Protein AF-A0A956L042-F1 (afdb_monomer)

Secondary structure (DSSP, 8-state):
-PEEPEE-S-SEE-TTT--EEEEE---STTTEEEEEEEEE-TT--EEEEPPPEE-TTSPPPEEE-SB--SSGGGGT--B--GGG-SEEEEEEEEEPP----PPPPP------------------PPPP----PPPPPP--PPPPPPPBSSEEEEE-EEEEEEEE--S--S-----TTSHHHHHHHHHHTT-----GGGTTT-HHHHHHHHHHHHHT-HHHHTSSS--HHHHHHHHHHHHHTT-PPPSEE-TT--B--TTPBPPBSSSPPEEEEEE-----TTS-S--STTS-S--S-TT-TTGGGS--HHHHHHHHPPPP-EEEEEEEEEEPTTS-EE--GGGS-S-EEEEEEEE----GGGS----TTS-HHHHHHHHHHHSTTT-TTSS---SPBGGGTSSB-TTTTTTTTB--SSS-STTSPPPEEETTTTEEEEEPB--TTT-GGGBTEEEEEE---S-TT-EEEEEEEEE-TT-TTHHHHHHHSTT-EEEBPPEEEEEEEEEEEEEEET----TTHHHHHHHHHHTTTEEEE-TT-EEEEHHHHS-HHHHHHHHHHHHHH-GGGGGGBTTB-SSS--TT-S--BSSSS----HHHHHHHHHHHHHTT-----STTPPPHHHHHHHHHHHHHHTT----SEEEEEE---HHHHHHHHHTTPPPPP-----TTT--EE----SS-HHHHHHHHHHHTTTPPP-SSSSS--GGGS-TT-TTBTTSPPP-SSSPPSSGGGSGGG---B--HHHHHHHHT----SHHHHTS-----TT---EEEEE-TT-TT--HHHHHHHHHHHHHTT--SPEEEEETTTS--HHHHHHHHTT-SEEEEEE----EETTT--B-S--TTS-----SS-TT-HHHHHHHHHHHHHHHHHTT--HHHHHHHHHHHSS--STT--EEEEEEE---SS--S--EEEEHHHHHHHHHTTPPPPSSEEEEEESSGGG-HHHHHHHHHTT-SEEEEESS---THHHHHHHHHHHHHHHHTTT-GGGHHHHHHHHHHHSGGG-EEEE-SS-EEEEEESBSSTT-EEEEEE-TT-GGGG---PPB--

Nearest PDB structures (foldseek):
  3s40-assembly5_D  TM=5.586E-01  e=4.533E+00  Bacillus anthracis str. Sterne
  3s40-assembly5_B  TM=5.312E-01  e=4.295E+00  Bacillus anthracis str. Sterne

Radius of gyration: 45.49 Å; Cα contacts (8 Å, |Δi|>4): 2137; chains: 1; bounding box: 128×86×142 Å

Foldseek 3Di:
DQWFFKDWPFQEFFAPVDKTKIDTDDDPPQFFAWKWKWKAFPVRHTFDIGDTHGQNVHDDIDMDSQAGDDDPCCQQQRGAAQLRDFMKMIMDTDTDPPPPPDDDDDDDDDDDDDDDDDDDDDDDDDDDDDDDDDPDDPPPPDDGDDGDSIDTYGWAWQFKFKFFAQLAQFPDDDDLLDLLNQCNLLVQLVLNQDRSVCSVVCVQSSVLSLVVLCQFALVSVVPPDDHSVNSSVLSVVCVVVVNGQAQKAAPVRHRRDHPHTFAADDHDAIEGEDAQAFDAPVPFQDDDQNPDPDDDDPPPVCCVPPDDLLNVCVSRGDFRKTKMKIAIWIARSVRDTHRNLSRHPFFKKWKWWDADAFDLVLADPDDLFFNGQSNLLVLLQCDCQQCVPVPNGRFFDVVFSFQDDNQQRGPSQFDQDPDWSPPWDGFPDDSVVSTTITTQDRNCPRRVVRRNMHMTMGGGILFFFTKIWMKMATAQPPRPCRVVSCVRHPPRMDIHGIYTYAHEFEAAEEEELQFDDCPCLQVLLQSQLVSLSYGYHDPNYHYYYPCQLDFQVLQLVLLVLLVVVDVLQVLCVVQWDSRGRDSLFNTDGPDLADDHDPSSLSSLLRCLQQQLDSDDPDGPRGGSVRSSVVSSCSRSSVVNSGAGAYEYEGEDHPSSCVSCVVSVHHRHFDFAADHRQYTYTDDPALADPSLSVSLRSLRSLVQGADEPDPPHDPQQADVRGPQASSYAQHDDPDCDPDNCSHRVNRDGHHHNNSSSSSSSTNDGSVNNVPRPDDPPPQAAEEEEEEEPLDPLAPSVLLCVLLVVLDSLFHNHHYHYYYDQPQDALVSVLVSQLPGQEYAYADQKWWDWPVPRDTVQDPVQQDDDDPDDCPPPVVVVVVVVVVVVVVCVVVVPDQVVSLVSLVVVLDPPDPRGDTFFLGWGFNDPRDDDDIRTDTPVNLLVSLVVNRAGNQAEYEYNYEQSLSRVVSVVSSQVRHHFKYKDFRHRDRNPQSSQLSSQLSVQCSVVSVDSVCSVVSNVRSCQQAVCRQMWMDGPAWIKTKHAQAPDRRRIDIDTGGPPRPCSSRDDDHDYD

pLDDT: mean 80.2, std 17.84, range [30.41, 98.56]

Solvent-accessible surface area (backbone atoms only — not comparable to full-atom values): 58300 Å² total; per-residue (Å²): 111,59,65,34,33,31,45,60,94,52,63,35,34,27,26,82,76,43,68,48,65,48,50,66,62,76,69,63,95,85,38,47,42,29,39,27,47,39,32,18,34,63,86,66,48,66,28,29,67,55,71,77,39,69,19,82,94,44,90,57,89,44,73,45,41,33,59,28,76,36,70,84,54,24,82,61,36,46,23,49,24,39,87,46,39,45,27,41,40,33,38,35,34,43,61,54,79,78,73,84,74,77,80,82,81,88,77,91,83,86,90,86,84,90,86,88,83,88,90,88,85,84,92,82,85,84,81,92,78,83,88,83,84,74,81,83,72,79,81,77,67,80,78,78,79,79,70,30,64,52,40,71,36,32,33,41,64,55,42,42,44,50,20,32,34,52,84,66,63,46,93,72,84,57,54,66,61,38,57,31,25,46,16,45,52,34,40,66,37,42,31,41,12,63,59,25,93,42,20,83,80,40,50,68,38,32,50,32,24,49,50,53,49,29,65,20,20,29,65,52,52,74,39,93,78,68,49,53,60,60,50,38,53,53,50,52,51,36,60,76,69,62,73,45,41,60,50,43,20,42,75,89,65,49,61,64,52,68,71,39,68,52,62,53,70,90,77,74,44,29,33,34,46,43,75,54,79,52,48,46,65,90,62,68,80,74,48,65,84,51,68,59,96,72,84,90,71,94,76,60,91,70,59,93,68,66,66,51,71,50,56,49,44,60,73,51,50,58,53,43,67,40,42,32,28,38,45,48,26,23,18,28,66,84,70,44,82,35,91,29,33,69,19,45,41,67,46,36,33,36,35,32,47,44,59,39,55,68,82,56,85,80,35,56,60,50,55,101,82,37,53,27,26,26,51,49,46,52,53,50,41,70,29,69,85,38,18,65,78,77,75,57,32,50,35,49,26,43,88,30,63,27,60,36,49,88,89,49,44,41,52,54,40,43,58,66,56,97,74,40,48,47,83,33,54,61,53,40,82,36,77,90,77,50,22,29,32,24,41,19,32,46,59,54,87,84,41,58,94,46,26,15,23,22,39,43,33,43,23,52,58,75,32,27,59,28,28,32,34,38,32,44,27,67,47,47,82,94,47,97,56,25,68,62,50,45,69,72,38,70,82,39,55,28,55,38,39,37,34,28,28,26,27,38,37,39,37,38,31,41,34,14,21,39,64,74,88,62,83,69,30,68,61,55,35,28,53,61,36,43,70,24,30,25,46,59,39,58,91,76,41,46,77,40,43,40,64,80,37,43,50,38,66,56,40,28,50,42,47,52,51,36,49,74,77,33,74,45,40,64,51,32,66,86,50,41,51,64,56,59,64,50,50,64,11,91,50,45,60,74,47,90,78,71,91,67,54,72,64,32,49,55,13,44,56,45,32,61,56,45,58,63,32,51,73,49,91,49,91,97,51,74,20,40,36,53,49,46,46,53,48,35,51,55,52,66,18,57,92,31,81,56,37,52,27,42,32,40,38,42,36,69,19,68,61,54,44,56,48,35,51,72,74,74,40,78,79,61,59,52,76,50,51,42,63,60,23,19,22,37,38,35,70,92,59,75,46,56,66,43,53,55,53,43,34,33,55,35,33,16,56,76,49,59,31,46,40,74,55,75,79,51,44,55,65,70,44,38,86,63,28,87,49,24,36,44,33,49,49,51,84,63,100,58,83,54,99,46,84,54,31,36,36,93,60,45,80,58,43,59,19,32,44,46,28,40,43,69,13,38,43,50,78,60,46,71,65,51,76,69,44,78,77,82,76,58,97,56,42,46,17,37,35,39,39,36,52,78,70,42,83,72,53,56,52,74,57,44,49,49,48,52,47,54,35,41,68,73,61,33,70,27,62,71,44,81,46,44,61,88,84,63,62,49,71,70,52,50,49,61,55,40,40,68,20,26,32,35,40,36,41,46,66,44,41,49,20,38,55,75,73,72,42,67,62,63,63,66,97,77,69,89,72,90,77,77,92,82,56,89,87,36,67,69,59,51,52,54,48,54,52,48,50,55,47,50,44,59,77,66,59,76,45,68,66,59,50,39,54,50,36,55,71,60,55,36,74,87,44,96,76,55,47,75,33,36,62,40,44,47,76,64,52,98,84,72,88,86,59,66,50,70,46,33,50,67,55,52,51,52,43,51,72,70,76,33,43,41,25,59,42,27,40,36,36,55,23,24,44,51,43,70,45,60,68,60,50,44,52,40,37,80,52,58,12,57,30,29,38,25,14,46,43,82,72,71,52,64,52,63,43,52,27,49,48,42,22,39,55,47,24,39,73,58,59,64,42,69,87,43,50,62,60,16,43,51,58,15,27,40,57,37,4,72,48,27,40,28,41,40,40,89,82,36,33,40,37,22,33,28,55,30,84,55,70,64,41,39,46,78,47,83,38,52,89,84,43,70,72,71,54,55,67,82,73,52,42,86,127

Mean predicted aligned error: 14.66 Å

Structure (mmCIF, N/CA/C/O backbone):
data_AF-A0A956L042-F1
#
_entry.id   AF-A0A956L042-F1
#
loop_
_atom_site.group_PDB
_atom_site.id
_atom_site.type_symbol
_atom_site.label_atom_id
_atom_site.label_alt_id
_atom_site.label_comp_id
_atom_site.label_asym_id
_atom_site.label_entity_id
_atom_site.label_seq_id
_atom_site.pdbx_PDB_ins_code
_atom_site.Cartn_x
_atom_site.Cartn_y
_atom_site.Cartn_z
_atom_site.occupancy
_atom_site.B_iso_or_equiv
_atom_site.auth_seq_id
_atom_site.auth_comp_id
_atom_site.auth_asym_id
_atom_site.auth_atom_id
_atom_site.pdbx_PDB_model_num
ATOM 1 N N . MET A 1 1 ? -38.292 -1.563 58.205 1.00 75.75 1 MET A N 1
ATOM 2 C CA . MET A 1 1 ? -38.681 -2.775 57.466 1.00 75.75 1 MET A CA 1
ATOM 3 C C . MET A 1 1 ? -37.562 -3.774 57.663 1.00 75.75 1 MET A C 1
ATOM 5 O O . MET A 1 1 ? -36.421 -3.380 57.434 1.00 75.75 1 MET A O 1
ATOM 9 N N . PRO A 1 2 ? -37.826 -4.969 58.212 1.00 90.25 2 PRO A N 1
ATOM 10 C CA . PRO A 1 2 ? -36.836 -6.040 58.213 1.00 90.25 2 PRO A CA 1
ATOM 11 C C . PRO A 1 2 ? -36.413 -6.373 56.776 1.00 90.25 2 PRO A C 1
ATOM 13 O O . PRO A 1 2 ? -37.227 -6.299 55.853 1.00 90.25 2 PRO A O 1
ATOM 16 N N . VAL A 1 3 ? -35.136 -6.710 56.600 1.00 92.75 3 VAL A N 1
ATOM 17 C CA . VAL A 1 3 ? -34.602 -7.230 55.336 1.00 92.75 3 VAL A CA 1
ATOM 18 C C . VAL A 1 3 ? -34.728 -8.747 55.379 1.00 92.75 3 VAL A C 1
ATOM 20 O O . VAL A 1 3 ? -34.280 -9.368 56.345 1.00 92.75 3 VAL A O 1
ATOM 23 N N . LEU A 1 4 ? -35.374 -9.327 54.370 1.00 92.56 4 LEU A N 1
ATOM 24 C CA . LEU A 1 4 ? -35.524 -10.771 54.253 1.00 92.56 4 LEU A CA 1
ATOM 25 C C . LEU A 1 4 ? -34.276 -11.386 53.609 1.00 92.56 4 LEU A C 1
ATOM 27 O O . LEU A 1 4 ? -33.672 -10.759 52.734 1.00 92.56 4 LEU A O 1
ATOM 31 N N . PRO A 1 5 ? -33.894 -12.612 54.001 1.00 92.75 5 PRO A N 1
ATOM 32 C CA . PRO A 1 5 ? -32.851 -13.337 53.303 1.00 92.75 5 PRO A CA 1
ATOM 33 C C . PRO A 1 5 ? -33.273 -13.625 51.858 1.00 92.75 5 PRO A C 1
ATOM 35 O O . PRO A 1 5 ? -34.353 -14.162 51.616 1.00 92.75 5 PRO A O 1
ATOM 38 N N . VAL A 1 6 ? -32.415 -13.261 50.909 1.00 93.50 6 VAL A N 1
ATOM 39 C CA . VAL A 1 6 ? -32.666 -13.340 49.466 1.00 93.50 6 VAL A CA 1
ATOM 40 C C . VAL A 1 6 ? -31.715 -14.345 48.812 1.00 93.50 6 VAL A C 1
ATOM 42 O O . VAL A 1 6 ? -30.564 -14.507 49.231 1.00 93.50 6 VAL A O 1
ATOM 45 N N . ARG A 1 7 ? -32.206 -15.034 47.781 1.00 92.44 7 ARG A N 1
ATOM 46 C CA . ARG A 1 7 ? -31.467 -15.964 46.926 1.00 92.44 7 ARG A CA 1
ATOM 47 C C . ARG A 1 7 ? -31.626 -15.544 45.468 1.00 92.44 7 ARG A C 1
ATOM 49 O O . ARG A 1 7 ? -32.687 -15.100 45.037 1.00 92.44 7 ARG A O 1
ATOM 56 N N . CYS A 1 8 ? -30.540 -15.669 44.722 1.00 94.25 8 CYS A N 1
ATOM 57 C CA . CYS A 1 8 ? -30.489 -15.417 43.292 1.00 94.25 8 CYS A CA 1
ATOM 58 C C . CYS A 1 8 ? -29.541 -16.443 42.693 1.00 94.25 8 CYS A C 1
ATOM 60 O O . CYS A 1 8 ? -28.372 -16.498 43.082 1.00 94.25 8 CYS A O 1
ATOM 62 N N . ASP A 1 9 ? -30.031 -17.221 41.738 1.00 92.62 9 ASP A N 1
ATOM 63 C CA . ASP A 1 9 ? -29.217 -18.241 41.075 1.00 92.62 9 ASP A CA 1
ATOM 64 C C . ASP A 1 9 ? -28.199 -17.627 40.104 1.00 92.62 9 ASP A C 1
ATOM 66 O O . ASP A 1 9 ? -27.266 -18.289 39.649 1.00 92.62 9 ASP A O 1
ATOM 70 N N . TRP A 1 10 ? -28.368 -16.348 39.766 1.00 96.56 10 TRP A N 1
ATOM 71 C CA . TRP A 1 10 ? -27.519 -15.651 38.810 1.00 96.56 10 TRP A CA 1
ATOM 72 C C . TRP A 1 10 ? -26.431 -14.855 39.520 1.00 96.56 10 TRP A C 1
ATOM 74 O O . TRP A 1 10 ? -26.686 -14.110 40.463 1.00 96.56 10 TRP A O 1
ATOM 84 N N . THR A 1 11 ? -25.209 -14.967 39.007 1.00 96.56 11 THR A N 1
ATOM 85 C CA . THR A 1 11 ? -24.066 -14.143 39.436 1.00 96.56 11 THR A CA 1
ATOM 86 C C . THR A 1 11 ? -23.936 -12.867 38.609 1.00 96.56 11 THR A C 1
ATOM 88 O O . THR A 1 11 ? -23.356 -11.878 39.060 1.00 96.56 11 THR A O 1
ATOM 91 N N . HIS A 1 12 ? -24.483 -12.878 37.394 1.00 97.88 12 HIS A N 1
ATOM 92 C CA . HIS A 1 12 ? -24.531 -11.748 36.482 1.00 97.88 12 HIS A CA 1
ATOM 93 C C . HIS A 1 12 ? -25.678 -11.905 35.480 1.00 97.88 12 HIS A C 1
ATOM 95 O O . HIS A 1 12 ? -26.251 -12.985 35.363 1.00 97.88 12 HIS A O 1
ATOM 101 N N . PHE A 1 13 ? -26.015 -10.834 34.765 1.00 98.38 13 PHE A N 1
ATOM 102 C CA . PHE A 1 13 ? -27.044 -10.844 33.721 1.00 98.38 13 PHE A CA 1
ATOM 103 C C . PHE A 1 13 ? -26.848 -9.695 32.725 1.00 98.38 13 PHE A C 1
ATOM 105 O O . PHE A 1 13 ? -26.038 -8.792 32.961 1.00 98.38 13 PHE A O 1
ATOM 112 N N . ALA A 1 14 ? -27.620 -9.710 31.633 1.00 98.12 14 ALA A N 1
ATOM 113 C CA . ALA A 1 14 ? -27.701 -8.616 30.666 1.00 98.12 14 ALA A CA 1
ATOM 114 C C . ALA A 1 14 ? -29.000 -7.791 30.850 1.00 98.12 14 ALA A C 1
ATOM 116 O O . ALA A 1 14 ? -30.061 -8.189 30.353 1.00 98.12 14 ALA A O 1
ATOM 117 N N . PRO A 1 15 ? -28.944 -6.618 31.513 1.00 97.88 15 PRO A N 1
ATOM 118 C CA . PRO A 1 15 ? -30.090 -5.729 31.706 1.00 97.88 15 PRO A CA 1
ATOM 119 C C . PRO A 1 15 ? -30.789 -5.372 30.397 1.00 97.88 15 PRO A C 1
ATOM 121 O O . PRO A 1 15 ? -30.155 -5.318 29.343 1.00 97.88 15 PRO A O 1
ATOM 124 N N . SER A 1 16 ? -32.095 -5.098 30.454 1.00 95.81 16 SER A N 1
ATOM 125 C CA . SER A 1 16 ? -32.994 -4.869 29.302 1.00 95.81 16 SER A CA 1
ATOM 126 C C . SER A 1 16 ? -33.248 -6.071 28.379 1.00 95.81 16 SER A C 1
ATOM 128 O O . SER A 1 16 ? -34.203 -6.035 27.605 1.00 95.81 16 SER A O 1
ATOM 130 N N . VAL A 1 17 ? -32.435 -7.126 28.467 1.00 97.31 17 VAL A N 1
ATOM 131 C CA . VAL A 1 17 ? -32.600 -8.380 27.714 1.00 97.31 17 VAL A CA 1
ATOM 132 C C . VAL A 1 17 ? -33.101 -9.494 28.630 1.00 97.31 17 VAL A C 1
ATOM 134 O O . VAL A 1 17 ? -33.939 -10.294 28.225 1.00 97.31 17 VAL A O 1
ATOM 137 N N . GLU A 1 18 ? -32.614 -9.524 29.870 1.00 97.81 18 GLU A N 1
ATOM 138 C CA . GLU A 1 18 ? -32.944 -10.535 30.870 1.00 97.81 18 GLU A CA 1
ATOM 139 C C . GLU A 1 18 ? -33.683 -9.910 32.059 1.00 97.81 18 GLU A C 1
ATOM 141 O O . GLU A 1 18 ? -33.530 -8.726 32.367 1.00 97.81 18 GLU A O 1
ATOM 146 N N . THR A 1 19 ? -34.516 -10.715 32.718 1.00 97.56 19 THR A N 1
ATOM 147 C CA . THR A 1 19 ? -35.213 -10.342 33.953 1.00 97.56 19 THR A CA 1
ATOM 148 C C . THR A 1 19 ? -34.753 -11.279 35.050 1.00 97.56 19 THR A C 1
ATOM 150 O O . THR A 1 19 ? -34.932 -12.485 34.934 1.00 97.56 19 THR A O 1
ATOM 153 N N . VAL A 1 20 ? -34.150 -10.711 36.086 1.00 97.00 20 VAL A N 1
ATOM 154 C CA . VAL A 1 20 ? -33.693 -11.430 37.271 1.00 97.00 20 VAL A CA 1
ATOM 155 C C . VAL A 1 20 ? -34.913 -11.756 38.114 1.00 97.00 20 VAL A C 1
ATOM 157 O O . VAL A 1 20 ? -35.698 -10.855 38.420 1.00 97.00 20 VAL A O 1
ATOM 160 N N . GLU A 1 21 ? -35.066 -13.018 38.487 1.00 96.62 21 GLU A N 1
ATOM 161 C CA . GLU A 1 21 ? -36.057 -13.460 39.466 1.00 96.62 21 GLU A CA 1
ATOM 162 C C . GLU A 1 21 ? -35.340 -13.697 40.800 1.00 96.62 21 GLU A C 1
ATOM 164 O O . GLU A 1 21 ? -34.237 -14.244 40.824 1.00 96.62 21 GLU A O 1
ATOM 169 N N . LEU A 1 22 ? -35.925 -13.207 41.892 1.00 95.75 22 LEU A N 1
ATOM 170 C CA . LEU A 1 22 ? -35.353 -13.304 43.231 1.00 95.75 22 LEU A CA 1
ATOM 171 C C . LEU A 1 22 ? -36.281 -14.116 44.119 1.00 95.75 22 LEU A C 1
ATOM 173 O O . LEU A 1 22 ? -37.456 -13.771 44.268 1.00 95.75 22 LEU A O 1
ATOM 177 N N . ASP A 1 23 ? -35.709 -15.124 44.761 1.00 94.44 23 ASP A N 1
ATOM 178 C CA . ASP A 1 23 ? -36.381 -15.891 45.796 1.00 94.44 23 ASP A CA 1
ATOM 179 C C . ASP A 1 23 ? -36.020 -15.324 47.168 1.00 94.44 23 ASP A C 1
ATOM 181 O O . ASP A 1 23 ? -34.930 -14.789 47.380 1.00 94.44 23 ASP A O 1
ATOM 185 N N . TYR A 1 24 ? -36.930 -15.434 48.128 1.00 94.62 24 TYR A N 1
ATOM 186 C CA . TYR A 1 24 ? -36.679 -15.026 49.504 1.00 94.62 24 TYR A CA 1
ATOM 187 C C . TYR A 1 24 ? -37.382 -15.954 50.477 1.00 94.62 24 TYR A C 1
ATOM 189 O O . TYR A 1 24 ? -38.403 -16.554 50.147 1.00 94.62 24 TYR A O 1
ATOM 197 N N . ASP A 1 25 ? -36.835 -16.050 51.685 1.00 91.19 25 ASP A N 1
ATOM 198 C CA . ASP A 1 25 ? -37.427 -16.855 52.748 1.00 91.19 25 ASP A CA 1
ATOM 199 C C . ASP A 1 25 ? -38.440 -15.990 53.524 1.00 91.19 25 ASP A C 1
ATOM 201 O O . ASP A 1 25 ? -38.032 -15.082 54.260 1.00 91.19 25 ASP A O 1
ATOM 205 N N . PRO A 1 26 ? -39.761 -16.198 53.343 1.00 89.56 26 PRO A N 1
ATOM 206 C CA . PRO A 1 26 ? -40.768 -15.436 54.065 1.00 89.56 26 PRO A CA 1
ATOM 207 C C . PRO A 1 26 ? -40.767 -15.809 55.562 1.00 89.56 26 PRO A C 1
ATOM 209 O O . PRO A 1 26 ? -40.392 -16.927 55.927 1.00 89.56 26 PRO A O 1
ATOM 212 N N . PRO A 1 27 ? -41.212 -14.897 56.443 1.00 87.88 27 PRO A N 1
ATOM 213 C CA . PRO A 1 27 ? -41.529 -15.219 57.835 1.00 87.88 27 PRO A CA 1
ATOM 214 C C . PRO A 1 27 ? -42.728 -16.188 57.927 1.00 87.88 27 PRO A C 1
ATOM 216 O O . PRO A 1 27 ? -43.225 -16.667 56.905 1.00 87.88 27 PRO A O 1
ATOM 219 N N . ALA A 1 28 ? -43.182 -16.517 59.142 1.00 85.38 28 ALA A N 1
ATOM 220 C CA . ALA A 1 28 ? -44.253 -17.497 59.330 1.00 85.38 28 ALA A CA 1
ATOM 221 C C . ALA A 1 28 ? -45.542 -17.107 58.575 1.00 85.38 28 ALA A C 1
ATOM 223 O O . ALA A 1 28 ? -45.817 -15.931 58.322 1.00 85.38 28 ALA A O 1
ATOM 224 N N . GLU A 1 29 ? -46.327 -18.117 58.187 1.00 78.88 29 GLU A N 1
ATOM 225 C CA . GLU A 1 29 ? -47.535 -17.944 57.375 1.00 78.88 29 GLU A CA 1
ATOM 226 C C . GLU A 1 29 ? -48.502 -16.936 58.025 1.00 78.88 29 GLU A C 1
ATOM 228 O O . GLU A 1 29 ? -48.910 -17.103 59.174 1.00 78.88 29 GLU A O 1
ATOM 233 N N . GLY A 1 30 ? -48.842 -15.870 57.290 1.00 78.69 30 GLY A N 1
ATOM 234 C CA . GLY A 1 30 ? -49.712 -14.781 57.753 1.00 78.69 30 GLY A CA 1
ATOM 235 C C . GLY A 1 30 ? -49.002 -13.548 58.332 1.00 78.69 30 GLY A C 1
ATOM 236 O O . GLY A 1 30 ? -49.663 -12.534 58.545 1.00 78.69 30 GLY A O 1
ATOM 237 N N . GLU A 1 31 ? -47.680 -13.578 58.546 1.00 88.81 31 GLU A N 1
ATOM 238 C CA . GLU A 1 31 ? -46.928 -12.421 59.072 1.00 88.81 31 GLU A CA 1
ATOM 239 C C . GLU A 1 31 ? -46.479 -11.439 57.980 1.00 88.81 31 GLU A C 1
ATOM 241 O O . GLU A 1 31 ? -46.299 -10.251 58.247 1.00 88.81 31 GLU A O 1
ATOM 246 N N . LEU A 1 32 ? -46.286 -11.910 56.745 1.00 92.25 32 LEU A N 1
ATOM 247 C CA . LEU A 1 32 ? -45.792 -11.093 55.637 1.00 92.25 32 LEU A CA 1
ATOM 248 C C . LEU A 1 32 ? -46.937 -10.356 54.928 1.00 92.25 32 LEU A C 1
ATOM 250 O O . LEU A 1 32 ? -47.766 -10.985 54.279 1.00 92.25 32 LEU A O 1
ATOM 254 N N . VAL A 1 33 ? -46.953 -9.022 55.001 1.00 93.56 33 VAL A N 1
ATOM 255 C CA . VAL A 1 33 ? -47.978 -8.184 54.348 1.00 93.56 33 VAL A CA 1
ATOM 256 C C . VAL A 1 33 ? -47.554 -7.793 52.940 1.00 93.56 33 VAL A C 1
ATOM 258 O O . VAL A 1 33 ? -48.288 -8.006 51.981 1.00 93.56 33 VAL A O 1
ATOM 261 N N . SER A 1 34 ? -46.367 -7.209 52.802 1.00 95.50 34 SER A N 1
ATOM 262 C CA . SER A 1 34 ? -45.835 -6.810 51.501 1.00 95.50 34 SER A CA 1
ATOM 263 C C . SER A 1 34 ? -44.319 -6.912 51.464 1.00 95.50 34 SER A C 1
ATOM 265 O O . SER A 1 34 ? -43.648 -6.862 52.499 1.00 95.50 34 SER A O 1
ATOM 267 N N . VAL A 1 35 ? -43.769 -7.037 50.260 1.00 96.69 35 VAL A N 1
ATOM 268 C CA . VAL A 1 35 ? -42.325 -6.952 50.013 1.00 96.69 35 VAL A CA 1
ATOM 269 C C . VAL A 1 35 ? -42.013 -5.879 48.986 1.00 96.69 35 VAL A C 1
ATOM 271 O O . VAL A 1 35 ? -42.828 -5.560 48.125 1.00 96.69 35 VAL A O 1
ATOM 274 N N . ARG A 1 36 ? -40.804 -5.328 49.047 1.00 96.81 36 ARG A N 1
ATOM 275 C CA . ARG A 1 36 ? -40.261 -4.454 48.006 1.00 96.81 36 ARG A CA 1
ATOM 276 C C . ARG A 1 36 ? -38.782 -4.735 47.787 1.00 96.81 36 ARG A C 1
ATOM 278 O O . ARG A 1 36 ? -38.046 -4.978 48.742 1.00 96.81 36 ARG A O 1
ATOM 285 N N . LEU A 1 37 ? -38.342 -4.640 46.541 1.00 97.19 37 LEU A N 1
ATOM 286 C CA . LEU A 1 37 ? -36.938 -4.727 46.168 1.00 97.19 37 LEU A CA 1
ATOM 287 C C . LEU A 1 37 ? -36.288 -3.348 46.261 1.00 97.19 37 LEU A C 1
ATOM 289 O O . LEU A 1 37 ? -36.775 -2.393 45.658 1.00 97.19 37 LEU A O 1
ATOM 293 N N . GLU A 1 38 ? -35.161 -3.254 46.960 1.00 97.50 38 GLU A N 1
ATOM 294 C CA . GLU A 1 38 ? -34.223 -2.140 46.848 1.00 97.50 38 GLU A CA 1
ATOM 295 C C . GLU A 1 38 ? -32.937 -2.625 46.173 1.00 97.50 38 GLU A C 1
ATOM 297 O O . GLU A 1 38 ? -32.349 -3.626 46.581 1.00 97.50 38 GLU A O 1
ATOM 302 N N . VAL A 1 39 ? -32.490 -1.904 45.141 1.00 97.56 39 VAL A N 1
ATOM 303 C CA . VAL A 1 39 ? -31.223 -2.187 44.455 1.00 97.56 39 VAL A CA 1
ATOM 304 C C . VAL A 1 39 ? -30.282 -1.010 44.613 1.00 97.56 39 VAL A C 1
ATOM 306 O O . VAL A 1 39 ? -30.647 0.136 44.324 1.00 97.56 39 VAL A O 1
ATOM 309 N N . ARG A 1 40 ? -29.058 -1.297 45.049 1.00 97.25 40 ARG A N 1
ATOM 310 C CA . ARG A 1 40 ? -27.986 -0.319 45.238 1.00 97.25 40 ARG A CA 1
ATOM 311 C C . ARG A 1 40 ? -26.812 -0.629 44.324 1.00 97.25 40 ARG A C 1
ATOM 313 O O . ARG A 1 40 ? -26.522 -1.794 44.084 1.00 97.25 40 ARG A O 1
ATOM 320 N N . ASP A 1 41 ? -26.146 0.394 43.810 1.00 96.19 41 ASP A N 1
ATOM 321 C CA . ASP A 1 41 ? -24.928 0.216 43.015 1.00 96.19 41 ASP A CA 1
ATOM 322 C C . ASP A 1 41 ? -23.678 -0.029 43.882 1.00 96.19 41 ASP A C 1
ATOM 324 O O . ASP A 1 41 ? -23.761 -0.069 45.113 1.00 96.19 41 ASP A O 1
ATOM 328 N N . PHE A 1 42 ? -22.504 -0.161 43.254 1.00 94.06 42 PHE A N 1
ATOM 329 C CA . PHE A 1 42 ? -21.236 -0.387 43.962 1.00 94.06 42 PHE A CA 1
ATOM 330 C C . PHE A 1 42 ? -20.863 0.727 44.960 1.00 94.06 42 PHE A C 1
ATOM 332 O O . PHE A 1 42 ? -20.058 0.501 45.862 1.00 94.06 42 PHE A O 1
ATOM 339 N N . ALA A 1 43 ? -21.423 1.932 44.798 1.00 94.50 43 ALA A N 1
ATOM 340 C CA . ALA A 1 43 ? -21.224 3.061 45.701 1.00 94.50 43 ALA A CA 1
ATOM 341 C C . ALA A 1 43 ? -22.277 3.104 46.828 1.00 94.50 43 ALA A C 1
ATOM 343 O O . ALA A 1 43 ? -22.266 4.020 47.651 1.00 94.50 43 ALA A O 1
ATOM 344 N N . GLY A 1 44 ? -23.194 2.130 46.877 1.00 94.88 44 GLY A N 1
ATOM 345 C CA . GLY A 1 44 ? -24.292 2.055 47.841 1.00 94.88 44 GLY A CA 1
ATOM 346 C C . GLY A 1 44 ? -25.481 2.966 47.509 1.00 94.88 44 GLY A C 1
ATOM 347 O O . GLY A 1 44 ? -26.417 3.079 48.313 1.00 94.88 44 GLY A O 1
ATOM 348 N N . THR A 1 45 ? -25.475 3.609 46.338 1.00 95.62 45 THR A N 1
ATOM 349 C CA . THR A 1 45 ? -26.536 4.523 45.900 1.00 95.62 45 THR A CA 1
ATOM 350 C C . THR A 1 45 ? -27.765 3.719 45.508 1.00 95.62 45 THR A C 1
ATOM 352 O O . THR A 1 45 ? -27.661 2.792 44.712 1.00 95.62 45 THR A O 1
ATOM 355 N N . LEU A 1 46 ? -28.939 4.075 46.037 1.00 96.38 46 LEU A N 1
ATOM 356 C CA . LEU A 1 46 ? -30.205 3.447 45.650 1.00 96.38 46 LEU A CA 1
ATOM 357 C C . LEU A 1 46 ? -30.547 3.817 44.199 1.00 96.38 46 LEU A C 1
ATOM 359 O O . LEU A 1 46 ? -30.771 4.990 43.907 1.00 96.38 46 LEU A O 1
ATOM 363 N N . VAL A 1 47 ? -30.609 2.819 43.316 1.00 96.31 47 VAL A N 1
ATOM 364 C CA . VAL A 1 47 ? -30.865 2.995 41.873 1.00 96.31 47 VAL A CA 1
ATOM 365 C C . VAL A 1 47 ? -32.236 2.486 41.440 1.00 96.31 47 VAL A C 1
ATOM 367 O O . VAL A 1 47 ? -32.812 2.985 40.473 1.00 96.31 47 VAL A O 1
ATOM 370 N N . HIS A 1 48 ? -32.799 1.528 42.172 1.00 97.00 48 HIS A N 1
ATOM 371 C CA . HIS A 1 48 ? -34.128 0.996 41.906 1.00 97.00 48 HIS A CA 1
ATOM 372 C C . HIS A 1 48 ? -34.849 0.701 43.216 1.00 97.00 48 HIS A C 1
ATOM 374 O O . HIS A 1 48 ? -34.248 0.231 44.184 1.00 97.00 48 HIS A O 1
ATOM 380 N N . ARG A 1 49 ? -36.149 0.986 43.226 1.00 96.75 49 ARG A N 1
ATOM 381 C CA . ARG A 1 49 ? -37.066 0.586 44.285 1.00 96.75 49 ARG A CA 1
ATOM 382 C C . ARG A 1 49 ? -38.357 0.129 43.624 1.00 96.75 49 ARG A C 1
ATOM 384 O O . ARG A 1 49 ? -39.033 0.959 43.022 1.00 96.75 49 ARG A O 1
ATOM 391 N N . SER A 1 50 ? -38.697 -1.150 43.758 1.00 96.62 50 SER A N 1
ATOM 392 C CA . SER A 1 50 ? -39.958 -1.661 43.221 1.00 96.62 50 SER A CA 1
ATOM 393 C C . SER A 1 50 ? -41.154 -1.062 43.970 1.00 96.62 50 SER A C 1
ATOM 395 O O . SER A 1 50 ? -41.030 -0.589 45.105 1.00 96.62 50 SER A O 1
ATOM 397 N N . ALA A 1 51 ? -42.341 -1.141 43.365 1.00 95.50 51 ALA A N 1
ATOM 398 C CA . ALA A 1 51 ? -43.582 -0.999 44.120 1.00 95.50 51 ALA A CA 1
ATOM 399 C C . ALA A 1 51 ? -43.654 -2.064 45.232 1.00 95.50 51 ALA A C 1
ATOM 401 O O . ALA A 1 51 ? -43.007 -3.113 45.138 1.00 95.50 51 ALA A O 1
ATOM 402 N N . GLU A 1 52 ? -44.438 -1.790 46.276 1.00 95.75 52 GLU A N 1
ATOM 403 C CA . GLU A 1 52 ? -44.774 -2.817 47.262 1.00 95.75 52 GLU A CA 1
ATOM 404 C C . GLU A 1 52 ? -45.650 -3.884 46.601 1.00 95.75 52 GLU A C 1
ATOM 406 O O . GLU A 1 52 ? -46.663 -3.572 45.972 1.00 95.75 52 GLU A O 1
ATOM 411 N N . LEU A 1 53 ? -45.224 -5.136 46.721 1.00 95.88 53 LEU A N 1
ATOM 412 C CA . LEU A 1 53 ? -45.916 -6.309 46.213 1.00 95.88 53 LEU A CA 1
ATOM 413 C C . LEU A 1 53 ? -46.680 -6.949 47.367 1.00 95.88 53 LEU A C 1
ATOM 415 O O . LEU A 1 53 ? -46.082 -7.299 48.387 1.00 95.88 53 LEU A O 1
ATOM 419 N N . ASP A 1 54 ? -47.993 -7.070 47.204 1.00 94.75 54 ASP A N 1
ATOM 420 C CA . ASP A 1 54 ? -48.877 -7.703 48.181 1.00 94.75 54 ASP A CA 1
ATOM 421 C C . ASP A 1 54 ? -48.537 -9.193 48.323 1.00 94.75 54 ASP A C 1
ATOM 423 O O . ASP A 1 54 ? -48.388 -9.897 47.323 1.00 94.75 54 ASP A O 1
ATOM 427 N N . CYS A 1 55 ? -48.384 -9.650 49.565 1.00 93.62 55 CYS A N 1
ATOM 428 C CA . CYS A 1 55 ? -48.069 -11.033 49.917 1.00 93.62 55 CYS A CA 1
ATOM 429 C C . CYS A 1 55 ? -49.220 -11.733 50.660 1.00 93.62 55 CYS A C 1
ATOM 431 O O . CYS A 1 55 ? -49.023 -12.820 51.204 1.00 93.62 55 CYS A O 1
ATOM 433 N N . ALA A 1 56 ? -50.422 -11.142 50.690 1.00 88.00 56 ALA A N 1
ATOM 434 C CA . ALA A 1 56 ? -51.573 -11.696 51.405 1.00 88.00 56 ALA A CA 1
ATOM 435 C C . ALA A 1 56 ? -51.986 -13.104 50.928 1.00 88.00 56 ALA A C 1
ATOM 437 O O . ALA A 1 56 ? -52.519 -13.885 51.714 1.00 88.00 56 ALA A O 1
ATOM 438 N N . GLU A 1 57 ? -51.726 -13.445 49.662 1.00 89.25 57 GLU A N 1
ATOM 439 C CA . GLU A 1 57 ? -52.008 -14.768 49.075 1.00 89.25 57 GLU A CA 1
ATOM 440 C C . GLU A 1 57 ? -50.769 -15.689 49.022 1.00 89.25 57 GLU A C 1
ATOM 442 O O . GLU A 1 57 ? -50.814 -16.760 48.416 1.00 89.25 57 GLU A O 1
ATOM 447 N N . GLY A 1 58 ? -49.661 -15.290 49.655 1.00 88.94 58 GLY A N 1
ATOM 448 C CA . GLY A 1 58 ? -48.380 -16.001 49.650 1.00 88.94 58 GLY A CA 1
ATOM 449 C C . GLY A 1 58 ? -47.213 -15.139 49.145 1.00 88.94 58 GLY A C 1
ATOM 450 O O . GLY A 1 58 ? -47.403 -13.969 48.815 1.00 88.94 58 GLY A O 1
ATOM 451 N N . PRO A 1 59 ? -45.984 -15.689 49.090 1.00 90.56 59 PRO A N 1
ATOM 452 C CA . PRO A 1 59 ? -44.804 -14.949 48.643 1.00 90.56 59 PRO A CA 1
ATOM 453 C C . PRO A 1 59 ? -44.969 -14.416 47.215 1.00 90.56 59 PRO A C 1
ATOM 455 O O . PRO A 1 59 ? -45.203 -15.179 46.276 1.00 90.56 59 PRO A O 1
ATOM 458 N N . ALA A 1 60 ? -44.842 -13.101 47.049 1.00 93.00 60 ALA A N 1
ATOM 459 C CA . ALA A 1 60 ? -44.907 -12.456 45.749 1.00 93.00 60 ALA A CA 1
ATOM 460 C C . ALA A 1 60 ? -43.611 -12.678 44.960 1.00 93.00 60 ALA A C 1
ATOM 462 O O . ALA A 1 60 ? -42.514 -12.617 45.507 1.00 93.00 60 ALA A O 1
ATOM 463 N N . GLN A 1 61 ? -43.714 -12.863 43.644 1.00 93.94 61 GLN A N 1
ATOM 464 C CA . GLN A 1 61 ? -42.528 -12.992 42.802 1.00 93.94 61 GLN A CA 1
ATOM 465 C C . GLN A 1 61 ? -41.843 -11.632 42.614 1.00 93.94 61 GLN A C 1
ATOM 467 O O . GLN A 1 61 ? -42.410 -10.715 42.013 1.00 93.94 61 GLN A O 1
ATOM 472 N N . VAL A 1 62 ? -40.601 -11.508 43.083 1.00 96.25 62 VAL A N 1
ATOM 473 C CA . VAL A 1 62 ? -39.805 -10.287 42.930 1.00 96.25 62 VAL A CA 1
ATOM 474 C C . VAL A 1 62 ? -38.962 -10.392 41.660 1.00 96.25 62 VAL A C 1
ATOM 476 O O . VAL A 1 62 ? -38.192 -11.334 41.481 1.00 96.25 62 VAL A O 1
ATOM 479 N N . ARG A 1 63 ? -39.109 -9.412 40.761 1.00 96.75 63 ARG A N 1
ATOM 480 C CA . ARG A 1 63 ? -38.420 -9.372 39.464 1.00 96.75 63 ARG A CA 1
ATOM 481 C C . ARG A 1 63 ? -37.694 -8.056 39.245 1.00 96.75 63 ARG A C 1
ATOM 483 O O . ARG A 1 63 ? -38.212 -7.000 39.601 1.00 96.75 63 ARG A O 1
ATOM 490 N N . TRP A 1 64 ? -36.551 -8.107 38.567 1.00 97.56 64 TRP A N 1
ATOM 491 C CA . TRP A 1 64 ? -35.815 -6.916 38.148 1.00 97.56 64 TRP A CA 1
ATOM 492 C C . TRP A 1 64 ? -35.251 -7.062 36.735 1.00 97.56 64 TRP A C 1
ATOM 494 O O . TRP A 1 64 ? -34.437 -7.932 36.449 1.00 97.56 64 TRP A O 1
ATOM 504 N N . THR A 1 65 ? -35.653 -6.168 35.835 1.00 97.00 65 THR A N 1
ATOM 505 C CA . THR A 1 65 ? -35.167 -6.111 34.439 1.00 97.00 65 THR A CA 1
ATOM 506 C C . THR A 1 65 ? -33.812 -5.409 34.304 1.00 97.00 65 THR A C 1
ATOM 508 O O . THR A 1 65 ? -33.316 -5.182 33.196 1.00 97.00 65 THR A O 1
ATOM 511 N N . GLY A 1 66 ? -33.238 -4.982 35.432 1.00 97.12 66 GLY A N 1
ATOM 512 C CA . GLY A 1 66 ? -32.115 -4.061 35.464 1.00 97.12 66 GLY A CA 1
ATOM 513 C C . GLY A 1 66 ? -32.513 -2.590 35.338 1.00 97.12 66 GLY A C 1
ATOM 514 O O . GLY A 1 66 ? -31.622 -1.763 35.236 1.00 97.12 66 GLY A O 1
ATOM 515 N N . ALA A 1 67 ? -33.800 -2.225 35.305 1.00 96.75 67 ALA A N 1
ATOM 516 C CA . ALA A 1 67 ? -34.217 -0.823 35.195 1.00 96.75 67 ALA A CA 1
ATOM 517 C C . ALA A 1 67 ? -33.703 0.039 36.368 1.00 96.75 67 ALA A C 1
ATOM 519 O O . ALA A 1 67 ? -33.719 -0.403 37.521 1.00 96.75 67 ALA A O 1
ATOM 520 N N . ILE A 1 68 ? -33.277 1.270 36.066 1.00 95.81 68 ILE A N 1
ATOM 521 C CA . ILE A 1 68 ? -32.907 2.308 37.040 1.00 95.81 68 ILE A CA 1
ATOM 522 C C . ILE A 1 68 ? -34.005 3.372 37.039 1.00 95.81 68 ILE A C 1
ATOM 524 O O . ILE A 1 68 ? -34.329 3.942 36.001 1.00 95.81 68 ILE A O 1
ATOM 528 N N . GLU A 1 69 ? -34.572 3.645 38.211 1.00 94.50 69 GLU A N 1
ATOM 529 C CA . GLU A 1 69 ? -35.736 4.534 38.375 1.00 94.50 69 GLU A CA 1
ATOM 530 C C . GLU A 1 69 ? -35.498 5.639 39.413 1.00 94.50 69 GLU A C 1
ATOM 532 O O . GLU A 1 69 ? -36.338 6.518 39.597 1.00 94.50 69 GLU A O 1
ATOM 537 N N . GLN A 1 70 ? -34.362 5.598 40.115 1.00 90.88 70 GLN A N 1
ATOM 538 C CA . GLN A 1 70 ? -34.019 6.531 41.183 1.00 90.88 70 GLN A CA 1
ATOM 539 C C . GLN A 1 70 ? -32.765 7.339 40.818 1.00 90.88 70 GLN A C 1
ATOM 541 O O . GLN A 1 70 ? -31.799 6.804 40.275 1.00 90.88 70 GLN A O 1
ATOM 546 N N . GLY A 1 71 ? -32.769 8.632 41.161 1.00 86.81 71 GLY A N 1
ATOM 547 C CA . GLY A 1 71 ? -31.649 9.554 40.935 1.00 86.81 71 GLY A CA 1
ATOM 548 C C . GLY A 1 71 ? -31.665 10.267 39.575 1.00 86.81 71 GLY A C 1
ATOM 549 O O . GLY A 1 71 ? -32.454 9.951 38.688 1.00 86.81 71 GLY A O 1
ATOM 550 N N . ASN A 1 72 ? -30.780 11.258 39.414 1.00 80.56 72 ASN A N 1
ATOM 551 C CA . ASN A 1 72 ? -30.679 12.055 38.181 1.00 80.56 72 ASN A CA 1
ATOM 552 C C . ASN A 1 72 ? -30.216 11.223 36.972 1.00 80.56 72 ASN A C 1
ATOM 554 O O . ASN A 1 72 ? -30.544 11.556 35.832 1.00 80.56 72 ASN A O 1
ATOM 558 N N . ASP A 1 73 ? -29.490 10.133 37.225 1.00 81.38 73 ASP A N 1
ATOM 559 C CA . ASP A 1 73 ? -28.900 9.291 36.184 1.00 81.38 73 ASP A CA 1
ATOM 560 C C . ASP A 1 73 ? -29.934 8.426 35.460 1.00 81.38 73 ASP A C 1
ATOM 562 O O . ASP A 1 73 ? -29.675 8.022 34.333 1.00 81.38 73 ASP A O 1
ATOM 566 N N . ALA A 1 74 ? -31.123 8.197 36.036 1.00 83.06 74 ALA A N 1
ATOM 567 C CA . ALA A 1 74 ? -32.179 7.378 35.428 1.00 83.06 74 ALA A CA 1
ATOM 568 C C . ALA A 1 74 ? -32.584 7.863 34.017 1.00 83.06 74 ALA A C 1
ATOM 570 O O . ALA A 1 74 ? -33.024 7.078 33.177 1.00 83.06 74 ALA A O 1
ATOM 571 N N . ASN A 1 75 ? -32.389 9.156 33.728 1.00 79.88 75 ASN A N 1
ATOM 572 C CA . ASN A 1 75 ? -32.644 9.737 32.409 1.00 79.88 75 ASN A CA 1
ATOM 573 C C . ASN A 1 75 ? -31.557 9.399 31.370 1.00 79.88 75 ASN A C 1
ATOM 575 O O . ASN A 1 75 ? -31.856 9.328 30.177 1.00 79.88 75 ASN A O 1
ATOM 579 N N . HIS A 1 76 ? -30.308 9.210 31.801 1.00 80.75 76 HIS A N 1
ATOM 580 C CA . HIS A 1 76 ? -29.150 8.977 30.928 1.00 80.75 76 HIS A CA 1
ATOM 581 C C . HIS A 1 76 ? -28.751 7.495 30.860 1.00 80.75 76 HIS A C 1
ATOM 583 O O . HIS A 1 76 ? -28.314 7.020 29.815 1.00 80.75 76 HIS A O 1
ATOM 589 N N . GLU A 1 77 ? -28.961 6.757 31.948 1.00 90.81 77 GLU A N 1
ATOM 590 C CA . GLU A 1 77 ? -28.698 5.328 32.108 1.00 90.81 77 GLU A CA 1
ATOM 591 C C . GLU A 1 77 ? -29.971 4.642 32.628 1.00 90.81 77 GLU A C 1
ATOM 593 O O . GLU A 1 77 ? -30.104 4.379 33.821 1.00 90.81 77 GLU A O 1
ATOM 598 N N . PRO A 1 78 ? -30.950 4.354 31.752 1.00 93.81 78 PRO A N 1
ATOM 599 C CA . PRO A 1 78 ? -32.239 3.794 32.172 1.00 93.81 78 PRO A CA 1
ATOM 600 C C . PRO A 1 78 ? -32.141 2.343 32.673 1.00 93.81 78 PRO A C 1
ATOM 602 O O . PRO A 1 78 ? -33.128 1.786 33.153 1.00 93.81 78 PRO A O 1
ATOM 605 N N . PHE A 1 79 ? -30.972 1.714 32.539 1.00 97.31 79 PHE A N 1
ATOM 606 C CA . PHE A 1 79 ? -30.692 0.358 32.988 1.00 97.31 79 PHE A CA 1
ATOM 607 C C . PHE A 1 79 ? -29.349 0.292 33.710 1.00 97.31 79 PHE A C 1
ATOM 609 O O . PHE A 1 79 ? -28.451 1.091 33.452 1.00 97.31 79 PHE A O 1
ATOM 616 N N . ALA A 1 80 ? -29.210 -0.713 34.567 1.00 97.19 80 ALA A N 1
ATOM 617 C CA . ALA A 1 80 ? -27.982 -1.114 35.216 1.00 97.19 80 ALA A CA 1
ATOM 618 C C . ALA A 1 80 ? -26.874 -1.291 34.173 1.00 97.19 80 ALA A C 1
ATOM 620 O O . ALA A 1 80 ? -27.047 -1.979 33.170 1.00 97.19 80 ALA A O 1
ATOM 621 N N . THR A 1 81 ? -25.733 -0.658 34.415 1.00 97.44 81 THR A N 1
ATOM 622 C CA . THR A 1 81 ? -24.549 -0.733 33.560 1.00 97.44 81 THR A CA 1
ATOM 623 C C . THR A 1 81 ? -23.411 -1.467 34.267 1.00 97.44 81 THR A C 1
ATOM 625 O O . THR A 1 81 ? -23.345 -1.452 35.506 1.00 97.44 81 THR A O 1
ATOM 628 N N . PRO A 1 82 ? -22.464 -2.071 33.524 1.00 97.44 82 PRO A N 1
ATOM 629 C CA . PRO A 1 82 ? -21.254 -2.624 34.121 1.00 97.44 82 PRO A CA 1
ATOM 630 C C . PRO A 1 82 ? -20.436 -1.602 34.908 1.00 97.44 82 PRO A C 1
ATOM 632 O O . PRO A 1 82 ? -19.773 -1.964 35.870 1.00 97.44 82 PRO A O 1
ATOM 635 N N . LEU A 1 83 ? -20.486 -0.318 34.538 1.00 96.75 83 LEU A N 1
ATOM 636 C CA . LEU A 1 83 ? -19.685 0.729 35.178 1.00 96.75 83 LEU A CA 1
ATOM 637 C C . LEU A 1 83 ? -20.060 0.955 36.648 1.00 96.75 83 LEU A C 1
ATOM 639 O O . LEU A 1 83 ? -19.208 1.388 37.425 1.00 96.75 83 LEU A O 1
ATOM 643 N N . ARG A 1 84 ? -21.301 0.624 37.034 1.00 95.44 84 ARG A N 1
ATOM 644 C CA . ARG A 1 84 ? -21.787 0.723 38.419 1.00 95.44 84 ARG A CA 1
ATOM 645 C C . ARG A 1 84 ? -21.948 -0.638 39.117 1.00 95.44 84 ARG A C 1
ATOM 647 O O . ARG A 1 84 ? -22.460 -0.698 40.231 1.00 95.44 84 ARG A O 1
ATOM 654 N N . SER A 1 85 ? -21.507 -1.712 38.463 1.00 95.38 85 SER A N 1
ATOM 655 C CA . SER A 1 85 ? -21.485 -3.077 38.993 1.00 95.38 85 SER A CA 1
ATOM 656 C C . SER A 1 85 ? -20.390 -3.249 40.067 1.00 95.38 85 SER A C 1
ATOM 658 O O . SER A 1 85 ? -19.354 -2.580 39.984 1.00 95.38 85 SER A O 1
ATOM 660 N N . PRO A 1 86 ? -20.546 -4.181 41.029 1.00 96.69 86 PRO A N 1
ATOM 661 C CA . PRO A 1 86 ? -21.725 -5.024 41.264 1.00 96.69 86 PRO A CA 1
ATOM 662 C C . PRO A 1 86 ? -22.873 -4.265 41.941 1.00 96.69 86 PRO A C 1
ATOM 664 O O . PRO A 1 86 ? -22.670 -3.208 42.535 1.00 96.69 86 PRO A O 1
ATOM 667 N N . TYR A 1 87 ? -24.081 -4.815 41.828 1.00 97.06 87 TYR A N 1
ATOM 668 C CA . TYR A 1 87 ? -25.292 -4.291 42.451 1.00 97.06 87 TYR A CA 1
ATOM 669 C C . TYR A 1 87 ? -25.672 -5.130 43.666 1.00 97.06 87 TYR A C 1
ATOM 671 O O . TYR A 1 87 ? -25.633 -6.356 43.619 1.00 97.06 87 TYR A O 1
ATOM 679 N N . THR A 1 88 ? -26.088 -4.460 44.735 1.00 97.56 88 THR A N 1
ATOM 680 C CA . THR A 1 88 ? -26.591 -5.084 45.961 1.00 97.56 88 THR A CA 1
ATOM 681 C C . THR A 1 88 ? -28.112 -5.094 45.932 1.00 97.56 88 THR A C 1
ATOM 683 O O . THR A 1 88 ? -28.727 -4.031 45.830 1.00 97.56 88 THR A O 1
ATOM 686 N N . LEU A 1 89 ? -28.712 -6.277 46.011 1.00 97.75 89 LEU A N 1
ATOM 687 C CA . LEU A 1 89 ? -30.157 -6.481 45.981 1.00 97.75 89 LEU A CA 1
ATOM 688 C C . LEU A 1 89 ? -30.636 -6.860 47.386 1.00 97.75 89 LEU A C 1
ATOM 690 O O . LEU A 1 89 ? -30.114 -7.802 47.984 1.00 97.75 89 LEU A O 1
ATOM 694 N N . GLU A 1 90 ? -31.626 -6.129 47.899 1.00 97.38 90 GLU A N 1
ATOM 695 C CA . GLU A 1 90 ? -32.225 -6.330 49.222 1.00 97.38 90 GLU A CA 1
ATOM 696 C C . GLU A 1 90 ? -33.751 -6.377 49.119 1.00 97.38 90 GLU A C 1
ATOM 698 O O . GLU A 1 90 ? -34.364 -5.514 48.486 1.00 97.38 90 GLU A O 1
ATOM 703 N N . ILE A 1 91 ? -34.383 -7.340 49.792 1.00 96.75 91 ILE A N 1
ATOM 704 C CA . ILE A 1 91 ? -35.845 -7.425 49.876 1.00 96.75 91 ILE A CA 1
ATOM 705 C C . ILE A 1 91 ? -36.284 -6.916 51.244 1.00 96.75 91 ILE A C 1
ATOM 707 O O . ILE A 1 91 ? -35.993 -7.511 52.277 1.00 96.75 91 ILE A O 1
ATOM 711 N N . HIS A 1 92 ? -36.987 -5.788 51.250 1.00 95.44 92 HIS A N 1
ATOM 712 C CA . HIS A 1 92 ? -37.528 -5.168 52.454 1.00 95.44 92 HIS A CA 1
ATOM 713 C C . HIS A 1 92 ? -38.974 -5.621 52.638 1.00 95.44 92 HIS A C 1
ATOM 715 O O . HIS A 1 92 ? -39.783 -5.468 51.724 1.00 95.44 92 HIS A O 1
ATOM 721 N N . ALA A 1 93 ? -39.310 -6.134 53.819 1.00 95.00 93 ALA A N 1
ATOM 722 C CA . ALA A 1 93 ? -40.650 -6.616 54.140 1.00 95.00 93 ALA A CA 1
ATOM 723 C C . ALA A 1 93 ? -41.419 -5.669 55.068 1.00 95.00 93 ALA A C 1
ATOM 725 O O . ALA A 1 93 ? -40.856 -5.066 55.990 1.00 95.00 93 ALA A O 1
ATOM 726 N N . THR A 1 94 ? -42.725 -5.572 54.843 1.00 94.12 94 THR A N 1
ATOM 727 C CA . THR A 1 94 ? -43.699 -5.051 55.803 1.00 94.12 94 THR A CA 1
ATOM 728 C C . THR A 1 94 ? -44.354 -6.249 56.470 1.00 94.12 94 THR A C 1
ATOM 730 O O . THR A 1 94 ? -44.929 -7.096 55.787 1.00 94.12 94 THR A O 1
ATOM 733 N N . LEU A 1 95 ? -44.256 -6.328 57.794 1.00 91.81 95 LEU A N 1
ATOM 734 C CA . LEU A 1 95 ? -44.903 -7.381 58.573 1.00 91.81 95 LEU A CA 1
ATOM 735 C C . LEU A 1 95 ? -46.222 -6.871 59.145 1.00 91.81 95 LEU A C 1
ATOM 737 O O . LEU A 1 95 ? -46.363 -5.668 59.396 1.00 91.81 95 LEU A O 1
ATOM 741 N N . ALA A 1 96 ? -47.176 -7.777 59.348 1.00 85.69 96 ALA A N 1
ATOM 742 C CA . ALA A 1 96 ? -48.397 -7.467 60.072 1.00 85.69 96 ALA A CA 1
ATOM 743 C C . ALA A 1 96 ? -48.010 -6.958 61.472 1.00 85.69 96 ALA A C 1
ATOM 745 O O . ALA A 1 96 ? -47.071 -7.484 62.072 1.00 85.69 96 ALA A O 1
ATOM 746 N N . PRO A 1 97 ? -48.659 -5.901 61.990 1.00 78.62 97 PRO A N 1
ATOM 747 C CA . PRO A 1 97 ? -48.406 -5.465 63.353 1.00 78.62 97 PRO A CA 1
ATOM 748 C C . PRO A 1 97 ? -48.715 -6.635 64.284 1.00 78.62 97 PRO A C 1
ATOM 750 O O . PRO A 1 97 ? -49.824 -7.163 64.219 1.00 78.62 97 PRO A O 1
ATOM 753 N N . ASP A 1 98 ? -47.747 -7.027 65.117 1.00 63.12 98 ASP A N 1
ATOM 754 C CA . ASP A 1 98 ? -47.943 -8.060 66.131 1.00 63.12 98 ASP A CA 1
ATOM 755 C C . ASP A 1 98 ? -49.251 -7.767 66.878 1.00 63.12 98 ASP A C 1
ATOM 757 O O . ASP A 1 98 ? -49.359 -6.762 67.595 1.00 63.12 98 ASP A O 1
ATOM 761 N N . GLU A 1 99 ? -50.268 -8.621 66.712 1.00 51.75 99 GLU A N 1
ATOM 762 C CA . GLU A 1 99 ? -51.345 -8.645 67.692 1.00 51.75 99 GLU A CA 1
ATOM 763 C C . GLU A 1 99 ? -50.671 -8.933 69.038 1.00 51.75 99 GLU A C 1
ATOM 765 O O . GLU A 1 99 ? -49.877 -9.872 69.122 1.00 51.75 99 GLU A O 1
ATOM 770 N N . PRO A 1 100 ? -50.903 -8.123 70.086 1.00 45.66 100 PRO A N 1
ATOM 771 C CA . PRO A 1 100 ? -50.204 -8.278 71.351 1.00 45.66 100 PRO A CA 1
ATOM 772 C C . PRO A 1 100 ? -50.489 -9.667 71.931 1.00 45.66 100 PRO A C 1
ATOM 774 O O . PRO A 1 100 ? -51.533 -9.906 72.538 1.00 45.66 100 PRO A O 1
ATOM 777 N N . VAL A 1 101 ? -49.543 -10.589 71.744 1.00 45.00 101 VAL A N 1
ATOM 778 C CA . VAL A 1 101 ? -49.596 -11.936 72.303 1.00 45.00 101 VAL A CA 1
ATOM 779 C C . VAL A 1 101 ? -49.492 -11.803 73.820 1.00 45.00 101 VAL A C 1
ATOM 781 O O . VAL A 1 101 ? -48.466 -11.392 74.367 1.00 45.00 101 VAL A O 1
ATOM 784 N N . LEU A 1 102 ? -50.583 -12.127 74.516 1.00 45.34 102 LEU A N 1
ATOM 785 C CA . LEU A 1 102 ? -50.607 -12.283 75.969 1.00 45.34 102 LEU A CA 1
ATOM 786 C C . LEU A 1 102 ? -49.525 -13.293 76.381 1.00 45.34 102 LEU A C 1
ATOM 788 O O . LEU A 1 102 ? -49.523 -14.434 75.924 1.00 45.34 102 LEU A O 1
ATOM 792 N N . ALA A 1 103 ? -48.607 -12.844 77.238 1.00 35.88 103 ALA A N 1
ATOM 793 C CA . ALA A 1 103 ? -47.438 -13.589 77.690 1.00 35.88 103 ALA A CA 1
ATOM 794 C C . ALA A 1 103 ? -47.772 -15.033 78.136 1.00 35.88 103 ALA A C 1
ATOM 796 O O . ALA A 1 103 ? -48.651 -15.214 78.986 1.00 35.88 103 ALA A O 1
ATOM 797 N N . PRO A 1 104 ? -47.048 -16.059 77.650 1.00 45.31 104 PRO A N 1
ATOM 798 C CA . PRO A 1 104 ? -47.148 -17.399 78.198 1.00 45.31 104 PRO A CA 1
ATOM 799 C C . PRO A 1 104 ? -46.400 -17.494 79.532 1.00 45.31 104 PRO A C 1
ATOM 801 O O . PRO A 1 104 ? -45.273 -17.025 79.696 1.00 45.31 104 PRO A O 1
ATOM 804 N N . VAL A 1 105 ? -47.069 -18.119 80.497 1.00 42.66 105 VAL A N 1
ATOM 805 C CA . VAL A 1 105 ? -46.571 -18.438 81.836 1.00 42.66 105 VAL A CA 1
ATOM 806 C C . VAL A 1 105 ? -45.404 -19.427 81.738 1.00 42.66 105 VAL A C 1
ATOM 808 O O . VAL A 1 105 ? -45.543 -20.505 81.163 1.00 42.66 105 VAL A O 1
ATOM 811 N N . LEU A 1 106 ? -44.268 -19.048 82.333 1.00 35.84 106 LEU A N 1
ATOM 812 C CA . LEU A 1 106 ? -43.105 -19.902 82.581 1.00 35.84 106 LEU A CA 1
ATOM 813 C C . LEU A 1 106 ? -43.503 -21.173 83.348 1.00 35.84 106 LEU A C 1
ATOM 815 O O . LEU A 1 106 ? -44.090 -21.089 84.427 1.00 35.84 106 LEU A O 1
ATOM 819 N N . VAL A 1 107 ? -43.099 -22.336 82.835 1.00 39.34 107 VAL A N 1
ATOM 820 C CA . VAL A 1 107 ? -43.030 -23.585 83.602 1.00 39.34 107 VAL A CA 1
ATOM 821 C C . VAL A 1 107 ? -41.583 -24.072 83.572 1.00 39.34 107 VAL A C 1
ATOM 823 O O . VAL A 1 107 ? -41.057 -24.417 82.516 1.00 39.34 107 VAL A O 1
ATOM 826 N N . ASP A 1 108 ? -40.955 -24.050 84.747 1.00 45.28 108 ASP A N 1
ATOM 827 C CA . ASP A 1 108 ? -39.637 -24.618 85.049 1.00 45.28 108 ASP A CA 1
ATOM 828 C C . ASP A 1 108 ? -39.590 -26.129 84.801 1.00 45.28 108 ASP A C 1
ATOM 830 O O . ASP A 1 108 ? -40.568 -26.814 85.100 1.00 45.28 108 ASP A O 1
ATOM 834 N N . MET A 1 109 ? -38.430 -26.645 84.363 1.00 34.84 109 MET A N 1
ATOM 835 C CA . MET A 1 109 ? -37.897 -28.003 84.626 1.00 34.84 109 MET A CA 1
ATOM 836 C C . MET A 1 109 ? -36.476 -28.160 84.006 1.00 34.84 109 MET A C 1
ATOM 838 O O . MET A 1 109 ? -36.091 -27.342 83.174 1.00 34.84 109 MET A O 1
ATOM 842 N N . PRO A 1 110 ? -35.630 -29.120 84.450 1.00 47.47 110 PRO A N 1
ATOM 843 C CA . PRO A 1 110 ? -34.348 -28.789 85.071 1.00 47.47 110 PRO A CA 1
ATOM 844 C C . PRO A 1 110 ? -33.083 -29.320 84.368 1.00 47.47 110 PRO A C 1
ATOM 846 O O . PRO A 1 110 ? -33.106 -30.109 83.430 1.00 47.47 110 PRO A O 1
ATOM 849 N N . VAL A 1 111 ? -31.965 -28.860 84.933 1.00 48.00 111 VAL A N 1
ATOM 850 C CA . VAL A 1 111 ? -30.543 -29.073 84.627 1.00 48.00 111 VAL A CA 1
ATOM 851 C C . VAL A 1 111 ? -30.058 -30.528 84.770 1.00 48.00 111 VAL A C 1
ATOM 853 O O . VAL A 1 111 ? -30.347 -31.193 85.762 1.00 48.00 111 VAL A O 1
ATOM 856 N N . GLY A 1 112 ? -29.174 -30.943 83.854 1.00 35.34 112 GLY A N 1
ATOM 857 C CA . GLY A 1 112 ? -28.174 -32.017 84.009 1.00 35.34 112 GLY A CA 1
ATOM 858 C C . GLY A 1 112 ? -27.601 -32.409 82.637 1.00 35.34 112 GLY A C 1
ATOM 859 O O . GLY A 1 112 ? -28.351 -32.460 81.676 1.00 35.34 112 GLY A O 1
ATOM 860 N N . GLY A 1 113 ? -26.319 -32.673 82.395 1.00 35.25 113 GLY A N 1
ATOM 861 C CA . GLY A 1 113 ? -25.098 -32.692 83.192 1.00 35.25 113 GLY A CA 1
ATOM 862 C C . GLY A 1 113 ? -23.903 -32.930 82.241 1.00 35.25 113 GLY A C 1
ATOM 863 O O . GLY A 1 113 ? -24.073 -33.378 81.111 1.00 35.25 113 GLY A O 1
ATOM 864 N N . ILE A 1 114 ? -22.705 -32.579 82.703 1.00 45.41 114 ILE A N 1
ATOM 865 C CA . ILE A 1 114 ? -21.407 -32.647 82.005 1.00 45.41 114 ILE A CA 1
ATOM 866 C C . ILE A 1 114 ? -20.818 -34.066 82.091 1.00 45.41 114 ILE A C 1
ATOM 868 O O . ILE A 1 114 ? -20.799 -34.597 83.196 1.00 45.41 114 ILE A O 1
ATOM 872 N N . VAL A 1 115 ? -20.217 -34.602 81.013 1.00 33.59 115 VAL A N 1
ATOM 873 C CA . VAL A 1 115 ? -19.058 -35.536 81.046 1.00 33.59 115 VAL A CA 1
ATOM 874 C C . VAL A 1 115 ? -18.227 -35.372 79.757 1.00 33.59 115 VAL A C 1
ATOM 876 O O . VAL A 1 115 ? -18.797 -35.237 78.679 1.00 33.59 115 VAL A O 1
ATOM 879 N N . GLY A 1 116 ? -16.892 -35.376 79.872 1.00 40.31 116 GLY A N 1
ATOM 880 C CA . GLY A 1 116 ? -15.932 -35.336 78.758 1.00 40.31 116 GLY A CA 1
ATOM 881 C C . GLY A 1 116 ? -15.004 -36.563 78.674 1.00 40.31 116 GLY A C 1
ATOM 882 O O . GLY A 1 116 ? -15.294 -37.593 79.278 1.00 40.31 116 GLY A O 1
ATOM 883 N N . CYS A 1 117 ? -13.870 -36.356 77.983 1.00 30.41 117 CYS A N 1
ATOM 884 C CA . CYS A 1 117 ? -12.638 -37.168 77.845 1.00 30.41 117 CYS A CA 1
ATOM 885 C C . CYS A 1 117 ? -12.441 -37.985 76.542 1.00 30.41 117 CYS A C 1
ATOM 887 O O . CYS A 1 117 ? -13.034 -39.036 76.346 1.00 30.41 117 CYS A O 1
ATOM 889 N N . ASP A 1 118 ? -11.529 -37.472 75.704 1.00 37.16 118 ASP A N 1
ATOM 890 C CA . ASP A 1 118 ? -10.238 -38.060 75.292 1.00 37.16 118 ASP A CA 1
ATOM 891 C C . ASP A 1 118 ? -10.095 -39.474 74.666 1.00 37.16 118 ASP A C 1
ATOM 893 O O . ASP A 1 118 ? -10.390 -40.494 75.283 1.00 37.16 118 ASP A O 1
ATOM 897 N N . GLN A 1 119 ? -9.351 -39.458 73.537 1.00 33.28 119 GLN A N 1
ATOM 898 C CA . GLN A 1 119 ? -8.261 -40.367 73.090 1.00 33.28 119 GLN A CA 1
ATOM 899 C C . GLN A 1 119 ? -8.529 -41.430 71.972 1.00 33.28 119 GLN A C 1
ATOM 901 O O . GLN A 1 119 ? -9.670 -41.806 71.723 1.00 33.28 119 GLN A O 1
ATOM 906 N N . PRO A 1 120 ? -7.471 -41.830 71.207 1.00 60.59 120 PRO A N 1
ATOM 907 C CA . PRO A 1 120 ? -7.437 -41.900 69.730 1.00 60.59 120 PRO A CA 1
ATOM 908 C C . PRO A 1 120 ? -7.240 -43.320 69.156 1.00 60.59 120 PRO A C 1
ATOM 910 O O . PRO A 1 120 ? -6.769 -44.197 69.874 1.00 60.59 120 PRO A O 1
ATOM 913 N N . VAL A 1 121 ? -7.448 -43.542 67.842 1.00 35.12 121 VAL A N 1
ATOM 914 C CA . VAL A 1 121 ? -6.954 -44.763 67.155 1.00 35.12 121 VAL A CA 1
ATOM 915 C C . VAL A 1 121 ? -6.561 -44.546 65.676 1.00 35.12 121 VAL A C 1
ATOM 917 O O . VAL A 1 121 ? -7.354 -44.121 64.847 1.00 35.12 121 VAL A O 1
ATOM 920 N N . HIS A 1 122 ? -5.295 -44.884 65.418 1.00 35.41 122 HIS A N 1
ATOM 921 C CA . HIS A 1 122 ? -4.585 -45.413 64.241 1.00 35.41 122 HIS A CA 1
ATOM 922 C C . HIS A 1 122 ? -5.205 -45.550 62.829 1.00 35.41 122 HIS A C 1
ATOM 924 O O . HIS A 1 122 ? -6.265 -46.125 62.610 1.00 35.41 122 HIS A O 1
ATOM 930 N N . HIS A 1 123 ? -4.339 -45.206 61.863 1.00 44.78 123 HIS A N 1
ATOM 931 C CA . HIS A 1 123 ? -4.306 -45.595 60.449 1.00 44.78 123 HIS A CA 1
ATOM 932 C C . HIS A 1 123 ? -4.415 -47.108 60.177 1.00 44.78 123 HIS A C 1
ATOM 934 O O . HIS A 1 123 ? -3.646 -47.880 60.749 1.00 44.78 123 HIS A O 1
ATOM 940 N N . GLN A 1 124 ? -5.191 -47.482 59.150 1.00 36.00 124 GLN A N 1
ATOM 941 C CA . GLN A 1 124 ? -4.886 -48.594 58.237 1.00 36.00 124 GLN A CA 1
ATOM 942 C C . GLN A 1 124 ? -5.318 -48.247 56.800 1.00 36.00 124 GLN A C 1
ATOM 944 O O . GLN A 1 124 ? -6.367 -47.647 56.580 1.00 36.00 124 GLN A O 1
ATOM 949 N N . ALA A 1 125 ? -4.464 -48.596 55.835 1.00 45.72 125 ALA A N 1
ATOM 950 C CA . ALA A 1 125 ? -4.677 -48.434 54.397 1.00 45.72 125 ALA A CA 1
ATOM 951 C C . ALA A 1 125 ? -5.644 -49.500 53.834 1.00 45.72 125 ALA A C 1
ATOM 953 O O . ALA A 1 125 ? -5.673 -50.611 54.370 1.00 45.72 125 ALA A O 1
ATOM 954 N N . PRO A 1 126 ? -6.384 -49.224 52.742 1.00 49.19 126 PRO A N 1
ATOM 955 C CA . PRO A 1 126 ? -7.236 -50.222 52.103 1.00 49.19 126 PRO A CA 1
ATOM 956 C C . PRO A 1 126 ? -6.482 -51.062 51.044 1.00 49.19 126 PRO A C 1
ATOM 958 O O . PRO A 1 126 ? -5.541 -50.564 50.419 1.00 49.19 126 PRO A O 1
ATOM 961 N N . PRO A 1 127 ? -6.889 -52.329 50.816 1.00 50.75 127 PRO A N 1
ATOM 962 C CA . PRO A 1 127 ? -6.415 -53.165 49.711 1.00 50.75 127 PRO A CA 1
ATOM 963 C C . PRO A 1 127 ? -7.158 -52.843 48.395 1.00 50.75 127 PRO A C 1
ATOM 965 O O . PRO A 1 127 ? -8.218 -52.214 48.430 1.00 50.75 127 PRO A O 1
ATOM 968 N N . PRO A 1 128 ? -6.643 -53.279 47.228 1.00 58.03 128 PRO A N 1
ATOM 969 C CA . PRO A 1 128 ? -7.265 -53.010 45.938 1.00 58.03 128 PRO A CA 1
ATOM 970 C C . PRO A 1 128 ? -8.410 -53.998 45.686 1.00 58.03 128 PRO A C 1
ATOM 972 O O . PRO A 1 128 ? -8.224 -55.209 45.811 1.00 58.03 128 PRO A O 1
ATOM 975 N N . VAL A 1 129 ? -9.581 -53.494 45.296 1.00 44.03 129 VAL A N 1
ATOM 976 C CA . VAL A 1 129 ? -10.674 -54.314 44.757 1.00 44.03 129 VAL A CA 1
ATOM 977 C C . VAL A 1 129 ? -11.115 -53.713 43.429 1.00 44.03 129 VAL A C 1
ATOM 979 O O . VAL A 1 129 ? -11.406 -52.523 43.335 1.00 44.03 129 VAL A O 1
ATOM 982 N N . GLN A 1 130 ? -11.064 -54.569 42.411 1.00 44.62 130 GLN A N 1
ATOM 983 C CA . GLN A 1 130 ? -11.452 -54.339 41.027 1.00 44.62 130 GLN A CA 1
ATOM 984 C C . GLN A 1 130 ? -12.973 -54.273 40.856 1.00 44.62 130 GLN A C 1
ATOM 986 O O . GLN A 1 130 ? -13.700 -55.012 41.516 1.00 44.62 130 GLN A O 1
ATOM 991 N N . ASP A 1 131 ? -13.365 -53.406 39.919 1.00 54.22 131 ASP A N 1
ATOM 992 C CA . ASP A 1 131 ? -14.452 -53.502 38.938 1.00 54.22 131 ASP A CA 1
ATOM 993 C C . ASP A 1 131 ? -15.749 -54.215 39.338 1.00 54.22 131 ASP A C 1
ATOM 995 O O . ASP A 1 131 ? -15.878 -55.426 39.205 1.00 54.22 131 ASP A O 1
ATOM 999 N N . ASP A 1 132 ? -16.748 -53.401 39.686 1.00 54.31 132 ASP A N 1
ATOM 1000 C CA . ASP A 1 132 ? -18.076 -53.454 39.061 1.00 54.31 132 ASP A CA 1
ATOM 1001 C C . ASP A 1 132 ? -18.782 -52.105 39.302 1.00 54.31 132 ASP A C 1
ATOM 1003 O O . ASP A 1 132 ? -19.304 -51.827 40.382 1.00 54.31 132 ASP A O 1
ATOM 1007 N N . MET A 1 133 ? -18.743 -51.221 38.298 1.00 42.50 133 MET A N 1
ATOM 1008 C CA . MET A 1 133 ? -19.425 -49.921 38.323 1.00 42.50 133 MET A CA 1
ATOM 1009 C C . MET A 1 133 ? -20.916 -50.084 37.971 1.00 42.50 133 MET A C 1
ATOM 1011 O O . MET A 1 133 ? -21.226 -50.471 36.840 1.00 42.50 133 MET A O 1
ATOM 1015 N N . PRO A 1 134 ? -21.858 -49.734 38.868 1.00 60.91 134 PRO A N 1
ATOM 1016 C CA . PRO A 1 134 ? -23.221 -49.386 38.476 1.00 60.91 134 PRO A CA 1
ATOM 1017 C C . PRO A 1 134 ? -23.229 -48.052 37.696 1.00 60.91 134 PRO A C 1
ATOM 1019 O O . PRO A 1 134 ? -22.280 -47.270 37.805 1.00 60.91 134 PRO A O 1
ATOM 1022 N N . PRO A 1 135 ? -24.268 -47.781 36.880 1.00 58.50 135 PRO A N 1
ATOM 1023 C CA . PRO A 1 135 ? -24.351 -46.555 36.088 1.00 58.50 135 PRO A CA 1
ATOM 1024 C C . PRO A 1 135 ? -24.251 -45.310 36.985 1.00 58.50 135 PRO A C 1
ATOM 1026 O O . PRO A 1 135 ? -24.722 -45.351 38.125 1.00 58.50 135 PRO A O 1
ATOM 1029 N N . PRO A 1 136 ? -23.650 -44.210 36.493 1.00 53.47 136 PRO A N 1
ATOM 1030 C CA . PRO A 1 136 ? -23.458 -43.003 37.285 1.00 53.47 136 PRO A CA 1
ATOM 1031 C C . PRO A 1 136 ? -24.805 -42.487 37.800 1.00 53.47 136 PRO A C 1
ATOM 1033 O O . PRO A 1 136 ? -25.735 -42.251 37.025 1.00 53.47 136 PRO A O 1
ATOM 1036 N N . VAL A 1 137 ? -24.891 -42.333 39.122 1.00 53.03 137 VAL A N 1
ATOM 1037 C CA . VAL A 1 137 ? -25.931 -41.544 39.789 1.00 53.03 137 VAL A CA 1
ATOM 1038 C C . VAL A 1 137 ? -25.837 -40.120 39.223 1.00 53.03 137 VAL A C 1
ATOM 1040 O O . VAL A 1 137 ? -24.714 -39.638 39.050 1.00 53.03 137 VAL A O 1
ATOM 1043 N N . PRO A 1 138 ? -26.960 -39.459 38.881 1.00 55.97 138 PRO A N 1
ATOM 1044 C CA . PRO A 1 138 ? -26.935 -38.058 38.485 1.00 55.97 138 PRO A CA 1
ATOM 1045 C C . PRO A 1 138 ? -26.212 -37.270 39.570 1.00 55.97 138 PRO A C 1
ATOM 1047 O O . PRO A 1 138 ? -26.537 -37.416 40.745 1.00 55.97 138 PRO A O 1
ATOM 1050 N N . ASP A 1 139 ? -25.211 -36.499 39.167 1.00 50.22 139 ASP A N 1
ATOM 1051 C CA . ASP A 1 139 ? -24.474 -35.591 40.034 1.00 50.22 139 ASP A CA 1
ATOM 1052 C C . ASP A 1 139 ? -25.495 -34.604 40.629 1.00 50.22 139 ASP A C 1
ATOM 1054 O O . ASP A 1 139 ? -25.944 -33.672 39.956 1.00 50.22 139 ASP A O 1
ATOM 1058 N N . GLU A 1 140 ? -25.976 -34.883 41.846 1.00 49.06 140 GLU A N 1
ATOM 1059 C CA . GLU A 1 140 ? -26.746 -33.926 42.631 1.00 49.06 140 GLU A CA 1
ATOM 1060 C C . GLU A 1 140 ? -25.782 -32.782 42.915 1.00 49.06 140 GLU A C 1
ATOM 1062 O O . GLU A 1 140 ? -24.885 -32.893 43.754 1.00 49.06 140 GLU A O 1
ATOM 1067 N N . GLY A 1 141 ? -25.913 -31.718 42.120 1.00 58.97 141 GLY A N 1
ATOM 1068 C CA . GLY A 1 141 ? -25.087 -30.529 42.239 1.00 58.97 141 GLY A CA 1
ATOM 1069 C C . GLY A 1 141 ? -25.032 -30.030 43.688 1.00 58.97 141 GLY A C 1
ATOM 1070 O O . GLY A 1 141 ? -25.922 -30.326 44.491 1.00 58.97 141 GLY A O 1
ATOM 1071 N N . PRO A 1 142 ? -23.979 -29.280 44.047 1.00 57.41 142 PRO A N 1
ATOM 1072 C CA . PRO A 1 142 ? -23.785 -28.802 45.409 1.00 57.41 142 PRO A CA 1
ATOM 1073 C C . PRO A 1 142 ? -25.057 -28.122 45.949 1.00 57.41 142 PRO A C 1
ATOM 1075 O O . PRO A 1 142 ? -25.726 -27.407 45.197 1.00 57.41 142 PRO A O 1
ATOM 1078 N N . PRO A 1 143 ? -25.401 -28.327 47.237 1.00 58.00 143 PRO A N 1
ATOM 1079 C CA . PRO A 1 143 ? -26.584 -27.723 47.837 1.00 58.00 143 PRO A CA 1
ATOM 1080 C C . PRO A 1 143 ? -26.546 -26.194 47.676 1.00 58.00 143 PRO A C 1
ATOM 1082 O O . PRO A 1 143 ? -25.461 -25.606 47.761 1.00 58.00 143 PRO A O 1
ATOM 1085 N N . PRO A 1 144 ? -27.703 -25.544 47.447 1.00 62.12 144 PRO A N 1
ATOM 1086 C CA . PRO A 1 144 ? -27.757 -24.108 47.215 1.00 62.12 144 PRO A CA 1
ATOM 1087 C C . PRO A 1 144 ? -27.153 -23.343 48.404 1.00 62.12 144 PRO A C 1
ATOM 1089 O O . PRO A 1 144 ? -27.297 -23.775 49.555 1.00 62.12 144 PRO A O 1
ATOM 1092 N N . PRO A 1 145 ? -26.459 -22.219 48.148 1.00 56.91 145 PRO A N 1
ATOM 1093 C CA . PRO A 1 145 ? -25.842 -21.425 49.200 1.00 56.91 145 PRO A CA 1
ATOM 1094 C C . PRO A 1 145 ? -26.891 -20.946 50.217 1.00 56.91 145 PRO A C 1
ATOM 1096 O O . PRO A 1 145 ? -28.044 -20.700 49.848 1.00 56.91 145 PRO A O 1
ATOM 1099 N N . PRO A 1 146 ? -26.515 -20.807 51.503 1.00 57.56 146 PRO A N 1
ATOM 1100 C CA . PRO A 1 146 ? -27.434 -20.328 52.520 1.00 57.56 146 PRO A CA 1
ATOM 1101 C C . PRO A 1 146 ? -27.910 -18.898 52.198 1.00 57.56 146 PRO A C 1
ATOM 1103 O O . PRO A 1 146 ? -27.148 -18.115 51.623 1.00 57.56 146 PRO A O 1
ATOM 1106 N N . PRO A 1 147 ? -29.140 -18.538 52.596 1.00 64.19 147 PRO A N 1
ATOM 1107 C CA . PRO A 1 147 ? -29.727 -17.228 52.340 1.00 64.19 147 PRO A CA 1
ATOM 1108 C C . PRO A 1 147 ? -28.868 -16.110 52.936 1.00 64.19 147 PRO A C 1
ATOM 1110 O O . PRO A 1 147 ? -28.496 -16.169 54.110 1.00 64.19 147 PRO A O 1
ATOM 1113 N N . ALA A 1 148 ? -28.577 -15.075 52.151 1.00 73.31 148 ALA A N 1
ATOM 1114 C CA . ALA A 1 148 ? -27.876 -13.883 52.619 1.00 73.31 148 ALA A CA 1
ATOM 1115 C C . ALA A 1 148 ? -28.861 -12.713 52.748 1.00 73.31 148 ALA A C 1
ATOM 1117 O O . ALA A 1 148 ? -29.838 -12.635 52.010 1.00 73.31 148 ALA A O 1
ATOM 1118 N N . LEU A 1 149 ? -28.604 -11.775 53.666 1.00 85.44 149 LEU A N 1
ATOM 1119 C CA . LEU A 1 149 ? -29.429 -10.560 53.809 1.00 85.44 149 LEU A CA 1
ATOM 1120 C C . LEU A 1 149 ? -29.381 -9.659 52.562 1.00 85.44 149 LEU A C 1
ATOM 1122 O O . LEU A 1 149 ? -30.223 -8.784 52.402 1.00 85.44 149 LEU A O 1
ATOM 1126 N N . SER A 1 150 ? -28.404 -9.869 51.683 1.00 90.56 150 SER A N 1
ATOM 1127 C CA . SER A 1 150 ? -28.331 -9.243 50.371 1.00 90.56 150 SER A CA 1
ATOM 1128 C C . SER A 1 150 ? -27.617 -10.152 49.373 1.00 90.56 150 SER A C 1
ATOM 1130 O O . SER A 1 150 ? -26.774 -10.971 49.747 1.00 90.56 150 SER A O 1
ATOM 1132 N N . VAL A 1 151 ? -27.943 -9.990 48.092 1.00 94.88 151 VAL A N 1
ATOM 1133 C CA . VAL A 1 151 ? -27.257 -10.651 46.973 1.00 94.88 151 VAL A CA 1
ATOM 1134 C C . VAL A 1 151 ? -26.440 -9.616 46.205 1.00 94.88 151 VAL A C 1
ATOM 1136 O O . VAL A 1 151 ? -26.916 -8.512 45.945 1.00 94.88 151 VAL A O 1
ATOM 1139 N N . GLN A 1 152 ? -25.220 -9.989 45.811 1.00 96.25 152 GLN A N 1
ATOM 1140 C CA . GLN A 1 152 ? -24.431 -9.240 44.833 1.00 96.25 152 GLN A CA 1
ATOM 1141 C C . GLN A 1 152 ? -24.696 -9.792 43.436 1.00 96.25 152 GLN A C 1
ATOM 1143 O O . GLN A 1 152 ? -24.450 -10.969 43.182 1.00 96.25 152 GLN A O 1
ATOM 1148 N N . LEU A 1 153 ? -25.149 -8.933 42.530 1.00 97.06 153 LEU A N 1
ATOM 1149 C CA . LEU A 1 153 ? -25.390 -9.275 41.137 1.00 97.06 153 LEU A CA 1
ATOM 1150 C C . LEU A 1 153 ? -24.560 -8.372 40.228 1.00 97.06 153 LEU A C 1
ATOM 1152 O O . LEU A 1 153 ? -24.653 -7.144 40.298 1.00 97.06 153 LEU A O 1
ATOM 1156 N N . ALA A 1 154 ? -23.736 -8.967 39.371 1.00 97.38 154 ALA A N 1
ATOM 1157 C CA . ALA A 1 154 ? -22.890 -8.211 38.461 1.00 97.38 154 ALA A CA 1
ATOM 1158 C C . ALA A 1 154 ? -23.581 -7.915 37.119 1.00 97.38 154 ALA A C 1
ATOM 1160 O O . ALA A 1 154 ? -24.432 -8.658 36.637 1.00 97.38 154 ALA A O 1
ATOM 1161 N N . VAL A 1 155 ? -23.153 -6.836 36.471 1.00 97.75 155 VAL A N 1
ATOM 1162 C CA . VAL A 1 155 ? -23.409 -6.585 35.049 1.00 97.75 155 VAL A CA 1
ATOM 1163 C C . VAL A 1 155 ? -22.049 -6.536 34.368 1.00 97.75 155 VAL A C 1
ATOM 1165 O O . VAL A 1 155 ? -21.178 -5.776 34.788 1.00 97.75 155 VAL A O 1
ATOM 1168 N N . LEU A 1 156 ? -21.836 -7.375 33.355 1.00 97.88 156 LEU A N 1
ATOM 1169 C CA . LEU A 1 156 ? -20.513 -7.598 32.764 1.00 97.88 156 LEU A CA 1
ATOM 1170 C C . LEU A 1 156 ? -20.527 -7.355 31.253 1.00 97.88 156 LEU A C 1
ATOM 1172 O O . LEU A 1 156 ? -21.519 -7.615 30.568 1.00 97.88 156 LEU A O 1
ATOM 1176 N N . TYR A 1 157 ? -19.402 -6.888 30.720 1.00 98.38 157 TYR A N 1
ATOM 1177 C CA . TYR A 1 157 ? -19.140 -6.868 29.286 1.00 98.38 157 TYR A CA 1
ATOM 1178 C C . TYR A 1 157 ? -18.798 -8.279 28.799 1.00 98.38 157 TYR A C 1
ATOM 1180 O O . TYR A 1 157 ? -18.098 -9.034 29.470 1.00 98.38 157 TYR A O 1
ATOM 1188 N N . HIS A 1 158 ? -19.265 -8.619 27.600 1.00 97.88 158 HIS A N 1
ATOM 1189 C CA . HIS A 1 158 ? -18.925 -9.875 26.934 1.00 97.88 158 HIS A CA 1
ATOM 1190 C C . HIS A 1 158 ? -17.823 -9.682 25.891 1.00 97.88 158 HIS A C 1
ATOM 1192 O O . HIS A 1 158 ? -16.853 -10.433 25.842 1.00 97.88 158 HIS A O 1
ATOM 1198 N N . SER A 1 159 ? -17.999 -8.708 24.996 1.00 97.75 159 SER A N 1
ATOM 1199 C CA . SER A 1 159 ? -17.084 -8.481 23.876 1.00 97.75 159 SER A CA 1
ATOM 1200 C C . SER A 1 159 ? -17.310 -7.116 23.238 1.00 97.75 159 SER A C 1
ATOM 1202 O O . SER A 1 159 ? -18.384 -6.528 23.364 1.00 97.75 159 SER A O 1
ATOM 1204 N N . VAL A 1 160 ? -16.332 -6.671 22.455 1.00 98.25 160 VAL A N 1
ATOM 1205 C CA . VAL A 1 160 ? -16.453 -5.541 21.529 1.00 98.25 160 VAL A CA 1
ATOM 1206 C C . VAL A 1 160 ? -16.232 -6.037 20.100 1.00 98.25 160 VAL A C 1
ATOM 1208 O O . VAL A 1 160 ? -15.388 -6.901 19.875 1.00 98.25 160 VAL A O 1
ATOM 1211 N N . GLU A 1 161 ? -16.991 -5.513 19.141 1.00 98.06 161 GLU A N 1
ATOM 1212 C CA . GLU A 1 161 ? -16.901 -5.856 17.717 1.00 98.06 161 GLU A CA 1
ATOM 1213 C C . GLU A 1 161 ? -16.762 -4.584 16.886 1.00 98.06 161 GLU A C 1
ATOM 1215 O O . GLU A 1 161 ? -17.533 -3.646 17.076 1.00 98.06 161 GLU A O 1
ATOM 1220 N N . VAL A 1 162 ? -15.791 -4.527 15.970 1.00 98.38 162 VAL A N 1
ATOM 1221 C CA . VAL A 1 162 ? -15.658 -3.377 15.063 1.00 98.38 162 VAL A CA 1
ATOM 1222 C C . VAL A 1 162 ? -16.389 -3.662 13.762 1.00 98.38 162 VAL A C 1
ATOM 1224 O O . VAL A 1 162 ? -16.053 -4.611 13.053 1.00 98.38 162 VAL A O 1
ATOM 1227 N N . VAL A 1 163 ? -17.344 -2.802 13.425 1.00 98.25 163 VAL A N 1
ATOM 1228 C CA . VAL A 1 163 ? -18.119 -2.845 12.184 1.00 98.25 163 VAL A CA 1
ATOM 1229 C C . VAL A 1 163 ? -17.794 -1.644 11.298 1.00 98.25 163 VAL A C 1
ATOM 1231 O O . VAL A 1 163 ? -17.364 -0.591 11.782 1.00 98.25 163 VAL A O 1
ATOM 1234 N N . ARG A 1 164 ? -18.032 -1.771 9.988 1.00 97.69 164 ARG A N 1
ATOM 1235 C CA . ARG A 1 164 ? -18.053 -0.606 9.092 1.00 97.69 164 ARG A CA 1
ATOM 1236 C C . ARG A 1 164 ? -19.253 0.270 9.460 1.00 97.69 164 ARG A C 1
ATOM 1238 O O . ARG A 1 164 ? -20.391 -0.167 9.324 1.00 97.69 164 ARG A O 1
ATOM 1245 N N . GLY A 1 165 ? -19.012 1.491 9.920 1.00 96.75 165 GLY A N 1
ATOM 1246 C CA . GLY A 1 165 ? -20.076 2.445 10.226 1.00 96.75 165 GLY A CA 1
ATOM 1247 C C . GLY A 1 165 ? -20.712 3.030 8.956 1.00 96.75 165 GLY A C 1
ATOM 1248 O O . GLY A 1 165 ? -20.121 2.942 7.876 1.00 96.75 165 GLY A O 1
ATOM 1249 N N . PRO A 1 166 ? -21.904 3.636 9.047 1.00 95.56 166 PRO A N 1
ATOM 1250 C CA . PRO A 1 166 ? -22.466 4.423 7.954 1.00 95.56 166 PRO A CA 1
ATOM 1251 C C . PRO A 1 166 ? -21.783 5.783 7.815 1.00 95.56 166 PRO A C 1
ATOM 1253 O O . PRO A 1 166 ? -21.326 6.364 8.793 1.00 95.56 166 PRO A O 1
ATOM 1256 N N . TRP A 1 167 ? -21.771 6.362 6.619 1.00 92.50 167 TRP A N 1
ATOM 1257 C CA . TRP A 1 167 ? -21.235 7.720 6.421 1.00 92.50 167 TRP A CA 1
ATOM 1258 C C . TRP A 1 167 ? -21.991 8.816 7.176 1.00 92.50 167 TRP A C 1
ATOM 1260 O O . TRP A 1 167 ? -21.436 9.877 7.450 1.00 92.50 167 TRP A O 1
ATOM 1270 N N . GLU A 1 168 ? -23.255 8.556 7.492 1.00 91.12 168 GLU A N 1
ATOM 1271 C CA . GLU A 1 168 ? -24.121 9.429 8.269 1.00 91.12 168 GLU A CA 1
ATOM 1272 C C . GLU A 1 168 ? -24.693 8.615 9.434 1.00 91.12 168 GLU A C 1
ATOM 1274 O O . GLU A 1 168 ? -25.560 7.757 9.255 1.00 91.12 168 GLU A O 1
ATOM 1279 N N . ALA A 1 169 ? -24.123 8.807 10.625 1.00 91.38 169 ALA A N 1
ATOM 1280 C CA . ALA A 1 169 ? -24.541 8.076 11.816 1.00 91.38 169 ALA A CA 1
ATOM 1281 C C . ALA A 1 169 ? -25.686 8.778 12.559 1.00 91.38 169 ALA A C 1
ATOM 1283 O O . ALA A 1 169 ? -26.411 8.098 13.295 1.00 91.38 169 ALA A O 1
ATOM 1284 N N . THR A 1 170 ? -25.902 10.078 12.329 1.00 86.75 170 THR A N 1
ATOM 1285 C CA . THR A 1 170 ? -27.115 10.768 12.778 1.00 86.75 170 THR A CA 1
ATOM 1286 C C . THR A 1 170 ? -28.238 10.450 11.798 1.00 86.75 170 THR A C 1
ATOM 1288 O O . THR A 1 170 ? -28.001 10.321 10.608 1.00 86.75 170 THR A O 1
ATOM 1291 N N . THR A 1 171 ? -29.486 10.299 12.226 1.00 84.38 171 THR A N 1
ATOM 1292 C CA . THR A 1 171 ? -30.598 10.014 11.284 1.00 84.38 171 THR A CA 1
ATOM 1293 C C . THR A 1 171 ? -30.986 11.228 10.416 1.00 84.38 171 THR A C 1
ATOM 1295 O O . THR A 1 171 ? -32.079 11.289 9.854 1.00 84.38 171 THR A O 1
ATOM 1298 N N . THR A 1 172 ? -30.088 12.210 10.305 1.00 88.75 172 THR A N 1
ATOM 1299 C CA . THR A 1 172 ? -30.289 13.470 9.601 1.00 88.75 172 THR A CA 1
ATOM 1300 C C . THR A 1 172 ? -30.426 13.226 8.105 1.00 88.75 172 THR A C 1
ATOM 1302 O O . THR A 1 172 ? -29.518 12.726 7.442 1.00 88.75 172 THR A O 1
ATOM 1305 N N . VAL A 1 173 ? -31.563 13.640 7.553 1.00 88.88 173 VAL A N 1
ATOM 1306 C CA . VAL A 1 173 ? -31.791 13.638 6.109 1.00 88.88 173 VAL A CA 1
ATOM 1307 C C . VAL A 1 173 ? -31.235 14.932 5.530 1.00 88.88 173 VAL A C 1
ATOM 1309 O O . VAL A 1 173 ? -31.753 16.020 5.786 1.00 88.88 173 VAL A O 1
ATOM 1312 N N . HIS A 1 174 ? -30.183 14.820 4.724 1.00 91.19 174 HIS A N 1
ATOM 1313 C CA . HIS A 1 174 ? -29.610 15.970 4.033 1.00 91.19 174 HIS A CA 1
ATOM 1314 C C . HIS A 1 174 ? -30.402 16.299 2.773 1.00 91.19 174 HIS A C 1
ATOM 1316 O O . HIS A 1 174 ? -30.765 15.417 1.994 1.00 91.19 174 HIS A O 1
ATOM 1322 N N . GLY A 1 175 ? -30.636 17.591 2.539 1.00 94.00 175 GLY A N 1
ATOM 1323 C CA . GLY A 1 175 ? -31.200 18.044 1.272 1.00 94.00 175 GLY A CA 1
ATOM 1324 C C . GLY A 1 175 ? -30.314 17.616 0.097 1.00 94.00 175 GLY A C 1
ATOM 1325 O O . GLY A 1 175 ? -29.096 17.756 0.138 1.00 94.00 175 GLY A O 1
ATOM 1326 N N . ARG A 1 176 ? -30.938 17.120 -0.971 1.00 94.94 176 ARG A N 1
ATOM 1327 C CA . ARG A 1 176 ? -30.279 16.540 -2.154 1.00 94.94 176 ARG A CA 1
ATOM 1328 C C . ARG A 1 176 ? -29.114 17.366 -2.719 1.00 94.94 176 ARG A C 1
ATOM 1330 O O . ARG A 1 176 ? -28.095 16.809 -3.108 1.00 94.94 176 ARG A O 1
ATOM 1337 N N . THR A 1 177 ? -29.280 18.684 -2.776 1.00 95.50 177 THR A N 1
ATOM 1338 C CA . THR A 1 177 ? -28.324 19.626 -3.378 1.00 95.50 177 THR A CA 1
ATOM 1339 C C . THR A 1 177 ? -27.509 20.401 -2.343 1.00 95.50 177 THR A C 1
ATOM 1341 O O . THR A 1 177 ? -26.786 21.327 -2.710 1.00 95.50 177 THR A O 1
ATOM 1344 N N . THR A 1 178 ? -27.645 20.092 -1.050 1.00 96.19 178 THR A N 1
ATOM 1345 C CA . THR A 1 178 ? -26.847 20.752 -0.010 1.00 96.19 178 THR A CA 1
ATOM 1346 C C . THR A 1 178 ? -25.418 20.203 -0.022 1.00 96.19 178 THR A C 1
ATOM 1348 O O . THR A 1 178 ? -25.206 19.063 -0.446 1.00 96.19 178 THR A O 1
ATOM 1351 N N . PRO A 1 179 ? -24.421 20.956 0.481 1.00 95.50 179 PRO A N 1
ATOM 1352 C CA . PRO A 1 179 ? -23.055 20.449 0.608 1.00 95.50 179 PRO A CA 1
ATOM 1353 C C . PRO A 1 179 ? -22.978 19.098 1.334 1.00 95.50 179 PRO A C 1
ATOM 1355 O O . PRO A 1 179 ? -22.266 18.205 0.885 1.00 95.50 179 PRO A O 1
ATOM 1358 N N . ALA A 1 180 ? -23.758 18.919 2.407 1.00 94.88 180 ALA A N 1
ATOM 1359 C CA . ALA A 1 180 ? -23.810 17.672 3.169 1.00 94.88 180 ALA A CA 1
ATOM 1360 C C . ALA A 1 180 ? -24.410 16.510 2.359 1.00 94.88 180 ALA A C 1
ATOM 1362 O O . ALA A 1 180 ? -23.862 15.408 2.371 1.00 94.88 180 ALA A O 1
ATOM 1363 N N . GLY A 1 181 ? -25.481 16.762 1.594 1.00 95.56 181 GLY A N 1
ATOM 1364 C CA . GLY A 1 181 ? -26.096 15.760 0.718 1.00 95.56 181 GLY A CA 1
ATOM 1365 C C . GLY A 1 181 ? -25.165 15.309 -0.410 1.00 95.56 181 GLY A C 1
ATOM 1366 O O . GLY A 1 181 ? -25.032 14.110 -0.660 1.00 95.56 181 GLY A O 1
ATOM 1367 N N . LEU A 1 182 ? -24.457 16.251 -1.042 1.00 96.12 182 LEU A N 1
ATOM 1368 C CA . LEU A 1 182 ? -23.441 15.945 -2.055 1.00 96.12 182 LEU A CA 1
ATOM 1369 C C . LEU A 1 182 ? -22.261 15.168 -1.453 1.00 96.12 182 LEU A C 1
ATOM 1371 O O . LEU A 1 182 ? -21.842 14.160 -2.017 1.00 96.12 182 LEU A O 1
ATOM 1375 N N . CYS A 1 183 ? -21.762 15.604 -0.291 1.00 95.69 183 CYS A N 1
ATOM 1376 C CA . CYS A 1 183 ? -20.678 14.950 0.443 1.00 95.69 183 CYS A CA 1
ATOM 1377 C C . CYS A 1 183 ? -21.011 13.486 0.766 1.00 95.69 183 CYS A C 1
ATOM 1379 O O . CYS A 1 183 ? -20.231 12.587 0.454 1.00 95.69 183 CYS A O 1
ATOM 1381 N N . HIS A 1 184 ? -22.201 13.230 1.318 1.00 94.88 184 HIS A N 1
ATOM 1382 C CA . HIS A 1 184 ? -22.664 11.882 1.643 1.00 94.88 184 HIS A CA 1
ATOM 1383 C C . HIS A 1 184 ? -22.658 10.948 0.421 1.00 94.88 184 HIS A C 1
ATOM 1385 O O . HIS A 1 184 ? -22.113 9.849 0.485 1.00 94.88 184 HIS A O 1
ATOM 1391 N N . ARG A 1 185 ? -23.195 11.402 -0.715 1.00 95.19 185 ARG A N 1
ATOM 1392 C CA . ARG A 1 185 ? -23.264 10.606 -1.954 1.00 95.19 185 ARG A CA 1
ATOM 1393 C C . ARG A 1 185 ? -21.898 10.363 -2.588 1.00 95.19 185 ARG A C 1
ATOM 1395 O O . ARG A 1 185 ? -21.612 9.257 -3.034 1.00 95.19 185 ARG A O 1
ATOM 1402 N N . LEU A 1 186 ? -21.029 11.374 -2.591 1.00 95.44 186 LEU A N 1
ATOM 1403 C CA . LEU A 1 186 ? -19.644 11.227 -3.048 1.00 95.44 186 LEU A CA 1
ATOM 1404 C C . LEU A 1 186 ? -18.904 10.169 -2.222 1.00 95.44 186 LEU A C 1
ATOM 1406 O O . LEU A 1 186 ? -18.260 9.286 -2.788 1.00 95.44 186 LEU A O 1
ATOM 1410 N N . ASN A 1 187 ? -19.072 10.194 -0.899 1.00 95.19 187 ASN A N 1
ATOM 1411 C CA . ASN A 1 187 ? -18.511 9.185 -0.006 1.00 95.19 187 ASN A CA 1
ATOM 1412 C C . ASN A 1 187 ? -19.045 7.768 -0.295 1.00 95.19 187 ASN A C 1
ATOM 1414 O O . ASN A 1 187 ? -18.266 6.813 -0.294 1.00 95.19 187 ASN A O 1
ATOM 1418 N N . GLN A 1 188 ? -20.345 7.618 -0.584 1.00 92.75 188 GLN A N 1
ATOM 1419 C CA . GLN A 1 188 ? -20.941 6.334 -0.991 1.00 92.75 188 GLN A CA 1
ATOM 1420 C C . GLN A 1 188 ? -20.318 5.785 -2.282 1.00 92.75 188 GLN A C 1
ATOM 1422 O O . GLN A 1 188 ? -20.132 4.577 -2.409 1.00 92.75 188 GLN A O 1
ATOM 1427 N N . LEU A 1 189 ? -19.948 6.671 -3.207 1.00 91.81 189 LEU A N 1
ATOM 1428 C CA . LEU A 1 189 ? -19.304 6.332 -4.478 1.00 91.81 189 LEU A CA 1
ATOM 1429 C C . LEU A 1 189 ? -17.775 6.172 -4.381 1.00 91.81 189 LEU A C 1
ATOM 1431 O O . LEU A 1 189 ? -17.129 5.900 -5.392 1.00 91.81 189 LEU A O 1
ATOM 1435 N N . GLY A 1 190 ? -17.185 6.348 -3.196 1.00 92.25 190 GLY A N 1
ATOM 1436 C CA . GLY A 1 190 ? -15.742 6.226 -2.966 1.00 92.25 190 GLY A CA 1
ATOM 1437 C C . GLY A 1 190 ? -14.913 7.479 -3.264 1.00 92.25 190 GLY A C 1
ATOM 1438 O O . GLY A 1 190 ? -13.681 7.432 -3.288 1.00 92.25 190 GLY A O 1
ATOM 1439 N N . TYR A 1 191 ? -15.568 8.625 -3.439 1.00 93.38 191 TYR A N 1
ATOM 1440 C CA . TYR A 1 191 ? -14.935 9.937 -3.520 1.00 93.38 191 TYR A CA 1
ATOM 1441 C C . TYR A 1 191 ? -14.943 10.572 -2.131 1.00 93.38 191 TYR A C 1
ATOM 1443 O O . TYR A 1 191 ? -15.875 11.281 -1.773 1.00 93.38 191 TYR A O 1
ATOM 1451 N N . TYR A 1 192 ? -13.907 10.287 -1.337 1.00 94.94 192 TYR A N 1
ATOM 1452 C CA . TYR A 1 192 ? -13.759 10.770 0.042 1.00 94.94 192 TYR A CA 1
ATOM 1453 C C . TYR A 1 192 ? -13.935 12.294 0.150 1.00 94.94 192 TYR A C 1
ATOM 1455 O O . TYR A 1 192 ? -12.986 13.035 -0.086 1.00 94.94 192 TYR A O 1
ATOM 1463 N N . ALA A 1 193 ? -15.127 12.763 0.513 1.00 95.12 193 ALA A N 1
ATOM 1464 C CA . ALA A 1 193 ? -15.511 14.173 0.613 1.00 95.12 193 ALA A CA 1
ATOM 1465 C C . ALA A 1 193 ? -15.464 14.707 2.058 1.00 95.12 193 ALA A C 1
ATOM 1467 O O . ALA A 1 193 ? -15.695 15.892 2.294 1.00 95.12 193 ALA A O 1
ATOM 1468 N N . GLY A 1 194 ? -15.124 13.849 3.026 1.00 93.00 194 GLY A N 1
ATOM 1469 C CA . GLY A 1 194 ? -15.087 14.191 4.449 1.00 93.00 194 GLY A CA 1
ATOM 1470 C C . GLY A 1 194 ? -16.412 13.901 5.167 1.00 93.00 194 GLY A C 1
ATOM 1471 O O . GLY A 1 194 ? -17.278 13.229 4.610 1.00 93.00 194 GLY A O 1
ATOM 1472 N N . PRO A 1 195 ? -16.573 14.322 6.433 1.00 93.00 195 PRO A N 1
ATOM 1473 C CA . PRO A 1 195 ? -17.805 14.090 7.186 1.00 93.00 195 PRO A CA 1
ATOM 1474 C C . PRO A 1 195 ? -18.968 14.925 6.614 1.00 93.00 195 PRO A C 1
ATOM 1476 O O . PRO A 1 195 ? -18.800 16.140 6.472 1.00 93.00 195 PRO A O 1
ATOM 1479 N N . PRO A 1 196 ? -20.154 14.346 6.328 1.00 93.00 196 PRO A N 1
ATOM 1480 C CA . PRO A 1 196 ? -21.284 15.101 5.771 1.00 93.00 196 PRO A CA 1
ATOM 1481 C C . PRO A 1 196 ? -21.705 16.303 6.623 1.00 93.00 196 PRO A C 1
ATOM 1483 O O . PRO A 1 196 ? -21.909 17.389 6.080 1.00 93.00 196 PRO A O 1
ATOM 1486 N N . ALA A 1 197 ? -21.730 16.146 7.951 1.00 87.88 197 ALA A N 1
ATOM 1487 C CA . ALA A 1 197 ? -22.040 17.218 8.901 1.00 87.88 197 ALA A CA 1
ATOM 1488 C C . ALA A 1 197 ? -21.150 18.467 8.732 1.00 87.88 197 ALA A C 1
ATOM 1490 O O . ALA A 1 197 ? -21.624 19.585 8.926 1.00 87.88 197 ALA A O 1
ATOM 1491 N N . ARG A 1 198 ? -19.905 18.287 8.262 1.00 86.56 198 ARG A N 1
ATOM 1492 C CA . ARG A 1 198 ? -18.914 19.358 8.109 1.00 86.56 198 ARG A CA 1
ATOM 1493 C C . ARG A 1 198 ? -18.705 19.818 6.673 1.00 86.56 198 ARG A C 1
ATOM 1495 O O . ARG A 1 198 ? -17.817 20.624 6.403 1.00 86.56 198 ARG A O 1
ATOM 1502 N N . ALA A 1 199 ? -19.513 19.353 5.727 1.00 88.25 199 ALA A N 1
ATOM 1503 C CA . ALA A 1 199 ? -19.309 19.666 4.316 1.00 88.25 199 ALA A CA 1
ATOM 1504 C C . ALA A 1 199 ? -19.236 21.183 4.024 1.00 88.25 199 ALA A C 1
ATOM 1506 O O . ALA A 1 199 ? -18.515 21.596 3.122 1.00 88.25 199 ALA A O 1
ATOM 1507 N N . GLY A 1 200 ? -19.926 22.022 4.811 1.00 85.06 200 GLY A N 1
ATOM 1508 C CA . GLY A 1 200 ? -19.826 23.487 4.718 1.00 85.06 200 GLY A CA 1
ATOM 1509 C C . GLY A 1 200 ? -18.578 24.106 5.372 1.00 85.06 200 GLY A C 1
ATOM 1510 O O . GLY A 1 200 ? -18.181 25.202 4.992 1.00 85.06 200 GLY A O 1
ATOM 1511 N N . GLY A 1 201 ? -17.956 23.423 6.339 1.00 82.69 201 GLY A N 1
ATOM 1512 C CA . GLY A 1 201 ? -16.765 23.883 7.067 1.00 82.69 201 GLY A CA 1
ATOM 1513 C C . GLY A 1 201 ? -15.437 23.337 6.528 1.00 82.69 201 GLY A C 1
ATOM 1514 O O . GLY A 1 201 ? -14.380 23.866 6.867 1.00 82.69 201 GLY A O 1
ATOM 1515 N N . THR A 1 202 ? -15.470 22.297 5.689 1.00 80.12 202 THR A N 1
ATOM 1516 C CA . THR A 1 202 ? -14.301 21.733 4.987 1.00 80.12 202 THR A CA 1
ATOM 1517 C C . THR A 1 202 ? -14.506 21.742 3.470 1.00 80.12 202 THR A C 1
ATOM 1519 O O . THR A 1 202 ? -14.537 20.668 2.860 1.00 80.12 202 THR A O 1
ATOM 1522 N N . PRO A 1 203 ? -14.656 22.926 2.843 1.00 84.88 203 PRO A N 1
ATOM 1523 C CA . PRO A 1 203 ? -14.937 23.018 1.412 1.00 84.88 203 PRO A CA 1
ATOM 1524 C C . PRO A 1 203 ? -13.851 22.346 0.565 1.00 84.88 203 PRO A C 1
ATOM 1526 O O . PRO A 1 203 ? -14.186 21.678 -0.400 1.00 84.88 203 PRO A O 1
ATOM 1529 N N . ASP A 1 204 ? -12.582 22.393 0.989 1.00 91.31 204 ASP A N 1
ATOM 1530 C CA . ASP A 1 204 ? -11.462 21.757 0.277 1.00 91.31 204 ASP A CA 1
ATOM 1531 C C . ASP A 1 204 ? -11.666 20.248 0.043 1.00 91.31 204 ASP A C 1
ATOM 1533 O O . ASP A 1 204 ? -11.459 19.758 -1.067 1.00 91.31 204 ASP A O 1
ATOM 1537 N N . LEU A 1 205 ? -12.137 19.502 1.054 1.00 93.38 205 LEU A N 1
ATOM 1538 C CA . LEU A 1 205 ? -12.378 18.062 0.903 1.00 93.38 205 LEU A CA 1
ATOM 1539 C C . LEU A 1 205 ? -13.513 17.798 -0.091 1.00 93.38 205 LEU A C 1
ATOM 1541 O O . LEU A 1 205 ? -13.384 16.949 -0.976 1.00 93.38 205 LEU A O 1
ATOM 1545 N N . LEU A 1 206 ? -14.615 18.538 0.045 1.00 94.81 206 LEU A N 1
ATOM 1546 C CA . LEU A 1 206 ? -15.771 18.401 -0.830 1.00 94.81 206 LEU A CA 1
ATOM 1547 C C . LEU A 1 206 ? -15.427 18.806 -2.268 1.00 94.81 206 LEU A C 1
ATOM 1549 O O . LEU A 1 206 ? -15.805 18.100 -3.197 1.00 94.81 206 LEU A O 1
ATOM 1553 N N . ASP A 1 207 ? -14.698 19.899 -2.462 1.00 93.69 207 ASP A N 1
ATOM 1554 C CA . ASP A 1 207 ? -14.343 20.411 -3.782 1.00 93.69 207 ASP A CA 1
ATOM 1555 C C . ASP A 1 207 ? -13.353 19.487 -4.497 1.00 93.69 207 ASP A C 1
ATOM 1557 O O . ASP A 1 207 ? -13.581 19.161 -5.661 1.00 93.69 207 ASP A O 1
ATOM 1561 N N . LYS A 1 208 ? -12.351 18.938 -3.795 1.00 92.81 208 LYS A N 1
ATOM 1562 C CA . LYS A 1 208 ? -11.481 17.876 -4.336 1.00 92.81 208 LYS A CA 1
ATOM 1563 C C . LYS A 1 208 ? -12.277 16.642 -4.758 1.00 92.81 208 LYS A C 1
ATOM 1565 O O . LYS A 1 208 ? -12.072 16.109 -5.847 1.00 92.81 208 LYS A O 1
ATOM 1570 N N . ALA A 1 209 ? -13.209 16.181 -3.920 1.00 93.94 209 ALA A N 1
ATOM 1571 C CA . ALA A 1 209 ? -14.052 15.031 -4.243 1.00 93.94 209 ALA A CA 1
ATOM 1572 C C . ALA A 1 209 ? -14.988 15.315 -5.429 1.00 93.94 209 ALA A C 1
ATOM 1574 O O . ALA A 1 209 ? -15.133 14.462 -6.307 1.00 93.94 209 ALA A O 1
ATOM 1575 N N . LYS A 1 210 ? -15.572 16.518 -5.491 1.00 93.12 210 LYS A N 1
ATOM 1576 C CA . LYS A 1 210 ? -16.417 16.957 -6.605 1.00 93.12 210 LYS A CA 1
ATOM 1577 C C . LYS A 1 210 ? -15.638 17.028 -7.907 1.00 93.12 210 LYS A C 1
ATOM 1579 O O . LYS A 1 210 ? -16.138 16.562 -8.923 1.00 93.12 210 LYS A O 1
ATOM 1584 N N . GLU A 1 211 ? -14.436 17.592 -7.878 1.00 89.00 211 GLU A N 1
ATOM 1585 C CA . GLU A 1 211 ? -13.596 17.719 -9.064 1.00 89.00 211 GLU A CA 1
ATOM 1586 C C . GLU A 1 211 ? -13.170 16.349 -9.589 1.00 89.00 211 GLU A C 1
ATOM 1588 O O . GLU A 1 211 ? -13.289 16.075 -10.780 1.00 89.00 211 GLU A O 1
ATOM 1593 N N . ARG A 1 212 ? -12.771 15.438 -8.697 1.00 88.50 212 ARG A N 1
ATOM 1594 C CA . ARG A 1 212 ? -12.461 14.052 -9.068 1.00 88.50 212 ARG A CA 1
ATOM 1595 C C . ARG A 1 212 ? -13.662 13.326 -9.669 1.00 88.50 212 ARG A C 1
ATOM 1597 O O . ARG A 1 212 ? -13.528 12.683 -10.705 1.00 88.50 212 ARG A O 1
ATOM 1604 N N . PHE A 1 213 ? -14.839 13.456 -9.059 1.00 89.88 213 PHE A N 1
ATOM 1605 C CA . PHE A 1 213 ? -16.068 12.894 -9.618 1.00 89.88 213 PHE A CA 1
ATOM 1606 C C . PHE A 1 213 ? -16.394 13.522 -10.978 1.00 89.88 213 PHE A C 1
ATOM 1608 O O . PHE A 1 213 ? -16.642 12.805 -11.937 1.00 89.88 213 PHE A O 1
ATOM 1615 N N . ARG A 1 214 ? -16.299 14.849 -11.115 1.00 87.12 214 ARG A N 1
ATOM 1616 C CA . ARG A 1 214 ? -16.514 15.558 -12.385 1.00 87.12 214 ARG A CA 1
ATOM 1617 C C . ARG A 1 214 ? -15.593 15.041 -13.488 1.00 87.12 214 ARG A C 1
ATOM 1619 O O . ARG A 1 214 ? -16.066 14.756 -14.581 1.00 87.12 214 ARG A O 1
ATOM 1626 N N . ARG A 1 215 ? -14.297 14.877 -13.207 1.00 79.88 215 ARG A N 1
ATOM 1627 C CA . ARG A 1 215 ? -13.313 14.328 -14.160 1.00 79.88 215 ARG A CA 1
ATOM 1628 C C . ARG A 1 215 ? -13.650 12.908 -14.591 1.00 79.88 215 ARG A C 1
ATOM 1630 O O . ARG A 1 215 ? -13.398 12.544 -15.739 1.00 79.88 215 ARG A O 1
ATOM 1637 N N . ASN A 1 216 ? -14.257 12.146 -13.687 1.00 79.62 216 ASN A N 1
ATOM 1638 C CA . ASN A 1 216 ? -14.659 10.775 -13.933 1.00 79.62 216 ASN A CA 1
ATOM 1639 C C . ASN A 1 216 ? -16.061 10.628 -14.540 1.00 79.62 216 ASN A C 1
ATOM 1641 O O . ASN A 1 216 ? -16.475 9.511 -14.800 1.00 79.62 216 ASN A O 1
ATOM 1645 N N . HIS A 1 217 ? -16.788 11.714 -14.799 1.00 80.50 217 HIS A N 1
ATOM 1646 C CA . HIS A 1 217 ? -18.131 11.664 -15.375 1.00 80.50 217 HIS A CA 1
ATOM 1647 C C . HIS A 1 217 ? -18.209 12.614 -16.574 1.00 80.50 217 HIS A C 1
ATOM 1649 O O . HIS A 1 217 ? -18.309 13.832 -16.410 1.00 80.50 217 HIS A O 1
ATOM 1655 N N . GLY A 1 218 ? -18.156 12.052 -17.790 1.00 73.12 218 GLY A N 1
ATOM 1656 C CA . GLY A 1 218 ? -17.979 12.803 -19.041 1.00 73.12 218 GLY A CA 1
ATOM 1657 C C . GLY A 1 218 ? -18.982 13.941 -19.243 1.00 73.12 218 GLY A C 1
ATOM 1658 O O . GLY A 1 218 ? -18.591 15.044 -19.625 1.00 73.12 218 GLY A O 1
ATOM 1659 N N . ASP A 1 219 ? -20.245 13.718 -18.887 1.00 79.62 219 ASP A N 1
ATOM 1660 C CA . ASP A 1 219 ? -21.302 14.724 -19.029 1.00 79.62 219 ASP A CA 1
ATOM 1661 C C . ASP A 1 219 ? -21.083 15.939 -18.113 1.00 79.62 219 ASP A C 1
ATOM 1663 O O . ASP A 1 219 ? -21.279 17.082 -18.525 1.00 79.62 219 ASP A O 1
ATOM 1667 N N . LEU A 1 220 ? -20.613 15.723 -16.877 1.00 82.81 220 LEU A N 1
ATOM 1668 C CA . LEU A 1 220 ? -20.285 16.823 -15.964 1.00 82.81 220 LEU A CA 1
ATOM 1669 C C . LEU A 1 220 ? -19.010 17.549 -16.377 1.00 82.81 220 LEU A C 1
ATOM 1671 O O . LEU A 1 220 ? -18.870 18.746 -16.126 1.00 82.81 220 LEU A O 1
ATOM 1675 N N . ARG A 1 221 ? -18.074 16.832 -16.994 1.00 79.38 221 ARG A N 1
ATOM 1676 C CA . ARG A 1 221 ? -16.801 17.383 -17.441 1.00 79.38 221 ARG A CA 1
ATOM 1677 C C . ARG A 1 221 ? -16.967 18.448 -18.527 1.00 79.38 221 ARG A C 1
ATOM 1679 O O . ARG A 1 221 ? -16.234 19.433 -18.521 1.00 79.38 221 ARG A O 1
ATOM 1686 N N . GLN A 1 222 ? -17.936 18.276 -19.427 1.00 76.50 222 GLN A N 1
ATOM 1687 C CA . GLN A 1 222 ? -18.235 19.244 -20.493 1.00 76.50 222 GLN A CA 1
ATOM 1688 C C . GLN A 1 222 ? -18.902 20.525 -19.977 1.00 76.50 222 GLN A C 1
ATOM 1690 O O . GLN A 1 222 ? -18.925 21.545 -20.669 1.00 76.50 222 GLN A O 1
ATOM 1695 N N . ILE A 1 223 ? -19.434 20.497 -18.755 1.00 80.38 223 ILE A N 1
ATOM 1696 C CA . ILE A 1 223 ? -20.051 21.654 -18.122 1.00 80.38 223 ILE A CA 1
ATOM 1697 C C . ILE A 1 223 ? -18.963 22.394 -17.339 1.00 80.38 223 ILE A C 1
ATOM 1699 O O . ILE A 1 223 ? -18.466 21.909 -16.323 1.00 80.38 223 ILE A O 1
ATOM 1703 N N . ALA A 1 224 ? -18.604 23.595 -17.801 1.00 79.88 224 ALA A N 1
ATOM 1704 C CA . ALA A 1 224 ? -17.542 24.396 -17.185 1.00 79.88 224 ALA A CA 1
ATOM 1705 C C . ALA A 1 224 ? -17.773 24.633 -15.680 1.00 79.88 224 ALA A C 1
ATOM 1707 O O . ALA A 1 224 ? -16.842 24.515 -14.887 1.00 79.88 224 ALA A O 1
ATOM 1708 N N . VAL A 1 225 ? -19.020 24.923 -15.283 1.00 86.44 225 VAL A N 1
ATOM 1709 C CA . VAL A 1 225 ? -19.430 25.082 -13.879 1.00 86.44 225 VAL A CA 1
ATOM 1710 C C . VAL A 1 225 ? -20.783 24.388 -13.670 1.00 86.44 225 VAL A C 1
ATOM 1712 O O . VAL A 1 225 ? -21.826 25.004 -13.901 1.00 86.44 225 VAL A O 1
ATOM 1715 N N . PRO A 1 226 ? -20.805 23.100 -13.278 1.00 87.94 226 PRO A N 1
ATOM 1716 C CA . PRO A 1 226 ? -22.053 22.392 -13.018 1.00 87.94 226 PRO A CA 1
ATOM 1717 C C . PRO A 1 226 ? -22.801 23.013 -11.836 1.00 87.94 226 PRO A C 1
ATOM 1719 O O . PRO A 1 226 ? -22.219 23.272 -10.780 1.00 87.94 226 PRO A O 1
ATOM 1722 N N . SER A 1 227 ? -24.110 23.216 -11.981 1.00 92.56 227 SER A N 1
ATOM 1723 C CA . SER A 1 227 ? -24.969 23.566 -10.846 1.00 92.56 227 SER A CA 1
ATOM 1724 C C . SER A 1 227 ? -25.044 22.409 -9.841 1.00 92.56 227 SER A C 1
ATOM 1726 O O . SER A 1 227 ? -24.872 21.241 -10.195 1.00 92.56 227 SER A O 1
ATOM 1728 N N . ALA A 1 228 ? -25.371 22.707 -8.579 1.00 90.94 228 ALA A N 1
ATOM 1729 C CA . ALA A 1 228 ? -25.542 21.673 -7.553 1.00 90.94 228 ALA A CA 1
ATOM 1730 C C . ALA A 1 228 ? -26.630 20.641 -7.917 1.00 90.94 228 ALA A C 1
ATOM 1732 O O . ALA A 1 228 ? -26.514 19.480 -7.536 1.00 90.94 228 ALA A O 1
ATOM 1733 N N . ALA A 1 229 ? -27.660 21.049 -8.670 1.00 93.19 229 ALA A N 1
ATOM 1734 C CA . ALA A 1 229 ? -28.706 20.154 -9.164 1.00 93.19 229 ALA A CA 1
ATOM 1735 C C . ALA A 1 229 ? -28.168 19.174 -10.216 1.00 93.19 229 ALA A C 1
ATOM 1737 O O . ALA A 1 229 ? -28.302 17.971 -10.028 1.00 93.19 229 ALA A O 1
ATOM 1738 N N . GLN A 1 230 ? -27.470 19.675 -11.243 1.00 92.88 230 GLN A N 1
ATOM 1739 C CA . GLN A 1 230 ? -26.832 18.830 -12.264 1.00 92.88 230 GLN A CA 1
ATOM 1740 C C . GLN A 1 230 ? -25.842 17.843 -11.639 1.00 92.88 230 GLN A C 1
ATOM 1742 O O . GLN A 1 230 ? -25.803 16.671 -12.005 1.00 92.88 230 GLN A O 1
ATOM 1747 N N . PHE A 1 231 ? -25.067 18.304 -10.654 1.00 93.12 231 PHE A N 1
ATOM 1748 C CA . PHE A 1 231 ? -24.135 17.449 -9.930 1.00 93.12 231 PHE A CA 1
ATOM 1749 C C . PHE A 1 231 ? -24.866 16.362 -9.125 1.00 93.12 231 PHE A C 1
ATOM 1751 O O . PHE A 1 231 ? -24.477 15.197 -9.157 1.00 93.12 231 PHE A O 1
ATOM 1758 N N . ALA A 1 232 ? -25.950 16.720 -8.429 1.00 92.50 232 ALA A N 1
ATOM 1759 C CA . ALA A 1 232 ? -26.772 15.770 -7.685 1.00 92.50 232 ALA A CA 1
ATOM 1760 C C . ALA A 1 232 ? -27.468 14.741 -8.594 1.00 92.50 232 ALA A C 1
ATOM 1762 O O . ALA A 1 232 ? -27.554 13.577 -8.210 1.00 92.50 232 ALA A O 1
ATOM 1763 N N . ASP A 1 233 ? -27.936 15.150 -9.778 1.00 92.38 233 ASP A N 1
ATOM 1764 C CA . ASP A 1 233 ? -28.516 14.259 -10.790 1.00 92.38 233 ASP A CA 1
ATOM 1765 C C . ASP A 1 233 ? -27.490 13.221 -11.263 1.00 92.38 233 ASP A C 1
ATOM 1767 O O . ASP A 1 233 ? -27.780 12.025 -11.248 1.00 92.38 233 ASP A O 1
ATOM 1771 N N . ALA A 1 234 ? -26.272 13.658 -11.591 1.00 90.50 234 ALA A N 1
ATOM 1772 C CA . ALA A 1 234 ? -25.191 12.762 -11.996 1.00 90.50 234 ALA A CA 1
ATOM 1773 C C . ALA A 1 234 ? -24.776 11.790 -10.874 1.00 90.50 234 ALA A C 1
ATOM 1775 O O . ALA A 1 234 ? -24.545 10.611 -11.135 1.00 90.50 234 ALA A O 1
ATOM 1776 N N . LEU A 1 235 ? -24.726 12.254 -9.617 1.00 92.00 235 LEU A N 1
ATOM 1777 C CA . LEU A 1 235 ? -24.459 11.389 -8.460 1.00 92.00 235 LEU A CA 1
ATOM 1778 C C . LEU A 1 235 ? -25.542 10.321 -8.275 1.00 92.00 235 LEU A C 1
ATOM 1780 O O . LEU A 1 235 ? -25.220 9.164 -8.023 1.00 92.00 235 LEU A O 1
ATOM 1784 N N . ASP A 1 236 ? -26.816 10.694 -8.402 1.00 92.19 236 ASP A N 1
ATOM 1785 C CA . ASP A 1 236 ? -27.924 9.745 -8.259 1.00 92.19 236 ASP A CA 1
ATOM 1786 C C . ASP A 1 236 ? -27.896 8.686 -9.364 1.00 92.19 236 ASP A C 1
ATOM 1788 O O . ASP A 1 236 ? -28.066 7.501 -9.082 1.00 92.19 236 ASP A O 1
ATOM 1792 N N . GLN A 1 237 ? -27.609 9.088 -10.604 1.00 89.69 237 GLN A N 1
ATOM 1793 C CA . GLN A 1 237 ? -27.430 8.153 -11.715 1.00 89.69 237 GLN A CA 1
ATOM 1794 C C . GLN A 1 237 ? -26.256 7.196 -11.476 1.00 89.69 237 GLN A C 1
ATOM 1796 O O . GLN A 1 237 ? -26.400 5.997 -11.703 1.00 89.69 237 GLN A O 1
ATOM 1801 N N . ALA A 1 238 ? -25.126 7.695 -10.968 1.00 87.94 238 ALA A N 1
ATOM 1802 C CA . ALA A 1 238 ? -23.958 6.879 -10.633 1.00 87.94 238 ALA A CA 1
ATOM 1803 C C . ALA A 1 238 ? -24.255 5.853 -9.523 1.00 87.94 238 ALA A C 1
ATOM 1805 O O . ALA A 1 238 ? -23.878 4.685 -9.632 1.00 87.94 238 ALA A O 1
ATOM 1806 N N . ILE A 1 239 ? -24.977 6.265 -8.472 1.00 89.44 239 ILE A N 1
ATOM 1807 C CA . ILE A 1 239 ? -25.391 5.375 -7.377 1.00 89.44 239 ILE A CA 1
ATOM 1808 C C . ILE A 1 239 ? -26.334 4.288 -7.898 1.00 89.44 239 ILE A C 1
ATOM 1810 O O . ILE A 1 239 ? -26.115 3.110 -7.625 1.00 89.44 239 ILE A O 1
ATOM 1814 N N . VAL A 1 240 ? -27.355 4.662 -8.676 1.00 89.62 240 VAL A N 1
ATOM 1815 C CA . VAL A 1 240 ? -28.322 3.711 -9.255 1.00 89.62 240 VAL A CA 1
ATOM 1816 C C . VAL A 1 240 ? -27.647 2.760 -10.246 1.00 89.62 240 VAL A C 1
ATOM 1818 O O . VAL A 1 240 ? -27.969 1.575 -10.273 1.00 89.62 240 VAL A O 1
ATOM 1821 N N . GLY A 1 241 ? -26.690 3.261 -11.029 1.00 86.56 241 GLY A N 1
ATOM 1822 C CA . GLY A 1 241 ? -25.901 2.469 -11.969 1.00 86.56 241 GLY A CA 1
ATOM 1823 C C . GLY A 1 241 ? -24.859 1.564 -11.309 1.00 86.56 241 GLY A C 1
ATOM 1824 O O . GLY A 1 241 ? -24.226 0.777 -12.007 1.00 86.56 241 GLY A O 1
ATOM 1825 N N . GLY A 1 242 ? -24.655 1.666 -9.990 1.00 83.38 242 GLY A N 1
ATOM 1826 C CA . GLY A 1 242 ? -23.663 0.867 -9.274 1.00 83.38 242 GLY A CA 1
ATOM 1827 C C . GLY A 1 242 ? -22.220 1.190 -9.670 1.00 83.38 242 GLY A C 1
ATOM 1828 O O . GLY A 1 242 ? -21.341 0.356 -9.483 1.00 83.38 242 GLY A O 1
ATOM 1829 N N . THR A 1 243 ? -21.947 2.393 -10.186 1.00 79.75 243 THR A N 1
ATOM 1830 C CA . THR A 1 243 ? -20.594 2.809 -10.610 1.00 79.75 243 THR A CA 1
ATOM 1831 C C . THR A 1 243 ? -19.717 3.253 -9.432 1.00 79.75 243 THR A C 1
ATOM 1833 O O . THR A 1 243 ? -18.651 3.843 -9.618 1.00 79.75 243 THR A O 1
ATOM 1836 N N . GLY A 1 244 ? -20.184 3.022 -8.201 1.00 78.25 244 GLY A N 1
ATOM 1837 C CA . GLY A 1 244 ? -19.473 3.357 -6.977 1.00 78.25 244 GLY A CA 1
ATOM 1838 C C . GLY A 1 244 ? -18.217 2.512 -6.800 1.00 78.25 244 GLY A C 1
ATOM 1839 O O . GLY A 1 244 ? -18.205 1.308 -7.049 1.00 78.25 244 GLY A O 1
ATOM 1840 N N . ARG A 1 245 ? -17.149 3.149 -6.324 1.00 83.31 245 ARG A N 1
ATOM 1841 C CA . ARG A 1 245 ? -15.898 2.473 -5.985 1.00 83.31 245 ARG A CA 1
ATOM 1842 C C . ARG A 1 245 ? -15.965 2.026 -4.522 1.00 83.31 245 ARG A C 1
ATOM 1844 O O . ARG A 1 245 ? -16.270 2.854 -3.659 1.00 83.31 245 ARG A O 1
ATOM 1851 N N . PRO A 1 246 ? -15.683 0.752 -4.198 1.00 86.25 246 PRO A N 1
ATOM 1852 C CA . PRO A 1 246 ? -15.672 0.319 -2.808 1.00 86.25 246 PRO A CA 1
ATOM 1853 C C . PRO A 1 246 ? -14.568 1.046 -2.041 1.00 86.25 246 PRO A C 1
ATOM 1855 O O . PRO A 1 246 ? -13.410 1.032 -2.446 1.00 86.25 246 PRO A O 1
ATOM 1858 N N . THR A 1 247 ? -14.915 1.669 -0.915 1.00 91.25 247 THR A N 1
ATOM 1859 C CA . THR A 1 247 ? -13.932 2.323 -0.035 1.00 91.25 247 THR A CA 1
ATOM 1860 C C . THR A 1 247 ? -13.179 1.337 0.843 1.00 91.25 247 THR A C 1
ATOM 1862 O O . THR A 1 247 ? -12.004 1.538 1.138 1.00 91.25 247 THR A O 1
ATOM 1865 N N . LEU A 1 248 ? -13.857 0.259 1.236 1.00 95.94 248 LEU A N 1
ATOM 1866 C CA . LEU A 1 248 ? -13.315 -0.838 2.018 1.00 95.94 248 LEU A CA 1
ATOM 1867 C C . LEU A 1 248 ? -13.865 -2.157 1.476 1.00 95.94 248 LEU A C 1
ATOM 1869 O O . LEU A 1 248 ? -15.084 -2.342 1.398 1.00 95.94 248 LEU A O 1
ATOM 1873 N N . CYS A 1 249 ? -12.971 -3.074 1.133 1.00 96.19 249 CYS A N 1
ATOM 1874 C CA . CYS A 1 249 ? -13.326 -4.392 0.628 1.00 96.19 249 CYS A CA 1
ATOM 1875 C C . CYS A 1 249 ? -12.396 -5.479 1.170 1.00 96.19 249 CYS A C 1
ATOM 1877 O O . CYS A 1 249 ? -11.366 -5.217 1.799 1.00 96.19 249 CYS A O 1
ATOM 1879 N N . THR A 1 250 ? -12.780 -6.718 0.920 1.00 95.19 250 THR A N 1
ATOM 1880 C CA . THR A 1 250 ? -11.925 -7.892 1.080 1.00 95.19 250 THR A CA 1
ATOM 1881 C C . THR A 1 250 ? -10.851 -7.943 -0.020 1.00 95.19 250 THR A C 1
ATOM 1883 O O . THR A 1 250 ? -10.806 -7.092 -0.912 1.00 95.19 250 THR A O 1
ATOM 1886 N N . ASP A 1 251 ? -9.944 -8.918 0.054 1.00 89.81 251 ASP A N 1
ATOM 1887 C CA . ASP A 1 251 ? -8.851 -9.069 -0.920 1.00 89.81 251 ASP A CA 1
ATOM 1888 C C . ASP A 1 251 ? -9.331 -9.507 -2.317 1.00 89.81 251 ASP A C 1
ATOM 1890 O O . ASP A 1 251 ? -8.722 -9.164 -3.323 1.00 89.81 251 ASP A O 1
ATOM 1894 N N . ASP A 1 252 ? -10.476 -10.184 -2.397 1.00 90.12 252 ASP A N 1
ATOM 1895 C CA . ASP A 1 252 ? -11.217 -10.494 -3.628 1.00 90.12 252 ASP A CA 1
ATOM 1896 C C . ASP A 1 252 ? -12.138 -9.342 -4.082 1.00 90.12 252 ASP A C 1
ATOM 1898 O O . ASP A 1 252 ? -13.068 -9.540 -4.862 1.00 90.12 252 ASP A O 1
ATOM 1902 N N . GLU A 1 253 ? -11.876 -8.130 -3.585 1.00 89.50 253 GLU A N 1
ATOM 1903 C CA . GLU A 1 253 ? -12.542 -6.875 -3.953 1.00 89.50 253 GLU A CA 1
ATOM 1904 C C . GLU A 1 253 ? -14.046 -6.807 -3.628 1.00 89.50 253 GLU A C 1
ATOM 1906 O O . GLU A 1 253 ? -14.738 -5.904 -4.103 1.00 89.50 253 GLU A O 1
ATOM 1911 N N . GLN A 1 254 ? -14.563 -7.684 -2.756 1.00 93.25 254 GLN A N 1
ATOM 1912 C CA . GLN A 1 254 ? -15.961 -7.620 -2.318 1.00 93.25 254 GLN A CA 1
ATOM 1913 C C . GLN A 1 254 ? -16.172 -6.471 -1.319 1.00 93.25 254 GLN A C 1
ATOM 1915 O O . GLN A 1 254 ? -15.519 -6.444 -0.267 1.00 93.25 254 GLN A O 1
ATOM 1920 N N . PRO A 1 255 ? -17.070 -5.504 -1.601 1.00 94.25 255 PRO A N 1
ATOM 1921 C CA . PRO A 1 255 ? -17.322 -4.384 -0.700 1.00 94.25 255 PRO A CA 1
ATOM 1922 C C . PRO A 1 255 ? -17.814 -4.868 0.671 1.00 94.25 255 PRO A C 1
ATOM 1924 O O . PRO A 1 255 ? -18.767 -5.639 0.761 1.00 94.25 255 PRO A O 1
ATOM 1927 N N . ILE A 1 256 ? -17.219 -4.371 1.759 1.00 95.75 256 ILE A N 1
ATOM 1928 C CA . ILE A 1 256 ? -17.720 -4.653 3.112 1.00 95.75 256 ILE A CA 1
ATOM 1929 C C . ILE A 1 256 ? -18.922 -3.746 3.360 1.00 95.75 256 ILE A C 1
ATOM 1931 O O . ILE A 1 256 ? -18.744 -2.536 3.438 1.00 95.75 256 ILE A O 1
ATOM 1935 N N . ALA A 1 257 ? -20.136 -4.285 3.466 1.00 95.00 257 ALA A N 1
ATOM 1936 C CA . ALA A 1 257 ? -21.340 -3.477 3.675 1.00 95.00 257 ALA A CA 1
ATOM 1937 C C . ALA A 1 257 ? -21.339 -2.750 5.035 1.00 95.00 257 ALA A C 1
ATOM 1939 O O . ALA A 1 257 ? -20.732 -3.206 6.007 1.00 95.00 257 ALA A O 1
ATOM 1940 N N . GLU A 1 258 ? -22.050 -1.625 5.117 1.00 94.94 258 GLU A N 1
ATOM 1941 C CA . GLU A 1 258 ? -22.276 -0.919 6.385 1.00 94.94 258 GLU A CA 1
ATOM 1942 C C . GLU A 1 258 ? -22.949 -1.850 7.412 1.00 94.94 258 GLU A C 1
ATOM 1944 O O . GLU A 1 258 ? -23.770 -2.696 7.066 1.00 94.94 258 GLU A O 1
ATOM 1949 N N . GLY A 1 259 ? -22.558 -1.736 8.680 1.00 95.69 259 GLY A N 1
ATOM 1950 C CA . GLY A 1 259 ? -22.996 -2.607 9.772 1.00 95.69 259 GLY A CA 1
ATOM 1951 C C . GLY A 1 259 ? -22.306 -3.975 9.828 1.00 95.69 259 GLY A C 1
ATOM 1952 O O . GLY A 1 259 ? -22.439 -4.667 10.834 1.00 95.69 259 GLY A O 1
ATOM 1953 N N . THR A 1 260 ? -21.538 -4.359 8.804 1.00 97.62 260 THR A N 1
ATOM 1954 C CA . THR A 1 260 ? -20.811 -5.638 8.785 1.00 97.62 260 THR A CA 1
ATOM 1955 C C . THR A 1 260 ? -19.553 -5.565 9.649 1.00 97.62 260 THR A C 1
ATOM 1957 O O . THR A 1 260 ? -18.770 -4.616 9.537 1.00 97.62 260 THR A O 1
ATOM 1960 N N . ALA A 1 261 ? -19.337 -6.584 10.486 1.00 97.31 261 ALA A N 1
ATOM 1961 C CA . ALA A 1 261 ? -18.113 -6.746 11.265 1.00 97.31 261 ALA A CA 1
ATOM 1962 C C . ALA A 1 261 ? -16.888 -6.903 10.356 1.00 97.31 261 ALA A C 1
ATOM 1964 O O . ALA A 1 261 ? -16.907 -7.654 9.379 1.00 97.31 261 ALA A O 1
ATOM 1965 N N . LEU A 1 262 ? -15.803 -6.199 10.678 1.00 97.81 262 LEU A N 1
ATOM 1966 C CA . LEU A 1 262 ? -14.555 -6.314 9.928 1.00 97.81 262 LEU A CA 1
ATOM 1967 C C . LEU A 1 262 ? -13.916 -7.675 10.201 1.00 97.81 262 LEU A C 1
ATOM 1969 O O . LEU A 1 262 ? -13.664 -7.956 11.365 1.00 97.81 262 LEU A O 1
ATOM 1973 N N . PRO A 1 263 ? -13.570 -8.501 9.204 1.00 96.75 263 PRO A N 1
ATOM 1974 C CA . PRO A 1 263 ? -12.995 -9.820 9.457 1.00 96.75 263 PRO A CA 1
ATOM 1975 C C . PRO A 1 263 ? -11.829 -9.792 10.463 1.00 96.75 263 PRO A C 1
ATOM 1977 O O . PRO A 1 263 ? -10.919 -8.965 10.351 1.00 96.75 263 PRO A O 1
ATOM 1980 N N . THR A 1 264 ? -11.854 -10.693 11.448 1.00 94.81 264 THR A N 1
ATOM 1981 C CA . THR A 1 264 ? -10.741 -10.936 12.386 1.00 94.81 264 THR A CA 1
ATOM 1982 C C . THR A 1 264 ? -9.790 -11.999 11.815 1.00 94.81 264 THR A C 1
ATOM 1984 O O . THR A 1 264 ? -10.090 -12.562 10.767 1.00 94.81 264 THR A O 1
ATOM 1987 N N . ALA A 1 265 ? -8.614 -12.173 12.440 1.00 83.94 265 ALA A N 1
ATOM 1988 C CA . ALA A 1 265 ? -7.548 -13.183 12.241 1.00 83.94 265 ALA A CA 1
ATOM 1989 C C . ALA A 1 265 ? -7.564 -14.120 10.997 1.00 83.94 265 ALA A C 1
ATOM 1991 O O . ALA A 1 265 ? -8.583 -14.667 10.597 1.00 83.94 265 ALA A O 1
ATOM 1992 N N . GLY A 1 266 ? -6.377 -14.417 10.450 1.00 80.69 266 GLY A N 1
ATOM 1993 C CA . GLY A 1 266 ? -6.194 -15.469 9.437 1.00 80.69 266 GLY A CA 1
ATOM 1994 C C . GLY A 1 266 ? -6.839 -15.142 8.087 1.00 80.69 266 GLY A C 1
ATOM 1995 O O . GLY A 1 266 ? -7.999 -15.451 7.841 1.00 80.69 266 GLY A O 1
ATOM 1996 N N . GLY A 1 267 ? -6.083 -14.501 7.199 1.00 88.25 267 GLY A N 1
ATOM 1997 C CA . GLY A 1 267 ? -6.512 -14.161 5.843 1.00 88.25 267 GLY A CA 1
ATOM 1998 C C . GLY A 1 267 ? -5.708 -12.990 5.275 1.00 88.25 267 GLY A C 1
ATOM 1999 O O . GLY A 1 267 ? -4.951 -12.363 6.024 1.00 88.25 267 GLY A O 1
ATOM 2000 N N . PRO A 1 268 ? -5.862 -12.691 3.975 1.00 92.69 268 PRO A N 1
ATOM 2001 C CA . PRO A 1 268 ? -5.218 -11.541 3.353 1.00 92.69 268 PRO A CA 1
ATOM 2002 C C . PRO A 1 268 ? -5.731 -10.223 3.951 1.00 92.69 268 PRO A C 1
ATOM 2004 O O . PRO A 1 268 ? -6.788 -10.172 4.594 1.00 92.69 268 PRO A O 1
ATOM 2007 N N . ALA A 1 269 ? -4.952 -9.158 3.756 1.00 95.44 269 ALA A N 1
ATOM 2008 C CA . ALA A 1 269 ? -5.308 -7.825 4.218 1.00 95.44 269 ALA A CA 1
ATOM 2009 C C . ALA A 1 269 ? -6.603 -7.331 3.547 1.00 95.44 269 ALA A C 1
ATOM 2011 O O . ALA A 1 269 ? -6.847 -7.586 2.369 1.00 95.44 269 ALA A O 1
ATOM 2012 N N . LEU A 1 270 ? -7.425 -6.595 4.296 1.00 97.25 270 LEU A N 1
ATOM 2013 C CA . LEU A 1 270 ? -8.532 -5.827 3.726 1.00 97.25 270 LEU A CA 1
ATOM 2014 C C . LEU A 1 270 ? -7.959 -4.692 2.878 1.00 97.25 270 LEU A C 1
ATOM 2016 O O . LEU A 1 270 ? -6.902 -4.160 3.215 1.00 97.25 270 LEU A O 1
ATOM 2020 N N . ARG A 1 271 ? -8.649 -4.281 1.816 1.00 97.12 271 ARG A N 1
ATOM 2021 C CA . ARG A 1 271 ? -8.164 -3.212 0.936 1.00 97.12 271 ARG A CA 1
ATOM 2022 C C . ARG A 1 271 ? -8.944 -1.928 1.165 1.00 97.12 271 ARG A C 1
ATOM 2024 O O . ARG A 1 271 ? -10.174 -1.919 1.155 1.00 97.12 271 ARG A O 1
ATOM 2031 N N . VAL A 1 272 ? -8.206 -0.842 1.351 1.00 97.06 272 VAL A N 1
ATOM 2032 C CA . VAL A 1 272 ? -8.724 0.525 1.347 1.00 97.06 272 VAL A CA 1
ATOM 2033 C C . VAL A 1 272 ? -8.323 1.166 0.035 1.00 97.06 272 VAL A C 1
ATOM 2035 O O . VAL A 1 272 ? -7.144 1.453 -0.164 1.00 97.06 272 VAL A O 1
ATOM 2038 N N . TYR A 1 273 ? -9.280 1.400 -0.856 1.00 94.38 273 TYR A N 1
ATOM 2039 C CA . TYR A 1 273 ? -8.969 1.966 -2.162 1.00 94.38 273 TYR A CA 1
ATOM 2040 C C . TYR A 1 273 ? -8.921 3.488 -2.131 1.00 94.38 273 TYR A C 1
ATOM 2042 O O . TYR A 1 273 ? -9.842 4.149 -1.655 1.00 94.38 273 TYR A O 1
ATOM 2050 N N . LEU A 1 274 ? -7.878 4.049 -2.726 1.00 92.00 274 LEU A N 1
ATOM 2051 C CA . LEU A 1 274 ? -7.866 5.408 -3.246 1.00 92.00 274 LEU A CA 1
ATOM 2052 C C . LEU A 1 274 ? -7.612 5.390 -4.750 1.00 92.00 274 LEU A C 1
ATOM 2054 O O . LEU A 1 274 ? -7.201 4.390 -5.330 1.00 92.00 274 LEU A O 1
ATOM 2058 N N . GLU A 1 275 ? -7.851 6.520 -5.390 1.00 88.88 275 GLU A N 1
ATOM 2059 C CA . GLU A 1 275 ? -7.571 6.686 -6.809 1.00 88.88 275 GLU A CA 1
ATOM 2060 C C . GLU A 1 275 ? -6.074 6.892 -7.057 1.00 88.88 275 GLU A C 1
ATOM 2062 O O . GLU A 1 275 ? -5.425 7.670 -6.359 1.00 88.88 275 GLU A O 1
ATOM 2067 N N . ALA A 1 276 ? -5.530 6.214 -8.065 1.00 87.81 276 ALA A N 1
ATOM 2068 C CA . ALA A 1 276 ? -4.251 6.583 -8.652 1.00 87.81 276 ALA A CA 1
ATOM 2069 C C . ALA A 1 276 ? -4.485 7.751 -9.613 1.00 87.81 276 ALA A C 1
ATOM 2071 O O . ALA A 1 276 ? -5.062 7.582 -10.686 1.00 87.81 276 ALA A O 1
ATOM 2072 N N . VAL A 1 277 ? -4.042 8.938 -9.212 1.00 78.81 277 VAL A N 1
ATOM 2073 C CA . VAL A 1 277 ? -4.085 10.130 -10.061 1.00 78.81 277 VAL A CA 1
ATOM 2074 C C . VAL A 1 277 ? -2.787 10.178 -10.849 1.00 78.81 277 VAL A C 1
ATOM 2076 O O . VAL A 1 277 ? -1.704 10.201 -10.266 1.00 78.81 277 VAL A O 1
ATOM 2079 N N . GLY A 1 278 ? -2.889 10.146 -12.172 1.00 71.00 278 GLY A N 1
ATOM 2080 C CA . GLY A 1 278 ? -1.734 10.346 -13.037 1.00 71.00 278 GLY A CA 1
ATOM 2081 C C . GLY A 1 278 ? -1.567 11.803 -13.476 1.00 71.00 278 GLY A C 1
ATOM 2082 O O . GLY A 1 278 ? -2.022 12.729 -12.801 1.00 71.00 278 GLY A O 1
ATOM 2083 N N . PHE A 1 279 ? -0.884 12.004 -14.598 1.00 63.84 279 PHE A N 1
ATOM 2084 C CA . PHE A 1 279 ? -0.660 13.319 -15.202 1.00 63.84 279 PHE A CA 1
ATOM 2085 C C . PHE A 1 279 ? -1.966 13.956 -15.724 1.00 63.84 279 PHE A C 1
ATOM 2087 O O . PHE A 1 279 ? -2.871 13.260 -16.182 1.00 63.84 279 PHE A O 1
ATOM 2094 N N . ASP A 1 280 ? -2.106 15.278 -15.620 1.00 58.12 280 ASP A N 1
ATOM 2095 C CA . ASP A 1 280 ? -3.396 15.969 -15.759 1.00 58.12 280 ASP A CA 1
ATOM 2096 C C . ASP A 1 280 ? -3.269 17.373 -16.380 1.00 58.12 280 ASP A C 1
ATOM 2098 O O . ASP A 1 280 ? -2.200 17.976 -16.330 1.00 58.12 280 ASP A O 1
ATOM 2102 N N . GLU A 1 281 ? -4.386 17.882 -16.918 1.00 46.44 281 GLU A N 1
ATOM 2103 C CA . GLU A 1 281 ? -4.563 19.102 -17.735 1.00 46.44 281 GLU A CA 1
ATOM 2104 C C . GLU A 1 281 ? -4.058 20.392 -17.080 1.00 46.44 281 GLU A C 1
ATOM 2106 O O . GLU A 1 281 ? -3.652 21.312 -17.791 1.00 46.44 281 GLU A O 1
ATOM 2111 N N . ASP A 1 282 ? -4.034 20.453 -15.745 1.00 46.91 282 ASP A N 1
ATOM 2112 C CA . ASP A 1 282 ? -3.612 21.644 -14.992 1.00 46.91 282 ASP A CA 1
ATOM 2113 C C . ASP A 1 282 ? -2.126 21.991 -15.205 1.00 46.91 282 ASP A C 1
ATOM 2115 O O . ASP A 1 282 ? -1.711 23.138 -15.037 1.00 46.91 282 ASP A O 1
ATOM 2119 N N . LEU A 1 283 ? -1.314 21.008 -15.601 1.00 47.84 283 LEU A N 1
ATOM 2120 C CA . LEU A 1 283 ? 0.069 21.219 -16.010 1.00 47.84 283 LEU A CA 1
ATOM 2121 C C . LEU A 1 283 ? 0.076 21.389 -17.525 1.00 47.84 283 LEU A C 1
ATOM 2123 O O . LEU A 1 283 ? 0.340 20.441 -18.261 1.00 47.84 283 LEU A O 1
ATOM 2127 N N . MET A 1 284 ? -0.280 22.598 -17.979 1.00 41.38 284 MET A N 1
ATOM 2128 C CA . MET A 1 284 ? -0.244 22.987 -19.392 1.00 41.38 284 MET A CA 1
ATOM 2129 C C . MET A 1 284 ? 0.999 22.396 -20.066 1.00 41.38 284 MET A C 1
ATOM 2131 O O . MET A 1 284 ? 2.109 22.724 -19.653 1.00 41.38 284 MET A O 1
ATOM 2135 N N . ASN A 1 285 ? 0.780 21.528 -21.063 1.00 43.78 285 ASN A N 1
ATOM 2136 C CA . ASN A 1 285 ? 1.777 20.787 -21.843 1.00 43.78 285 ASN A CA 1
ATOM 2137 C C . ASN A 1 285 ? 3.138 21.501 -21.966 1.00 43.78 285 ASN A C 1
ATOM 2139 O O . ASN A 1 285 ? 3.417 22.222 -22.922 1.00 43.78 285 ASN A O 1
ATOM 2143 N N . ARG A 1 286 ? 4.010 21.237 -21.003 1.00 44.28 286 ARG A N 1
ATOM 2144 C CA . ARG A 1 286 ? 5.460 21.309 -21.129 1.00 44.28 286 ARG A CA 1
ATOM 2145 C C . ARG A 1 286 ? 5.851 19.902 -20.729 1.00 44.28 286 ARG A C 1
ATOM 2147 O O . ARG A 1 286 ? 5.696 19.601 -19.554 1.00 44.28 286 ARG A O 1
ATOM 2154 N N . THR A 1 287 ? 6.097 18.989 -21.674 1.00 44.00 287 THR A N 1
ATOM 2155 C CA . THR A 1 287 ? 7.458 18.500 -21.989 1.00 44.00 287 THR A CA 1
ATOM 2156 C C . THR A 1 287 ? 7.457 17.245 -22.889 1.00 44.00 287 THR A C 1
ATOM 2158 O O . THR A 1 287 ? 6.504 16.484 -22.824 1.00 44.00 287 THR A O 1
ATOM 2161 N N . ASP A 1 288 ? 8.603 16.987 -23.535 1.00 39.91 288 ASP A N 1
ATOM 2162 C CA . ASP A 1 288 ? 9.131 15.740 -24.134 1.00 39.91 288 ASP A CA 1
ATOM 2163 C C . ASP A 1 288 ? 9.842 14.890 -23.031 1.00 39.91 288 ASP A C 1
ATOM 2165 O O . ASP A 1 288 ? 10.951 15.198 -22.612 1.00 39.91 288 ASP A O 1
ATOM 2169 N N . GLU A 1 289 ? 9.161 13.910 -22.425 1.00 46.75 289 GLU A N 1
ATOM 2170 C CA . GLU A 1 289 ? 9.623 13.050 -21.298 1.00 46.75 289 GLU A CA 1
ATOM 2171 C C . GLU A 1 289 ? 9.788 13.679 -19.887 1.00 46.75 289 GLU A C 1
ATOM 2173 O O . GLU A 1 289 ? 10.424 13.123 -18.991 1.00 46.75 289 GLU A O 1
ATOM 2178 N N . PHE A 1 290 ? 9.140 14.823 -19.645 1.00 53.19 290 PHE A N 1
ATOM 2179 C CA . PHE A 1 290 ? 9.282 15.697 -18.464 1.00 53.19 290 PHE A CA 1
ATOM 2180 C C . PHE A 1 290 ? 10.476 16.660 -18.494 1.00 53.19 290 PHE A C 1
ATOM 2182 O O . PHE A 1 290 ? 10.811 17.155 -17.421 1.00 53.19 290 PHE A O 1
ATOM 2189 N N . MET A 1 291 ? 11.054 16.971 -19.690 1.00 40.22 291 MET A N 1
ATOM 2190 C CA . MET A 1 291 ? 12.085 18.010 -20.008 1.00 40.22 291 MET A CA 1
ATOM 2191 C C . MET A 1 291 ? 12.775 18.554 -18.763 1.00 40.22 291 MET A C 1
ATOM 2193 O O . MET A 1 291 ? 12.703 19.743 -18.449 1.00 40.22 291 MET A O 1
ATOM 2197 N N . GLN A 1 292 ? 13.445 17.616 -18.094 1.00 37.69 292 GLN A N 1
ATOM 2198 C CA . GLN A 1 292 ? 14.118 17.771 -16.822 1.00 37.69 292 GLN A CA 1
ATOM 2199 C C . GLN A 1 292 ? 13.152 18.049 -15.656 1.00 37.69 292 GLN A C 1
ATOM 2201 O O . GLN A 1 292 ? 12.787 19.191 -15.389 1.00 37.69 292 GLN A O 1
ATOM 2206 N N . GLN A 1 293 ? 12.903 17.048 -14.801 1.00 40.94 293 GLN A N 1
ATOM 2207 C CA . GLN A 1 293 ? 12.639 17.293 -13.372 1.00 40.94 293 GLN A CA 1
ATOM 2208 C C . GLN A 1 293 ? 13.929 17.811 -12.677 1.00 40.94 293 GLN A C 1
ATOM 2210 O O . GLN A 1 293 ? 14.331 17.323 -11.623 1.00 40.94 293 GLN A O 1
ATOM 2215 N N . ILE A 1 294 ? 14.477 18.889 -13.279 1.00 42.62 294 ILE A N 1
ATOM 2216 C CA . ILE A 1 294 ? 15.542 19.840 -12.914 1.00 42.62 294 ILE A CA 1
ATOM 2217 C C . ILE A 1 294 ? 16.957 19.448 -13.411 1.00 42.62 294 ILE A C 1
ATOM 2219 O O . ILE A 1 294 ? 17.497 18.450 -12.943 1.00 42.62 294 ILE A O 1
ATOM 2223 N N . PRO A 1 295 ? 17.593 20.185 -14.357 1.00 38.44 295 PRO A N 1
ATOM 2224 C CA . PRO A 1 295 ? 18.737 21.090 -14.054 1.00 38.44 295 PRO A CA 1
ATOM 2225 C C . PRO A 1 295 ? 18.792 22.389 -14.928 1.00 38.44 295 PRO A C 1
ATOM 2227 O O . PRO A 1 295 ? 18.065 22.510 -15.899 1.00 38.44 295 PRO A O 1
ATOM 2230 N N . ALA A 1 296 ? 19.587 23.452 -14.678 1.00 42.72 296 ALA A N 1
ATOM 2231 C CA . ALA A 1 296 ? 20.939 23.543 -14.092 1.00 42.72 296 ALA A CA 1
ATOM 2232 C C . ALA A 1 296 ? 21.244 24.818 -13.242 1.00 42.72 296 ALA A C 1
ATOM 2234 O O . ALA A 1 296 ? 22.391 25.009 -12.839 1.00 42.72 296 ALA A O 1
ATOM 2235 N N . ASP A 1 297 ? 20.258 25.674 -12.933 1.00 43.62 297 ASP A N 1
ATOM 2236 C CA . ASP A 1 297 ? 20.407 26.840 -12.033 1.00 43.62 297 ASP A CA 1
ATOM 2237 C C . ASP A 1 297 ? 19.444 26.734 -10.832 1.00 43.62 297 ASP A C 1
ATOM 2239 O O . ASP A 1 297 ? 18.229 26.845 -10.983 1.00 43.62 297 ASP A O 1
ATOM 2243 N N . ARG A 1 298 ? 19.989 26.530 -9.622 1.00 43.28 298 ARG A N 1
ATOM 2244 C CA . ARG A 1 298 ? 19.236 26.462 -8.350 1.00 43.28 298 ARG A CA 1
ATOM 2245 C C . ARG A 1 298 ? 18.629 27.803 -7.899 1.00 43.28 298 ARG A C 1
ATOM 2247 O O . ARG A 1 298 ? 17.920 27.814 -6.898 1.00 43.28 298 ARG A O 1
ATOM 2254 N N . ASN A 1 299 ? 18.913 28.922 -8.565 1.00 44.03 299 ASN A N 1
ATOM 2255 C CA . ASN A 1 299 ? 18.607 30.260 -8.051 1.00 44.03 299 ASN A CA 1
ATOM 2256 C C . ASN A 1 299 ? 17.327 30.894 -8.599 1.00 44.03 299 ASN A C 1
ATOM 2258 O O . ASN A 1 299 ? 17.017 32.021 -8.213 1.00 44.03 299 ASN A O 1
ATOM 2262 N N . HIS A 1 300 ? 16.567 30.231 -9.472 1.00 41.62 300 HIS A N 1
ATOM 2263 C CA . HIS A 1 300 ? 15.308 30.812 -9.929 1.00 41.62 300 HIS A CA 1
ATOM 2264 C C . HIS A 1 300 ? 14.246 30.715 -8.802 1.00 41.62 300 HIS A C 1
ATOM 2266 O O . HIS A 1 300 ? 13.883 29.610 -8.388 1.00 41.62 300 HIS A O 1
ATOM 2272 N N . PRO A 1 301 ? 13.746 31.850 -8.269 1.00 43.25 301 PRO A N 1
ATOM 2273 C CA . PRO A 1 301 ? 13.085 31.920 -6.957 1.00 43.25 301 PRO A CA 1
ATOM 2274 C C . PRO A 1 301 ? 11.676 31.306 -6.883 1.00 43.25 301 PRO A C 1
ATOM 2276 O O . PRO A 1 301 ? 11.139 31.184 -5.788 1.00 43.25 301 PRO A O 1
ATOM 2279 N N . ASP A 1 302 ? 11.104 30.881 -8.012 1.00 43.12 302 ASP A N 1
ATOM 2280 C CA . ASP A 1 302 ? 9.747 30.308 -8.101 1.00 43.12 302 ASP A CA 1
ATOM 2281 C C . ASP A 1 302 ? 9.708 28.771 -8.274 1.00 43.12 302 ASP A C 1
ATOM 2283 O O . ASP A 1 302 ? 8.643 28.180 -8.435 1.00 43.12 302 ASP A O 1
ATOM 2287 N N . PHE A 1 303 ? 10.856 28.078 -8.236 1.00 41.50 303 PHE A N 1
ATOM 2288 C CA . PHE A 1 303 ? 10.910 26.624 -8.486 1.00 41.50 303 PHE A CA 1
ATOM 2289 C C . PHE A 1 303 ? 10.429 25.743 -7.330 1.00 41.50 303 PHE A C 1
ATOM 2291 O O . PHE A 1 303 ? 10.074 24.587 -7.556 1.00 41.50 303 PHE A O 1
ATOM 2298 N N . SER A 1 304 ? 10.348 26.270 -6.106 1.00 38.97 304 SER A N 1
ATOM 2299 C CA . SER A 1 304 ? 9.712 25.568 -4.980 1.00 38.97 304 SER A CA 1
ATOM 2300 C C . SER A 1 304 ? 8.226 25.259 -5.229 1.00 38.97 304 SER A C 1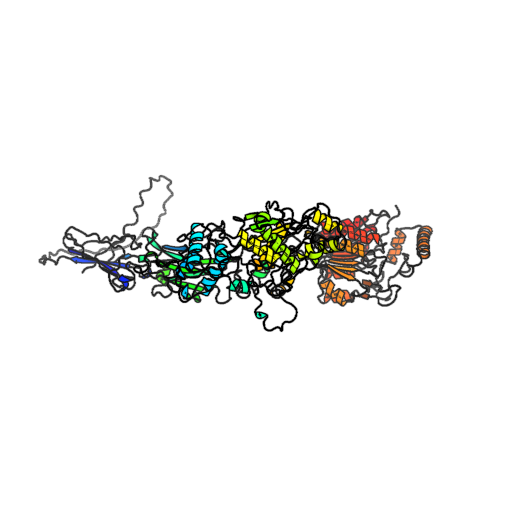
ATOM 2302 O O . SER A 1 304 ? 7.636 24.488 -4.474 1.00 38.97 304 SER A O 1
ATOM 2304 N N . ALA A 1 305 ? 7.636 25.821 -6.291 1.00 39.16 305 ALA A N 1
ATOM 2305 C CA . ALA A 1 305 ? 6.266 25.584 -6.727 1.00 39.16 305 ALA A CA 1
ATOM 2306 C C . ALA A 1 305 ? 6.110 24.498 -7.815 1.00 39.16 305 ALA A C 1
ATOM 2308 O O . ALA A 1 305 ? 4.977 24.119 -8.118 1.00 39.16 305 ALA A O 1
ATOM 2309 N N . CYS A 1 306 ? 7.191 23.963 -8.405 1.00 41.25 306 CYS A N 1
ATOM 2310 C CA . CYS A 1 306 ? 7.087 22.842 -9.348 1.00 41.25 306 CYS A CA 1
ATOM 2311 C C . CYS A 1 306 ? 6.704 21.568 -8.580 1.00 41.25 306 CYS A C 1
ATOM 2313 O O . CYS A 1 306 ? 7.535 20.941 -7.925 1.00 41.25 306 CYS A O 1
ATOM 2315 N N . ALA A 1 307 ? 5.418 21.219 -8.620 1.00 50.88 307 ALA A N 1
ATOM 2316 C CA . ALA A 1 307 ? 4.839 20.147 -7.822 1.00 50.88 307 ALA A CA 1
ATOM 2317 C C . ALA A 1 307 ? 5.509 18.795 -8.118 1.00 50.88 307 ALA A C 1
ATOM 2319 O O . ALA A 1 307 ? 5.313 18.210 -9.183 1.00 50.88 307 ALA A O 1
ATOM 2320 N N . ASN A 1 308 ? 6.251 18.254 -7.145 1.00 63.69 308 ASN A N 1
ATOM 2321 C CA . ASN A 1 308 ? 6.563 16.829 -7.146 1.00 63.69 308 ASN A CA 1
ATOM 2322 C C . ASN A 1 308 ? 5.244 16.026 -7.111 1.00 63.69 308 ASN A C 1
ATOM 2324 O O . ASN A 1 308 ? 4.212 16.527 -6.648 1.00 63.69 308 ASN A O 1
ATOM 2328 N N . LYS A 1 309 ? 5.252 14.786 -7.626 1.00 75.00 309 LYS A N 1
ATOM 2329 C CA . LYS A 1 309 ? 4.053 13.924 -7.713 1.00 75.00 309 LYS A CA 1
ATOM 2330 C C . LYS A 1 309 ? 3.251 13.930 -6.410 1.00 75.00 309 LYS A C 1
ATOM 2332 O O . LYS A 1 309 ? 2.036 14.081 -6.444 1.00 75.00 309 LYS A O 1
ATOM 2337 N N . THR A 1 310 ? 3.936 13.844 -5.275 1.00 74.50 310 THR A N 1
ATOM 2338 C CA . THR A 1 310 ? 3.342 13.863 -3.936 1.00 74.50 310 THR A CA 1
ATOM 2339 C C . THR A 1 310 ? 2.563 15.146 -3.649 1.00 74.50 310 THR A C 1
ATOM 2341 O O . THR A 1 310 ? 1.430 15.071 -3.181 1.00 74.50 310 THR A O 1
ATOM 2344 N N . THR A 1 311 ? 3.112 16.321 -3.966 1.00 73.94 311 THR A N 1
ATOM 2345 C CA . THR A 1 311 ? 2.423 17.613 -3.800 1.00 73.94 311 THR A CA 1
ATOM 2346 C C . THR A 1 311 ? 1.224 17.724 -4.741 1.00 73.94 311 THR A C 1
ATOM 2348 O O . THR A 1 311 ? 0.150 18.152 -4.319 1.00 73.94 311 THR A O 1
ATOM 2351 N N . SER A 1 312 ? 1.376 17.281 -5.994 1.00 77.25 312 SER A N 1
ATOM 2352 C CA . SER A 1 312 ? 0.278 17.261 -6.971 1.00 77.25 312 SER A CA 1
ATOM 2353 C C . SER A 1 312 ? -0.866 16.351 -6.511 1.00 77.25 312 SER A C 1
ATOM 2355 O O . SER A 1 312 ? -2.029 16.754 -6.498 1.00 77.25 312 SER A O 1
ATOM 2357 N N . GLU A 1 313 ? -0.536 15.145 -6.043 1.00 83.38 313 GLU A N 1
ATOM 2358 C CA . GLU A 1 313 ? -1.494 14.203 -5.472 1.00 83.38 313 GLU A CA 1
ATOM 2359 C C . GLU A 1 313 ? -2.140 14.760 -4.201 1.00 83.38 313 GLU A C 1
ATOM 2361 O O . GLU A 1 313 ? -3.355 14.684 -4.077 1.00 83.38 313 GLU A O 1
ATOM 2366 N N . ALA A 1 314 ? -1.392 15.383 -3.287 1.00 82.31 314 ALA A N 1
ATOM 2367 C CA . ALA A 1 314 ? -1.948 15.995 -2.075 1.00 82.31 314 ALA A CA 1
ATOM 2368 C C . ALA A 1 314 ? -2.924 17.151 -2.378 1.00 82.31 314 ALA A C 1
ATOM 2370 O O . ALA A 1 314 ? -3.890 17.373 -1.639 1.00 82.31 314 ALA A O 1
ATOM 2371 N N . GLY A 1 315 ? -2.700 17.869 -3.482 1.00 83.56 315 GLY A N 1
ATOM 2372 C CA . GLY A 1 315 ? -3.600 18.906 -3.987 1.00 83.56 315 GLY A CA 1
ATOM 2373 C C . GLY A 1 315 ? -4.894 18.371 -4.610 1.00 83.56 315 GLY A C 1
ATOM 2374 O O . GLY A 1 315 ? -5.857 19.122 -4.724 1.00 83.56 315 GLY A O 1
ATOM 2375 N N . LYS A 1 316 ? -4.956 17.086 -4.980 1.00 85.25 316 LYS A N 1
ATOM 2376 C CA . LYS A 1 316 ? -6.096 16.491 -5.708 1.00 85.25 316 LYS A CA 1
ATOM 2377 C C . LYS A 1 316 ? -6.820 15.412 -4.914 1.00 85.25 316 LYS A C 1
ATOM 2379 O O . LYS A 1 316 ? -8.030 15.241 -5.038 1.00 85.25 316 LYS A O 1
ATOM 2384 N N . LEU A 1 317 ? -6.085 14.666 -4.100 1.00 90.75 317 LEU A N 1
ATOM 2385 C CA . LEU A 1 317 ? -6.572 13.531 -3.341 1.00 90.75 317 LEU A CA 1
ATOM 2386 C C . LEU A 1 317 ? -6.863 13.921 -1.901 1.00 90.75 317 LEU A C 1
ATOM 2388 O O . LEU A 1 317 ? -6.059 14.533 -1.201 1.00 90.75 317 LEU A O 1
ATOM 2392 N N . ASN A 1 318 ? -8.002 13.438 -1.426 1.00 94.50 318 ASN A N 1
ATOM 2393 C CA . ASN A 1 318 ? -8.265 13.352 -0.005 1.00 94.50 318 ASN A CA 1
ATOM 2394 C C . ASN A 1 318 ? -7.749 12.010 0.499 1.00 94.50 318 ASN A C 1
ATOM 2396 O O . ASN A 1 318 ? -7.968 10.977 -0.139 1.00 94.50 318 ASN A O 1
ATOM 2400 N N . ARG A 1 319 ? -7.092 12.023 1.665 1.00 94.44 319 ARG A N 1
ATOM 2401 C CA . ARG A 1 319 ? -6.796 10.787 2.399 1.00 94.44 319 ARG A CA 1
ATOM 2402 C C . ARG A 1 319 ? -8.082 9.969 2.545 1.00 94.44 319 ARG A C 1
ATOM 2404 O O . ARG A 1 319 ? -9.117 10.584 2.829 1.00 94.44 319 ARG A O 1
ATOM 2411 N N . PRO A 1 320 ? -8.023 8.632 2.399 1.00 95.06 320 PRO A N 1
ATOM 2412 C CA . PRO A 1 320 ? -9.188 7.799 2.626 1.00 95.06 320 PRO A CA 1
ATOM 2413 C C . PRO A 1 320 ? -9.773 8.089 3.998 1.00 95.06 320 PRO A C 1
ATOM 2415 O O . PRO A 1 320 ? -9.047 8.434 4.931 1.00 95.06 320 PRO A O 1
ATOM 2418 N N . MET A 1 321 ? -11.082 7.963 4.118 1.00 94.62 321 MET A N 1
ATOM 2419 C CA . MET A 1 321 ? -11.781 8.136 5.379 1.00 94.62 321 MET A CA 1
ATOM 2420 C C . MET A 1 321 ? -12.782 6.998 5.498 1.00 94.62 321 MET A C 1
ATOM 2422 O O . MET A 1 321 ? -13.524 6.747 4.561 1.00 94.62 321 MET A O 1
ATOM 2426 N N . ILE A 1 322 ? -12.764 6.262 6.601 1.00 96.69 322 ILE A N 1
ATOM 2427 C CA . ILE A 1 322 ? -13.584 5.066 6.781 1.00 96.69 322 ILE A CA 1
ATOM 2428 C C . ILE A 1 322 ? -14.327 5.211 8.106 1.00 96.69 322 ILE A C 1
ATOM 2430 O O . ILE A 1 322 ? -13.669 5.239 9.150 1.00 96.69 322 ILE A O 1
ATOM 2434 N N . PRO A 1 323 ? -15.663 5.341 8.089 1.00 97.31 323 PRO A N 1
ATOM 2435 C CA . PRO A 1 323 ? -16.461 5.317 9.308 1.00 97.31 323 PRO A CA 1
ATOM 2436 C C . PRO A 1 323 ? -16.397 3.930 9.942 1.00 97.31 323 PRO A C 1
ATOM 2438 O O . PRO A 1 323 ? -16.630 2.918 9.276 1.00 97.31 323 PRO A O 1
AT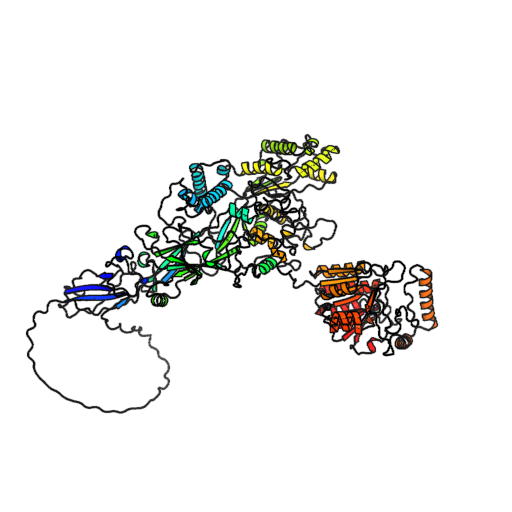OM 2441 N N . LEU A 1 324 ? -16.088 3.878 11.231 1.00 98.12 324 LEU A N 1
ATOM 2442 C CA . LEU A 1 324 ? -15.989 2.647 12.005 1.00 98.12 324 LEU A CA 1
ATOM 2443 C C . LEU A 1 324 ? -16.749 2.807 13.314 1.00 98.12 324 LEU A C 1
ATOM 2445 O O . LEU A 1 324 ? -16.652 3.847 13.965 1.00 98.12 324 LEU A O 1
ATOM 2449 N N . GLU A 1 325 ? -17.467 1.761 13.709 1.00 98.56 325 GLU A N 1
ATOM 2450 C CA . GLU A 1 325 ? -18.171 1.698 14.989 1.00 98.56 325 GLU A CA 1
ATOM 2451 C C . GLU A 1 325 ? -17.711 0.467 15.774 1.00 98.56 325 GLU A C 1
ATOM 2453 O O . GLU A 1 325 ? -17.560 -0.617 15.217 1.00 98.56 325 GLU A O 1
ATOM 2458 N N . ALA A 1 326 ? -17.488 0.629 17.073 1.00 98.56 326 ALA A N 1
ATOM 2459 C CA . ALA A 1 326 ? -17.302 -0.448 18.027 1.00 98.56 326 ALA A CA 1
ATOM 2460 C C . ALA A 1 326 ? -18.649 -0.722 18.698 1.00 98.56 326 ALA A C 1
ATOM 2462 O O . ALA A 1 326 ? -19.169 0.135 19.414 1.00 98.56 326 ALA A O 1
ATOM 2463 N N . VAL A 1 327 ? -19.211 -1.903 18.457 1.00 98.50 327 VAL A N 1
ATOM 2464 C CA . VAL A 1 327 ? -20.440 -2.389 19.086 1.00 98.50 327 VAL A CA 1
ATOM 2465 C C . VAL A 1 327 ? -20.065 -3.134 20.359 1.00 98.50 327 VAL A C 1
ATOM 2467 O O . VAL A 1 327 ? -19.291 -4.094 20.313 1.00 98.50 327 VAL A O 1
ATOM 2470 N N . VAL A 1 328 ? -20.586 -2.678 21.497 1.00 98.56 328 VAL A N 1
ATOM 2471 C CA . VAL A 1 328 ? -20.308 -3.275 22.805 1.00 98.56 328 VAL A CA 1
ATOM 2472 C C . VAL A 1 328 ? -21.440 -4.223 23.185 1.00 98.56 328 VAL A C 1
ATOM 2474 O O . VAL A 1 328 ? -22.613 -3.857 23.138 1.00 98.56 328 VAL A O 1
ATOM 2477 N N . TYR A 1 329 ? -21.082 -5.446 23.567 1.00 98.50 329 TYR A N 1
ATOM 2478 C CA . TYR A 1 329 ? -22.025 -6.479 23.983 1.00 98.50 329 TYR A CA 1
ATOM 2479 C C . TYR A 1 329 ? -21.872 -6.784 25.471 1.00 98.50 329 TYR A C 1
ATOM 2481 O O . TYR A 1 329 ? -20.757 -6.777 26.002 1.00 98.50 329 TYR A O 1
ATOM 2489 N N . LEU A 1 330 ? -22.990 -7.098 26.125 1.00 98.50 330 LEU A N 1
ATOM 2490 C CA . LEU A 1 330 ? -23.024 -7.527 27.521 1.00 98.50 330 LEU A CA 1
ATOM 2491 C C . LEU A 1 330 ? -23.061 -9.049 27.629 1.00 98.50 330 LEU A C 1
ATOM 2493 O O . LEU A 1 330 ? -23.386 -9.749 26.665 1.00 98.50 330 LEU A O 1
ATOM 2497 N N . LYS A 1 331 ? -22.701 -9.542 28.810 1.00 98.25 331 LYS A N 1
ATOM 2498 C CA . LYS A 1 331 ? -22.684 -10.956 29.159 1.00 98.25 331 LYS A CA 1
ATOM 2499 C C . LYS A 1 331 ? -24.006 -11.334 29.823 1.00 98.25 331 LYS A C 1
ATOM 2501 O O . LYS A 1 331 ? -24.407 -10.704 30.798 1.00 98.25 331 LYS A O 1
ATOM 2506 N N . ARG A 1 332 ? -24.690 -12.320 29.253 1.00 98.31 332 ARG A N 1
ATOM 2507 C CA . ARG A 1 332 ? -25.913 -12.915 29.805 1.00 98.31 332 ARG A CA 1
ATOM 2508 C C . ARG A 1 332 ? -25.591 -13.812 30.994 1.00 98.31 332 ARG A C 1
ATOM 2510 O O . ARG A 1 332 ? -24.437 -14.188 31.158 1.00 98.31 332 ARG A O 1
ATOM 2517 N N . HIS A 1 333 ? -26.601 -14.198 31.771 1.00 97.62 333 HIS A N 1
ATOM 2518 C CA . HIS A 1 333 ? -26.419 -15.124 32.901 1.00 97.62 333 HIS A CA 1
ATOM 2519 C C . HIS A 1 333 ? -25.829 -16.492 32.495 1.00 97.62 333 HIS A C 1
ATOM 2521 O O . HIS A 1 333 ? -25.169 -17.140 33.302 1.00 97.62 333 HIS A O 1
ATOM 2527 N N . ASP A 1 334 ? -26.044 -16.911 31.240 1.00 97.25 334 ASP A N 1
ATOM 2528 C CA . ASP A 1 334 ? -25.516 -18.138 30.622 1.00 97.25 334 ASP A CA 1
ATOM 2529 C C . ASP A 1 334 ? -24.143 -17.934 29.949 1.00 97.25 334 ASP A C 1
ATOM 2531 O O . ASP A 1 334 ? -23.739 -18.709 29.083 1.00 97.25 334 ASP A O 1
ATOM 2535 N N . ASP A 1 335 ? -23.444 -16.855 30.306 1.00 97.00 335 ASP A N 1
ATOM 2536 C CA . ASP A 1 335 ? -22.208 -16.369 29.700 1.00 97.00 335 ASP A CA 1
ATOM 2537 C C . ASP A 1 335 ? -22.301 -15.980 28.211 1.00 97.00 335 ASP A C 1
ATOM 2539 O O . ASP A 1 335 ? -21.304 -15.532 27.634 1.00 97.00 335 ASP A O 1
ATOM 2543 N N . ALA A 1 336 ? -23.470 -16.091 27.568 1.00 97.88 336 ALA A N 1
ATOM 2544 C CA . ALA A 1 336 ? -23.609 -15.793 26.150 1.00 97.88 336 ALA A CA 1
ATOM 2545 C C . ALA A 1 336 ? -23.625 -14.282 25.860 1.00 97.88 336 ALA A C 1
ATOM 2547 O O . ALA A 1 336 ? -23.914 -13.428 26.701 1.00 97.88 336 ALA A O 1
ATOM 2548 N N . ARG A 1 337 ? -23.340 -13.941 24.602 1.00 97.44 337 ARG A N 1
ATOM 2549 C CA . ARG A 1 337 ? -23.345 -12.564 24.094 1.00 97.44 337 ARG A CA 1
ATOM 2550 C C . ARG A 1 337 ? -24.771 -12.000 24.001 1.00 97.44 337 ARG A C 1
ATOM 2552 O O . ARG A 1 337 ? -25.605 -12.585 23.314 1.00 97.44 337 ARG A O 1
ATOM 2559 N N . ALA A 1 338 ? -25.019 -10.816 24.568 1.00 97.94 338 ALA A N 1
ATOM 2560 C CA . ALA A 1 338 ? -26.267 -10.057 24.411 1.00 97.94 338 ALA A CA 1
ATOM 2561 C C . ALA A 1 338 ? -26.055 -8.643 23.851 1.00 97.94 338 ALA A C 1
ATOM 2563 O O . ALA A 1 338 ? -25.171 -7.898 24.278 1.00 97.94 338 ALA A O 1
ATOM 2564 N N . ALA A 1 339 ? -26.933 -8.244 22.926 1.00 97.38 339 ALA A N 1
ATOM 2565 C CA . ALA A 1 339 ? -27.048 -6.866 22.459 1.00 97.38 339 ALA A CA 1
ATOM 2566 C C . ALA A 1 339 ? -27.995 -6.082 23.382 1.00 97.38 339 ALA A C 1
ATOM 2568 O O . ALA A 1 339 ? -29.206 -6.073 23.180 1.00 97.38 339 ALA A O 1
ATOM 2569 N N . ALA A 1 340 ? -27.428 -5.419 24.390 1.00 97.19 340 ALA A N 1
ATOM 2570 C CA . ALA A 1 340 ? -28.153 -4.612 25.372 1.00 97.19 340 ALA A CA 1
ATOM 2571 C C . ALA A 1 340 ? -27.676 -3.145 25.330 1.00 97.19 340 ALA A C 1
ATOM 2573 O O . ALA A 1 340 ? -27.095 -2.654 26.298 1.00 97.19 340 ALA A O 1
ATOM 2574 N N . PRO A 1 341 ? -27.868 -2.424 24.205 1.00 96.94 341 PRO A N 1
ATOM 2575 C CA . PRO A 1 341 ? -27.209 -1.139 23.952 1.00 96.94 341 PRO A CA 1
ATOM 2576 C C . PRO A 1 341 ? -27.451 -0.102 25.057 1.00 96.94 341 PRO A C 1
ATOM 2578 O O . PRO A 1 341 ? -26.526 0.595 25.462 1.00 96.94 341 PRO A O 1
ATOM 2581 N N . ARG A 1 342 ? -28.673 -0.047 25.606 1.00 96.81 342 ARG A N 1
ATOM 2582 C CA . ARG A 1 342 ? -29.075 0.906 26.659 1.00 96.81 342 ARG A CA 1
ATOM 2583 C C . ARG A 1 342 ? -28.467 0.619 28.038 1.00 96.81 342 ARG A C 1
ATOM 2585 O O . ARG A 1 342 ? -28.578 1.468 28.913 1.00 96.81 342 ARG A O 1
ATOM 2592 N N . ALA A 1 343 ? -27.856 -0.548 28.223 1.00 97.38 343 ALA A N 1
ATOM 2593 C CA . ALA A 1 343 ? -27.217 -0.981 29.464 1.00 97.38 343 ALA A CA 1
ATOM 2594 C C . ALA A 1 343 ? -25.678 -0.952 29.380 1.00 97.38 343 ALA A C 1
ATOM 2596 O O . ALA A 1 343 ? -24.993 -1.333 30.322 1.00 97.38 343 ALA A O 1
ATOM 2597 N N . VAL A 1 344 ? -25.104 -0.508 28.255 1.00 97.69 344 VAL A N 1
ATOM 2598 C CA . VAL A 1 344 ? -23.643 -0.433 28.079 1.00 97.69 344 VAL A CA 1
ATOM 2599 C C . VAL A 1 344 ? -23.017 0.667 28.948 1.00 97.69 344 VAL A C 1
ATOM 2601 O O . VAL A 1 344 ? -21.914 0.482 29.452 1.00 97.69 344 VAL A O 1
ATOM 2604 N N . GLY A 1 345 ? -23.713 1.791 29.143 1.00 96.06 345 GLY A N 1
ATOM 2605 C CA . GLY A 1 345 ? -23.149 2.990 29.776 1.00 96.06 345 GLY A CA 1
ATOM 2606 C C . GLY A 1 345 ? -22.150 3.731 28.878 1.00 96.06 345 GLY A C 1
ATOM 2607 O O . GLY A 1 345 ? -21.927 3.361 27.724 1.00 96.06 345 GLY A O 1
ATOM 2608 N N . ASP A 1 346 ? -21.528 4.786 29.400 1.00 96.38 346 ASP A N 1
ATOM 2609 C CA . ASP A 1 346 ? -20.562 5.642 28.692 1.00 96.38 346 ASP A CA 1
ATOM 2610 C C . ASP A 1 346 ? -19.124 5.076 28.732 1.00 96.38 346 ASP A C 1
ATOM 2612 O O . ASP A 1 346 ? -18.138 5.773 29.001 1.00 96.38 346 ASP A O 1
ATOM 2616 N N . VAL A 1 347 ? -18.980 3.770 28.484 1.00 97.44 347 VAL A N 1
ATOM 2617 C CA . VAL A 1 347 ? -17.683 3.082 28.567 1.00 97.44 347 VAL A CA 1
ATOM 2618 C C . VAL A 1 347 ? -16.682 3.643 27.564 1.00 97.44 347 VAL A C 1
ATOM 2620 O O . VAL A 1 347 ? -16.990 3.851 26.391 1.00 97.44 347 VAL A O 1
ATOM 2623 N N . ARG A 1 348 ? -15.448 3.873 28.014 1.00 97.44 348 ARG A N 1
ATOM 2624 C CA . ARG A 1 348 ? -14.364 4.361 27.163 1.00 97.44 348 ARG A CA 1
ATOM 2625 C C . ARG A 1 348 ? -13.895 3.248 26.218 1.00 97.44 348 ARG A C 1
ATOM 2627 O O . ARG A 1 348 ? -13.552 2.153 26.663 1.00 97.44 348 ARG A O 1
ATOM 2634 N N . VAL A 1 349 ? -13.835 3.548 24.918 1.00 98.44 349 VAL A N 1
ATOM 2635 C CA . VAL A 1 349 ? -13.280 2.650 23.894 1.00 98.44 349 VAL A CA 1
ATOM 2636 C C . VAL A 1 349 ? -11.991 3.243 23.337 1.00 98.44 349 VAL A C 1
ATOM 2638 O O . VAL A 1 349 ? -12.011 4.307 22.718 1.00 98.44 349 VAL A O 1
ATOM 2641 N N . ASP A 1 350 ? -10.882 2.539 23.547 1.00 98.19 350 ASP A N 1
ATOM 2642 C CA . ASP A 1 350 ? -9.558 2.873 23.030 1.00 98.19 350 ASP A CA 1
ATOM 2643 C C . ASP A 1 350 ? -9.377 2.299 21.624 1.00 98.19 350 ASP A C 1
ATOM 2645 O O . ASP A 1 350 ? -9.378 1.082 21.420 1.00 98.19 350 ASP A O 1
ATOM 2649 N N . TRP A 1 351 ? -9.164 3.184 20.659 1.00 98.19 351 TRP A N 1
ATOM 2650 C CA . TRP A 1 351 ? -8.885 2.875 19.267 1.00 98.19 351 TRP A CA 1
ATOM 2651 C C . TRP A 1 351 ? -7.385 2.969 18.994 1.00 98.19 351 TRP A C 1
ATOM 2653 O O . TRP A 1 351 ? -6.727 3.966 19.301 1.00 98.19 351 TRP A O 1
ATOM 2663 N N . ARG A 1 352 ? -6.836 1.921 18.378 1.00 97.25 352 ARG A N 1
ATOM 2664 C CA . ARG A 1 352 ? -5.432 1.857 17.954 1.00 97.25 352 ARG A CA 1
ATOM 2665 C C . ARG A 1 352 ? -5.338 1.394 16.511 1.00 97.25 352 ARG A C 1
ATOM 2667 O O . ARG A 1 352 ? -6.004 0.434 16.132 1.00 97.25 352 ARG A O 1
ATOM 2674 N N . ALA A 1 353 ? -4.466 2.030 15.741 1.00 95.88 353 ALA A N 1
ATOM 2675 C CA . ALA A 1 353 ? -4.067 1.595 14.409 1.00 95.88 353 ALA A CA 1
ATOM 2676 C C . ALA A 1 353 ? -2.547 1.419 14.414 1.00 95.88 353 ALA A C 1
ATOM 2678 O O . ALA A 1 353 ? -1.805 2.390 14.310 1.00 95.88 353 ALA A O 1
ATOM 2679 N N . THR A 1 354 ? -2.081 0.187 14.608 1.00 93.69 354 THR A N 1
ATOM 2680 C CA . THR A 1 354 ? -0.642 -0.113 14.621 1.00 93.69 354 THR A CA 1
ATOM 2681 C C . THR A 1 354 ? -0.167 -0.419 13.210 1.00 93.69 354 THR A C 1
ATOM 2683 O O . THR A 1 354 ? -0.827 -1.195 12.512 1.00 93.69 354 THR A O 1
ATOM 2686 N N . GLY A 1 355 ? 0.973 0.139 12.804 1.00 91.62 355 GLY A N 1
ATOM 2687 C CA . GLY A 1 355 ? 1.631 -0.273 11.569 1.00 91.62 355 GLY A CA 1
ATOM 2688 C C . GLY A 1 355 ? 2.045 -1.743 11.630 1.00 91.62 355 GLY A C 1
ATOM 2689 O O . GLY A 1 355 ? 2.402 -2.253 12.692 1.00 91.62 355 GLY A O 1
ATOM 2690 N N . VAL A 1 356 ? 1.936 -2.440 10.506 1.00 89.38 356 VAL A N 1
ATOM 2691 C CA . VAL A 1 356 ? 2.398 -3.826 10.361 1.00 89.38 356 VAL A CA 1
ATOM 2692 C C . VAL A 1 356 ? 3.434 -3.841 9.252 1.00 89.38 356 VAL A C 1
ATOM 2694 O O . VAL A 1 356 ? 3.234 -3.180 8.236 1.00 89.38 356 VAL A O 1
ATOM 2697 N N . GLY A 1 357 ? 4.524 -4.581 9.444 1.00 89.62 357 GLY A N 1
ATOM 2698 C CA . GLY A 1 357 ? 5.502 -4.787 8.385 1.00 89.62 357 GLY A CA 1
ATOM 2699 C C . GLY A 1 357 ? 4.853 -5.405 7.148 1.00 89.62 357 GLY A C 1
ATOM 2700 O O . GLY A 1 357 ? 4.068 -6.351 7.249 1.00 89.62 357 GLY A O 1
ATOM 2701 N N . GLU A 1 358 ? 5.162 -4.845 5.986 1.00 91.44 358 GLU A N 1
ATOM 2702 C CA . GLU A 1 358 ? 4.742 -5.379 4.698 1.00 91.44 358 GLU A CA 1
ATOM 2703 C C . GLU A 1 358 ? 5.399 -6.736 4.425 1.00 91.44 358 GLU A C 1
ATOM 2705 O O . GLU A 1 358 ? 6.601 -6.916 4.621 1.00 91.44 358 GLU A O 1
ATOM 2710 N N . ASP A 1 359 ? 4.616 -7.667 3.875 1.00 89.88 359 ASP A N 1
ATOM 2711 C CA . ASP A 1 359 ? 5.153 -8.877 3.264 1.00 89.88 359 ASP A CA 1
ATOM 2712 C C . ASP A 1 359 ? 5.706 -8.576 1.859 1.00 89.88 359 ASP A C 1
ATOM 2714 O O . ASP A 1 359 ? 4.967 -8.405 0.882 1.00 89.88 359 ASP A O 1
ATOM 2718 N N . THR A 1 360 ? 7.032 -8.519 1.757 1.00 92.44 360 THR A N 1
ATOM 2719 C CA . THR A 1 360 ? 7.767 -8.289 0.507 1.00 92.44 360 THR A CA 1
ATOM 2720 C C . THR A 1 360 ? 7.946 -9.562 -0.325 1.00 92.44 360 THR A C 1
ATOM 2722 O O . THR A 1 360 ? 8.467 -9.491 -1.439 1.00 92.44 360 THR A O 1
ATOM 2725 N N . SER A 1 361 ? 7.501 -10.733 0.154 1.00 89.62 361 SER A N 1
ATOM 2726 C CA . SER A 1 361 ? 7.728 -12.033 -0.497 1.00 89.62 361 SER A CA 1
ATOM 2727 C C . SER A 1 361 ? 7.048 -12.186 -1.861 1.00 89.62 361 SER A C 1
ATOM 2729 O O . SER A 1 361 ? 7.452 -13.036 -2.657 1.00 89.62 361 SER A O 1
ATOM 2731 N N . ARG A 1 362 ? 6.055 -11.344 -2.156 1.00 88.19 362 ARG A N 1
ATOM 2732 C CA . ARG A 1 362 ? 5.396 -11.257 -3.467 1.00 88.19 362 ARG A CA 1
ATOM 2733 C C . ARG A 1 362 ? 6.199 -10.467 -4.501 1.00 88.19 362 ARG A C 1
ATOM 2735 O O . ARG A 1 362 ? 6.038 -10.698 -5.691 1.00 88.19 362 ARG A O 1
ATOM 2742 N N . LEU A 1 363 ? 7.063 -9.549 -4.057 1.00 90.56 363 LEU A N 1
ATOM 2743 C CA . LEU A 1 363 ? 7.841 -8.703 -4.958 1.00 90.56 363 LEU A CA 1
ATOM 2744 C C . LEU A 1 363 ? 8.877 -9.543 -5.704 1.00 90.56 363 LEU A C 1
ATOM 2746 O O . LEU A 1 363 ? 9.451 -10.443 -5.085 1.00 90.56 363 LEU A O 1
ATOM 2750 N N . PRO A 1 364 ? 9.191 -9.232 -6.969 1.00 84.25 364 PRO A N 1
ATOM 2751 C CA . PRO A 1 364 ? 10.264 -9.891 -7.703 1.00 84.25 364 PRO A CA 1
ATOM 2752 C C . PRO A 1 364 ? 11.554 -9.914 -6.876 1.00 84.25 364 PRO A C 1
ATOM 2754 O O . PRO A 1 364 ? 12.097 -8.871 -6.497 1.00 84.25 364 PRO A O 1
ATOM 2757 N N . PHE A 1 365 ? 11.996 -11.123 -6.522 1.00 76.56 365 PHE A N 1
ATOM 2758 C CA . PHE A 1 365 ? 13.304 -11.320 -5.913 1.00 76.56 365 PHE A CA 1
ATOM 2759 C C . PHE A 1 365 ? 14.365 -11.255 -7.002 1.00 76.56 365 PHE A C 1
ATOM 2761 O O . PHE A 1 365 ? 14.066 -11.577 -8.152 1.00 76.56 365 PHE A O 1
ATOM 2768 N N . ALA A 1 366 ? 15.586 -10.883 -6.623 1.00 63.19 366 ALA A N 1
ATOM 2769 C CA . ALA A 1 366 ? 16.756 -10.936 -7.484 1.00 63.19 366 ALA A CA 1
ATOM 2770 C C . ALA A 1 366 ? 16.744 -12.206 -8.361 1.00 63.19 366 ALA A C 1
ATOM 2772 O O . ALA A 1 366 ? 16.880 -13.328 -7.856 1.00 63.19 366 ALA A O 1
ATOM 2773 N N . ASP A 1 367 ? 16.618 -12.044 -9.684 1.00 57.28 367 ASP A N 1
ATOM 2774 C CA . ASP A 1 367 ? 17.260 -13.011 -10.575 1.00 57.28 367 ASP A CA 1
ATOM 2775 C C . ASP A 1 367 ? 18.765 -12.926 -10.305 1.00 57.28 367 ASP A C 1
ATOM 2777 O O . ASP A 1 367 ? 19.204 -11.926 -9.764 1.00 57.28 367 ASP A O 1
ATOM 2781 N N . ARG A 1 368 ? 19.591 -13.924 -10.626 1.00 48.78 368 ARG A N 1
ATOM 2782 C CA . ARG A 1 368 ? 21.036 -13.894 -10.306 1.00 48.78 368 ARG A CA 1
ATOM 2783 C C . ARG A 1 368 ? 21.841 -12.799 -11.032 1.00 48.78 368 ARG A C 1
ATOM 2785 O O . ARG A 1 368 ? 23.060 -12.884 -11.047 1.00 48.78 368 ARG A O 1
ATOM 2792 N N . LEU A 1 369 ? 21.226 -11.762 -11.608 1.00 51.22 369 LEU A N 1
ATOM 2793 C CA . LEU A 1 369 ? 21.914 -10.647 -12.266 1.00 51.22 369 LEU A CA 1
ATOM 2794 C C . LEU A 1 369 ? 21.580 -9.257 -11.683 1.00 51.22 369 LEU A C 1
ATOM 2796 O O . LEU A 1 369 ? 22.436 -8.386 -11.797 1.00 51.22 369 LEU A O 1
ATOM 2800 N N . HIS A 1 370 ? 20.447 -9.073 -10.986 1.00 60.28 370 HIS A N 1
ATOM 2801 C CA . HIS A 1 370 ? 20.015 -7.756 -10.460 1.00 60.28 370 HIS A CA 1
ATOM 2802 C C . HIS A 1 370 ? 19.758 -7.738 -8.955 1.00 60.28 370 HIS A C 1
ATOM 2804 O O . HIS A 1 370 ? 19.482 -8.780 -8.353 1.00 60.28 370 HIS A O 1
ATOM 2810 N N . ASP A 1 371 ? 19.784 -6.550 -8.345 1.00 58.16 371 ASP A N 1
ATOM 2811 C CA . ASP A 1 371 ? 19.341 -6.409 -6.955 1.00 58.16 371 ASP A CA 1
ATOM 2812 C C . ASP A 1 371 ? 17.832 -6.658 -6.817 1.00 58.16 371 ASP A C 1
ATOM 2814 O O . ASP A 1 371 ? 17.395 -7.198 -5.806 1.00 58.16 371 ASP A O 1
ATOM 2818 N N . GLY A 1 372 ? 17.039 -6.441 -7.867 1.00 75.31 372 GLY A N 1
ATOM 2819 C CA . GLY A 1 372 ? 15.613 -6.759 -7.903 1.00 75.31 372 GLY A CA 1
ATOM 2820 C C . GLY A 1 372 ? 14.769 -5.900 -6.953 1.00 75.31 372 GLY A C 1
ATOM 2821 O O . GLY A 1 372 ? 15.195 -5.477 -5.874 1.00 75.31 372 GLY A O 1
ATOM 2822 N N . THR A 1 373 ? 13.514 -5.668 -7.336 1.00 89.12 373 THR A N 1
ATOM 2823 C CA . THR A 1 373 ? 12.548 -4.827 -6.610 1.00 89.12 373 THR A CA 1
ATOM 2824 C C . THR A 1 373 ? 12.508 -5.111 -5.106 1.00 89.12 373 THR A C 1
ATOM 2826 O O . THR A 1 373 ? 12.459 -4.179 -4.297 1.00 89.12 373 THR A O 1
ATOM 2829 N N . ARG A 1 374 ? 12.543 -6.396 -4.719 1.00 90.12 374 ARG A N 1
ATOM 2830 C CA . ARG A 1 374 ? 12.464 -6.820 -3.317 1.00 90.12 374 ARG A CA 1
ATOM 2831 C C . ARG A 1 374 ? 13.648 -6.336 -2.481 1.00 90.12 374 ARG A C 1
ATOM 2833 O O . ARG A 1 374 ? 13.426 -5.795 -1.402 1.00 90.12 374 ARG A O 1
ATOM 2840 N N . THR A 1 375 ? 14.880 -6.504 -2.958 1.00 85.25 375 THR A N 1
ATOM 2841 C CA . THR A 1 375 ? 16.088 -6.179 -2.177 1.00 85.25 375 THR A CA 1
ATOM 2842 C C . THR A 1 375 ? 16.158 -4.693 -1.873 1.00 85.25 375 THR A C 1
ATOM 2844 O O . THR A 1 375 ? 16.451 -4.307 -0.741 1.00 85.25 375 THR A O 1
ATOM 2847 N N . TYR A 1 376 ? 15.842 -3.852 -2.861 1.00 87.50 376 TYR A N 1
ATOM 2848 C CA . TYR A 1 376 ? 15.784 -2.407 -2.667 1.00 87.50 376 TYR A CA 1
ATOM 2849 C C . TYR A 1 376 ? 14.750 -2.027 -1.600 1.00 87.50 376 TYR A C 1
ATOM 2851 O O . TYR A 1 376 ? 15.062 -1.285 -0.667 1.00 87.50 376 TYR A O 1
ATOM 2859 N N . ILE A 1 377 ? 13.524 -2.553 -1.712 1.00 91.38 377 ILE A N 1
ATOM 2860 C CA . ILE A 1 377 ? 12.440 -2.233 -0.775 1.00 91.38 377 ILE A CA 1
ATOM 2861 C C . ILE A 1 377 ? 12.774 -2.723 0.638 1.00 91.38 377 ILE A C 1
ATOM 2863 O O . ILE A 1 377 ? 12.616 -1.967 1.592 1.00 91.38 377 ILE A O 1
ATOM 2867 N N . GLU A 1 378 ? 13.312 -3.934 0.791 1.00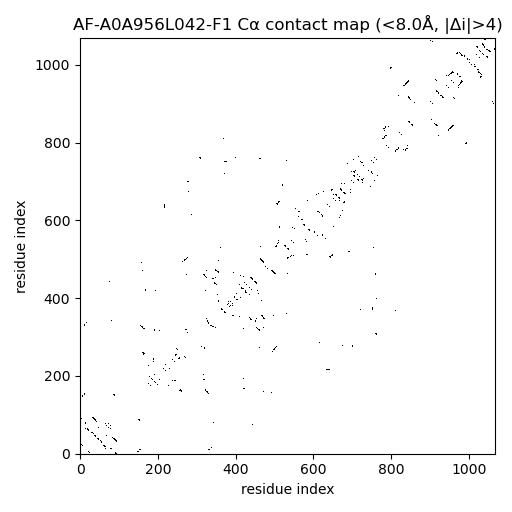 90.69 378 GLU A N 1
ATOM 2868 C CA . GLU A 1 378 ? 13.722 -4.457 2.098 1.00 90.69 378 GLU A CA 1
ATOM 2869 C C . GLU A 1 378 ? 14.857 -3.648 2.734 1.00 90.69 378 GLU A C 1
ATOM 2871 O O . GLU A 1 378 ? 14.821 -3.400 3.940 1.00 90.69 378 GLU A O 1
ATOM 2876 N N . ARG A 1 379 ? 15.854 -3.215 1.949 1.00 86.81 379 ARG A N 1
ATOM 2877 C CA . ARG A 1 379 ? 16.926 -2.325 2.429 1.00 86.81 379 ARG A CA 1
ATOM 2878 C C . ARG A 1 379 ? 16.360 -0.999 2.917 1.00 86.81 379 ARG A C 1
ATOM 2880 O O . ARG A 1 379 ? 16.712 -0.549 4.005 1.00 86.81 379 ARG A O 1
ATOM 2887 N N . LEU A 1 380 ? 15.461 -0.396 2.140 1.00 89.25 380 LEU A N 1
ATOM 2888 C CA . LEU A 1 380 ? 14.816 0.853 2.524 1.00 89.25 380 LEU A CA 1
ATOM 2889 C C . LEU A 1 380 ? 13.992 0.678 3.807 1.00 89.25 380 LEU A C 1
ATOM 2891 O O . LEU A 1 380 ? 14.131 1.482 4.726 1.00 89.25 380 LEU A O 1
ATOM 2895 N N . PHE A 1 381 ? 13.182 -0.378 3.897 1.00 91.56 381 PHE A N 1
ATOM 2896 C CA . PHE A 1 381 ? 12.337 -0.663 5.059 1.00 91.56 381 PHE A CA 1
ATOM 2897 C C . PHE A 1 381 ? 13.129 -0.931 6.337 1.00 91.56 381 PHE A C 1
ATOM 2899 O O . PHE A 1 381 ? 12.670 -0.542 7.402 1.00 91.56 381 PHE A O 1
ATOM 2906 N N . LYS A 1 382 ? 14.321 -1.529 6.239 1.00 89.69 382 LYS A N 1
ATOM 2907 C CA . LYS A 1 382 ? 15.223 -1.764 7.380 1.00 89.69 382 LYS A CA 1
ATOM 2908 C C . LYS A 1 382 ? 16.067 -0.540 7.760 1.00 89.69 382 LYS A C 1
ATOM 2910 O O . LYS A 1 382 ? 16.747 -0.574 8.781 1.00 89.69 382 LYS A O 1
ATOM 2915 N N . SER A 1 383 ? 16.074 0.517 6.946 1.00 87.75 383 SER A N 1
ATOM 2916 C CA . SER A 1 383 ? 16.858 1.723 7.234 1.00 87.75 383 SER A CA 1
ATOM 2917 C C . SER A 1 383 ? 16.256 2.519 8.394 1.00 87.75 383 SER A C 1
ATOM 2919 O O . SER A 1 383 ? 15.037 2.607 8.513 1.00 87.75 383 SER A O 1
ATOM 2921 N N . GLU A 1 384 ? 17.091 3.204 9.180 1.00 87.19 384 GLU A N 1
ATOM 2922 C CA . GLU A 1 384 ? 16.652 4.091 10.279 1.00 87.19 384 GLU A CA 1
ATOM 2923 C C . GLU A 1 384 ? 15.751 5.244 9.809 1.00 87.19 384 GLU A C 1
ATOM 2925 O O . GLU A 1 384 ? 15.042 5.866 10.596 1.00 87.19 384 GLU A O 1
ATOM 2930 N N . ARG A 1 385 ? 15.766 5.542 8.503 1.00 85.50 385 ARG A N 1
ATOM 2931 C CA . ARG A 1 385 ? 14.914 6.566 7.890 1.00 85.50 385 ARG A CA 1
ATOM 2932 C C . ARG A 1 385 ? 13.471 6.100 7.720 1.00 85.50 385 ARG A C 1
ATOM 2934 O O . ARG A 1 385 ? 12.574 6.938 7.644 1.00 85.50 385 ARG A O 1
ATOM 2941 N N . VAL A 1 386 ? 13.253 4.787 7.631 1.00 87.06 386 VAL A N 1
ATOM 2942 C CA . VAL A 1 386 ? 11.922 4.181 7.580 1.00 87.06 386 VAL A CA 1
ATOM 2943 C C . VAL A 1 386 ? 11.605 3.514 8.901 1.00 87.06 386 VAL A C 1
ATOM 2945 O O . VAL A 1 386 ? 10.615 3.890 9.506 1.00 87.06 386 VAL A O 1
ATOM 2948 N N . ASP A 1 387 ? 12.402 2.591 9.415 1.00 86.19 387 ASP A N 1
ATOM 2949 C CA . ASP A 1 387 ? 12.128 1.954 10.705 1.00 86.19 387 ASP A CA 1
ATOM 2950 C C . ASP A 1 387 ? 12.498 2.870 11.889 1.00 86.19 387 ASP A C 1
ATOM 2952 O O . ASP A 1 387 ? 13.426 2.610 12.650 1.00 86.19 387 ASP A O 1
ATOM 2956 N N . LEU A 1 388 ? 11.758 3.979 12.029 1.00 85.06 388 LEU A N 1
ATOM 2957 C CA . LEU A 1 388 ? 12.008 5.063 12.987 1.00 85.06 388 LEU A CA 1
ATOM 2958 C C . LEU A 1 388 ? 12.049 4.605 14.457 1.00 85.06 388 LEU A C 1
ATOM 2960 O O . LEU A 1 388 ? 12.509 5.363 15.308 1.00 85.06 388 LEU A O 1
ATOM 2964 N N . GLN A 1 389 ? 11.484 3.434 14.773 1.00 85.44 389 GLN A N 1
ATOM 2965 C CA . GLN A 1 389 ? 11.385 2.887 16.133 1.00 85.44 389 GLN A CA 1
ATOM 2966 C C . GLN A 1 389 ? 12.009 1.487 16.267 1.00 85.44 389 GLN A C 1
ATOM 2968 O O . GLN A 1 389 ? 11.946 0.918 17.357 1.00 85.44 389 GLN A O 1
ATOM 2973 N N . HIS A 1 390 ? 12.616 0.941 15.206 1.00 85.69 390 HIS A N 1
ATOM 2974 C CA . HIS A 1 390 ? 13.127 -0.436 15.156 1.00 85.69 390 HIS A CA 1
ATOM 2975 C C . HIS A 1 390 ? 12.072 -1.502 15.508 1.00 85.69 390 HIS A C 1
ATOM 2977 O O . HIS A 1 390 ? 12.373 -2.503 16.160 1.00 85.69 390 HIS A O 1
ATOM 2983 N N . ASP A 1 391 ? 10.817 -1.267 15.119 1.00 83.44 391 ASP A N 1
ATOM 2984 C CA . ASP A 1 391 ? 9.664 -2.120 15.431 1.00 83.44 391 ASP A CA 1
ATOM 2985 C C . ASP A 1 391 ? 9.160 -2.916 14.215 1.00 83.44 391 ASP A C 1
ATOM 2987 O O . ASP A 1 391 ? 8.177 -3.658 14.316 1.00 83.44 391 ASP A O 1
ATOM 2991 N N . GLY A 1 392 ? 9.841 -2.793 13.068 1.00 86.38 392 GLY A N 1
ATOM 2992 C CA . GLY A 1 392 ? 9.472 -3.456 11.820 1.00 86.38 392 GLY A CA 1
ATOM 2993 C C . GLY A 1 392 ? 8.266 -2.830 11.114 1.00 86.38 392 GLY A C 1
ATOM 2994 O O . GLY A 1 392 ? 7.712 -3.443 10.200 1.00 86.38 392 GLY A O 1
ATOM 2995 N N . ASN A 1 393 ? 7.830 -1.633 11.516 1.00 89.00 393 ASN A N 1
ATOM 2996 C CA . ASN A 1 393 ? 6.768 -0.892 10.843 1.00 89.00 393 ASN A CA 1
ATOM 2997 C C . ASN A 1 393 ? 7.278 -0.264 9.538 1.00 89.00 393 ASN A C 1
ATOM 2999 O O . ASN A 1 393 ? 8.164 0.593 9.533 1.00 89.00 393 ASN A O 1
ATOM 3003 N N . THR A 1 394 ? 6.660 -0.648 8.423 1.00 90.88 394 THR A N 1
ATOM 3004 C CA . THR A 1 394 ? 7.071 -0.224 7.078 1.00 90.88 394 THR A CA 1
ATOM 3005 C C . THR A 1 394 ? 6.172 0.852 6.474 1.00 90.88 394 THR A C 1
ATOM 3007 O O . THR A 1 394 ? 6.399 1.250 5.333 1.00 90.88 394 THR A O 1
ATOM 3010 N N . ASN A 1 395 ? 5.177 1.360 7.215 1.00 95.00 395 ASN A N 1
ATOM 3011 C CA . ASN A 1 395 ? 4.313 2.438 6.727 1.00 95.00 395 ASN A CA 1
ATOM 3012 C C . ASN A 1 395 ? 5.135 3.681 6.409 1.00 95.00 395 ASN A C 1
ATOM 3014 O O . ASN A 1 395 ? 6.049 4.037 7.155 1.00 95.00 395 ASN A O 1
ATOM 3018 N N . CYS A 1 396 ? 4.787 4.383 5.343 1.00 94.25 396 CYS A N 1
ATOM 3019 C CA . CYS A 1 396 ? 5.563 5.501 4.848 1.00 94.25 396 CYS A CA 1
ATOM 3020 C C . CYS A 1 396 ? 5.709 6.626 5.903 1.00 94.25 396 CYS A C 1
ATOM 3022 O O . CYS A 1 396 ? 4.710 7.171 6.401 1.00 94.25 396 CYS A O 1
ATOM 3024 N N . PRO A 1 397 ? 6.950 6.989 6.276 1.00 92.81 397 PRO A N 1
ATOM 3025 C CA . PRO A 1 397 ? 7.234 8.167 7.089 1.00 92.81 397 PRO A CA 1
ATOM 3026 C C . PRO A 1 397 ? 6.753 9.464 6.434 1.00 92.81 397 PRO A C 1
ATOM 3028 O O . PRO A 1 397 ? 6.754 9.603 5.212 1.00 92.81 397 PRO A O 1
ATOM 3031 N N . ALA A 1 398 ? 6.441 10.469 7.253 1.00 91.25 398 ALA A N 1
ATOM 3032 C CA . ALA A 1 398 ? 6.091 11.812 6.787 1.00 91.25 398 ALA A CA 1
ATOM 3033 C C . ALA A 1 398 ? 7.190 12.454 5.924 1.00 91.25 398 ALA A C 1
ATOM 3035 O O . ALA A 1 398 ? 6.879 13.194 4.996 1.00 91.25 398 ALA A O 1
ATOM 3036 N N . LEU A 1 399 ? 8.463 12.116 6.179 1.00 86.12 399 LEU A N 1
ATOM 3037 C CA . LEU A 1 399 ? 9.603 12.545 5.359 1.00 86.12 399 LEU A CA 1
ATOM 3038 C C . LEU A 1 399 ? 9.472 12.126 3.883 1.00 86.12 399 LEU A C 1
ATOM 3040 O O . LEU A 1 399 ? 9.998 12.809 3.014 1.00 86.12 399 LEU A O 1
ATOM 3044 N N . TYR A 1 400 ? 8.766 11.027 3.605 1.00 88.56 400 TYR A N 1
ATOM 3045 C CA . TYR A 1 400 ? 8.566 10.474 2.263 1.00 88.56 400 TYR A CA 1
ATOM 3046 C C . TYR A 1 400 ? 7.116 10.629 1.774 1.00 88.56 400 TYR A C 1
ATOM 3048 O O . TYR A 1 400 ? 6.663 9.875 0.914 1.00 88.56 400 TYR A O 1
ATOM 3056 N N . GLY A 1 401 ? 6.371 11.594 2.325 1.00 89.06 401 GLY A N 1
ATOM 3057 C CA . GLY A 1 401 ? 4.989 11.894 1.929 1.00 89.06 401 GLY A CA 1
ATOM 3058 C C . GLY A 1 401 ? 3.911 11.078 2.649 1.00 89.06 401 GLY A C 1
ATOM 3059 O O . GLY A 1 401 ? 2.721 11.269 2.395 1.00 89.06 401 GLY A O 1
ATOM 3060 N N . GLY A 1 402 ? 4.295 10.178 3.557 1.00 93.31 402 GLY A N 1
ATOM 3061 C CA . GLY A 1 402 ? 3.358 9.432 4.388 1.00 93.31 402 GLY A CA 1
ATOM 3062 C C . GLY A 1 402 ? 2.859 10.221 5.599 1.00 93.31 402 GLY A C 1
ATOM 3063 O O . GLY A 1 402 ? 2.880 11.450 5.637 1.00 93.31 402 GLY A O 1
ATOM 3064 N N . ILE A 1 403 ? 2.374 9.508 6.616 1.00 93.69 403 ILE A N 1
ATOM 3065 C CA . ILE A 1 403 ? 1.795 10.131 7.823 1.00 93.69 403 ILE A CA 1
ATOM 3066 C C . ILE A 1 403 ? 2.522 9.739 9.104 1.00 93.69 403 ILE A C 1
ATOM 3068 O O . ILE A 1 403 ? 2.203 10.270 10.167 1.00 93.69 403 ILE A O 1
ATOM 3072 N N . ARG A 1 404 ? 3.465 8.796 9.041 1.00 91.44 404 ARG A N 1
ATOM 3073 C CA . ARG A 1 404 ? 4.131 8.276 10.232 1.00 91.44 404 ARG A CA 1
ATOM 3074 C C . ARG A 1 404 ? 5.206 9.235 10.729 1.00 91.44 404 ARG A C 1
ATOM 3076 O O . ARG A 1 404 ? 5.983 9.783 9.949 1.00 91.44 404 ARG A O 1
ATOM 3083 N N . THR A 1 405 ? 5.269 9.423 12.042 1.00 90.38 405 THR A N 1
ATOM 3084 C CA . THR A 1 405 ? 6.315 10.205 12.714 1.00 90.38 405 THR A CA 1
ATOM 3085 C C . THR A 1 405 ? 6.779 9.479 13.970 1.00 90.38 405 THR A C 1
ATOM 3087 O O . THR A 1 405 ? 6.032 8.677 14.526 1.00 90.38 405 THR A O 1
ATOM 3090 N N . ALA A 1 406 ? 7.985 9.789 14.454 1.00 84.88 406 ALA A N 1
ATOM 3091 C CA . ALA A 1 406 ? 8.555 9.126 15.630 1.00 84.88 406 ALA A CA 1
ATOM 3092 C C . ALA A 1 406 ? 7.705 9.292 16.907 1.00 84.88 406 ALA A C 1
ATOM 3094 O O . ALA A 1 406 ? 7.665 8.385 17.731 1.00 84.88 406 ALA A O 1
ATOM 3095 N N . ASN A 1 407 ? 6.990 10.415 17.058 1.00 80.44 407 ASN A N 1
ATOM 3096 C CA . ASN A 1 407 ? 6.305 10.759 18.313 1.00 80.44 407 ASN A CA 1
ATOM 3097 C C . ASN A 1 407 ? 4.780 10.572 18.276 1.00 80.44 407 ASN A C 1
ATOM 3099 O O . ASN A 1 407 ? 4.158 10.523 19.328 1.00 80.44 407 ASN A O 1
ATOM 3103 N N . ASN A 1 408 ? 4.152 10.491 17.096 1.00 74.88 408 ASN A N 1
ATOM 3104 C CA . ASN A 1 408 ? 2.692 10.633 16.967 1.00 74.88 408 ASN A CA 1
ATOM 3105 C C . ASN A 1 408 ? 2.029 9.585 16.065 1.00 74.88 408 ASN A C 1
ATOM 3107 O O . ASN A 1 408 ? 0.919 9.800 15.581 1.00 74.88 408 ASN A O 1
ATOM 3111 N N . ASP A 1 409 ? 2.681 8.447 15.833 1.00 81.81 409 ASP A N 1
ATOM 3112 C CA . ASP A 1 409 ? 2.185 7.459 14.869 1.00 81.81 409 ASP A CA 1
ATOM 3113 C C . ASP A 1 409 ? 0.794 6.903 15.221 1.00 81.81 409 ASP A C 1
ATOM 3115 O O . ASP A 1 409 ? -0.026 6.659 14.346 1.00 81.81 409 ASP A O 1
ATOM 3119 N N . HIS A 1 410 ? 0.472 6.788 16.513 1.00 86.75 410 HIS A N 1
ATOM 3120 C CA . HIS A 1 410 ? -0.784 6.180 16.957 1.00 86.75 410 HIS A CA 1
ATOM 3121 C C . HIS A 1 410 ? -2.036 7.033 16.673 1.00 86.75 410 HIS A C 1
ATOM 3123 O O . HIS A 1 410 ? -3.129 6.485 16.544 1.00 86.75 410 HIS A O 1
ATOM 3129 N N . ARG A 1 411 ? -1.892 8.363 16.570 1.00 91.44 411 ARG A N 1
ATOM 3130 C CA . ARG A 1 411 ? -3.017 9.301 16.384 1.00 91.44 411 ARG A CA 1
ATOM 3131 C C . ARG A 1 411 ? -3.203 9.768 14.942 1.00 91.44 411 ARG A C 1
ATOM 3133 O O . ARG A 1 411 ? -4.294 10.189 14.565 1.00 91.44 411 ARG A O 1
ATOM 3140 N N . ASN A 1 412 ? -2.150 9.714 14.127 1.00 92.56 412 ASN A N 1
ATOM 3141 C CA . ASN A 1 412 ? -2.173 10.199 12.743 1.00 92.56 412 ASN A CA 1
ATOM 3142 C C . ASN A 1 412 ? -3.166 9.453 11.827 1.00 92.56 412 ASN A C 1
ATOM 3144 O O . ASN A 1 412 ? -3.715 10.105 10.930 1.00 92.56 412 ASN A O 1
ATOM 3148 N N . PRO A 1 413 ? -3.443 8.148 12.031 1.00 95.62 413 PRO A N 1
ATOM 3149 C CA . PRO A 1 413 ? -4.449 7.413 11.271 1.00 95.62 413 PRO A CA 1
ATOM 3150 C C . PRO A 1 413 ? -5.901 7.745 11.633 1.00 95.62 413 PRO A C 1
ATOM 3152 O O . PRO A 1 413 ? -6.789 7.111 11.084 1.00 95.62 413 PRO A O 1
ATOM 3155 N N . PHE A 1 414 ? -6.187 8.686 12.537 1.00 96.00 414 PHE A N 1
ATOM 3156 C CA . PHE A 1 414 ? -7.557 9.011 12.951 1.00 96.00 414 PHE A CA 1
ATOM 3157 C C . PHE A 1 414 ? -7.918 10.469 12.646 1.00 96.00 414 PHE A C 1
ATOM 3159 O O . PHE A 1 414 ? -7.087 11.376 12.749 1.00 96.00 414 PHE A O 1
ATOM 3166 N N . TRP A 1 415 ? -9.175 10.713 12.270 1.00 90.88 415 TRP A N 1
ATOM 3167 C CA . TRP A 1 415 ? -9.713 12.070 12.135 1.00 90.88 415 TRP A CA 1
ATOM 3168 C C . TRP A 1 415 ? -10.018 12.667 13.513 1.00 90.88 415 TRP A C 1
ATOM 3170 O O . TRP A 1 415 ? -10.738 12.064 14.305 1.00 90.88 415 TRP A O 1
ATOM 3180 N N . ARG A 1 416 ? -9.491 13.865 13.794 1.00 86.62 416 ARG A N 1
ATOM 3181 C CA . ARG A 1 416 ? -9.550 14.498 15.130 1.00 86.62 416 ARG A CA 1
ATOM 3182 C C . ARG A 1 416 ? -9.995 15.961 15.100 1.00 86.62 416 ARG A C 1
ATOM 3184 O O . ARG A 1 416 ? -9.784 16.697 16.068 1.00 86.62 416 ARG A O 1
ATOM 3191 N N . GLU A 1 417 ? -10.545 16.422 13.981 1.00 83.62 417 GLU A N 1
ATOM 3192 C CA . GLU A 1 417 ? -10.970 17.817 13.833 1.00 83.62 417 GLU A CA 1
ATOM 3193 C C . GLU A 1 417 ? -12.248 18.108 14.650 1.00 83.62 417 GLU A C 1
ATOM 3195 O O . GLU A 1 417 ? -12.793 17.215 15.297 1.00 83.62 417 GLU A O 1
ATOM 3200 N N . ALA A 1 418 ? -12.673 19.375 14.702 1.00 69.12 418 ALA A N 1
ATOM 3201 C CA . ALA A 1 418 ? -13.671 19.864 15.663 1.00 69.12 418 ALA A CA 1
ATOM 3202 C C . ALA A 1 418 ? -15.055 19.192 15.564 1.00 69.12 418 ALA A C 1
ATOM 3204 O O . ALA A 1 418 ? -15.741 19.096 16.577 1.00 69.12 418 ALA A O 1
ATOM 3205 N N . GLU A 1 419 ? -15.435 18.691 14.386 1.00 75.62 419 GLU A N 1
ATOM 3206 C CA . GLU A 1 419 ? -16.640 17.876 14.205 1.00 75.62 419 GLU A CA 1
ATOM 3207 C C . GLU A 1 419 ? -16.221 16.420 13.942 1.00 75.62 419 GLU A C 1
ATOM 3209 O O . GLU A 1 419 ? -15.629 16.125 12.891 1.00 75.62 419 GLU A O 1
ATOM 3214 N N . PRO A 1 420 ? -16.443 15.522 14.917 1.00 82.12 420 PRO A N 1
ATOM 3215 C CA . PRO A 1 420 ? -16.065 14.121 14.815 1.00 82.12 420 PRO A CA 1
ATOM 3216 C C . PRO A 1 420 ? -17.079 13.330 13.984 1.00 82.12 420 PRO A C 1
ATOM 3218 O O . PRO A 1 420 ? -17.923 13.884 13.280 1.00 82.12 420 PRO A O 1
ATOM 3221 N N . TYR A 1 421 ? -16.995 12.007 14.055 1.00 93.19 421 TYR A N 1
ATOM 3222 C CA . TYR A 1 421 ? -18.018 11.130 13.508 1.00 93.19 421 TYR A CA 1
ATOM 3223 C C . TYR A 1 421 ? -19.311 11.264 14.332 1.00 93.19 421 TYR A C 1
ATOM 3225 O O . TYR A 1 421 ? -19.540 10.511 15.267 1.00 93.19 421 TYR A O 1
ATOM 3233 N N . ALA A 1 422 ? -20.126 12.282 14.051 1.00 90.44 422 ALA A N 1
ATOM 3234 C CA . ALA A 1 422 ? -21.356 12.537 14.798 1.00 90.44 422 ALA A CA 1
ATOM 3235 C C . ALA A 1 422 ? -22.301 11.316 14.736 1.00 90.44 422 ALA A C 1
ATOM 3237 O O . ALA A 1 422 ? -22.427 10.717 13.670 1.00 90.44 422 ALA A O 1
ATOM 3238 N N . PRO A 1 423 ? -22.971 10.940 15.841 1.00 93.94 423 PRO A N 1
ATOM 3239 C CA . PRO A 1 423 ? -23.138 11.715 17.073 1.00 93.94 423 PRO A CA 1
ATOM 3240 C C . PRO A 1 423 ? -22.068 11.444 18.144 1.00 93.94 423 PRO A C 1
ATOM 3242 O O . PRO A 1 423 ? -22.219 11.882 19.283 1.00 93.94 423 PRO A O 1
ATOM 3245 N N . TYR A 1 424 ? -21.011 10.701 17.816 1.00 95.12 424 TYR A N 1
ATOM 3246 C CA . TYR A 1 424 ? -19.983 10.338 18.783 1.00 95.12 424 TYR A CA 1
ATOM 3247 C C . TYR A 1 424 ? -19.188 11.557 19.255 1.00 95.12 424 TYR A C 1
ATOM 3249 O O . TYR A 1 424 ? -19.046 12.554 18.543 1.00 95.12 424 TYR A O 1
ATOM 3257 N N . ALA A 1 425 ? -18.652 11.468 20.473 1.00 93.19 425 ALA A N 1
ATOM 3258 C CA . ALA A 1 425 ? -17.782 12.506 21.004 1.00 93.19 425 ALA A CA 1
ATOM 3259 C C . ALA A 1 425 ? -16.488 12.619 20.182 1.00 93.19 425 ALA A C 1
ATOM 3261 O O . ALA A 1 425 ? -16.097 11.716 19.437 1.00 93.19 425 ALA A O 1
ATOM 3262 N N . ARG A 1 426 ? -15.794 13.747 20.338 1.00 93.62 426 ARG A N 1
ATOM 3263 C CA . ARG A 1 426 ? -14.519 13.970 19.659 1.00 93.62 426 ARG A CA 1
ATOM 3264 C C . ARG A 1 426 ? -13.465 12.971 20.153 1.00 93.62 426 ARG A C 1
ATOM 3266 O O . ARG A 1 426 ? -13.287 12.872 21.368 1.00 93.62 426 ARG A O 1
ATOM 3273 N N . PRO A 1 427 ? -12.736 12.282 19.249 1.00 94.81 427 PRO A N 1
ATOM 3274 C CA . PRO A 1 427 ? -11.618 11.440 19.653 1.00 94.81 427 PRO A CA 1
ATOM 3275 C C . PRO A 1 427 ? -10.610 12.229 20.482 1.00 94.81 427 PRO A C 1
ATOM 3277 O O . PRO A 1 427 ? -10.167 13.305 20.070 1.00 94.81 427 PRO A O 1
ATOM 3280 N N . THR A 1 428 ? -10.273 11.693 21.652 1.00 95.56 428 THR A N 1
ATOM 3281 C CA . THR A 1 428 ? -9.324 12.300 22.591 1.00 95.56 428 THR A CA 1
ATOM 3282 C C . THR A 1 428 ? -8.033 11.486 22.607 1.00 95.56 428 THR A C 1
ATOM 3284 O O . THR A 1 428 ? -8.081 10.260 22.682 1.00 95.56 428 THR A O 1
ATOM 3287 N N . ASP A 1 429 ? -6.882 12.153 22.499 1.00 94.56 429 ASP A N 1
ATOM 3288 C CA . ASP A 1 429 ? -5.572 11.492 22.531 1.00 94.56 429 ASP A CA 1
ATOM 3289 C C . ASP A 1 429 ? -5.279 10.960 23.954 1.00 94.56 429 ASP A C 1
ATOM 3291 O O . ASP A 1 429 ? -5.512 11.654 24.946 1.00 94.56 429 ASP A O 1
ATOM 3295 N N . ASP A 1 430 ? -4.739 9.745 24.054 1.00 94.44 430 ASP A N 1
ATOM 3296 C CA . ASP A 1 430 ? -4.116 9.197 25.262 1.00 94.44 430 ASP A CA 1
ATOM 3297 C C . ASP A 1 430 ? -2.712 8.695 24.901 1.00 94.44 430 ASP A C 1
ATOM 3299 O O . ASP A 1 430 ? -2.520 7.557 24.456 1.00 94.44 430 ASP A O 1
ATOM 3303 N N . ASP A 1 431 ? -1.727 9.581 25.067 1.00 91.94 431 ASP A N 1
ATOM 3304 C CA . ASP A 1 431 ? -0.330 9.316 24.714 1.00 91.94 431 ASP A CA 1
ATOM 3305 C C . ASP A 1 431 ? 0.258 8.149 25.525 1.00 91.94 431 ASP A C 1
ATOM 3307 O O . ASP A 1 431 ? 1.046 7.366 24.992 1.00 91.94 431 ASP A O 1
ATOM 3311 N N . GLY A 1 432 ? -0.160 7.986 26.788 1.00 92.38 432 GLY A N 1
ATOM 3312 C CA . GLY A 1 432 ? 0.300 6.903 27.660 1.00 92.38 432 GLY A CA 1
ATOM 3313 C C . GLY A 1 432 ? -0.177 5.536 27.176 1.00 92.38 432 GLY A C 1
ATOM 3314 O O . GLY A 1 432 ? 0.598 4.582 27.117 1.00 92.38 432 GLY A O 1
ATOM 3315 N N . ALA A 1 433 ? -1.436 5.452 26.744 1.00 91.38 433 ALA A N 1
ATOM 3316 C CA . ALA A 1 433 ? -1.992 4.252 26.130 1.00 91.38 433 ALA A CA 1
ATOM 3317 C C . ALA A 1 433 ? -1.651 4.111 24.633 1.00 91.38 433 ALA A C 1
ATOM 3319 O O . ALA A 1 433 ? -2.037 3.098 24.032 1.00 91.38 433 ALA A O 1
ATOM 3320 N N . ARG A 1 434 ? -0.974 5.101 24.024 1.00 93.81 434 ARG A N 1
ATOM 3321 C CA . ARG A 1 434 ? -0.762 5.237 22.570 1.00 93.81 434 ARG A CA 1
ATOM 3322 C C . ARG A 1 434 ? -2.050 4.930 21.794 1.00 93.81 434 ARG A C 1
ATOM 3324 O O . ARG A 1 434 ? -2.061 4.079 20.901 1.00 93.81 434 ARG A O 1
ATOM 3331 N N . ALA A 1 435 ? -3.151 5.568 22.179 1.00 95.69 435 ALA A N 1
ATOM 3332 C CA . ALA A 1 435 ? -4.479 5.353 21.609 1.00 95.69 435 ALA A CA 1
ATOM 3333 C C . ALA A 1 435 ? -5.231 6.679 21.445 1.00 95.69 435 ALA A C 1
ATOM 3335 O O . ALA A 1 435 ? -4.892 7.678 22.074 1.00 95.69 435 ALA A O 1
ATOM 3336 N N . VAL A 1 436 ? -6.279 6.675 20.623 1.00 96.75 436 VAL A N 1
ATOM 3337 C CA . VAL A 1 436 ? -7.331 7.698 20.700 1.00 96.75 436 VAL A CA 1
ATOM 3338 C C . VAL A 1 436 ? -8.567 7.050 21.294 1.00 96.75 436 VAL A C 1
ATOM 3340 O O . VAL A 1 436 ? -8.862 5.902 20.972 1.00 96.75 436 VAL A O 1
ATOM 3343 N N . TRP A 1 437 ? -9.298 7.744 22.153 1.00 96.75 437 TRP A N 1
ATOM 3344 C CA . TRP A 1 437 ? -10.466 7.163 22.800 1.00 96.75 437 TRP A CA 1
ATOM 3345 C C . TRP A 1 437 ? -11.734 7.962 22.536 1.00 96.75 437 TRP A C 1
ATOM 3347 O O . TRP A 1 437 ? -11.707 9.184 22.371 1.00 96.75 437 TRP A O 1
ATOM 3357 N N . VAL A 1 438 ? -12.848 7.234 22.468 1.00 97.50 438 VAL A N 1
ATOM 3358 C CA . VAL A 1 438 ? -14.203 7.768 22.300 1.00 97.50 438 VAL A CA 1
ATOM 3359 C C . VAL A 1 438 ? -15.135 6.951 23.203 1.00 97.50 438 VAL A C 1
ATOM 3361 O O . VAL A 1 438 ? -15.119 5.717 23.109 1.00 97.50 438 VAL A O 1
ATOM 3364 N N . PRO A 1 439 ? -15.924 7.580 24.092 1.00 97.62 439 PRO A N 1
ATOM 3365 C CA . PRO A 1 439 ? -16.867 6.862 24.939 1.00 97.62 439 PRO A CA 1
ATOM 3366 C C . PRO A 1 439 ? -18.018 6.287 24.108 1.00 97.62 439 PRO A C 1
ATOM 3368 O O . PRO A 1 439 ? -18.357 6.808 23.041 1.00 97.62 439 PRO A O 1
ATOM 3371 N N . ALA A 1 440 ? -18.627 5.213 24.600 1.00 97.56 440 ALA A N 1
ATOM 3372 C CA . ALA A 1 440 ? -19.863 4.706 24.040 1.00 97.56 440 ALA A CA 1
ATOM 3373 C C . ALA A 1 440 ? -20.979 5.753 24.183 1.00 97.56 440 ALA A C 1
ATOM 3375 O O . ALA A 1 440 ? -21.072 6.473 25.176 1.00 97.56 440 ALA A O 1
ATOM 3376 N N . TYR A 1 441 ? -21.811 5.858 23.156 1.00 97.12 441 TYR A N 1
ATOM 3377 C CA . TYR A 1 441 ? -22.900 6.816 23.090 1.00 97.12 441 TYR A CA 1
ATOM 3378 C C . TYR A 1 441 ? -24.063 6.372 23.986 1.00 97.12 441 TYR A C 1
ATOM 3380 O O . TYR A 1 441 ? -24.456 5.205 23.952 1.00 97.12 441 TYR A O 1
ATOM 3388 N N . THR A 1 442 ? -24.630 7.293 24.767 1.00 95.62 442 THR A N 1
ATOM 3389 C CA . THR A 1 442 ? -25.660 6.988 25.781 1.00 95.62 442 THR A CA 1
ATOM 3390 C C . THR A 1 442 ? -26.997 7.696 25.559 1.00 95.62 442 THR A C 1
ATOM 3392 O O . THR A 1 442 ? -28.011 7.254 26.094 1.00 95.62 442 THR A O 1
ATOM 3395 N N . ASP A 1 443 ? -27.053 8.749 24.736 1.00 92.94 443 ASP A N 1
ATOM 3396 C CA . ASP A 1 443 ? -28.287 9.516 24.518 1.00 92.94 443 ASP A CA 1
ATOM 3397 C C . ASP A 1 443 ? -29.276 8.767 23.608 1.00 92.94 443 ASP A C 1
ATOM 3399 O O . ASP A 1 443 ? -29.281 8.884 22.378 1.00 92.94 443 ASP A O 1
ATOM 3403 N N . HIS A 1 444 ? -30.150 7.984 24.238 1.00 87.81 444 HIS A N 1
ATOM 3404 C CA . HIS A 1 444 ? -31.168 7.209 23.536 1.00 87.81 444 HIS A CA 1
ATOM 3405 C C . HIS A 1 444 ? -32.241 8.067 22.851 1.00 87.81 444 HIS A C 1
ATOM 3407 O O . HIS A 1 444 ? -32.881 7.576 21.921 1.00 87.81 444 HIS A O 1
ATOM 3413 N N . GLY A 1 445 ? -32.446 9.312 23.294 1.00 89.62 445 GLY A N 1
ATOM 3414 C CA . GLY A 1 445 ? -33.476 10.190 22.747 1.00 89.62 445 GLY A CA 1
ATOM 3415 C C . GLY A 1 445 ? -33.070 10.766 21.395 1.00 89.62 445 GLY A C 1
ATOM 3416 O O . GLY A 1 445 ? -33.890 10.825 20.481 1.00 89.62 445 GLY A O 1
ATOM 3417 N N . ALA A 1 446 ? -31.798 11.147 21.251 1.00 90.31 446 ALA A N 1
ATOM 3418 C CA . ALA A 1 446 ? -31.297 11.770 20.031 1.00 90.31 446 ALA A CA 1
ATOM 3419 C C . ALA A 1 446 ? -30.937 10.757 18.929 1.00 90.31 446 ALA A C 1
ATOM 3421 O O . ALA A 1 446 ? -31.311 10.956 17.774 1.00 90.31 446 ALA A O 1
ATOM 3422 N N . ASN A 1 447 ? -30.210 9.676 19.251 1.00 94.19 447 ASN A N 1
ATOM 3423 C CA . ASN A 1 447 ? -29.768 8.689 18.251 1.00 94.19 447 ASN A CA 1
ATOM 3424 C C . ASN A 1 447 ? -29.845 7.244 18.788 1.00 94.19 447 ASN A C 1
ATOM 3426 O O . ASN A 1 447 ? -28.809 6.630 19.068 1.00 94.19 447 ASN A O 1
ATOM 3430 N N . PRO A 1 448 ? -31.050 6.648 18.883 1.00 94.12 448 PRO A N 1
ATOM 3431 C CA . PRO A 1 448 ? -31.260 5.349 19.533 1.00 94.12 448 PRO A CA 1
ATOM 3432 C C . PRO A 1 448 ? -30.458 4.198 18.907 1.00 94.12 448 PRO A C 1
ATOM 3434 O O . PRO A 1 448 ? -30.001 3.308 19.618 1.00 94.12 448 PRO A O 1
ATOM 3437 N N . ALA A 1 449 ? -30.221 4.227 17.590 1.00 95.12 449 ALA A N 1
ATOM 3438 C CA . ALA A 1 449 ? -29.445 3.198 16.889 1.00 95.12 449 ALA A CA 1
ATOM 3439 C C . ALA A 1 449 ? -27.939 3.205 17.227 1.00 95.12 449 ALA A C 1
ATOM 3441 O O . ALA A 1 449 ? -27.238 2.240 16.918 1.00 95.12 449 ALA A O 1
ATOM 3442 N N . ARG A 1 450 ? -27.432 4.286 17.839 1.00 96.38 450 ARG A N 1
ATOM 3443 C CA . ARG A 1 450 ? -26.009 4.456 18.182 1.00 96.38 450 ARG A CA 1
ATOM 3444 C C . ARG A 1 450 ? -25.704 4.171 19.646 1.00 96.38 450 ARG A C 1
ATOM 3446 O O . ARG A 1 450 ? -24.531 4.084 19.993 1.00 96.38 450 ARG A O 1
ATOM 3453 N N . VAL A 1 451 ? -26.727 4.011 20.485 1.00 96.62 451 VAL A N 1
ATOM 3454 C CA . VAL A 1 451 ? -26.555 3.747 21.918 1.00 96.62 451 VAL A CA 1
ATOM 3455 C C . VAL A 1 451 ? -25.743 2.467 22.127 1.00 96.62 451 VAL A C 1
ATOM 3457 O O . VAL A 1 451 ? -25.932 1.483 21.411 1.00 96.62 451 VAL A O 1
ATOM 3460 N N . GLY A 1 452 ? -24.806 2.493 23.074 1.00 97.00 452 GLY A N 1
ATOM 3461 C CA . GLY A 1 452 ? -23.907 1.372 23.359 1.00 97.00 452 GLY A CA 1
ATOM 3462 C C . GLY A 1 452 ? -22.831 1.132 22.295 1.00 97.00 452 GLY A C 1
ATOM 3463 O O . GLY A 1 452 ? -22.192 0.079 22.283 1.00 97.00 452 GLY A O 1
ATOM 3464 N N . ARG A 1 453 ? -22.620 2.095 21.389 1.00 98.31 453 ARG A N 1
ATOM 3465 C CA . ARG A 1 453 ? -21.554 2.065 20.380 1.00 98.31 453 ARG A CA 1
ATOM 3466 C C . ARG A 1 453 ? -20.595 3.230 20.565 1.00 98.31 453 ARG A C 1
ATOM 3468 O O . ARG A 1 453 ? -21.003 4.296 21.006 1.00 98.31 453 ARG A O 1
ATOM 3475 N N . SER A 1 454 ? -19.347 3.055 20.159 1.00 98.25 454 SER A N 1
ATOM 3476 C CA . SER A 1 454 ? -18.352 4.131 20.018 1.00 98.25 454 SER A CA 1
ATOM 3477 C C . SER A 1 454 ? -17.951 4.236 18.550 1.00 98.25 454 SER A C 1
ATOM 3479 O O . SER A 1 454 ? -17.952 3.214 17.871 1.00 98.25 454 SER A O 1
ATOM 3481 N N . GLY A 1 455 ? -17.612 5.416 18.031 1.00 97.56 455 GLY A N 1
ATOM 3482 C CA . GLY A 1 455 ? -17.280 5.551 16.612 1.00 97.56 455 GLY A CA 1
ATOM 3483 C C . GLY A 1 455 ? -16.158 6.531 16.310 1.00 97.56 455 GLY A C 1
ATOM 3484 O O . GLY A 1 455 ? -15.996 7.557 16.968 1.00 97.56 455 GLY A O 1
ATOM 3485 N N . VAL A 1 456 ? -15.389 6.205 15.271 1.00 97.50 456 VAL A N 1
ATOM 3486 C CA . VAL A 1 456 ? -14.276 7.006 14.750 1.00 97.50 456 VAL A CA 1
ATOM 3487 C C . VAL A 1 456 ? -14.265 6.995 13.222 1.00 97.50 456 VAL A C 1
ATOM 3489 O O . VAL A 1 456 ? -14.765 6.070 12.587 1.00 97.50 456 VAL A O 1
ATOM 3492 N N . TYR A 1 457 ? -13.617 7.993 12.622 1.00 97.06 457 TYR A N 1
ATOM 3493 C CA . TYR A 1 457 ? -13.154 7.893 11.240 1.00 97.06 457 TYR A CA 1
ATOM 3494 C C . TYR A 1 457 ? -11.691 7.444 11.229 1.00 97.06 457 TYR A C 1
ATOM 3496 O O . TYR A 1 457 ? -10.805 8.182 11.679 1.00 97.06 457 TYR A O 1
ATOM 3504 N N . LEU A 1 458 ? -11.430 6.259 10.676 1.00 97.25 458 LEU A N 1
ATOM 3505 C CA . LEU A 1 458 ? -10.079 5.861 10.290 1.00 97.25 458 LEU A CA 1
ATOM 3506 C C . LEU A 1 458 ? -9.703 6.628 9.023 1.00 97.25 458 LEU A C 1
ATOM 3508 O O . LEU A 1 458 ? -10.409 6.590 8.020 1.00 97.25 458 LEU A O 1
ATOM 3512 N N . ARG A 1 459 ? -8.578 7.323 9.068 1.00 96.25 459 ARG A N 1
ATOM 3513 C CA . ARG A 1 459 ? -8.010 8.096 7.975 1.00 96.25 459 ARG A CA 1
ATOM 3514 C C . ARG A 1 459 ? -6.596 7.585 7.700 1.00 96.25 459 ARG A C 1
ATOM 3516 O O . ARG A 1 459 ? -5.660 8.148 8.256 1.00 96.25 459 ARG A O 1
ATOM 3523 N N . PRO A 1 460 ? -6.383 6.523 6.906 1.00 96.19 460 PRO A N 1
ATOM 3524 C CA . PRO A 1 460 ? -5.030 6.059 6.588 1.00 96.19 460 PRO A CA 1
ATOM 3525 C C . PRO A 1 460 ? -4.263 7.083 5.722 1.00 96.19 460 PRO A C 1
ATOM 3527 O O . PRO A 1 460 ? -4.750 8.190 5.453 1.00 96.19 460 PRO A O 1
ATOM 3530 N N . SER A 1 461 ? -3.020 6.776 5.344 1.00 95.19 461 SER A N 1
ATOM 3531 C CA . SER A 1 461 ? -2.222 7.624 4.446 1.00 95.19 461 SER A CA 1
ATOM 3532 C C . SER A 1 461 ? -2.736 7.585 2.993 1.00 95.19 461 SER A C 1
ATOM 3534 O O . SER A 1 461 ? -3.676 6.863 2.663 1.00 95.19 461 SER A O 1
ATOM 3536 N N . LEU A 1 462 ? -2.122 8.388 2.114 1.00 94.94 462 LEU A N 1
ATOM 3537 C CA . LEU A 1 462 ? -2.297 8.305 0.651 1.00 94.94 462 LEU A CA 1
ATOM 3538 C C . LEU A 1 462 ? -1.352 7.281 -0.004 1.00 94.94 462 LEU A C 1
ATOM 3540 O O . LEU A 1 462 ? -1.284 7.193 -1.235 1.00 94.94 462 LEU A O 1
ATOM 3544 N N . ILE A 1 463 ? -0.580 6.553 0.803 1.00 95.38 463 ILE A N 1
ATOM 3545 C CA . ILE A 1 463 ? 0.531 5.737 0.337 1.00 95.38 463 ILE A CA 1
ATOM 3546 C C . ILE A 1 463 ? 0.077 4.291 0.225 1.00 95.38 463 ILE A C 1
ATOM 3548 O O . ILE A 1 463 ? -0.296 3.666 1.214 1.00 95.38 463 ILE A O 1
ATOM 3552 N N . ALA A 1 464 ? 0.094 3.760 -0.994 1.00 96.62 464 ALA A N 1
ATOM 3553 C CA . ALA A 1 464 ? -0.266 2.372 -1.218 1.00 96.62 464 ALA A CA 1
ATOM 3554 C C . ALA A 1 464 ? 0.775 1.439 -0.579 1.00 96.62 464 ALA A C 1
ATOM 3556 O O . ALA A 1 464 ? 1.974 1.720 -0.586 1.00 96.62 464 ALA A O 1
ATOM 3557 N N . GLY A 1 465 ? 0.313 0.329 -0.016 1.00 95.81 465 GLY A N 1
ATOM 3558 C CA . GLY A 1 465 ? 1.140 -0.576 0.776 1.00 95.81 465 GLY A CA 1
ATOM 3559 C C . GLY A 1 465 ? 1.335 -0.166 2.234 1.00 95.81 465 GLY A C 1
ATOM 3560 O O . GLY A 1 465 ? 1.950 -0.929 2.972 1.00 95.81 465 GLY A O 1
ATOM 3561 N N . ASP A 1 466 ? 0.789 0.964 2.696 1.00 97.00 466 ASP A N 1
ATOM 3562 C CA . ASP A 1 466 ? 0.679 1.200 4.138 1.00 97.00 466 ASP A CA 1
ATOM 3563 C C . ASP A 1 466 ? -0.346 0.224 4.740 1.00 97.00 466 ASP A C 1
ATOM 3565 O O . ASP A 1 466 ? -1.478 0.111 4.258 1.00 97.00 466 ASP A O 1
ATOM 3569 N N . HIS A 1 467 ? 0.057 -0.478 5.800 1.00 96.06 467 HIS A N 1
ATOM 3570 C CA . HIS A 1 467 ? -0.726 -1.482 6.509 1.00 96.06 467 HIS A CA 1
ATOM 3571 C C . HIS A 1 467 ? -1.081 -1.016 7.918 1.00 96.06 467 HIS A C 1
ATOM 3573 O O . HIS A 1 467 ? -0.222 -0.628 8.710 1.00 96.06 467 HIS A O 1
ATOM 3579 N N . TYR A 1 468 ? -2.355 -1.131 8.277 1.00 96.19 468 TYR A N 1
ATOM 3580 C CA . TYR A 1 468 ? -2.856 -0.775 9.599 1.00 96.19 468 TYR A CA 1
ATOM 3581 C C . TYR A 1 468 ? -3.563 -1.968 10.222 1.00 96.19 468 TYR A C 1
ATOM 3583 O O . TYR A 1 468 ? -4.551 -2.467 9.691 1.00 96.19 468 TYR A O 1
ATOM 3591 N N . ARG A 1 469 ? -3.101 -2.417 11.386 1.00 96.25 469 ARG A N 1
ATOM 3592 C CA . ARG A 1 469 ? -3.860 -3.341 12.228 1.00 96.25 469 ARG A CA 1
ATOM 3593 C C . ARG A 1 469 ? -4.683 -2.531 13.214 1.00 96.25 469 ARG A C 1
ATOM 3595 O O . ARG A 1 469 ? -4.158 -1.956 14.167 1.00 96.25 469 ARG A O 1
ATOM 3602 N N . LEU A 1 470 ? -5.980 -2.480 12.946 1.00 97.38 470 LEU A N 1
ATOM 3603 C CA . LEU A 1 470 ? -6.939 -1.781 13.781 1.00 97.38 470 LEU A CA 1
ATOM 3604 C C . LEU A 1 470 ? -7.325 -2.636 14.993 1.00 97.38 470 LEU A C 1
ATOM 3606 O O . LEU A 1 470 ? -7.599 -3.831 14.864 1.00 97.38 470 LEU A O 1
ATOM 3610 N N . SER A 1 471 ? -7.415 -2.007 16.161 1.00 97.62 471 SER A N 1
ATOM 3611 C CA . SER A 1 471 ? -8.046 -2.602 17.334 1.00 97.62 471 SER A CA 1
ATOM 3612 C C . SER A 1 471 ? -8.880 -1.600 18.121 1.00 97.62 471 SER A C 1
ATOM 3614 O O . SER A 1 471 ? -8.534 -0.421 18.179 1.00 97.62 471 SER A O 1
ATOM 3616 N N . ALA A 1 472 ? -9.952 -2.100 18.732 1.00 98.31 472 ALA A N 1
ATOM 3617 C CA . ALA A 1 472 ? -10.792 -1.384 19.684 1.00 98.31 472 ALA A CA 1
ATOM 3618 C C . ALA A 1 472 ? -10.767 -2.149 21.011 1.00 98.31 472 ALA A C 1
ATOM 3620 O O . ALA A 1 472 ? -10.952 -3.366 21.017 1.00 98.31 472 ALA A O 1
ATOM 3621 N N . THR A 1 473 ? -10.486 -1.468 22.118 1.00 98.19 473 THR A N 1
ATOM 3622 C CA . THR A 1 473 ? -10.361 -2.082 23.451 1.00 98.19 473 THR A CA 1
ATOM 3623 C C . THR A 1 473 ? -11.218 -1.314 24.443 1.00 98.19 473 THR A C 1
ATOM 3625 O O . THR A 1 473 ? -11.182 -0.087 24.445 1.00 98.19 473 THR A O 1
ATOM 3628 N N . LEU A 1 474 ? -11.982 -2.007 25.286 1.00 98.25 474 LEU A N 1
ATOM 3629 C CA . LEU A 1 474 ? -12.667 -1.338 26.391 1.00 98.25 474 LEU A CA 1
ATOM 3630 C C . LEU A 1 474 ? -11.641 -0.961 27.460 1.00 98.25 474 LEU A C 1
ATOM 3632 O O . LEU A 1 474 ? -10.808 -1.780 27.846 1.00 98.25 474 LEU A O 1
ATOM 3636 N N . SER A 1 475 ? -11.702 0.282 27.922 1.00 96.56 475 SER A N 1
ATOM 3637 C CA . SER A 1 475 ? -10.806 0.823 28.937 1.00 96.56 475 SER A CA 1
ATOM 3638 C C . SER A 1 475 ? -11.623 1.400 30.081 1.00 96.56 475 SER A C 1
ATOM 3640 O O . SER A 1 475 ? -12.635 2.067 29.872 1.00 96.56 475 SER A O 1
ATOM 3642 N N . PHE A 1 476 ? -11.173 1.148 31.304 1.00 96.69 476 PHE A N 1
ATOM 3643 C CA . PHE A 1 476 ? -11.807 1.662 32.520 1.00 96.69 476 PHE A CA 1
ATOM 3644 C C . PHE A 1 476 ? -10.980 2.775 33.167 1.00 96.69 476 PHE A C 1
ATOM 3646 O O . PHE A 1 476 ? -11.271 3.203 34.282 1.00 96.69 476 PHE A O 1
ATOM 3653 N N . ALA A 1 477 ? -9.946 3.258 32.469 1.00 94.31 477 ALA A N 1
ATOM 3654 C CA . ALA A 1 477 ? -9.064 4.296 32.976 1.00 94.31 477 ALA A CA 1
ATOM 3655 C C . ALA A 1 477 ? -9.855 5.570 33.317 1.00 94.31 477 ALA A C 1
ATOM 3657 O O . ALA A 1 477 ? -10.711 6.011 32.549 1.00 94.31 477 ALA A O 1
ATOM 3658 N N . GLY A 1 478 ? -9.558 6.162 34.475 1.00 92.12 478 GLY A N 1
ATOM 3659 C CA . GLY A 1 478 ? -10.255 7.346 34.984 1.00 92.12 478 GLY A CA 1
ATOM 3660 C C . GLY A 1 478 ? -11.531 7.056 35.784 1.00 92.12 478 GLY A C 1
ATOM 3661 O O . GLY A 1 478 ? -12.128 7.995 36.303 1.00 92.12 478 GLY A O 1
ATOM 3662 N N . ARG A 1 479 ? -11.947 5.789 35.932 1.00 93.50 479 ARG A N 1
ATOM 3663 C CA . ARG A 1 479 ? -13.051 5.399 36.829 1.00 93.50 479 ARG A CA 1
ATOM 3664 C C . ARG A 1 479 ? -12.542 5.102 38.240 1.00 93.50 479 ARG A C 1
ATOM 3666 O O . ARG A 1 479 ? -11.445 4.579 38.411 1.00 93.50 479 ARG A O 1
ATOM 3673 N N . ALA A 1 480 ? -13.363 5.382 39.254 1.00 92.25 480 ALA A N 1
ATOM 3674 C CA . ALA A 1 480 ? -13.013 5.135 40.658 1.00 92.25 480 ALA A CA 1
ATOM 3675 C C . ALA A 1 480 ? -12.824 3.638 40.981 1.00 92.25 480 ALA A C 1
ATOM 3677 O O . ALA A 1 480 ? -12.025 3.289 41.842 1.00 92.25 480 ALA A O 1
ATOM 3678 N N . ASN A 1 481 ? -13.531 2.759 40.268 1.00 91.81 481 ASN A N 1
ATOM 3679 C CA . ASN A 1 481 ? -13.484 1.299 40.380 1.00 91.81 481 ASN A CA 1
ATOM 3680 C C . ASN A 1 481 ? -12.756 0.633 39.192 1.00 91.81 481 ASN A C 1
ATOM 3682 O O . ASN A 1 481 ? -13.042 -0.519 38.869 1.00 91.81 481 ASN A O 1
ATOM 3686 N N . ALA A 1 482 ? -11.834 1.340 38.524 1.00 93.75 482 ALA A N 1
ATOM 3687 C CA . ALA A 1 482 ? -11.178 0.871 37.297 1.00 93.75 482 ALA A CA 1
ATOM 3688 C C . ALA A 1 482 ? -10.554 -0.532 37.418 1.00 93.75 482 ALA A C 1
ATOM 3690 O O . ALA A 1 482 ? -10.775 -1.368 36.543 1.00 93.75 482 ALA A O 1
ATOM 3691 N N . ASP A 1 483 ? -9.823 -0.803 38.504 1.00 94.44 483 ASP A N 1
ATOM 3692 C CA . ASP A 1 483 ? -9.149 -2.092 38.719 1.00 94.44 483 ASP A CA 1
ATOM 3693 C C . ASP A 1 483 ? -10.152 -3.241 38.882 1.00 94.44 483 ASP A C 1
ATOM 3695 O O . ASP A 1 483 ? -9.998 -4.297 38.268 1.00 94.44 483 ASP A O 1
ATOM 3699 N N . ALA A 1 484 ? -11.227 -3.014 39.645 1.00 93.75 484 ALA A N 1
ATOM 3700 C CA . ALA A 1 484 ? -12.301 -3.989 39.818 1.00 93.75 484 ALA A CA 1
ATOM 3701 C C . ALA A 1 484 ? -13.025 -4.266 38.489 1.00 93.75 484 ALA A C 1
ATOM 3703 O O . ALA A 1 484 ? -13.288 -5.421 38.156 1.00 93.75 484 ALA A O 1
ATOM 3704 N N . LEU A 1 485 ? -13.288 -3.224 37.691 1.00 94.81 485 LEU A N 1
ATOM 3705 C CA . LEU A 1 485 ? -13.882 -3.369 36.360 1.00 94.81 485 LEU A CA 1
ATOM 3706 C C . LEU A 1 485 ? -12.966 -4.144 35.407 1.00 94.81 485 LEU A C 1
ATOM 3708 O O . LEU A 1 485 ? -13.448 -5.011 34.678 1.00 94.81 485 LEU A O 1
ATOM 3712 N N . ALA A 1 486 ? -11.660 -3.870 35.424 1.00 95.19 486 ALA A N 1
ATOM 3713 C CA . ALA A 1 486 ? -10.679 -4.575 34.603 1.00 95.19 486 ALA A CA 1
ATOM 3714 C C . ALA A 1 486 ? -10.567 -6.056 34.991 1.00 95.19 486 ALA A C 1
ATO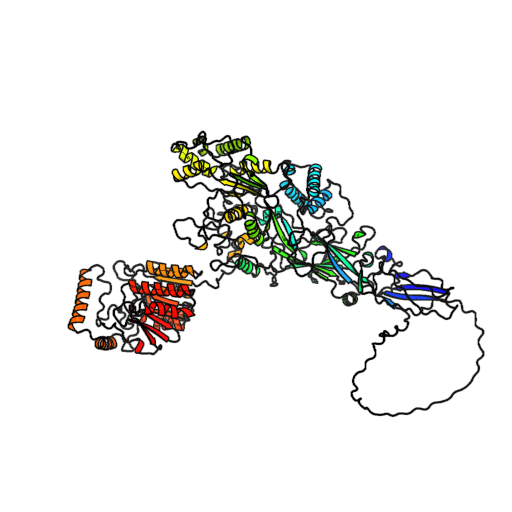M 3716 O O . ALA A 1 486 ? -10.506 -6.917 34.114 1.00 95.19 486 ALA A O 1
ATOM 3717 N N . GLN A 1 487 ? -10.593 -6.356 36.293 1.00 95.75 487 GLN A N 1
ATOM 3718 C CA . GLN A 1 487 ? -10.590 -7.724 36.805 1.00 95.75 487 GLN A CA 1
ATOM 3719 C C . GLN A 1 487 ? -11.867 -8.482 36.420 1.00 95.75 487 GLN A C 1
ATOM 3721 O O . GLN A 1 487 ? -11.792 -9.650 36.047 1.00 95.75 487 GLN A O 1
ATOM 3726 N N . ALA A 1 488 ? -13.026 -7.824 36.484 1.00 94.38 488 ALA A N 1
ATOM 3727 C CA . ALA A 1 488 ? -14.312 -8.427 36.141 1.00 94.38 488 ALA A CA 1
ATOM 3728 C C . ALA A 1 488 ? -14.520 -8.602 34.624 1.00 94.38 488 ALA A C 1
ATOM 3730 O O . ALA A 1 488 ? -15.308 -9.447 34.208 1.00 94.38 488 ALA A O 1
ATOM 3731 N N . ASN A 1 489 ? -13.814 -7.826 33.791 1.00 95.12 489 ASN A N 1
ATOM 3732 C CA . ASN A 1 489 ? -13.978 -7.807 32.333 1.00 95.12 489 ASN A CA 1
ATOM 3733 C C . ASN A 1 489 ? -12.629 -7.969 31.601 1.00 95.12 489 ASN A C 1
ATOM 3735 O O . ASN A 1 489 ? -12.203 -7.066 30.867 1.00 95.12 489 ASN A O 1
ATOM 3739 N N . PRO A 1 490 ? -11.922 -9.098 31.786 1.00 94.25 490 PRO A N 1
ATOM 3740 C CA . PRO A 1 490 ? -10.582 -9.270 31.244 1.00 94.25 490 PRO A CA 1
ATOM 3741 C C . PRO A 1 490 ? -10.597 -9.390 29.714 1.00 94.25 490 PRO A C 1
ATOM 3743 O O . PRO A 1 490 ? -11.362 -10.158 29.138 1.00 94.25 490 PRO A O 1
ATOM 3746 N N . GLY A 1 491 ? -9.693 -8.673 29.039 1.00 86.38 491 GLY A N 1
ATOM 3747 C CA . GLY A 1 491 ? -9.381 -8.923 27.625 1.00 86.38 491 GLY A CA 1
ATOM 3748 C C . GLY A 1 491 ? -10.423 -8.451 26.604 1.00 86.38 491 GLY A C 1
ATOM 3749 O O . GLY A 1 491 ? -10.440 -8.966 25.488 1.00 86.38 491 GLY A O 1
ATOM 3750 N N . MET A 1 492 ? -11.260 -7.464 26.940 1.00 96.12 492 MET A N 1
ATOM 3751 C CA . MET A 1 492 ? -12.293 -6.915 26.046 1.00 96.12 492 MET A CA 1
ATOM 3752 C C . MET A 1 492 ? -11.695 -6.134 24.868 1.00 96.12 492 MET A C 1
ATOM 3754 O O . MET A 1 492 ? -11.614 -4.903 24.881 1.00 96.12 492 MET A O 1
ATOM 3758 N N . ARG A 1 493 ? -11.252 -6.862 23.840 1.00 96.94 493 ARG A N 1
ATOM 3759 C CA . ARG A 1 493 ? -10.524 -6.322 22.692 1.00 96.94 493 ARG A CA 1
ATOM 3760 C C . ARG A 1 493 ? -10.967 -6.957 21.379 1.00 96.94 493 ARG A C 1
ATOM 3762 O O . ARG A 1 493 ? -11.017 -8.175 21.251 1.00 96.94 493 ARG A O 1
ATOM 3769 N N . TYR A 1 494 ? -11.149 -6.116 20.369 1.00 97.81 494 TYR A N 1
ATOM 3770 C CA . TYR A 1 494 ? -11.285 -6.514 18.974 1.00 97.81 494 TYR A CA 1
ATOM 3771 C C . TYR A 1 494 ? -10.010 -6.201 18.201 1.00 97.81 494 TYR A C 1
ATOM 3773 O O . TYR A 1 494 ? -9.450 -5.116 18.361 1.00 97.81 494 TYR A O 1
ATOM 3781 N N . VAL A 1 495 ? -9.569 -7.107 17.329 1.00 97.62 495 VAL A N 1
ATOM 3782 C CA . VAL A 1 495 ? -8.449 -6.870 16.407 1.00 97.62 495 VAL A CA 1
ATOM 3783 C C . VAL A 1 495 ? -8.865 -7.303 15.007 1.00 97.62 495 VAL A C 1
ATOM 3785 O O . VAL A 1 495 ? -9.077 -8.489 14.754 1.00 97.62 495 VAL A O 1
ATOM 3788 N N . ALA A 1 496 ? -8.974 -6.338 14.098 1.00 97.25 496 ALA A N 1
ATOM 3789 C CA . ALA A 1 496 ? -9.287 -6.614 12.702 1.00 97.25 496 ALA A CA 1
ATOM 3790 C C . ALA A 1 496 ? -8.068 -7.209 11.973 1.00 97.25 496 ALA A C 1
ATOM 3792 O O . ALA A 1 496 ? -6.916 -7.035 12.395 1.00 97.25 496 ALA A O 1
ATOM 3793 N N . ARG A 1 497 ? -8.310 -7.876 10.837 1.00 95.81 497 ARG A N 1
ATOM 3794 C CA . ARG A 1 497 ? -7.251 -8.156 9.854 1.00 95.81 497 ARG A CA 1
ATOM 3795 C C . ARG A 1 497 ? -6.543 -6.853 9.452 1.00 95.81 497 ARG A C 1
ATOM 3797 O O . ARG A 1 497 ? -7.160 -5.787 9.519 1.00 95.81 497 ARG A O 1
ATOM 3804 N N . PRO A 1 498 ? -5.262 -6.910 9.039 1.00 96.06 498 PRO A N 1
ATOM 3805 C CA . PRO A 1 498 ? -4.577 -5.732 8.521 1.00 96.06 498 PRO A CA 1
ATOM 3806 C C . PRO A 1 498 ? -5.380 -5.085 7.388 1.00 96.06 498 PRO A C 1
ATOM 3808 O O . PRO A 1 498 ? -5.924 -5.788 6.541 1.00 96.06 498 PRO A O 1
ATOM 3811 N N . LEU A 1 499 ? -5.448 -3.760 7.379 1.00 97.06 499 LEU A N 1
ATOM 3812 C CA . LEU A 1 499 ? -5.978 -2.962 6.283 1.00 97.06 499 LEU A CA 1
ATOM 3813 C C . LEU A 1 499 ? -4.792 -2.442 5.476 1.00 97.06 499 LEU A C 1
ATOM 3815 O O . LEU A 1 499 ? -3.971 -1.714 6.028 1.00 97.06 499 LEU A O 1
ATOM 3819 N N . ALA A 1 500 ? -4.702 -2.808 4.206 1.00 97.19 500 ALA A N 1
ATOM 3820 C CA . ALA A 1 500 ? -3.715 -2.307 3.266 1.00 97.19 500 ALA A CA 1
ATOM 3821 C C . ALA A 1 500 ? -4.326 -1.183 2.429 1.00 97.19 500 ALA A C 1
ATOM 3823 O O . ALA A 1 500 ? -5.436 -1.307 1.905 1.00 97.19 500 ALA A O 1
ATOM 3824 N N . VAL A 1 501 ? -3.593 -0.090 2.272 1.00 97.56 501 VAL A N 1
ATOM 3825 C CA . VAL A 1 501 ? -3.960 0.973 1.340 1.00 97.56 501 VAL A CA 1
ATOM 3826 C C . VAL A 1 501 ? -3.621 0.523 -0.081 1.00 97.56 501 VAL A C 1
ATOM 3828 O O . VAL A 1 501 ? -2.490 0.133 -0.362 1.00 97.56 501 VAL A O 1
ATOM 3831 N N . TRP A 1 502 ? -4.593 0.593 -0.985 1.00 97.31 502 TRP A N 1
ATOM 3832 C CA . TRP A 1 502 ? -4.441 0.278 -2.402 1.00 97.31 502 TRP A CA 1
ATOM 3833 C C . TRP A 1 502 ? -4.791 1.486 -3.253 1.00 97.31 502 TRP A C 1
ATOM 3835 O O . TRP A 1 502 ? -5.690 2.266 -2.940 1.00 97.31 502 TRP A O 1
ATOM 3845 N N . ARG A 1 503 ? -4.103 1.617 -4.377 1.00 94.19 503 ARG A N 1
ATOM 3846 C CA . ARG A 1 503 ? -4.447 2.565 -5.427 1.00 94.19 503 ARG A CA 1
ATOM 3847 C C . ARG A 1 503 ? -5.223 1.854 -6.522 1.00 94.19 503 ARG A C 1
ATOM 3849 O O . ARG A 1 503 ? -4.959 0.694 -6.809 1.00 94.19 503 ARG A O 1
ATOM 3856 N N . ARG A 1 504 ? -6.168 2.543 -7.148 1.00 91.69 504 ARG A N 1
ATOM 3857 C CA . ARG A 1 504 ? -6.926 2.035 -8.291 1.00 91.69 504 ARG A CA 1
ATOM 3858 C C . ARG A 1 504 ? -6.906 3.051 -9.413 1.00 91.69 504 ARG A C 1
ATOM 3860 O O . ARG A 1 504 ? -7.222 4.219 -9.195 1.00 91.69 504 ARG A O 1
ATOM 3867 N N . VAL A 1 505 ? -6.572 2.584 -10.604 1.00 88.44 505 VAL A N 1
ATOM 3868 C CA . VAL A 1 505 ? -6.787 3.299 -11.857 1.00 88.44 505 VAL A CA 1
ATOM 3869 C C . VAL A 1 505 ? -7.694 2.452 -12.732 1.00 88.44 505 VAL A C 1
ATOM 3871 O O . VAL A 1 505 ? -7.561 1.234 -12.779 1.00 88.44 505 VAL A O 1
ATOM 3874 N N . GLU A 1 506 ? -8.623 3.098 -13.412 1.00 86.94 506 GLU A N 1
ATOM 3875 C CA . GLU A 1 506 ? -9.438 2.474 -14.445 1.00 86.94 506 GLU A CA 1
ATOM 3876 C C . GLU A 1 506 ? -8.812 2.769 -15.806 1.00 86.94 506 GLU A C 1
ATOM 3878 O O . GLU A 1 506 ? -8.399 3.902 -16.059 1.00 86.94 506 GLU A O 1
ATOM 3883 N N . VAL A 1 507 ? -8.723 1.766 -16.676 1.00 87.12 507 VAL A N 1
ATOM 3884 C CA . VAL A 1 507 ? -8.429 1.974 -18.095 1.00 87.12 507 VAL A CA 1
ATOM 3885 C C . VAL A 1 507 ? -9.763 1.967 -18.814 1.00 87.12 507 VAL A C 1
ATOM 3887 O O . VAL A 1 507 ? -10.377 0.921 -19.003 1.00 87.12 507 VAL A O 1
ATOM 3890 N N . PHE A 1 508 ? -10.245 3.152 -19.165 1.00 85.06 508 PHE A N 1
ATOM 3891 C CA . PHE A 1 508 ? -11.582 3.314 -19.715 1.00 85.06 508 PHE A CA 1
ATOM 3892 C C . PHE A 1 508 ? -11.666 2.814 -21.159 1.00 85.06 508 PHE A C 1
ATOM 3894 O O . PHE A 1 508 ? -12.620 2.132 -21.524 1.00 85.06 508 PHE A O 1
ATOM 3901 N N . ALA A 1 509 ? -10.672 3.128 -21.986 1.00 87.75 509 ALA A N 1
ATOM 3902 C CA . ALA A 1 509 ? -10.676 2.712 -23.380 1.00 87.75 509 ALA A CA 1
ATOM 3903 C C . ALA A 1 509 ? -9.269 2.437 -23.900 1.00 87.75 509 ALA A C 1
ATOM 3905 O O . ALA A 1 509 ? -8.301 3.070 -23.476 1.00 87.75 509 ALA A O 1
ATOM 3906 N N . ILE A 1 510 ? -9.185 1.510 -24.848 1.00 88.94 510 ILE A N 1
ATOM 3907 C CA . ILE A 1 510 ? -8.004 1.254 -25.666 1.00 88.94 510 ILE A CA 1
ATOM 3908 C C . ILE A 1 510 ? -8.443 1.426 -27.119 1.00 88.94 510 ILE A C 1
ATOM 3910 O O . ILE A 1 510 ? -9.242 0.647 -27.642 1.00 88.94 510 ILE A O 1
ATOM 3914 N N . VAL A 1 511 ? -7.951 2.493 -27.741 1.00 89.88 511 VAL A N 1
ATOM 3915 C CA . VAL A 1 511 ? -8.216 2.857 -29.130 1.00 89.88 511 VAL A CA 1
ATOM 3916 C C . VAL A 1 511 ? -7.052 2.368 -29.972 1.00 89.88 511 VAL A C 1
ATOM 3918 O O . VAL A 1 511 ? -5.928 2.831 -29.799 1.00 89.88 511 VAL A O 1
ATOM 3921 N N . GLY A 1 512 ? -7.314 1.424 -30.867 1.00 89.12 512 GLY A N 1
ATOM 3922 C CA . GLY A 1 512 ? -6.310 0.898 -31.784 1.00 89.12 512 GLY A CA 1
ATOM 3923 C C . GLY A 1 512 ? -6.397 1.533 -33.171 1.00 89.12 512 GLY A C 1
ATOM 3924 O O . GLY A 1 512 ? -7.491 1.727 -33.704 1.00 89.12 512 GLY A O 1
ATOM 3925 N N . TRP A 1 513 ? -5.240 1.800 -33.772 1.00 89.44 513 TRP A N 1
ATOM 3926 C CA . TRP A 1 513 ? -5.077 2.423 -35.082 1.00 89.44 513 TRP A CA 1
ATOM 3927 C C . TRP A 1 513 ? -3.948 1.750 -35.891 1.00 89.44 513 TRP A C 1
ATOM 3929 O O . TRP A 1 513 ? -2.895 2.364 -36.083 1.00 89.44 513 TRP A O 1
ATOM 3939 N N . PRO A 1 514 ? -4.095 0.484 -36.336 1.00 85.38 514 PRO A N 1
ATOM 3940 C CA . PRO A 1 514 ? -5.270 -0.393 -36.295 1.00 85.38 514 PRO A CA 1
ATOM 3941 C C . PRO A 1 514 ? -5.458 -1.110 -34.952 1.00 85.38 514 PRO A C 1
ATOM 3943 O O . PRO A 1 514 ? -4.526 -1.242 -34.157 1.00 85.38 514 PRO A O 1
ATOM 3946 N N . THR A 1 515 ? -6.660 -1.646 -34.716 1.00 80.69 515 THR A N 1
ATOM 3947 C CA . THR A 1 515 ? -6.945 -2.508 -33.557 1.00 80.69 515 THR A CA 1
ATOM 3948 C C . THR A 1 515 ? -6.100 -3.780 -33.581 1.00 80.69 515 THR A C 1
ATOM 3950 O O . THR A 1 515 ? -6.007 -4.458 -34.606 1.00 80.69 515 THR A O 1
ATOM 3953 N N . ARG A 1 516 ? -5.499 -4.131 -32.438 1.00 77.00 516 ARG A N 1
ATOM 3954 C CA . ARG A 1 516 ? -4.645 -5.319 -32.293 1.00 77.00 516 ARG A CA 1
ATOM 3955 C C . ARG A 1 516 ? -5.296 -6.385 -31.412 1.00 77.00 516 ARG A C 1
ATOM 3957 O O . ARG A 1 516 ? -6.259 -6.135 -30.692 1.00 77.00 516 ARG A O 1
ATOM 3964 N N . ALA A 1 517 ? -4.776 -7.609 -31.475 1.00 75.12 517 ALA A N 1
ATOM 3965 C CA . ALA A 1 517 ? -5.208 -8.682 -30.587 1.00 75.12 517 ALA A CA 1
ATOM 3966 C C . ALA A 1 517 ? -4.541 -8.521 -29.211 1.00 75.12 517 ALA A C 1
ATOM 3968 O O . ALA A 1 517 ? -3.364 -8.831 -29.047 1.00 75.12 517 ALA A O 1
ATOM 3969 N N . TYR A 1 518 ? -5.306 -8.067 -28.219 1.00 69.81 518 TYR A N 1
ATOM 3970 C CA . TYR A 1 518 ? -4.788 -7.753 -26.881 1.00 69.81 518 TYR A CA 1
ATOM 3971 C C . TYR A 1 518 ? -4.512 -8.979 -25.987 1.00 69.81 518 TYR A C 1
ATOM 3973 O O . TYR A 1 518 ? -3.888 -8.839 -24.941 1.00 69.81 518 TYR A O 1
ATOM 3981 N N . GLY A 1 519 ? -4.916 -10.194 -26.385 1.00 73.56 519 GLY A N 1
ATOM 3982 C CA . GLY A 1 519 ? -4.521 -11.452 -25.729 1.00 73.56 519 GLY A CA 1
ATOM 3983 C C . GLY A 1 519 ? -4.569 -11.431 -24.187 1.00 73.56 519 GLY A C 1
ATOM 3984 O O . GLY A 1 519 ? -5.570 -11.044 -23.591 1.00 73.56 519 GLY A O 1
ATOM 3985 N N . GLY A 1 520 ? -3.475 -11.858 -23.540 1.00 81.06 520 GLY A N 1
ATOM 3986 C CA . GLY A 1 520 ? -3.299 -11.866 -22.075 1.00 81.06 520 GLY A CA 1
ATOM 3987 C C . GLY A 1 520 ? -2.700 -10.582 -21.477 1.00 81.06 520 GLY A C 1
ATOM 3988 O O . GLY A 1 520 ? -2.232 -10.600 -20.335 1.00 81.06 520 GLY A O 1
ATOM 3989 N N . LEU A 1 521 ? -2.680 -9.482 -22.232 1.00 82.06 521 LEU A N 1
ATOM 3990 C CA . LEU A 1 521 ? -1.955 -8.256 -21.894 1.00 82.06 521 LEU A CA 1
ATOM 3991 C C . LEU A 1 521 ? -2.447 -7.568 -20.631 1.00 82.06 521 LEU A C 1
ATOM 3993 O O . LEU A 1 521 ? -1.654 -7.219 -19.754 1.00 82.06 521 LEU A O 1
ATOM 3997 N N . THR A 1 522 ? -3.763 -7.462 -20.486 1.00 87.19 522 THR A N 1
ATOM 3998 C CA . THR A 1 522 ? -4.389 -6.841 -19.316 1.00 87.19 522 THR A CA 1
ATOM 3999 C C . THR A 1 522 ? -4.071 -7.599 -18.026 1.00 87.19 522 THR A C 1
ATOM 4001 O O . THR A 1 522 ? -3.873 -6.979 -16.982 1.00 87.19 522 THR A O 1
ATOM 4004 N N . ALA A 1 523 ? -3.955 -8.932 -18.086 1.00 90.75 523 ALA A N 1
ATOM 4005 C CA . ALA A 1 523 ? -3.620 -9.765 -16.933 1.00 90.75 523 ALA A CA 1
ATOM 4006 C C . ALA A 1 523 ? -2.169 -9.557 -16.473 1.00 90.75 523 ALA A C 1
ATOM 4008 O O . ALA A 1 523 ? -1.938 -9.338 -15.283 1.00 90.75 523 ALA A O 1
ATOM 4009 N N . LYS A 1 524 ? -1.198 -9.555 -17.401 1.00 88.19 524 LYS A N 1
ATOM 4010 C CA . LYS A 1 524 ? 0.209 -9.278 -17.057 1.00 88.19 524 LYS A CA 1
ATOM 4011 C C . LYS A 1 524 ? 0.393 -7.851 -16.537 1.00 88.19 524 LYS A C 1
ATOM 4013 O O . LYS A 1 524 ? 1.059 -7.659 -15.523 1.00 88.19 524 LYS A O 1
ATOM 4018 N N . CYS A 1 525 ? -0.239 -6.866 -17.179 1.00 91.12 525 CYS A N 1
ATOM 4019 C CA . CYS A 1 525 ? -0.202 -5.475 -16.729 1.00 91.12 525 CYS A CA 1
ATOM 4020 C C . CYS A 1 525 ? -0.742 -5.344 -15.292 1.00 91.12 525 CYS A C 1
ATOM 4022 O O . CYS A 1 525 ? -0.046 -4.839 -14.410 1.00 91.12 525 CYS A O 1
ATOM 4024 N N . ARG A 1 526 ? -1.929 -5.910 -15.013 1.00 92.94 526 ARG A N 1
ATOM 4025 C CA . ARG A 1 526 ? -2.507 -5.986 -13.657 1.00 92.94 526 ARG A CA 1
ATOM 4026 C C . ARG A 1 526 ? -1.534 -6.576 -12.643 1.00 92.94 526 ARG A C 1
ATOM 4028 O O . ARG A 1 526 ? -1.361 -6.004 -11.571 1.00 92.94 526 ARG A O 1
ATOM 4035 N N . GLN A 1 527 ? -0.887 -7.690 -12.983 1.00 91.88 527 GLN A N 1
ATOM 4036 C CA . GLN A 1 527 ? 0.067 -8.353 -12.099 1.00 91.88 527 GLN A CA 1
ATOM 4037 C C . GLN A 1 527 ? 1.265 -7.450 -11.764 1.00 91.88 527 GLN A C 1
ATOM 4039 O O . GLN A 1 527 ? 1.604 -7.306 -10.593 1.00 91.88 527 GLN A O 1
ATOM 4044 N N . ARG A 1 528 ? 1.865 -6.787 -12.763 1.00 92.06 528 ARG A N 1
ATOM 4045 C CA . ARG A 1 528 ? 3.023 -5.896 -12.559 1.00 92.06 528 ARG A CA 1
ATOM 4046 C C . ARG A 1 528 ? 2.693 -4.694 -11.670 1.00 92.06 528 ARG A C 1
ATOM 4048 O O . ARG A 1 528 ? 3.504 -4.315 -10.832 1.00 92.06 528 ARG A O 1
ATOM 4055 N N . TYR A 1 529 ? 1.509 -4.101 -11.818 1.00 95.38 529 TYR A N 1
ATOM 4056 C CA . TYR A 1 529 ? 1.077 -2.985 -10.967 1.00 95.38 529 TYR A CA 1
ATOM 4057 C C . TYR A 1 529 ? 0.637 -3.423 -9.567 1.00 95.38 529 TYR A C 1
ATOM 4059 O O . TYR A 1 529 ? 0.822 -2.670 -8.604 1.00 95.38 529 TYR A O 1
ATOM 4067 N N . ALA A 1 530 ? 0.114 -4.645 -9.422 1.00 95.19 530 ALA A N 1
ATOM 4068 C CA . ALA A 1 530 ? -0.246 -5.191 -8.120 1.00 95.19 530 ALA A CA 1
ATOM 4069 C C . ALA A 1 530 ? 0.974 -5.258 -7.186 1.00 95.19 530 ALA A C 1
ATOM 4071 O O . ALA A 1 530 ? 0.835 -4.994 -5.991 1.00 95.19 530 ALA A O 1
ATOM 4072 N N . ASP A 1 531 ? 2.186 -5.482 -7.712 1.00 94.25 531 ASP A N 1
ATOM 4073 C CA . ASP A 1 531 ? 3.451 -5.396 -6.959 1.00 94.25 531 ASP A CA 1
ATOM 4074 C C . ASP A 1 531 ? 3.634 -4.039 -6.252 1.00 94.25 531 ASP A C 1
ATOM 4076 O O . ASP A 1 531 ? 4.251 -3.958 -5.188 1.00 94.25 531 ASP A O 1
ATOM 4080 N N . ALA A 1 532 ? 3.040 -2.969 -6.778 1.00 95.94 532 ALA A N 1
ATOM 4081 C CA . ALA A 1 532 ? 3.042 -1.624 -6.205 1.00 95.94 532 ALA A CA 1
ATOM 4082 C C . ALA A 1 532 ? 1.723 -1.254 -5.493 1.00 95.94 532 ALA A C 1
ATOM 4084 O O . ALA A 1 532 ? 1.406 -0.071 -5.373 1.00 95.94 532 ALA A O 1
ATOM 4085 N N . TYR A 1 533 ? 0.925 -2.239 -5.057 1.00 96.69 533 TYR A N 1
ATOM 4086 C CA . TYR A 1 533 ? -0.410 -2.032 -4.465 1.00 96.69 533 TYR A CA 1
ATOM 4087 C C . TYR A 1 533 ? -1.321 -1.163 -5.342 1.00 96.69 533 TYR A C 1
ATOM 4089 O O . TYR A 1 533 ? -2.116 -0.362 -4.847 1.00 96.69 533 TYR A O 1
ATOM 4097 N N . THR A 1 534 ? -1.175 -1.290 -6.662 1.00 95.31 534 THR A N 1
ATOM 4098 C CA . THR A 1 534 ? -1.962 -0.546 -7.640 1.00 95.31 534 THR A CA 1
ATOM 4099 C C . THR A 1 534 ? -2.786 -1.522 -8.469 1.00 95.31 534 THR A C 1
ATOM 4101 O O . THR A 1 534 ? -2.257 -2.407 -9.132 1.00 95.31 534 THR A O 1
ATOM 4104 N N . THR A 1 535 ? -4.101 -1.362 -8.436 1.00 94.19 535 THR A N 1
ATOM 4105 C CA . THR A 1 535 ? -5.042 -2.107 -9.265 1.00 94.19 535 THR A CA 1
ATOM 4106 C C . THR A 1 535 ? -5.272 -1.331 -10.554 1.00 94.19 535 THR A C 1
ATOM 4108 O O . THR A 1 535 ? -5.784 -0.211 -10.520 1.00 94.19 535 THR A O 1
ATOM 4111 N N . VAL A 1 536 ? -4.909 -1.933 -11.686 1.00 92.31 536 VAL A N 1
ATOM 4112 C CA . VAL A 1 536 ? -5.269 -1.436 -13.020 1.00 92.31 536 VAL A CA 1
ATOM 4113 C C . VAL A 1 536 ? -6.524 -2.168 -13.476 1.00 92.31 536 VAL A C 1
ATOM 4115 O O . VAL A 1 536 ? -6.509 -3.362 -13.785 1.00 92.31 536 VAL A O 1
ATOM 4118 N N . ASP A 1 537 ? -7.647 -1.471 -13.455 1.00 89.88 537 ASP A N 1
ATOM 4119 C CA . ASP A 1 537 ? -8.938 -2.059 -13.749 1.00 89.88 537 ASP A CA 1
ATOM 4120 C C . ASP A 1 537 ? -9.287 -1.942 -15.234 1.00 89.88 537 ASP A C 1
ATOM 4122 O O . ASP A 1 537 ? -9.528 -0.848 -15.740 1.00 89.88 537 ASP A O 1
ATOM 4126 N N . PHE A 1 538 ? -9.337 -3.095 -15.905 1.00 89.31 538 PHE A N 1
ATOM 4127 C CA . PHE A 1 538 ? -9.783 -3.246 -17.286 1.00 89.31 538 PHE A CA 1
ATOM 4128 C C . PHE A 1 538 ? -11.213 -3.795 -17.434 1.00 89.31 538 PHE A C 1
ATOM 4130 O O . PHE A 1 538 ? -11.621 -4.172 -18.530 1.00 89.31 538 PHE A O 1
ATOM 4137 N N . THR A 1 539 ? -11.969 -3.943 -16.341 1.00 86.62 539 THR A N 1
ATOM 4138 C CA . THR A 1 539 ? -13.258 -4.666 -16.351 1.00 86.62 539 THR A CA 1
ATOM 4139 C C . THR A 1 539 ? -14.278 -4.014 -17.281 1.00 86.62 539 THR A C 1
ATOM 4141 O O . THR A 1 539 ? -15.037 -4.718 -17.940 1.00 86.62 539 THR A O 1
ATOM 4144 N N . ASN A 1 540 ? -14.235 -2.685 -17.387 1.00 84.00 540 ASN A N 1
ATOM 4145 C CA . ASN A 1 540 ? -15.116 -1.896 -18.245 1.00 84.00 540 ASN A CA 1
ATOM 4146 C C . ASN A 1 540 ? -14.377 -1.266 -19.438 1.00 84.00 540 ASN A C 1
ATOM 4148 O O . ASN A 1 540 ? -14.881 -0.310 -20.025 1.00 84.00 540 ASN A O 1
ATOM 4152 N N . THR A 1 541 ? -13.179 -1.754 -19.791 1.00 87.75 541 THR A N 1
ATOM 4153 C CA . THR A 1 541 ? -12.399 -1.158 -20.884 1.00 87.75 541 THR A CA 1
ATOM 4154 C C . THR A 1 541 ? -13.097 -1.347 -22.225 1.00 87.75 541 THR A C 1
ATOM 4156 O O . THR A 1 541 ? -13.331 -2.474 -22.663 1.00 87.75 541 THR A O 1
ATOM 4159 N N . ASN A 1 542 ? -13.359 -0.242 -22.918 1.00 87.88 542 ASN A N 1
ATOM 4160 C CA . ASN A 1 542 ? -13.817 -0.256 -24.298 1.00 87.88 542 ASN A CA 1
ATOM 4161 C C . ASN A 1 542 ? -12.628 -0.441 -25.255 1.00 87.88 542 ASN A C 1
ATOM 4163 O O . ASN A 1 542 ? -11.793 0.453 -25.397 1.00 87.88 542 ASN A O 1
ATOM 4167 N N . PHE A 1 543 ? -12.556 -1.593 -25.917 1.00 89.25 543 PHE A N 1
ATOM 4168 C CA . PHE A 1 543 ? -11.583 -1.857 -26.976 1.00 89.25 543 PHE A CA 1
ATOM 4169 C C . PHE A 1 543 ? -12.203 -1.487 -28.319 1.00 89.25 543 PHE A C 1
ATOM 4171 O O . PHE A 1 543 ? -13.165 -2.123 -28.749 1.00 89.25 543 PHE A O 1
ATOM 4178 N N . THR A 1 544 ? -11.667 -0.466 -28.984 1.00 91.19 544 THR A N 1
ATOM 4179 C CA . THR A 1 544 ? -12.300 0.086 -30.186 1.00 91.19 544 THR A CA 1
ATOM 4180 C C . THR A 1 544 ? -11.291 0.494 -31.255 1.00 91.19 544 THR A C 1
ATOM 4182 O O . THR A 1 544 ? -10.125 0.759 -30.968 1.00 91.19 544 THR A O 1
ATOM 4185 N N . ALA A 1 545 ? -11.746 0.539 -32.505 1.00 92.44 545 ALA A N 1
ATOM 4186 C CA . ALA A 1 545 ? -10.992 1.102 -33.618 1.00 92.44 545 ALA A CA 1
ATOM 4187 C C . ALA A 1 545 ? -11.043 2.635 -33.594 1.00 92.44 545 ALA A C 1
ATOM 4189 O O . ALA A 1 545 ? -11.972 3.229 -33.031 1.00 92.44 545 ALA A O 1
ATOM 4190 N N . ILE A 1 546 ? -10.063 3.281 -34.226 1.00 92.88 546 ILE A N 1
ATOM 4191 C CA . ILE A 1 546 ? -10.000 4.741 -34.314 1.00 92.88 546 ILE A CA 1
ATOM 4192 C C . ILE A 1 546 ? -11.213 5.341 -35.039 1.00 92.88 546 ILE A C 1
ATOM 4194 O O . ILE A 1 546 ? -11.724 6.366 -34.588 1.00 92.88 546 ILE A O 1
ATOM 4198 N N . SER A 1 547 ? -11.738 4.690 -36.084 1.00 94.31 547 SER A N 1
ATOM 4199 C CA . SER A 1 547 ? -12.903 5.165 -36.849 1.00 94.31 547 SER A CA 1
ATOM 4200 C C . SER A 1 547 ? -14.197 5.217 -36.029 1.00 94.31 547 SER A C 1
ATOM 4202 O O . SER A 1 547 ? -15.136 5.934 -36.370 1.00 94.31 547 SER A O 1
ATOM 4204 N N . HIS A 1 548 ? -14.250 4.478 -34.920 1.00 92.94 548 HIS A N 1
ATOM 4205 C CA . HIS A 1 548 ? -15.347 4.535 -33.955 1.00 92.94 548 HIS A CA 1
ATOM 4206 C C . HIS A 1 548 ? -15.114 5.579 -32.853 1.00 92.94 548 HIS A C 1
ATOM 4208 O O . HIS A 1 548 ? -16.058 5.965 -32.166 1.00 92.94 548 HIS A O 1
ATOM 4214 N N . ALA A 1 549 ? -13.868 6.018 -32.652 1.00 91.62 549 ALA A N 1
ATOM 4215 C CA . ALA A 1 549 ? -13.507 7.007 -31.642 1.00 91.62 549 ALA A CA 1
ATOM 4216 C C . ALA A 1 549 ? -13.560 8.446 -32.181 1.00 91.62 549 ALA A C 1
ATOM 4218 O O . ALA A 1 549 ? -13.904 9.358 -31.430 1.00 91.62 549 ALA A O 1
ATOM 4219 N N . ILE A 1 550 ? -13.242 8.662 -33.460 1.00 93.69 550 ILE A N 1
ATOM 4220 C CA . ILE A 1 550 ? -13.298 9.967 -34.138 1.00 93.69 550 ILE A CA 1
ATOM 4221 C C . ILE A 1 550 ? -13.867 9.825 -35.553 1.00 93.69 550 ILE A C 1
ATOM 4223 O O . ILE A 1 550 ? -13.755 8.770 -36.169 1.00 93.69 550 ILE A O 1
ATOM 4227 N N . ASP A 1 551 ? -14.451 10.901 -36.084 1.00 95.12 551 ASP A N 1
ATOM 4228 C CA . ASP A 1 551 ? -14.944 10.942 -37.465 1.00 95.12 551 ASP A CA 1
ATOM 4229 C C . ASP A 1 551 ? -13.947 11.615 -38.435 1.00 95.12 551 ASP A C 1
ATOM 4231 O O . ASP A 1 551 ? -12.890 12.121 -38.046 1.00 95.12 551 ASP A O 1
ATOM 4235 N N . HIS A 1 552 ? -14.285 11.633 -39.730 1.00 95.69 552 HIS A N 1
ATOM 4236 C CA . HIS A 1 552 ? -13.461 12.268 -40.766 1.00 95.69 552 HIS A CA 1
ATOM 4237 C C . HIS A 1 552 ? -13.242 13.777 -40.526 1.00 95.69 552 HIS A C 1
ATOM 4239 O O . HIS A 1 552 ? -12.182 14.301 -40.865 1.00 95.69 552 HIS A O 1
ATOM 4245 N N . ASN A 1 553 ? -14.199 14.484 -39.907 1.00 96.19 553 ASN A N 1
ATOM 4246 C CA . ASN A 1 553 ? -14.041 15.910 -39.608 1.00 96.19 553 ASN A CA 1
ATOM 4247 C C . ASN A 1 553 ? -13.039 16.127 -38.469 1.00 96.19 553 ASN A C 1
ATOM 4249 O O . ASN A 1 553 ? -12.219 17.042 -38.541 1.00 96.19 553 ASN A O 1
ATOM 4253 N N . ASP A 1 554 ? -13.089 15.289 -37.431 1.00 94.06 554 ASP A N 1
ATOM 4254 C CA . ASP A 1 554 ? -12.129 15.311 -36.327 1.00 94.06 554 ASP A CA 1
ATOM 4255 C C . ASP A 1 554 ? -10.705 14.995 -36.828 1.00 94.06 554 ASP A C 1
ATOM 4257 O O . ASP A 1 554 ? -9.762 15.708 -36.472 1.00 94.06 554 ASP A O 1
ATOM 4261 N N . TYR A 1 555 ? -10.549 14.001 -37.714 1.00 93.81 555 TYR A N 1
ATOM 4262 C CA . TYR A 1 555 ? -9.265 13.677 -38.351 1.00 93.81 555 TYR A CA 1
ATOM 4263 C C . TYR A 1 555 ? -8.725 14.835 -39.201 1.00 93.81 555 TYR A C 1
ATOM 4265 O O . TYR A 1 555 ? -7.578 15.251 -39.025 1.00 93.81 555 TYR A O 1
ATOM 4273 N N . ALA A 1 556 ? -9.555 15.419 -40.071 1.00 94.44 556 ALA A N 1
ATOM 4274 C CA . ALA A 1 556 ? -9.158 16.559 -40.897 1.00 94.44 556 ALA A CA 1
ATOM 4275 C C . ALA A 1 556 ? -8.765 17.782 -40.046 1.00 94.44 556 ALA A C 1
ATOM 4277 O O . ALA A 1 556 ? -7.804 18.488 -40.364 1.00 94.44 556 ALA A O 1
ATOM 4278 N N . ALA A 1 557 ? -9.473 18.023 -38.936 1.00 94.69 557 ALA A N 1
ATOM 4279 C CA . ALA A 1 557 ? -9.142 19.088 -37.993 1.00 94.69 557 ALA A CA 1
ATOM 4280 C C . ALA A 1 557 ? -7.803 18.837 -37.284 1.00 94.69 557 ALA A C 1
ATOM 4282 O O . ALA A 1 557 ? -6.997 19.761 -37.171 1.00 94.69 557 ALA A O 1
ATOM 4283 N N . TRP A 1 558 ? -7.545 17.602 -36.842 1.00 91.25 558 TRP A N 1
ATOM 4284 C CA . TRP A 1 558 ? -6.253 17.218 -36.272 1.00 91.25 558 TRP A CA 1
ATOM 4285 C C . TRP A 1 558 ? -5.119 17.406 -37.281 1.00 91.25 558 TRP A C 1
ATOM 4287 O O . TRP A 1 558 ? -4.133 18.067 -36.967 1.00 91.25 558 TRP A O 1
ATOM 4297 N N . PHE A 1 559 ? -5.278 16.926 -38.515 1.00 90.69 559 PHE A N 1
ATOM 4298 C CA . PHE A 1 559 ? -4.265 17.092 -39.554 1.00 90.69 559 PHE A CA 1
ATOM 4299 C C . PHE A 1 559 ? -3.963 18.573 -39.831 1.00 90.69 559 PHE A C 1
ATOM 4301 O O . PHE A 1 559 ? -2.804 18.986 -39.907 1.00 90.69 559 PHE A O 1
ATOM 4308 N N . GLN A 1 560 ? -5.005 19.403 -39.934 1.00 91.44 560 GLN A N 1
ATOM 4309 C CA . GLN A 1 560 ? -4.850 20.845 -40.113 1.00 91.44 560 GLN A CA 1
ATOM 4310 C C . GLN A 1 560 ? -4.132 21.500 -38.923 1.00 91.44 560 GLN A C 1
ATOM 4312 O O . GLN A 1 560 ? -3.334 22.416 -39.132 1.00 91.44 560 GLN A O 1
ATOM 4317 N N . HIS A 1 561 ? -4.371 21.022 -37.698 1.00 89.06 561 HIS A N 1
ATOM 4318 C CA . HIS A 1 561 ? -3.637 21.447 -36.504 1.00 89.06 561 HIS A CA 1
ATOM 4319 C C . HIS A 1 561 ? -2.148 21.089 -36.609 1.00 89.06 561 HIS A C 1
ATOM 4321 O O . HIS A 1 561 ? -1.300 21.959 -36.415 1.00 89.06 561 HIS A O 1
ATOM 4327 N N . VAL A 1 562 ? -1.802 19.864 -37.029 1.00 87.19 562 VAL A N 1
ATOM 4328 C CA . VAL A 1 562 ? -0.393 19.484 -37.259 1.00 87.19 562 VAL A CA 1
ATOM 4329 C C . VAL A 1 562 ? 0.251 20.379 -38.318 1.00 87.19 562 VAL A C 1
ATOM 4331 O O . VAL A 1 562 ? 1.348 20.893 -38.113 1.00 87.19 562 VAL A O 1
ATOM 4334 N N . ARG A 1 563 ? -0.455 20.648 -39.420 1.00 87.31 563 ARG A N 1
ATOM 4335 C CA . ARG A 1 563 ? 0.018 21.508 -40.515 1.00 87.31 563 ARG A CA 1
ATOM 4336 C C . ARG A 1 563 ? 0.330 22.942 -40.072 1.00 87.31 563 ARG A C 1
ATOM 4338 O O . ARG A 1 563 ? 1.209 23.578 -40.651 1.00 87.31 563 ARG A O 1
ATOM 4345 N N . GLN A 1 564 ? -0.392 23.465 -39.081 1.00 86.69 564 GLN A N 1
ATOM 4346 C CA . GLN A 1 564 ? -0.124 24.786 -38.502 1.00 86.69 564 GLN A CA 1
ATOM 4347 C C . GLN A 1 564 ? 1.122 24.781 -37.615 1.00 86.69 564 GLN A C 1
ATOM 4349 O O . GLN A 1 564 ? 1.862 25.762 -37.599 1.00 86.69 564 GLN A O 1
ATOM 4354 N N . LEU A 1 565 ? 1.358 23.681 -36.898 1.00 82.75 565 LEU A N 1
ATOM 4355 C CA . LEU A 1 565 ? 2.506 23.532 -36.009 1.00 82.75 565 LEU A CA 1
ATOM 4356 C C . LEU A 1 565 ? 3.801 23.201 -36.761 1.00 82.75 565 LEU A C 1
ATOM 4358 O O . LEU A 1 565 ? 4.879 23.584 -36.311 1.00 82.75 565 LEU A O 1
ATOM 4362 N N . LYS A 1 566 ? 3.705 22.474 -37.881 1.00 82.62 566 LYS A N 1
ATOM 4363 C CA . LYS A 1 566 ? 4.837 21.802 -38.528 1.00 82.62 566 LYS A CA 1
ATOM 4364 C C . LYS A 1 566 ? 4.891 22.086 -40.036 1.00 82.62 566 LYS A C 1
ATOM 4366 O O . LYS A 1 566 ? 4.099 21.533 -40.801 1.00 82.62 566 LYS A O 1
ATOM 4371 N N . PRO A 1 567 ? 5.849 22.909 -40.507 1.00 78.38 567 PRO A N 1
ATOM 4372 C CA . PRO A 1 567 ? 6.013 23.204 -41.934 1.00 78.38 567 PRO A CA 1
ATOM 4373 C C . PRO A 1 567 ? 6.340 21.975 -42.801 1.00 78.38 567 PRO A C 1
ATOM 4375 O O . PRO A 1 567 ? 5.956 21.947 -43.969 1.00 78.38 567 PRO A O 1
ATOM 4378 N N . SER A 1 568 ? 6.991 20.955 -42.224 1.00 72.88 568 SER A N 1
ATOM 4379 C CA . SER A 1 568 ? 7.345 19.670 -42.858 1.00 72.88 568 SER A CA 1
ATOM 4380 C C . SER A 1 568 ? 6.147 18.989 -43.538 1.00 72.88 568 SER A C 1
ATOM 4382 O O . SER A 1 568 ? 6.285 18.407 -44.614 1.00 72.88 568 SER A O 1
ATOM 4384 N N . VAL A 1 569 ? 4.948 19.156 -42.969 1.00 81.38 569 VAL A N 1
ATOM 4385 C CA . VAL A 1 569 ? 3.679 18.597 -43.461 1.00 81.38 569 VAL A CA 1
ATOM 4386 C C . VAL A 1 569 ? 3.332 19.077 -44.870 1.00 81.38 569 VAL A C 1
ATOM 4388 O O . VAL A 1 569 ? 2.711 18.341 -45.632 1.00 81.38 569 VAL A O 1
ATOM 4391 N N . GLN A 1 570 ? 3.727 20.294 -45.259 1.00 86.00 570 GLN A N 1
ATOM 4392 C CA . GLN A 1 570 ? 3.336 20.866 -46.555 1.00 86.00 570 GLN A CA 1
ATOM 4393 C C . GLN A 1 570 ? 3.839 20.039 -47.743 1.00 86.00 570 GLN A C 1
ATOM 4395 O O . GLN A 1 570 ? 3.161 19.979 -48.765 1.00 86.00 570 GLN A O 1
ATOM 4400 N N . HIS A 1 571 ? 4.986 19.371 -47.596 1.00 86.12 571 HIS A N 1
ATOM 4401 C CA . HIS A 1 571 ? 5.614 18.588 -48.662 1.00 86.12 571 HIS A CA 1
ATOM 4402 C C . HIS A 1 571 ? 4.927 17.239 -48.922 1.00 86.12 571 HIS A C 1
ATOM 4404 O O . HIS A 1 571 ? 5.199 16.604 -49.938 1.00 86.12 571 HIS A O 1
ATOM 4410 N N . VAL A 1 572 ? 4.028 16.804 -48.031 1.00 85.94 572 VAL A N 1
ATOM 4411 C CA . VAL A 1 572 ? 3.266 15.551 -48.180 1.00 85.94 572 VAL A CA 1
ATOM 4412 C C . VAL A 1 572 ? 1.783 15.766 -48.473 1.00 85.94 572 VAL A C 1
ATOM 4414 O O . VAL A 1 572 ? 1.067 14.810 -48.774 1.00 85.94 572 VAL A O 1
ATOM 4417 N N . VAL A 1 573 ? 1.308 17.016 -48.448 1.00 86.19 573 VAL A N 1
ATOM 4418 C CA . VAL A 1 573 ? -0.069 17.353 -48.835 1.00 86.19 573 VAL A CA 1
ATOM 4419 C C . VAL A 1 573 ? -0.297 16.960 -50.299 1.00 86.19 573 VAL A C 1
ATOM 4421 O O . VAL A 1 573 ? 0.412 17.417 -51.191 1.00 86.19 573 VAL A O 1
ATOM 4424 N N . GLY A 1 574 ? -1.300 16.112 -50.549 1.00 86.50 574 GLY A N 1
ATOM 4425 C CA . GLY A 1 574 ? -1.610 15.576 -51.882 1.00 86.50 574 GLY A CA 1
ATOM 4426 C C . GLY A 1 574 ? -0.957 14.226 -52.200 1.00 86.50 574 GLY A C 1
ATOM 4427 O O . GLY A 1 574 ? -1.248 13.650 -53.245 1.00 86.50 574 GLY A O 1
ATOM 4428 N N . VAL A 1 575 ? -0.122 13.702 -51.298 1.00 88.44 575 VAL A N 1
ATOM 4429 C CA . VAL A 1 575 ? 0.427 12.336 -51.358 1.00 88.44 575 VAL A CA 1
ATOM 4430 C C . VAL A 1 575 ? -0.311 11.409 -50.390 1.00 88.44 575 VAL A C 1
ATOM 4432 O O . VAL A 1 575 ? -0.601 10.257 -50.716 1.00 88.44 575 VAL A O 1
ATOM 4435 N N . ILE A 1 576 ? -0.618 11.919 -49.199 1.00 91.00 576 ILE A N 1
ATOM 4436 C CA . ILE A 1 576 ? -1.321 11.201 -48.133 1.00 91.00 576 ILE A CA 1
ATOM 4437 C C . ILE A 1 576 ? -2.770 11.675 -48.023 1.00 91.00 576 ILE A C 1
ATOM 4439 O O . ILE A 1 576 ? -3.085 12.810 -48.389 1.00 91.00 576 ILE A O 1
ATOM 4443 N N . ASP A 1 577 ? -3.654 10.813 -47.525 1.00 92.44 577 ASP A N 1
ATOM 4444 C CA . ASP A 1 577 ? -5.031 11.193 -47.234 1.00 92.44 577 ASP A CA 1
ATOM 4445 C C . ASP A 1 577 ? -5.094 12.008 -45.939 1.00 92.44 577 ASP A C 1
ATOM 4447 O O . ASP A 1 577 ? -4.809 11.532 -44.838 1.00 92.44 577 ASP A O 1
ATOM 4451 N N . THR A 1 578 ? -5.474 13.272 -46.092 1.00 91.81 578 THR A N 1
ATOM 4452 C CA . THR A 1 578 ? -5.576 14.250 -45.006 1.00 91.81 578 THR A CA 1
ATOM 4453 C C . THR A 1 578 ? -7.022 14.500 -44.582 1.00 91.81 578 THR A C 1
ATOM 4455 O O . THR A 1 578 ? -7.285 15.400 -43.789 1.00 91.81 578 THR A O 1
ATOM 4458 N N . THR A 1 579 ? -7.973 13.785 -45.182 1.00 92.62 579 THR A N 1
ATOM 4459 C CA . THR A 1 579 ? -9.410 14.060 -45.077 1.00 92.62 579 THR A CA 1
ATOM 4460 C C . THR A 1 579 ? -10.196 12.915 -44.468 1.00 92.62 579 THR A C 1
ATOM 4462 O O . THR A 1 579 ? -11.214 13.175 -43.832 1.00 92.62 579 THR A O 1
ATOM 4465 N N . HIS A 1 580 ? -9.724 11.675 -44.597 1.00 95.31 580 HIS A N 1
ATOM 4466 C CA . HIS A 1 580 ? -10.405 10.517 -44.035 1.00 95.31 580 HIS A CA 1
ATOM 4467 C C . HIS A 1 580 ? -9.583 9.862 -42.925 1.00 95.31 580 HIS A C 1
ATOM 4469 O O . HIS A 1 580 ? -8.398 9.597 -43.100 1.00 95.31 580 HIS A O 1
ATOM 4475 N N . VAL A 1 581 ? -10.229 9.561 -41.793 1.00 94.06 581 VAL A N 1
ATOM 4476 C CA . VAL A 1 581 ? -9.729 8.549 -40.859 1.00 94.06 581 VAL A CA 1
ATOM 4477 C C . VAL A 1 581 ? -9.706 7.182 -41.551 1.00 94.06 581 VAL A C 1
ATOM 4479 O O . VAL A 1 581 ? -10.690 6.790 -42.179 1.00 94.06 581 VAL A O 1
ATOM 4482 N N . HIS A 1 582 ? -8.582 6.482 -41.426 1.00 93.25 582 HIS A N 1
ATOM 4483 C CA . HIS A 1 582 ? -8.347 5.149 -41.981 1.00 93.25 582 HIS A CA 1
ATOM 4484 C C . HIS A 1 582 ? -7.989 4.201 -40.853 1.00 93.25 582 HIS A C 1
ATOM 4486 O O . HIS A 1 582 ? -7.073 4.501 -40.095 1.00 93.25 582 HIS A O 1
ATOM 4492 N N . ASP A 1 583 ? -8.659 3.059 -40.733 1.00 92.56 583 ASP A N 1
ATOM 4493 C CA . ASP A 1 583 ? -8.337 2.118 -39.657 1.00 92.56 583 ASP A CA 1
ATOM 4494 C C . ASP A 1 583 ? -6.970 1.447 -39.865 1.00 92.56 583 ASP A C 1
ATOM 4496 O O . ASP A 1 583 ? -6.370 1.016 -38.885 1.00 92.56 583 ASP A O 1
ATOM 4500 N N . GLU A 1 584 ? -6.426 1.402 -41.092 1.00 88.44 584 GLU A N 1
ATOM 4501 C CA . GLU A 1 584 ? -5.129 0.767 -41.373 1.00 88.44 584 GLU A CA 1
ATOM 4502 C C . GLU A 1 584 ? -3.919 1.511 -40.785 1.00 88.44 584 GLU A C 1
ATOM 4504 O O . GLU A 1 584 ? -2.849 0.913 -40.647 1.00 88.44 584 GLU A O 1
ATOM 4509 N N . GLY A 1 585 ? -4.056 2.798 -40.458 1.00 88.56 585 GLY A N 1
ATOM 4510 C CA . GLY A 1 585 ? -2.992 3.583 -39.837 1.00 88.56 585 GLY A CA 1
ATOM 4511 C C . GLY A 1 585 ? -3.204 5.098 -39.927 1.00 88.56 585 GLY A C 1
ATOM 4512 O O . GLY A 1 585 ? -4.042 5.568 -40.699 1.00 88.56 585 GLY A O 1
ATOM 4513 N N . PRO A 1 586 ? -2.437 5.888 -39.154 1.00 87.50 586 PRO A N 1
ATOM 4514 C CA . PRO A 1 586 ? -2.591 7.344 -39.078 1.00 87.50 586 PRO A CA 1
ATOM 4515 C C . PRO A 1 586 ? -2.132 8.082 -40.331 1.00 87.50 586 PRO A C 1
ATOM 4517 O O . PRO A 1 586 ? -2.437 9.257 -40.504 1.00 87.50 586 PRO A O 1
ATOM 4520 N N . ILE A 1 587 ? -1.390 7.393 -41.197 1.00 89.50 587 ILE A N 1
ATOM 4521 C CA . ILE A 1 587 ? -0.970 7.880 -42.501 1.00 89.50 587 ILE A CA 1
ATOM 4522 C C . ILE A 1 587 ? -1.295 6.791 -43.517 1.00 89.50 587 ILE A C 1
ATOM 4524 O O . ILE A 1 587 ? -0.835 5.649 -43.401 1.00 89.50 587 ILE A O 1
ATOM 4528 N N . VAL A 1 588 ? -2.060 7.171 -44.533 1.00 90.31 588 VAL A N 1
ATOM 4529 C CA . VAL A 1 588 ? -2.387 6.327 -45.681 1.00 90.31 588 VAL A CA 1
ATOM 4530 C C . VAL A 1 588 ? -2.123 7.125 -46.947 1.00 90.31 588 VAL A C 1
ATOM 4532 O O . VAL A 1 588 ? -2.423 8.317 -47.018 1.00 90.31 588 VAL A O 1
ATOM 4535 N N . PHE A 1 589 ? -1.518 6.487 -47.945 1.00 91.94 589 PHE A N 1
ATOM 4536 C CA . PHE A 1 589 ? -1.292 7.118 -49.238 1.00 91.94 589 PHE A CA 1
ATOM 4537 C C . PHE A 1 589 ? -2.587 7.197 -50.052 1.00 91.94 589 PHE A C 1
ATOM 4539 O O . PHE A 1 589 ? -3.376 6.258 -50.070 1.00 91.94 589 PHE A O 1
ATOM 4546 N N . LEU A 1 590 ? -2.765 8.287 -50.804 1.00 90.50 590 LEU A N 1
ATOM 4547 C CA . LEU A 1 590 ? -3.867 8.421 -51.768 1.00 90.50 590 LEU A CA 1
ATOM 4548 C C . LEU A 1 590 ? -3.741 7.433 -52.943 1.00 90.50 590 LEU A C 1
ATOM 4550 O O . LEU A 1 590 ? -4.729 7.137 -53.614 1.00 90.50 590 LEU A O 1
ATOM 4554 N N . ALA A 1 591 ? -2.529 6.927 -53.196 1.00 86.81 591 ALA A N 1
ATOM 4555 C CA . ALA A 1 591 ? -2.233 5.884 -54.172 1.00 86.81 591 ALA A CA 1
ATOM 4556 C C . ALA A 1 591 ? -1.401 4.760 -53.517 1.00 86.81 591 ALA A C 1
ATOM 4558 O O . ALA A 1 591 ? -0.548 5.071 -52.694 1.00 86.81 591 ALA A O 1
ATOM 4559 N N . PRO A 1 592 ? -1.573 3.476 -53.888 1.00 76.00 592 PRO A N 1
ATOM 4560 C CA . PRO A 1 592 ? -0.927 2.349 -53.196 1.00 76.00 592 PRO A CA 1
ATOM 4561 C C . PRO A 1 592 ? 0.613 2.344 -53.206 1.00 76.00 592 PRO A C 1
ATOM 4563 O O . PRO A 1 592 ? 1.218 1.756 -52.317 1.00 76.00 592 PRO A O 1
ATOM 4566 N N . ASP A 1 593 ? 1.239 2.980 -54.202 1.00 79.38 593 ASP A N 1
ATOM 4567 C CA . ASP A 1 593 ? 2.698 3.087 -54.345 1.00 79.38 593 ASP A CA 1
ATOM 4568 C C . ASP A 1 593 ? 3.061 4.427 -55.013 1.00 79.38 593 ASP A C 1
ATOM 4570 O O . ASP A 1 593 ? 3.189 4.514 -56.241 1.00 79.38 593 ASP A O 1
ATOM 4574 N N . PRO A 1 594 ? 3.114 5.530 -54.249 1.00 81.44 594 PRO A N 1
ATOM 4575 C CA . PRO A 1 594 ? 3.368 6.837 -54.826 1.00 81.44 594 PRO A CA 1
ATOM 4576 C C . PRO A 1 594 ? 4.854 7.007 -55.175 1.00 81.44 594 PRO A C 1
ATOM 4578 O O . PRO A 1 594 ? 5.753 6.762 -54.365 1.00 81.44 594 PRO A O 1
ATOM 4581 N N . ALA A 1 595 ? 5.127 7.528 -56.374 1.00 85.31 595 ALA A N 1
ATOM 4582 C CA . ALA A 1 595 ? 6.456 8.013 -56.729 1.00 85.31 595 ALA A CA 1
ATOM 4583 C C . ALA A 1 595 ? 6.733 9.333 -55.985 1.00 85.31 595 ALA A C 1
ATOM 4585 O O . ALA A 1 595 ? 6.178 10.376 -56.330 1.00 85.31 595 ALA A O 1
ATOM 4586 N N . LEU A 1 596 ? 7.577 9.284 -54.950 1.00 87.56 596 LEU A N 1
ATOM 4587 C CA . LEU A 1 596 ? 7.936 10.445 -54.128 1.00 87.56 596 LEU A CA 1
ATOM 4588 C C . LEU A 1 596 ? 9.269 11.043 -54.583 1.00 87.56 596 LEU A C 1
ATOM 4590 O O . LEU A 1 596 ? 10.268 10.325 -54.623 1.00 87.56 596 LEU A O 1
ATOM 4594 N N . GLY A 1 597 ? 9.294 12.347 -54.872 1.00 88.62 597 GLY A N 1
ATOM 4595 C CA . GLY A 1 597 ? 10.545 13.104 -55.014 1.00 88.62 597 GLY A CA 1
ATOM 4596 C C . GLY A 1 597 ? 11.213 13.371 -53.659 1.00 88.62 597 GLY A C 1
ATOM 4597 O O . GLY A 1 597 ? 10.569 13.233 -52.620 1.00 88.62 597 GLY A O 1
ATOM 4598 N N . ASP A 1 598 ? 12.482 13.781 -53.670 1.00 86.38 598 ASP A N 1
ATOM 4599 C CA . ASP A 1 598 ? 13.328 13.908 -52.469 1.00 86.38 598 ASP A CA 1
ATOM 4600 C C . ASP A 1 598 ? 12.708 14.783 -51.361 1.00 86.38 598 ASP A C 1
ATOM 4602 O O . ASP A 1 598 ? 12.724 14.410 -50.189 1.00 86.38 598 ASP A O 1
ATOM 4606 N N . GLU A 1 599 ? 12.079 15.911 -51.716 1.00 86.00 599 GLU A N 1
ATOM 4607 C CA . GLU A 1 599 ? 11.394 16.782 -50.745 1.00 86.00 599 GLU A CA 1
ATOM 4608 C C . GLU A 1 599 ? 10.182 16.106 -50.089 1.00 86.00 599 GLU A C 1
ATOM 4610 O O . GLU A 1 599 ? 9.958 16.263 -48.891 1.00 86.00 599 GLU A O 1
ATOM 4615 N N . ALA A 1 600 ? 9.409 15.325 -50.850 1.00 85.69 600 ALA A N 1
ATOM 4616 C CA . ALA A 1 600 ? 8.258 14.591 -50.326 1.00 85.69 600 ALA A CA 1
ATOM 4617 C C . ALA A 1 600 ? 8.695 13.393 -49.470 1.00 85.69 600 ALA A C 1
ATOM 4619 O O . ALA A 1 600 ? 8.022 13.060 -48.498 1.00 85.69 600 ALA A O 1
ATOM 4620 N N . GLN A 1 601 ? 9.833 12.769 -49.791 1.00 87.38 601 GLN A N 1
ATOM 4621 C CA . GLN A 1 601 ? 10.440 11.725 -48.959 1.00 87.38 601 GLN A CA 1
ATOM 4622 C C . GLN A 1 601 ? 10.894 12.289 -47.606 1.00 87.38 601 GLN A C 1
ATOM 4624 O O . GLN A 1 601 ? 10.511 11.762 -46.562 1.00 87.38 601 GLN A O 1
ATOM 4629 N N . ALA A 1 602 ? 11.635 13.403 -47.615 1.00 84.56 602 ALA A N 1
ATOM 4630 C CA . ALA A 1 602 ? 12.044 14.099 -46.395 1.00 84.56 602 ALA A CA 1
ATOM 4631 C C . ALA A 1 602 ? 10.833 14.608 -45.592 1.00 84.56 602 ALA A C 1
ATOM 4633 O O . ALA A 1 602 ? 10.787 14.467 -44.369 1.00 84.56 602 ALA A O 1
ATOM 4634 N N . GLY A 1 603 ? 9.823 15.146 -46.282 1.00 88.19 603 GLY A N 1
ATOM 4635 C CA . GLY A 1 603 ? 8.562 15.579 -45.685 1.00 88.19 603 GLY A CA 1
ATOM 4636 C C . GLY A 1 603 ? 7.779 14.440 -45.033 1.00 88.19 603 GLY A C 1
ATOM 4637 O O . GLY A 1 603 ? 7.233 14.632 -43.951 1.00 88.19 603 GLY A O 1
ATOM 4638 N N . LEU A 1 604 ? 7.754 13.248 -45.643 1.00 88.44 604 LEU A N 1
ATOM 4639 C CA . LEU A 1 604 ? 7.081 12.066 -45.093 1.00 88.44 604 LEU A CA 1
ATOM 4640 C C . LEU A 1 604 ? 7.742 11.596 -43.803 1.00 88.44 604 LEU A C 1
ATOM 4642 O O . LEU A 1 604 ? 7.043 11.379 -42.817 1.00 88.44 604 LEU A O 1
ATOM 4646 N N . PHE A 1 605 ? 9.070 11.495 -43.792 1.00 85.56 605 PHE A N 1
ATOM 4647 C CA . PHE A 1 605 ? 9.819 11.148 -42.587 1.00 85.56 605 PHE A CA 1
ATOM 4648 C C . PHE A 1 605 ? 9.615 12.180 -41.467 1.00 85.56 605 PHE A C 1
ATOM 4650 O O . PHE A 1 605 ? 9.340 11.817 -40.321 1.00 85.56 605 PHE A O 1
ATOM 4657 N N . GLY A 1 606 ? 9.690 13.473 -41.805 1.00 84.38 606 GLY A N 1
ATOM 4658 C CA . GLY A 1 606 ? 9.434 14.561 -40.861 1.00 84.38 606 GLY A CA 1
ATOM 4659 C C . GLY A 1 606 ? 8.015 14.515 -40.291 1.00 84.38 606 GLY A C 1
ATOM 4660 O O . GLY A 1 606 ? 7.843 14.542 -39.078 1.00 84.38 606 GLY A O 1
ATOM 4661 N N . PHE A 1 607 ? 6.996 14.360 -41.140 1.00 86.44 607 PHE A N 1
ATOM 4662 C CA . PHE A 1 607 ? 5.608 14.273 -40.686 1.00 86.44 607 PHE A CA 1
ATOM 4663 C C . PHE A 1 607 ? 5.357 13.043 -39.809 1.00 86.44 607 PHE A C 1
ATOM 4665 O O . PHE A 1 607 ? 4.784 13.186 -38.731 1.00 86.44 607 PHE A O 1
ATOM 4672 N N . ALA A 1 608 ? 5.826 11.860 -40.220 1.00 84.25 608 ALA A N 1
ATOM 4673 C CA . ALA A 1 608 ? 5.702 10.638 -39.427 1.00 84.25 608 ALA A CA 1
ATOM 4674 C C . ALA A 1 608 ? 6.316 10.803 -38.026 1.00 84.25 608 ALA A C 1
ATOM 4676 O O . ALA A 1 608 ? 5.746 10.325 -37.048 1.00 84.25 608 ALA A O 1
ATOM 4677 N N . SER A 1 609 ? 7.433 11.531 -37.923 1.00 78.25 609 SER A N 1
ATOM 4678 C CA . SER A 1 609 ? 8.135 11.771 -36.655 1.00 78.25 609 SER A CA 1
ATOM 4679 C C . SER A 1 609 ? 7.445 12.805 -35.763 1.00 78.25 609 SER A C 1
ATOM 4681 O O . SER A 1 609 ? 7.636 12.812 -34.552 1.00 78.25 609 SER A O 1
ATOM 4683 N N . GLU A 1 610 ? 6.649 13.702 -36.346 1.00 77.69 610 GLU A N 1
ATOM 4684 C CA . GLU A 1 610 ? 6.113 14.874 -35.649 1.00 77.69 610 GLU A CA 1
ATOM 4685 C C . GLU A 1 610 ? 4.597 14.829 -35.419 1.00 77.69 610 GLU A C 1
ATOM 4687 O O . GLU A 1 610 ? 4.099 15.567 -34.567 1.00 77.69 610 GLU A O 1
ATOM 4692 N N . MET A 1 611 ? 3.850 13.983 -36.138 1.00 80.44 611 MET A N 1
ATOM 4693 C CA . MET A 1 611 ? 2.377 13.976 -36.130 1.00 80.44 611 MET A CA 1
ATOM 4694 C C . MET A 1 611 ? 1.757 13.704 -34.753 1.00 80.44 611 MET A C 1
ATOM 4696 O O . MET A 1 611 ? 0.656 14.171 -34.466 1.00 80.44 611 MET A O 1
ATOM 4700 N N . LEU A 1 612 ? 2.470 12.981 -33.889 1.00 79.25 612 LEU A N 1
ATOM 4701 C CA . LEU A 1 612 ? 2.075 12.699 -32.507 1.00 79.25 612 LEU A CA 1
ATOM 4702 C C . LEU A 1 612 ? 3.060 13.294 -31.490 1.00 79.25 612 LEU A C 1
ATOM 4704 O O . LEU A 1 612 ? 2.950 13.018 -30.298 1.00 79.25 612 LEU A O 1
ATOM 4708 N N . GLY A 1 613 ? 4.002 14.127 -31.946 1.00 72.38 613 GLY A N 1
ATOM 4709 C CA . GLY A 1 613 ? 5.022 14.732 -31.095 1.00 72.38 613 GLY A CA 1
ATOM 4710 C C . GLY A 1 613 ? 4.434 15.679 -30.043 1.00 72.38 613 GLY A C 1
ATOM 4711 O O . GLY A 1 613 ? 3.437 16.369 -30.288 1.00 72.38 613 GLY A O 1
ATOM 4712 N N . GLU A 1 614 ? 5.078 15.734 -28.874 1.00 61.81 614 GLU A N 1
ATOM 4713 C CA . GLU A 1 614 ? 4.614 16.524 -27.720 1.00 61.81 614 GLU A CA 1
ATOM 4714 C C . GLU A 1 614 ? 5.222 17.912 -27.612 1.00 61.81 614 GLU A C 1
ATOM 4716 O O . GLU A 1 614 ? 4.748 18.720 -26.815 1.00 61.81 614 GLU A O 1
ATOM 4721 N N . LEU A 1 615 ? 6.248 18.209 -28.411 1.00 59.84 615 LEU A N 1
ATOM 4722 C CA . LEU A 1 615 ? 6.911 19.505 -28.382 1.00 59.84 615 LEU A CA 1
ATOM 4723 C C . LEU A 1 615 ? 5.899 20.623 -28.657 1.00 59.84 615 LEU A C 1
ATOM 4725 O O . LEU A 1 615 ? 5.394 20.795 -29.770 1.00 59.84 615 LEU A O 1
ATOM 4729 N N . VAL A 1 616 ? 5.610 21.385 -27.605 1.00 57.06 616 VAL A N 1
ATOM 4730 C CA . VAL A 1 616 ? 4.804 22.597 -27.659 1.00 57.06 616 VAL A CA 1
ATOM 4731 C C . VAL A 1 616 ? 5.724 23.751 -28.023 1.00 57.06 616 VAL A C 1
ATOM 4733 O O . VAL A 1 616 ? 6.594 24.140 -27.250 1.00 57.06 616 VAL A O 1
ATOM 4736 N N . PHE A 1 617 ? 5.531 24.306 -29.216 1.00 58.28 617 PHE A N 1
ATOM 4737 C CA . PHE A 1 617 ? 6.324 25.442 -29.695 1.00 58.28 617 PHE A CA 1
ATOM 4738 C C . PHE A 1 617 ? 5.753 26.799 -29.242 1.00 58.28 617 PHE A C 1
ATOM 4740 O O . PHE A 1 617 ? 6.409 27.821 -29.434 1.00 58.28 617 PHE A O 1
ATOM 4747 N N . ALA A 1 618 ? 4.551 26.828 -28.644 1.00 65.38 618 ALA A N 1
ATOM 4748 C CA . ALA A 1 618 ? 3.867 28.051 -28.216 1.00 65.38 618 ALA A CA 1
ATOM 4749 C C . ALA A 1 618 ? 2.973 27.835 -26.978 1.00 65.38 618 ALA A C 1
ATOM 4751 O O . ALA A 1 618 ? 2.185 26.890 -26.936 1.00 65.38 618 ALA A O 1
ATOM 4752 N N . ASP A 1 619 ? 3.051 28.742 -25.997 1.00 64.94 619 ASP A N 1
ATOM 4753 C CA . ASP A 1 619 ? 2.207 28.708 -24.795 1.00 64.94 619 ASP A CA 1
ATOM 4754 C C . ASP A 1 619 ? 0.708 28.700 -25.159 1.00 64.94 619 ASP A C 1
ATOM 4756 O O . ASP A 1 619 ? 0.245 29.467 -26.005 1.00 64.94 619 ASP A O 1
ATOM 4760 N N . GLY A 1 620 ? -0.067 27.832 -24.501 1.00 69.38 620 GLY A N 1
ATOM 4761 C CA . GLY A 1 620 ? -1.519 27.729 -24.700 1.00 69.38 620 GLY A CA 1
ATOM 4762 C C . GLY A 1 620 ? -1.969 26.970 -25.951 1.00 69.38 620 GLY A C 1
ATOM 4763 O O . GLY A 1 620 ? -3.174 26.823 -26.152 1.00 69.38 620 GLY A O 1
ATOM 4764 N N . VAL A 1 621 ? -1.046 26.454 -26.769 1.00 76.44 621 VAL A N 1
ATOM 4765 C CA . VAL A 1 621 ? -1.380 25.639 -27.945 1.00 76.44 621 VAL A CA 1
ATOM 4766 C C . VAL A 1 621 ? -1.173 24.151 -27.629 1.00 76.44 621 VAL A C 1
ATOM 4768 O O . VAL A 1 621 ? -0.062 23.761 -27.269 1.00 76.44 621 VAL A O 1
ATOM 4771 N N . PRO A 1 622 ? -2.203 23.290 -27.759 1.00 76.19 622 PRO A N 1
ATOM 4772 C CA . PRO A 1 622 ? -2.039 21.851 -27.565 1.00 76.19 622 PRO A CA 1
ATOM 4773 C C . PRO A 1 622 ? -1.034 21.253 -28.558 1.00 76.19 622 PRO A C 1
ATOM 4775 O O . PRO A 1 622 ? -1.008 21.644 -29.728 1.00 76.19 622 PRO A O 1
ATOM 4778 N N . SER A 1 623 ? -0.260 20.254 -28.127 1.00 78.44 623 SER A N 1
ATOM 4779 C CA . SER A 1 623 ? 0.549 19.437 -29.038 1.00 78.44 623 SER A CA 1
ATOM 4780 C C . SER A 1 623 ? -0.343 18.695 -30.041 1.00 78.44 623 SER A C 1
ATOM 4782 O O . SER A 1 623 ? -1.556 18.574 -29.843 1.00 78.44 623 SER A O 1
ATOM 4784 N N . ALA A 1 624 ? 0.243 18.183 -31.125 1.00 80.62 624 ALA A N 1
ATOM 4785 C CA . ALA A 1 624 ? -0.508 17.434 -32.130 1.00 80.62 624 ALA A CA 1
ATOM 4786 C C . ALA A 1 624 ? -1.194 16.194 -31.528 1.00 80.62 624 ALA A C 1
ATOM 4788 O O . ALA A 1 624 ? -2.396 15.998 -31.728 1.00 80.62 624 ALA A O 1
ATOM 4789 N N . GLY A 1 625 ? -0.466 15.420 -30.714 1.00 80.69 625 GLY A N 1
ATOM 4790 C CA . GLY A 1 625 ? -1.028 14.294 -29.963 1.00 80.69 625 GLY A CA 1
ATOM 4791 C C . GLY A 1 625 ? -2.073 14.734 -28.931 1.00 80.69 625 GLY A C 1
ATOM 4792 O O . GLY A 1 625 ? -3.163 14.167 -28.870 1.00 80.69 625 GLY A O 1
ATOM 4793 N N . GLY A 1 626 ? -1.802 15.798 -28.165 1.00 78.88 626 GLY A N 1
ATOM 4794 C CA . GLY A 1 626 ? -2.743 16.333 -27.173 1.00 78.88 626 GLY A CA 1
ATOM 4795 C C . GLY A 1 626 ? -4.077 16.780 -27.780 1.00 78.88 626 GLY A C 1
ATOM 4796 O O . GLY A 1 626 ? -5.137 16.504 -27.219 1.00 78.88 626 GLY A O 1
ATOM 4797 N N . PHE A 1 627 ? -4.044 17.414 -28.957 1.00 84.56 627 PHE A N 1
ATOM 4798 C CA . PHE A 1 627 ? -5.249 17.838 -29.672 1.00 84.56 627 PHE A CA 1
ATOM 4799 C C . PHE A 1 627 ? -6.124 16.647 -30.085 1.00 84.56 627 PHE A C 1
ATOM 4801 O O . PHE A 1 627 ? -7.322 16.634 -29.796 1.00 84.56 627 PHE A O 1
ATOM 4808 N N . LEU A 1 628 ? -5.530 15.640 -30.736 1.00 85.88 628 LEU A N 1
ATOM 4809 C CA . LEU A 1 628 ? -6.232 14.423 -31.158 1.00 85.88 628 LEU A CA 1
ATOM 4810 C C . LEU A 1 628 ? -6.895 13.719 -29.972 1.00 85.88 628 LEU A C 1
ATOM 4812 O O . LEU A 1 628 ? -8.029 13.251 -30.035 1.00 85.88 628 LEU A O 1
ATOM 4816 N N . MET A 1 629 ? -6.192 13.678 -28.855 1.00 80.56 629 MET A N 1
ATOM 4817 C CA . MET A 1 629 ? -6.597 12.900 -27.695 1.00 80.56 629 MET A CA 1
ATOM 4818 C C . MET A 1 629 ? -7.686 13.575 -26.886 1.00 80.56 629 MET A C 1
ATOM 4820 O O . MET A 1 629 ? -8.581 12.895 -26.388 1.00 80.56 629 MET A O 1
ATOM 4824 N N . ALA A 1 630 ? -7.691 14.907 -26.840 1.00 80.81 630 ALA A N 1
ATOM 4825 C CA . ALA A 1 630 ? -8.846 15.650 -26.361 1.00 80.81 630 ALA A CA 1
ATOM 4826 C C . ALA A 1 630 ? -10.101 15.304 -27.184 1.00 80.81 630 ALA A C 1
ATOM 4828 O O . ALA A 1 630 ? -11.175 15.126 -26.613 1.00 80.81 630 ALA A O 1
ATOM 4829 N N . ARG A 1 631 ? -9.976 15.133 -28.511 1.00 87.00 631 ARG A N 1
ATOM 4830 C CA . ARG A 1 631 ? -11.096 14.713 -29.375 1.00 87.00 631 ARG A CA 1
ATOM 4831 C C . ARG A 1 631 ? -11.563 13.296 -29.061 1.00 87.00 631 ARG A C 1
ATOM 4833 O O . ARG A 1 631 ? -12.748 13.119 -28.788 1.00 87.00 631 ARG A O 1
ATOM 4840 N N . ILE A 1 632 ? -10.644 12.330 -29.020 1.00 87.62 632 ILE A N 1
ATOM 4841 C CA . ILE A 1 632 ? -10.941 10.936 -28.652 1.00 87.62 632 ILE A CA 1
ATOM 4842 C C . ILE A 1 632 ? -11.624 10.879 -27.278 1.00 87.62 632 ILE A C 1
ATOM 4844 O O . ILE A 1 632 ? -12.695 10.293 -27.138 1.00 87.62 632 ILE A O 1
ATOM 4848 N N . SER A 1 633 ? -11.044 11.536 -26.270 1.00 82.31 633 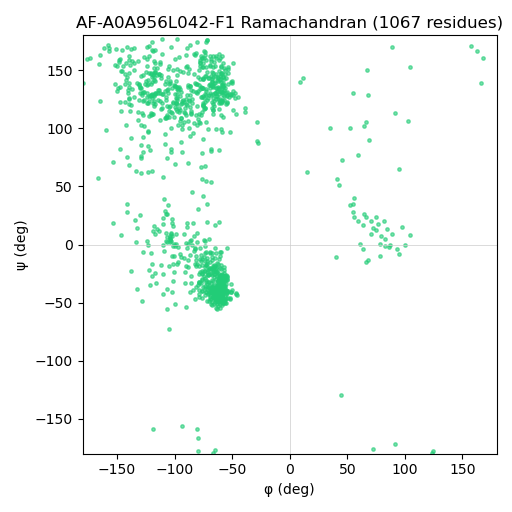SER A N 1
ATOM 4849 C CA . SER A 1 633 ? -11.585 11.581 -24.908 1.00 82.31 633 SER A CA 1
ATOM 4850 C C . SER A 1 633 ? -12.989 12.182 -24.877 1.00 82.31 633 SER A C 1
ATOM 4852 O O . SER A 1 633 ? -13.893 11.598 -24.281 1.00 82.31 633 SER A O 1
ATOM 4854 N N . ASN A 1 634 ? -13.205 13.305 -25.567 1.00 82.06 634 ASN A N 1
ATOM 4855 C CA . ASN A 1 634 ? -14.518 13.939 -25.639 1.00 82.06 634 ASN A CA 1
ATOM 4856 C C . ASN A 1 634 ? -15.561 13.033 -26.294 1.00 82.06 634 ASN A C 1
ATOM 4858 O O . ASN A 1 634 ? -16.689 12.999 -25.822 1.00 82.06 634 ASN A O 1
ATOM 4862 N N . ARG A 1 635 ? -15.211 12.291 -27.349 1.00 85.94 635 ARG A N 1
ATOM 4863 C CA . ARG A 1 635 ? -16.146 11.388 -28.034 1.00 85.94 635 ARG A CA 1
ATOM 4864 C C . ARG A 1 635 ? -16.469 10.154 -27.206 1.00 85.94 635 ARG A C 1
ATOM 4866 O O . ARG A 1 635 ? -17.640 9.843 -27.024 1.00 85.94 635 ARG A O 1
ATOM 4873 N N . LEU A 1 636 ? -15.450 9.483 -26.675 1.00 85.12 636 LEU A N 1
ATOM 4874 C CA . LEU A 1 636 ? -15.632 8.225 -25.952 1.00 85.12 636 LEU A CA 1
ATOM 4875 C C . LEU A 1 636 ? -16.312 8.406 -24.593 1.00 85.12 636 LEU A C 1
ATOM 4877 O O . LEU A 1 636 ? -16.937 7.472 -24.105 1.00 85.12 636 LEU A O 1
ATOM 4881 N N . ARG A 1 637 ? -16.190 9.580 -23.962 1.00 79.94 637 ARG A N 1
ATOM 4882 C CA . ARG A 1 637 ? -16.770 9.828 -22.632 1.00 79.94 637 ARG A CA 1
ATOM 4883 C C . ARG A 1 637 ? -18.186 10.411 -22.658 1.00 79.94 637 ARG A C 1
ATOM 4885 O O . ARG A 1 637 ? -18.815 10.461 -21.605 1.00 79.94 637 ARG A O 1
ATOM 4892 N N . VAL A 1 638 ? -18.698 10.869 -23.804 1.00 79.19 638 VAL A N 1
ATOM 4893 C CA . VAL A 1 638 ? -20.080 11.386 -23.902 1.00 79.19 638 VAL A CA 1
ATOM 4894 C C . VAL A 1 638 ? -21.072 10.277 -23.567 1.00 79.19 638 VAL A C 1
ATOM 4896 O O . VAL A 1 638 ? -21.032 9.216 -24.181 1.00 79.19 638 VAL A O 1
ATOM 4899 N N . GLY A 1 639 ? -21.966 10.520 -22.603 1.00 69.81 639 GLY A N 1
ATOM 4900 C CA . GLY A 1 639 ? -22.961 9.536 -22.171 1.00 69.81 639 GLY A CA 1
ATOM 4901 C C . GLY A 1 639 ? -22.388 8.350 -21.387 1.00 69.81 639 GLY A C 1
ATOM 4902 O O . GLY A 1 639 ? -23.115 7.392 -21.118 1.00 69.81 639 GLY A O 1
ATOM 4903 N N . HIS A 1 640 ? -21.108 8.402 -21.004 1.00 70.06 640 HIS A N 1
ATOM 4904 C CA . HIS A 1 640 ? -20.436 7.350 -20.251 1.00 70.06 640 HIS A CA 1
ATOM 4905 C C . HIS A 1 640 ? -19.922 7.890 -18.897 1.00 70.06 640 HIS A C 1
ATOM 4907 O O . HIS A 1 640 ? -19.191 8.885 -18.849 1.00 70.06 640 HIS A O 1
ATOM 4913 N N . PRO A 1 641 ? -20.281 7.254 -17.765 1.00 60.03 641 PRO A N 1
ATOM 4914 C CA . PRO A 1 641 ? -20.000 7.753 -16.415 1.00 60.03 641 PRO A CA 1
ATOM 4915 C C . PRO A 1 641 ? -18.562 7.482 -15.936 1.00 60.03 641 PRO A C 1
ATOM 4917 O O . PRO A 1 641 ? -18.356 7.261 -14.746 1.00 60.03 641 PRO A O 1
ATOM 4920 N N . CYS A 1 642 ? -17.576 7.431 -16.834 1.00 60.50 642 CYS A N 1
ATOM 4921 C CA . CYS A 1 642 ? -16.266 6.861 -16.515 1.00 60.50 642 CYS A CA 1
ATOM 4922 C C . CYS A 1 642 ? -15.082 7.802 -16.764 1.00 60.50 642 CYS A C 1
ATOM 4924 O O . CYS A 1 642 ? -14.843 8.357 -17.844 1.00 60.50 642 CYS A O 1
ATOM 4926 N N . GLY A 1 643 ? -14.309 7.925 -15.690 1.00 62.31 643 GLY A N 1
ATOM 4927 C CA . GLY A 1 643 ? -12.953 8.426 -15.625 1.00 62.31 643 GLY A CA 1
ATOM 4928 C C . GLY A 1 643 ? -11.950 7.329 -15.890 1.00 62.31 643 GLY A C 1
ATOM 4929 O O . GLY A 1 643 ? -12.308 6.163 -15.960 1.00 62.31 643 GLY A O 1
ATOM 4930 N N . GLY A 1 644 ? -10.685 7.700 -16.029 1.00 74.81 644 GLY A N 1
ATOM 4931 C CA . GLY A 1 644 ? -9.611 6.727 -16.220 1.00 74.81 644 GLY A CA 1
ATOM 4932 C C . GLY A 1 644 ? -8.786 6.973 -17.470 1.00 74.81 644 GLY A C 1
ATOM 4933 O O . GLY A 1 644 ? -8.996 7.954 -18.180 1.00 74.81 644 GLY A O 1
ATOM 4934 N N . VAL A 1 645 ? -7.835 6.082 -17.707 1.00 80.56 645 VAL A N 1
ATOM 4935 C CA . VAL A 1 645 ? -6.850 6.146 -18.789 1.00 80.56 645 VAL A CA 1
ATOM 4936 C C . VAL A 1 645 ? -7.527 5.840 -20.125 1.00 80.56 645 VAL A C 1
ATOM 4938 O O . VAL A 1 645 ? -8.280 4.868 -20.220 1.00 80.56 645 VAL A O 1
ATOM 4941 N N . ILE A 1 646 ? -7.259 6.646 -21.154 1.00 82.56 646 ILE A N 1
ATOM 4942 C CA . ILE A 1 646 ? -7.578 6.306 -22.547 1.00 82.56 646 ILE A CA 1
ATOM 4943 C C . ILE A 1 646 ? -6.268 6.078 -23.277 1.00 82.56 646 ILE A C 1
ATOM 4945 O O . ILE A 1 646 ? -5.456 6.987 -23.421 1.00 82.56 646 ILE A O 1
ATOM 4949 N N . PHE A 1 647 ? -6.081 4.860 -23.752 1.00 84.00 647 PHE A N 1
ATOM 4950 C CA . PHE A 1 647 ? -4.865 4.437 -24.416 1.00 84.00 647 PHE A CA 1
ATOM 4951 C C . PHE A 1 647 ? -5.027 4.527 -25.938 1.00 84.00 647 PHE A C 1
ATOM 4953 O O . PHE A 1 647 ? -6.038 4.051 -26.451 1.00 84.00 647 PHE A O 1
ATOM 4960 N N . LEU A 1 648 ? -4.062 5.111 -26.656 1.00 85.25 648 LEU A N 1
ATOM 4961 C CA . LEU A 1 648 ? -4.034 5.140 -28.123 1.00 85.25 648 LEU A CA 1
ATOM 4962 C C . LEU A 1 648 ? -2.859 4.299 -28.626 1.00 85.25 648 LEU A C 1
ATOM 4964 O O . LEU A 1 648 ? -1.704 4.697 -28.557 1.00 85.25 648 LEU A O 1
ATOM 4968 N N . GLU A 1 649 ? -3.147 3.135 -29.180 1.00 85.12 649 GLU A N 1
ATOM 4969 C CA . GLU A 1 649 ? -2.143 2.311 -29.845 1.00 85.12 649 GLU A CA 1
ATOM 4970 C C . GLU A 1 649 ? -2.232 2.550 -31.352 1.00 85.12 649 GLU A C 1
ATOM 4972 O O . GLU A 1 649 ? -3.296 2.364 -31.933 1.00 85.12 649 GLU A O 1
ATOM 4977 N N . TYR A 1 650 ? -1.139 2.940 -32.006 1.00 84.81 650 TYR A N 1
ATOM 4978 C CA . TYR A 1 650 ? -1.109 3.162 -33.449 1.00 84.81 650 TYR A CA 1
ATOM 4979 C C . TYR A 1 650 ? -0.059 2.295 -34.150 1.00 84.81 650 TYR A C 1
ATOM 4981 O O . TYR A 1 650 ? 0.807 1.677 -33.534 1.00 84.81 650 TYR A O 1
ATOM 4989 N N . ARG A 1 651 ? -0.195 2.157 -35.465 1.00 83.44 651 ARG A N 1
ATOM 4990 C CA . ARG A 1 651 ? 0.777 1.525 -36.356 1.00 83.44 651 ARG A CA 1
ATOM 4991 C C . ARG A 1 651 ? 0.712 2.215 -37.705 1.00 83.44 651 ARG A C 1
ATOM 4993 O O . ARG A 1 651 ? -0.379 2.391 -38.241 1.00 83.44 651 ARG A O 1
ATOM 5000 N N . PHE A 1 652 ? 1.853 2.533 -38.303 1.00 85.44 652 PHE A N 1
ATOM 5001 C CA . PHE A 1 652 ? 1.855 2.898 -39.722 1.00 85.44 652 PHE A CA 1
ATOM 5002 C C . PHE A 1 652 ? 1.340 1.756 -40.609 1.00 85.44 652 PHE A C 1
ATOM 5004 O O . PHE A 1 652 ? 1.656 0.582 -40.378 1.00 85.44 652 PHE A O 1
ATOM 5011 N N . SER A 1 653 ? 0.596 2.123 -41.656 1.00 85.75 653 SER A N 1
ATOM 5012 C CA . SER A 1 653 ? 0.184 1.189 -42.702 1.00 85.75 653 SER A CA 1
ATOM 5013 C C . SER A 1 653 ? 1.413 0.571 -43.382 1.00 85.75 653 SER A C 1
ATOM 5015 O O . SER A 1 653 ? 2.459 1.218 -43.509 1.00 85.75 653 SER A O 1
ATOM 5017 N N . ASP A 1 654 ? 1.304 -0.684 -43.828 1.00 87.12 654 ASP A N 1
ATOM 5018 C CA . ASP A 1 654 ? 2.433 -1.410 -44.427 1.00 87.12 654 ASP A CA 1
ATOM 5019 C C . ASP A 1 654 ? 3.086 -0.662 -45.614 1.00 87.12 654 ASP A C 1
ATOM 5021 O O . ASP A 1 654 ? 4.318 -0.622 -45.659 1.00 87.12 654 ASP A O 1
ATOM 5025 N N . PRO A 1 655 ? 2.339 0.010 -46.523 1.00 89.44 655 PRO A N 1
ATOM 5026 C CA . PRO A 1 655 ? 2.945 0.815 -47.586 1.00 89.44 655 PRO A CA 1
ATOM 5027 C C . PRO A 1 655 ? 3.774 1.994 -47.064 1.00 89.44 655 PRO A C 1
ATOM 5029 O O . PRO A 1 655 ? 4.861 2.259 -47.577 1.00 89.44 655 PRO A O 1
ATOM 5032 N N . VAL A 1 656 ? 3.290 2.701 -46.036 1.00 88.31 656 VAL A N 1
ATOM 5033 C CA . VAL A 1 656 ? 4.020 3.831 -45.437 1.00 88.31 656 VAL A CA 1
ATOM 5034 C C . VAL A 1 656 ? 5.281 3.334 -44.745 1.00 88.31 656 VAL A C 1
ATOM 5036 O O . VAL A 1 656 ? 6.351 3.899 -44.958 1.00 88.31 656 VAL A O 1
ATOM 5039 N N . ARG A 1 657 ? 5.180 2.245 -43.977 1.00 87.31 657 ARG A N 1
ATOM 5040 C CA . ARG A 1 657 ? 6.330 1.626 -43.309 1.00 87.31 657 ARG A CA 1
ATOM 5041 C C . ARG A 1 657 ? 7.400 1.193 -44.310 1.00 87.31 657 ARG A C 1
ATOM 5043 O O . ARG A 1 657 ? 8.542 1.619 -44.183 1.00 87.31 657 ARG A O 1
ATOM 5050 N N . ALA A 1 658 ? 7.018 0.430 -45.336 1.00 87.94 658 ALA A N 1
ATOM 5051 C CA . ALA A 1 658 ? 7.940 -0.004 -46.384 1.00 87.94 658 ALA A CA 1
ATOM 5052 C C . ALA A 1 658 ? 8.610 1.191 -47.082 1.00 87.94 658 ALA A C 1
ATOM 5054 O O . ALA A 1 658 ? 9.786 1.131 -47.445 1.00 87.94 658 ALA A O 1
ATOM 5055 N N . LYS A 1 659 ? 7.879 2.304 -47.245 1.00 88.94 659 LYS A N 1
ATOM 5056 C CA . LYS A 1 659 ? 8.435 3.519 -47.840 1.00 88.94 659 LYS A CA 1
ATOM 5057 C C . LYS A 1 659 ? 9.441 4.221 -46.932 1.00 88.94 659 LYS A C 1
ATOM 5059 O O . LYS A 1 659 ? 10.475 4.646 -47.440 1.00 88.94 659 LYS A O 1
ATOM 5064 N N . LEU A 1 660 ? 9.158 4.333 -45.632 1.00 87.62 660 LEU A N 1
ATOM 5065 C CA . LEU A 1 660 ? 10.084 4.890 -44.637 1.00 87.62 660 LEU A CA 1
ATOM 5066 C C . LEU A 1 660 ? 11.389 4.077 -44.586 1.00 87.62 660 LEU A C 1
ATOM 5068 O O . LEU A 1 660 ? 12.474 4.650 -44.682 1.00 87.62 660 LEU A O 1
ATOM 5072 N N . GLU A 1 661 ? 11.280 2.747 -44.582 1.00 87.06 661 GLU A N 1
ATOM 5073 C CA . GLU A 1 661 ? 12.431 1.839 -44.635 1.00 87.06 661 GLU A CA 1
ATOM 5074 C C . GLU A 1 661 ? 13.249 2.025 -45.928 1.00 87.06 661 GLU A C 1
ATOM 5076 O O . GLU A 1 661 ? 14.479 2.087 -45.890 1.00 87.06 661 GLU A O 1
ATOM 5081 N N . GLN A 1 662 ? 12.586 2.181 -47.083 1.00 87.75 662 GLN A N 1
ATOM 5082 C CA . GLN A 1 662 ? 13.257 2.393 -48.373 1.00 87.75 662 GLN A CA 1
ATOM 5083 C C . GLN A 1 662 ? 14.095 3.681 -48.403 1.00 87.75 662 GLN A C 1
ATOM 5085 O O . GLN A 1 662 ? 15.158 3.703 -49.025 1.00 87.75 662 GLN A O 1
ATOM 5090 N N . ILE A 1 663 ? 13.622 4.754 -47.764 1.00 85.56 663 ILE A N 1
ATOM 5091 C CA . ILE A 1 663 ? 14.327 6.047 -47.724 1.00 85.56 663 ILE A CA 1
ATOM 5092 C C . ILE A 1 663 ? 15.406 6.100 -46.629 1.00 85.56 663 ILE A C 1
ATOM 5094 O O . ILE A 1 663 ? 16.006 7.151 -46.413 1.00 85.56 663 ILE A O 1
ATOM 5098 N N . GLY A 1 664 ? 15.682 4.972 -45.963 1.00 79.44 664 GLY A N 1
ATOM 5099 C CA . GLY A 1 664 ? 16.708 4.852 -44.927 1.00 79.44 664 GLY A CA 1
ATOM 5100 C C . GLY A 1 664 ? 16.308 5.452 -43.578 1.00 79.44 664 GLY A C 1
ATOM 5101 O O . GLY A 1 664 ? 17.190 5.733 -42.769 1.00 79.44 664 GLY A O 1
ATOM 5102 N N . GLY A 1 665 ? 15.011 5.680 -43.348 1.00 72.06 665 GLY A N 1
ATOM 5103 C CA . GLY A 1 665 ? 14.479 6.136 -42.069 1.00 72.06 665 GLY A CA 1
ATOM 5104 C C . GLY A 1 665 ? 13.873 4.985 -41.270 1.00 72.06 665 GLY A C 1
ATOM 5105 O O . GLY A 1 665 ? 13.130 4.172 -41.817 1.00 72.06 665 GLY A O 1
ATOM 5106 N N . ASP A 1 666 ? 14.138 4.942 -39.966 1.00 69.44 666 ASP A N 1
ATOM 5107 C CA . ASP A 1 666 ? 13.374 4.086 -39.058 1.00 69.44 666 ASP A CA 1
ATOM 5108 C C . ASP A 1 666 ? 11.956 4.649 -38.904 1.00 69.44 666 ASP A C 1
ATOM 5110 O O . ASP A 1 666 ? 11.761 5.867 -38.879 1.00 69.44 666 ASP A O 1
ATOM 5114 N N . ALA A 1 667 ? 10.953 3.773 -38.804 1.00 66.25 667 ALA A N 1
ATOM 5115 C CA . ALA A 1 667 ? 9.600 4.208 -38.484 1.00 66.25 667 ALA A CA 1
ATOM 5116 C C . ALA A 1 667 ? 9.620 4.879 -37.097 1.00 66.25 667 ALA A C 1
ATOM 5118 O O . ALA A 1 667 ? 9.958 4.213 -36.116 1.00 66.25 667 ALA A O 1
ATOM 5119 N N . PRO A 1 668 ? 9.297 6.179 -36.997 1.00 66.44 668 PRO A N 1
ATOM 5120 C CA . PRO A 1 668 ? 9.424 6.898 -35.744 1.00 66.44 668 PRO A CA 1
ATOM 5121 C C . PRO A 1 668 ? 8.411 6.362 -34.738 1.00 66.44 668 PRO A C 1
ATOM 5123 O O . PRO A 1 668 ? 7.200 6.359 -34.975 1.00 66.44 668 PRO A O 1
ATOM 5126 N N . THR A 1 669 ? 8.932 5.906 -33.608 1.00 65.12 669 THR A N 1
ATOM 5127 C CA . THR A 1 669 ? 8.141 5.391 -32.502 1.00 65.12 669 THR A CA 1
ATOM 5128 C C . THR A 1 669 ? 7.898 6.519 -31.508 1.00 65.12 669 THR A C 1
ATOM 5130 O O . THR A 1 669 ? 8.857 7.093 -30.992 1.00 65.12 669 THR A O 1
ATOM 5133 N N . VAL A 1 670 ? 6.637 6.855 -31.245 1.00 65.19 670 VAL A N 1
ATOM 5134 C CA . VAL A 1 670 ? 6.274 7.890 -30.271 1.00 65.19 670 VAL A CA 1
ATOM 5135 C C . VAL A 1 670 ? 5.549 7.241 -29.100 1.00 65.19 670 VAL A C 1
ATOM 5137 O O . VAL A 1 670 ? 4.645 6.430 -29.306 1.00 65.19 670 VAL A O 1
ATOM 5140 N N . SER A 1 671 ? 5.967 7.622 -27.897 1.00 63.12 671 SER A N 1
ATOM 5141 C CA . SER A 1 671 ? 5.580 7.008 -26.633 1.00 63.12 671 SER A CA 1
ATOM 5142 C C . SER A 1 671 ? 5.426 8.074 -25.572 1.00 63.12 671 SER A C 1
ATOM 5144 O O . SER A 1 671 ? 6.426 8.604 -25.096 1.00 63.12 671 SER A O 1
ATOM 5146 N N . ASN A 1 672 ? 4.186 8.448 -25.242 1.00 61.44 672 ASN A N 1
ATOM 5147 C CA . ASN A 1 672 ? 3.971 9.564 -24.326 1.00 61.44 672 ASN A CA 1
ATOM 5148 C C . ASN A 1 672 ? 2.725 9.451 -23.452 1.00 61.44 672 ASN A C 1
ATOM 5150 O O . ASN A 1 672 ? 1.733 8.825 -23.838 1.00 61.44 672 ASN A O 1
ATOM 5154 N N . GLY A 1 673 ? 2.753 10.191 -22.335 1.00 57.03 673 GLY A N 1
ATOM 5155 C CA . GLY A 1 673 ? 1.593 10.452 -21.495 1.00 57.03 673 GLY A CA 1
ATOM 5156 C C . GLY A 1 673 ? 1.155 11.908 -21.498 1.00 57.03 673 GLY A C 1
ATOM 5157 O O . GLY A 1 673 ? 1.915 12.796 -21.133 1.00 57.03 673 GLY A O 1
ATOM 5158 N N . ASN A 1 674 ? -0.110 12.146 -21.851 1.00 57.94 674 ASN A N 1
ATOM 5159 C CA . ASN A 1 674 ? -0.690 13.483 -21.891 1.00 57.94 674 ASN A CA 1
ATOM 5160 C C . ASN A 1 674 ? -1.745 13.707 -20.804 1.00 57.94 674 ASN A C 1
ATOM 5162 O O . ASN A 1 674 ? -2.138 12.821 -20.035 1.00 57.94 674 ASN A O 1
ATOM 5166 N N . ALA A 1 675 ? -2.237 14.939 -20.793 1.00 52.75 675 ALA A N 1
ATOM 5167 C CA . ALA A 1 675 ? -3.415 15.309 -20.054 1.00 52.75 675 ALA A CA 1
ATOM 5168 C C . ALA A 1 675 ? -4.637 14.500 -20.535 1.00 52.75 675 ALA A C 1
ATOM 5170 O O . ALA A 1 675 ? -4.982 14.546 -21.716 1.00 52.75 675 ALA A O 1
ATOM 5171 N N . ASN A 1 676 ? -5.289 13.797 -19.595 1.00 53.53 676 ASN A N 1
ATOM 5172 C CA . ASN A 1 676 ? -6.285 12.716 -19.771 1.00 53.53 676 ASN A CA 1
ATOM 5173 C C . ASN A 1 676 ? -5.777 11.281 -19.680 1.00 53.53 676 ASN A C 1
ATOM 5175 O O . ASN A 1 676 ? -6.554 10.370 -19.975 1.00 53.53 676 ASN A O 1
ATOM 5179 N N . LEU A 1 677 ? -4.561 11.094 -19.155 1.00 52.56 677 LEU A N 1
ATOM 5180 C CA . LEU A 1 677 ? -4.006 9.789 -18.803 1.00 52.56 677 LEU A CA 1
ATOM 5181 C C . LEU A 1 677 ? -3.937 8.882 -20.029 1.00 52.56 677 LEU A C 1
ATOM 5183 O O . LEU A 1 677 ? -4.770 8.001 -20.226 1.00 52.56 677 LEU A O 1
ATOM 5187 N N . MET A 1 678 ? -2.948 9.141 -20.867 1.00 56.84 678 MET A N 1
ATOM 5188 C CA . MET A 1 678 ? -2.754 8.451 -22.133 1.00 56.84 678 MET A CA 1
ATOM 5189 C C . MET A 1 678 ? -1.443 7.679 -22.151 1.00 56.84 678 MET A C 1
ATOM 5191 O O . MET A 1 678 ? -0.468 8.119 -21.560 1.00 56.84 678 MET A O 1
ATOM 5195 N N . GLY A 1 679 ? -1.412 6.564 -22.874 1.00 56.31 679 GLY A N 1
ATOM 5196 C CA . GLY A 1 679 ? -0.191 6.096 -23.524 1.00 56.31 679 GLY A CA 1
ATOM 5197 C C . GLY A 1 679 ? -0.423 6.091 -25.032 1.00 56.31 679 GLY A C 1
ATOM 5198 O O . GLY A 1 679 ? -1.472 5.625 -25.484 1.00 56.31 679 GLY A O 1
ATOM 5199 N N . ILE A 1 680 ? 0.501 6.680 -25.787 1.00 58.28 680 ILE A N 1
ATOM 5200 C CA . ILE A 1 680 ? 0.601 6.516 -27.243 1.00 58.28 680 ILE A CA 1
ATOM 5201 C C . ILE A 1 680 ? 1.624 5.409 -27.498 1.00 58.28 680 ILE A C 1
ATOM 5203 O O . ILE A 1 680 ? 2.670 5.441 -26.874 1.00 58.28 680 ILE A O 1
ATOM 5207 N N . ILE A 1 681 ? 1.354 4.438 -28.375 1.00 59.28 681 ILE A N 1
ATOM 5208 C CA . ILE A 1 681 ? 2.360 3.429 -28.759 1.00 59.28 681 ILE A CA 1
ATOM 5209 C C . ILE A 1 681 ? 2.313 3.177 -30.261 1.00 59.28 681 ILE A C 1
ATOM 5211 O O . ILE A 1 681 ? 1.327 2.628 -30.741 1.00 59.28 681 ILE A O 1
ATOM 5215 N N . ASP A 1 682 ? 3.416 3.419 -30.967 1.00 59.06 682 ASP A N 1
ATOM 5216 C CA . ASP A 1 682 ? 3.792 2.631 -32.154 1.00 59.06 682 ASP A CA 1
ATOM 5217 C C . ASP A 1 682 ? 5.230 2.188 -32.001 1.00 59.06 682 ASP A C 1
ATOM 5219 O O . ASP A 1 682 ? 6.144 2.747 -32.595 1.00 59.06 682 ASP A O 1
ATOM 5223 N N . GLN A 1 683 ? 5.446 1.206 -31.138 1.00 59.78 683 GLN A N 1
ATOM 5224 C CA . GLN A 1 683 ? 6.746 0.591 -31.032 1.00 59.78 683 GLN A CA 1
ATOM 5225 C C . GLN A 1 683 ? 6.706 -0.793 -31.662 1.00 59.78 683 GLN A C 1
ATOM 5227 O O . GLN A 1 683 ? 6.098 -1.728 -31.135 1.00 59.78 683 GLN A O 1
ATOM 5232 N N . ALA A 1 684 ? 7.407 -0.941 -32.783 1.00 56.94 684 ALA A N 1
ATOM 5233 C CA . ALA A 1 684 ? 7.858 -2.238 -33.262 1.00 56.94 684 ALA A CA 1
ATOM 5234 C C . ALA A 1 684 ? 9.065 -2.695 -32.421 1.00 56.94 684 ALA A C 1
ATOM 5236 O O . ALA A 1 684 ? 10.148 -2.941 -32.944 1.00 56.94 684 ALA A O 1
ATOM 5237 N N . VAL A 1 685 ? 8.897 -2.772 -31.096 1.00 57.72 685 VAL A N 1
ATOM 5238 C CA . VAL A 1 685 ? 9.901 -3.393 -30.228 1.00 57.72 685 VAL A CA 1
ATOM 5239 C C . VAL A 1 685 ? 9.923 -4.869 -30.577 1.00 57.72 685 VAL A C 1
ATOM 5241 O O . VAL A 1 685 ? 8.871 -5.505 -30.636 1.00 57.72 685 VAL A O 1
ATOM 5244 N N . ASN A 1 686 ? 11.105 -5.458 -30.718 1.00 62.00 686 ASN A N 1
ATOM 5245 C CA . ASN A 1 686 ? 11.238 -6.914 -30.771 1.00 62.00 686 ASN A CA 1
ATOM 5246 C C . ASN A 1 686 ? 10.984 -7.567 -29.386 1.00 62.00 686 ASN A C 1
ATOM 5248 O O . ASN A 1 686 ? 11.653 -8.521 -29.016 1.00 62.00 686 ASN A O 1
ATOM 5252 N N . ALA A 1 687 ? 10.071 -7.018 -28.581 1.00 65.12 687 ALA A N 1
ATOM 5253 C CA . ALA A 1 687 ? 9.769 -7.444 -27.218 1.00 65.12 687 ALA A CA 1
ATOM 5254 C C . ALA A 1 687 ? 8.294 -7.820 -27.066 1.00 65.12 687 ALA A C 1
ATOM 5256 O O . ALA A 1 687 ? 7.469 -7.581 -27.949 1.00 65.12 687 ALA A O 1
ATOM 5257 N N . ASP A 1 688 ? 7.954 -8.397 -25.915 1.00 74.75 688 ASP A N 1
ATOM 5258 C CA . ASP A 1 688 ? 6.575 -8.729 -25.571 1.00 74.75 688 ASP A CA 1
ATOM 5259 C C . ASP A 1 688 ? 5.705 -7.450 -25.532 1.00 74.75 688 ASP A C 1
ATOM 5261 O O . ASP A 1 688 ? 5.998 -6.506 -24.796 1.00 74.75 688 ASP A O 1
ATOM 5265 N N . ALA A 1 689 ? 4.600 -7.424 -26.286 1.00 75.06 689 ALA A N 1
ATOM 5266 C CA . ALA A 1 689 ? 3.633 -6.320 -26.296 1.00 75.06 689 ALA A CA 1
ATOM 5267 C C . ALA A 1 689 ? 3.094 -5.980 -24.890 1.00 75.06 689 ALA A C 1
ATOM 5269 O O . ALA A 1 689 ? 2.755 -4.832 -24.604 1.00 75.06 689 ALA A O 1
ATOM 5270 N N . ASN A 1 690 ? 3.066 -6.965 -23.987 1.00 79.00 690 ASN A N 1
ATOM 5271 C CA . ASN A 1 690 ? 2.668 -6.781 -22.593 1.00 79.00 690 ASN A CA 1
ATOM 5272 C C . ASN A 1 690 ? 3.611 -5.839 -21.836 1.00 79.00 690 ASN A C 1
ATOM 5274 O O . ASN A 1 690 ? 3.167 -5.075 -20.973 1.00 79.00 690 ASN A O 1
ATOM 5278 N N . TYR A 1 691 ? 4.907 -5.914 -22.147 1.00 84.00 691 TYR A N 1
ATOM 5279 C CA . TYR A 1 691 ? 5.927 -5.059 -21.560 1.00 84.00 691 TYR A CA 1
ATOM 5280 C C . TYR A 1 691 ? 5.727 -3.614 -22.023 1.00 84.00 691 TYR A C 1
ATOM 5282 O O . TYR A 1 691 ? 5.580 -2.741 -21.171 1.00 84.00 691 TYR A O 1
ATOM 5290 N N . VAL A 1 692 ? 5.627 -3.388 -23.339 1.00 82.00 692 VAL A N 1
ATOM 5291 C CA . VAL A 1 692 ? 5.479 -2.041 -23.914 1.00 82.00 692 VAL A CA 1
ATOM 5292 C C . VAL A 1 692 ? 4.224 -1.382 -23.355 1.00 82.00 692 VAL A C 1
ATOM 5294 O O . VAL A 1 692 ? 4.274 -0.290 -22.815 1.00 82.00 692 VAL A O 1
ATOM 5297 N N . PHE A 1 693 ? 3.097 -2.091 -23.333 1.00 83.62 693 PHE A N 1
ATOM 5298 C CA . PHE A 1 693 ? 1.874 -1.540 -22.754 1.00 83.62 693 PHE A CA 1
ATOM 5299 C C . PHE A 1 693 ? 2.026 -1.143 -21.275 1.00 83.62 693 PHE A C 1
ATOM 5301 O O . PHE A 1 693 ? 1.566 -0.083 -20.855 1.00 83.62 693 PHE A O 1
ATOM 5308 N N . THR A 1 694 ? 2.681 -1.986 -20.470 1.00 88.50 694 THR A N 1
ATOM 5309 C CA . THR A 1 694 ? 2.902 -1.710 -19.040 1.00 88.50 694 THR A CA 1
ATOM 5310 C C . THR A 1 694 ? 3.851 -0.526 -18.830 1.00 88.50 694 THR A C 1
ATOM 5312 O O . THR A 1 694 ? 3.614 0.285 -17.937 1.00 88.50 694 THR A O 1
ATOM 5315 N N . HIS A 1 695 ? 4.899 -0.421 -19.648 1.00 89.75 695 HIS A N 1
ATOM 5316 C CA . HIS A 1 695 ? 5.852 0.690 -19.667 1.00 89.75 695 HIS A CA 1
ATOM 5317 C C . HIS A 1 695 ? 5.151 2.028 -19.937 1.00 89.75 695 HIS A C 1
ATOM 5319 O O . HIS A 1 695 ? 5.364 3.026 -19.257 1.00 89.75 695 HIS A O 1
ATOM 5325 N N . GLU A 1 696 ? 4.231 2.029 -20.885 1.00 83.25 696 GLU A N 1
ATOM 5326 C CA . GLU A 1 696 ? 3.625 3.253 -21.405 1.00 83.25 696 GLU A CA 1
ATOM 5327 C C . GLU A 1 696 ? 2.502 3.743 -20.500 1.00 83.25 696 GLU A C 1
ATOM 5329 O O . GLU A 1 696 ? 2.380 4.931 -20.194 1.00 83.25 696 GLU A O 1
ATOM 5334 N N . LEU A 1 697 ? 1.746 2.801 -19.932 1.00 85.31 697 LEU A N 1
ATOM 5335 C CA . LEU A 1 697 ? 0.851 3.102 -18.825 1.00 85.31 697 LEU A CA 1
ATOM 5336 C C . LEU A 1 697 ? 1.618 3.681 -17.621 1.00 85.31 697 LEU A C 1
ATOM 5338 O O . LEU A 1 697 ? 1.056 4.443 -16.834 1.00 85.31 697 LEU A O 1
ATOM 5342 N N . ALA A 1 698 ? 2.899 3.355 -17.443 1.00 87.56 698 ALA A N 1
ATOM 5343 C CA . ALA A 1 698 ? 3.694 3.861 -16.330 1.00 87.56 698 ALA A CA 1
ATOM 5344 C C . ALA A 1 698 ? 4.109 5.327 -16.502 1.00 87.56 698 ALA A C 1
ATOM 5346 O O . ALA A 1 698 ? 4.199 6.038 -15.493 1.00 87.56 698 ALA A O 1
ATOM 5347 N N . HIS A 1 699 ? 4.226 5.825 -17.734 1.00 82.69 699 HIS A N 1
ATOM 5348 C CA . HIS A 1 699 ? 4.386 7.259 -17.991 1.00 82.69 699 HIS A CA 1
ATOM 5349 C C . HIS A 1 699 ? 3.187 8.079 -17.499 1.00 82.69 699 HIS A C 1
ATOM 5351 O O . HIS A 1 699 ? 3.380 9.166 -16.948 1.00 82.69 699 HIS A O 1
ATOM 5357 N N . CYS A 1 700 ? 1.963 7.525 -17.539 1.00 79.81 700 CYS A N 1
ATOM 5358 C CA . CYS A 1 700 ? 0.787 8.166 -16.928 1.00 79.81 700 CYS A CA 1
ATOM 5359 C C . CYS A 1 700 ? 0.980 8.445 -15.428 1.00 79.81 700 CYS A C 1
ATOM 5361 O O . CYS A 1 700 ? 0.334 9.336 -14.881 1.00 79.81 700 CYS A O 1
ATOM 5363 N N . PHE A 1 701 ? 1.863 7.701 -14.755 1.00 82.12 701 PHE A N 1
ATOM 5364 C CA . PHE A 1 701 ? 2.149 7.816 -13.324 1.00 82.12 701 PHE A CA 1
ATOM 5365 C C . PHE A 1 701 ? 3.517 8.430 -13.025 1.00 82.12 701 PHE A C 1
ATOM 5367 O O . PHE A 1 701 ? 4.082 8.168 -11.959 1.00 82.12 701 PHE A O 1
ATOM 5374 N N . TRP A 1 702 ? 4.009 9.292 -13.922 1.00 79.50 702 TRP A N 1
ATOM 5375 C CA . TRP A 1 702 ? 5.232 10.076 -13.730 1.00 79.50 702 TRP A CA 1
ATOM 5376 C C . TRP A 1 702 ? 6.508 9.225 -13.617 1.00 79.50 702 TRP A C 1
ATOM 5378 O O . TRP A 1 702 ? 7.482 9.624 -12.966 1.00 79.50 702 TRP A O 1
ATOM 5388 N N . LEU A 1 703 ? 6.504 8.027 -14.207 1.00 85.00 703 LEU A N 1
ATOM 5389 C CA . LEU A 1 703 ? 7.720 7.243 -14.387 1.00 85.00 703 LEU A CA 1
ATOM 5390 C C . LEU A 1 703 ? 8.404 7.672 -15.692 1.00 85.00 703 LEU A C 1
ATOM 5392 O O . LEU A 1 703 ? 7.738 7.889 -16.697 1.00 85.00 703 LEU A O 1
ATOM 5396 N N . THR A 1 704 ? 9.722 7.840 -15.647 1.00 83.94 704 THR A N 1
ATOM 5397 C CA . THR A 1 704 ? 10.592 8.244 -16.770 1.00 83.94 704 THR A CA 1
ATOM 5398 C C . THR A 1 704 ? 11.343 7.031 -17.311 1.00 83.94 704 THR A C 1
ATOM 5400 O O . THR A 1 704 ? 11.332 5.990 -16.652 1.00 83.94 704 THR A O 1
ATOM 5403 N N . HIS A 1 705 ? 12.020 7.142 -18.454 1.00 87.62 705 HIS A N 1
ATOM 5404 C CA . HIS A 1 705 ? 12.892 6.080 -18.947 1.00 87.62 705 HIS A CA 1
ATOM 5405 C C . HIS A 1 705 ? 14.129 5.850 -18.060 1.00 87.62 705 HIS A C 1
ATOM 5407 O O . HIS A 1 705 ? 14.709 6.784 -17.492 1.00 87.62 705 HIS A O 1
ATOM 5413 N N . HIS A 1 706 ? 14.576 4.589 -18.008 1.00 87.31 706 HIS A N 1
ATOM 5414 C CA . HIS A 1 706 ? 15.761 4.154 -17.267 1.00 87.31 706 HIS A CA 1
ATOM 5415 C C . HIS A 1 706 ? 16.977 3.856 -18.154 1.00 87.31 706 HIS A C 1
ATOM 5417 O O . HIS A 1 706 ? 17.939 4.610 -18.132 1.00 87.31 706 HIS A O 1
ATOM 5423 N N . GLU A 1 707 ? 16.996 2.758 -18.908 1.00 86.88 707 GLU A N 1
ATOM 5424 C CA . GLU A 1 707 ? 18.143 2.367 -19.742 1.00 86.88 707 GLU A CA 1
ATOM 5425 C C . GLU A 1 707 ? 17.712 2.008 -21.160 1.00 86.88 707 GLU A C 1
ATOM 5427 O O . GLU A 1 707 ? 16.562 1.645 -21.395 1.00 86.88 707 GLU A O 1
ATOM 5432 N N . ALA A 1 708 ? 18.660 2.095 -22.099 1.00 83.38 708 ALA A N 1
ATOM 5433 C CA . ALA A 1 708 ? 18.459 1.779 -23.516 1.00 83.38 708 ALA A CA 1
ATOM 5434 C C . ALA A 1 708 ? 17.314 2.566 -24.194 1.00 83.38 708 ALA A C 1
ATOM 5436 O O . ALA A 1 708 ? 16.803 2.134 -25.219 1.00 83.38 708 ALA A O 1
ATOM 5437 N N . SER A 1 709 ? 16.963 3.737 -23.652 1.00 78.69 709 SER A N 1
ATOM 5438 C CA . SER A 1 709 ? 15.990 4.677 -24.218 1.00 78.69 709 SER A CA 1
ATOM 5439 C C . SER A 1 709 ? 16.617 6.043 -24.513 1.00 78.69 709 SER A C 1
ATOM 5441 O O . SER A 1 709 ? 17.705 6.356 -24.017 1.00 78.69 709 SER A O 1
ATOM 5443 N N . SER A 1 710 ? 15.911 6.890 -25.261 1.00 73.81 710 SER A N 1
ATOM 5444 C CA . SER A 1 710 ? 16.098 8.345 -25.201 1.00 73.81 710 SER A CA 1
ATOM 5445 C C . SER A 1 710 ? 15.593 8.912 -23.862 1.00 73.81 710 SER A C 1
ATOM 5447 O O . SER A 1 710 ? 14.902 8.220 -23.125 1.00 73.81 710 SER A O 1
ATOM 5449 N N . GLY A 1 711 ? 16.015 10.135 -23.510 1.00 71.19 711 GLY A N 1
ATOM 5450 C CA . GLY A 1 711 ? 15.519 10.890 -22.340 1.00 71.19 711 GLY A CA 1
ATOM 5451 C C . GLY A 1 711 ? 15.691 10.238 -20.956 1.00 71.19 711 GLY A C 1
ATOM 5452 O O . GLY A 1 711 ? 15.076 10.659 -19.982 1.00 71.19 711 GLY A O 1
ATOM 5453 N N . VAL A 1 712 ? 16.607 9.273 -20.841 1.00 81.12 712 VAL A N 1
ATOM 5454 C CA . VAL A 1 712 ? 16.986 8.585 -19.597 1.00 81.12 712 VAL A CA 1
ATOM 5455 C C . VAL A 1 712 ? 17.246 9.541 -18.425 1.00 81.12 712 VAL A C 1
ATOM 5457 O O . VAL A 1 712 ? 18.135 10.394 -18.491 1.00 81.12 712 VAL A O 1
ATOM 5460 N N . VAL A 1 713 ? 16.564 9.297 -17.300 1.00 79.31 713 VAL A N 1
ATOM 5461 C CA . VAL A 1 713 ? 16.780 10.005 -16.026 1.00 79.31 713 VAL A CA 1
ATOM 5462 C C . VAL A 1 713 ? 17.163 9.000 -14.937 1.00 79.31 713 VAL A C 1
ATOM 5464 O O . VAL A 1 713 ? 16.333 8.553 -14.144 1.00 79.31 713 VAL A O 1
ATOM 5467 N N . ARG A 1 714 ? 18.438 8.595 -14.889 1.00 79.31 714 ARG A N 1
ATOM 5468 C CA . ARG A 1 714 ? 18.923 7.502 -14.013 1.00 79.31 714 ARG A CA 1
ATOM 5469 C C . ARG A 1 714 ? 18.612 7.721 -12.536 1.00 79.31 714 ARG A C 1
ATOM 5471 O O . ARG A 1 714 ? 18.409 6.772 -11.786 1.00 79.31 714 ARG A O 1
ATOM 5478 N N . GLU A 1 715 ? 18.553 8.971 -12.104 1.00 78.38 715 GLU A N 1
ATOM 5479 C CA . GLU A 1 715 ? 18.255 9.384 -10.737 1.00 78.38 715 GLU A CA 1
ATOM 5480 C C . GLU A 1 715 ? 16.844 8.965 -10.298 1.00 78.38 715 GLU A C 1
ATOM 5482 O O . GLU A 1 715 ? 16.555 8.902 -9.100 1.00 78.38 715 GLU A O 1
ATOM 5487 N N . HIS A 1 716 ? 15.952 8.673 -11.249 1.00 81.69 716 HIS A N 1
ATOM 5488 C CA . HIS A 1 716 ? 14.553 8.329 -11.019 1.00 81.69 716 HIS A CA 1
ATOM 5489 C C . HIS A 1 716 ? 14.310 6.837 -10.821 1.00 81.69 716 HIS A C 1
ATOM 5491 O O . HIS A 1 716 ? 13.178 6.481 -10.479 1.00 81.69 716 HIS A O 1
ATOM 5497 N N . HIS A 1 717 ? 15.353 6.019 -10.942 1.00 88.50 717 HIS A N 1
ATOM 5498 C CA . HIS A 1 717 ? 15.314 4.565 -10.869 1.00 88.50 717 HIS A CA 1
ATOM 5499 C C . HIS A 1 717 ? 16.265 4.034 -9.797 1.00 88.50 717 HIS A C 1
ATOM 5501 O O . HIS A 1 717 ? 17.054 4.776 -9.207 1.00 88.50 717 HIS A O 1
ATOM 5507 N N . ASP A 1 718 ? 16.145 2.742 -9.515 1.00 86.44 718 ASP A N 1
ATOM 5508 C CA . ASP A 1 718 ? 17.184 2.013 -8.802 1.00 86.44 718 ASP A CA 1
ATOM 5509 C C . ASP A 1 718 ? 18.318 1.712 -9.787 1.00 86.44 718 ASP A C 1
ATOM 5511 O O . ASP A 1 718 ? 18.145 0.927 -10.716 1.00 86.44 718 ASP A O 1
ATOM 5515 N N . GLN A 1 719 ? 19.467 2.358 -9.590 1.00 82.44 719 GLN A N 1
ATOM 5516 C CA . GLN A 1 719 ? 20.615 2.250 -10.494 1.00 82.44 719 GLN A CA 1
ATOM 5517 C C . GLN A 1 719 ? 21.254 0.853 -10.497 1.00 82.44 719 GLN A C 1
ATOM 5519 O O . GLN A 1 719 ? 22.093 0.581 -11.352 1.00 82.44 719 GLN A O 1
ATOM 5524 N N . TYR A 1 720 ? 20.869 -0.012 -9.555 1.00 80.56 720 TYR A N 1
ATOM 5525 C CA . TYR A 1 720 ? 21.337 -1.394 -9.462 1.00 80.56 720 TYR A CA 1
ATOM 5526 C C . TYR A 1 720 ? 20.320 -2.418 -9.996 1.00 80.56 720 TYR A C 1
ATOM 5528 O O . TYR A 1 720 ? 20.593 -3.621 -10.017 1.00 80.56 720 TYR A O 1
ATOM 5536 N N . ASP A 1 721 ? 19.145 -1.961 -10.442 1.00 85.00 721 ASP A N 1
ATOM 5537 C CA . ASP A 1 721 ? 18.132 -2.802 -11.078 1.00 85.00 721 ASP A CA 1
ATOM 5538 C C . ASP A 1 721 ? 18.046 -2.501 -12.579 1.00 85.00 721 ASP A C 1
ATOM 5540 O O . ASP A 1 721 ? 17.224 -1.713 -13.062 1.00 85.00 721 ASP A O 1
ATOM 5544 N N . HIS A 1 722 ? 18.902 -3.184 -13.337 1.00 85.50 722 HIS A N 1
ATOM 5545 C CA . HIS A 1 722 ? 18.923 -3.117 -14.796 1.00 85.50 722 HIS A CA 1
ATOM 5546 C C . HIS A 1 722 ? 17.755 -3.890 -15.434 1.00 85.50 722 HIS A C 1
ATOM 5548 O O . HIS A 1 722 ? 17.682 -3.990 -16.655 1.00 85.50 722 HIS A O 1
ATOM 5554 N N . ASN A 1 723 ? 16.821 -4.463 -14.666 1.00 87.12 723 ASN A N 1
ATOM 5555 C CA . ASN A 1 723 ? 15.614 -5.113 -15.190 1.00 87.12 723 ASN A CA 1
ATOM 5556 C C . ASN A 1 723 ? 14.342 -4.285 -14.940 1.00 87.12 723 ASN A C 1
ATOM 5558 O O . ASN A 1 723 ? 13.233 -4.819 -14.861 1.00 87.12 723 ASN A O 1
ATOM 5562 N N . CYS A 1 724 ? 14.499 -2.964 -14.822 1.00 92.06 724 CYS A N 1
ATOM 5563 C CA . CYS A 1 724 ? 13.384 -2.037 -14.702 1.00 92.06 724 CYS A CA 1
ATOM 5564 C C . CYS A 1 724 ? 12.497 -2.058 -15.961 1.00 92.06 724 CYS A C 1
ATOM 5566 O O . CYS A 1 724 ? 13.000 -1.936 -17.074 1.00 92.06 724 CYS A O 1
ATOM 5568 N N . VAL A 1 725 ? 11.172 -2.104 -15.787 1.00 91.94 725 VAL A N 1
ATOM 5569 C CA . VAL A 1 725 ? 10.177 -2.010 -16.877 1.00 91.94 725 VAL A CA 1
ATOM 5570 C C . VAL A 1 725 ? 10.245 -0.682 -17.616 1.00 91.94 725 VAL A C 1
ATOM 5572 O O . VAL A 1 725 ? 9.750 -0.594 -18.723 1.00 91.94 725 VAL A O 1
ATOM 5575 N N . MET A 1 726 ? 10.886 0.335 -17.041 1.00 91.38 726 MET A N 1
ATOM 5576 C CA . MET A 1 726 ? 11.122 1.612 -17.713 1.00 91.38 726 MET A CA 1
ATOM 5577 C C . MET A 1 726 ? 12.402 1.632 -18.568 1.00 91.38 726 MET A C 1
ATOM 5579 O O . MET A 1 726 ? 12.763 2.678 -19.099 1.00 91.38 726 MET A O 1
ATOM 5583 N N . SER A 1 727 ? 13.126 0.517 -18.680 1.00 89.81 727 SER A N 1
ATOM 5584 C CA . SER A 1 727 ? 14.190 0.344 -19.678 1.00 89.81 727 SER A CA 1
ATOM 5585 C C . SER A 1 727 ? 13.611 -0.256 -20.962 1.00 89.81 727 SER A C 1
ATOM 5587 O O . SER A 1 727 ? 12.522 -0.822 -20.915 1.00 89.81 727 SER A O 1
ATOM 5589 N N . TYR A 1 728 ? 14.336 -0.167 -22.079 1.00 87.25 728 TYR A N 1
ATOM 5590 C CA . TYR A 1 728 ? 14.070 -0.935 -23.305 1.00 87.25 728 TYR A CA 1
ATOM 5591 C C . TYR A 1 728 ? 15.000 -2.146 -23.425 1.00 87.25 728 TYR A C 1
ATOM 5593 O O . TYR A 1 728 ? 16.073 -2.166 -22.812 1.00 87.25 728 TYR A O 1
ATOM 5601 N N . PRO A 1 729 ? 14.634 -3.163 -24.232 1.00 85.56 729 PRO A N 1
ATOM 5602 C CA . PRO A 1 729 ? 15.619 -4.142 -24.656 1.00 85.56 729 PRO A CA 1
ATOM 5603 C C . PRO A 1 729 ? 16.726 -3.443 -25.451 1.00 85.56 729 PRO A C 1
ATOM 5605 O O . PRO A 1 729 ? 16.545 -2.349 -25.979 1.00 85.56 729 PRO A O 1
ATOM 5608 N N . TYR A 1 730 ? 17.882 -4.080 -25.582 1.00 82.31 730 TYR A N 1
ATOM 5609 C CA . TYR A 1 730 ? 18.993 -3.524 -26.349 1.00 82.31 730 TYR A CA 1
ATOM 5610 C C . TYR A 1 730 ? 18.881 -3.918 -27.824 1.00 82.31 730 TYR A C 1
ATOM 5612 O O . TYR A 1 730 ? 18.802 -5.106 -28.137 1.00 82.31 730 TYR A O 1
ATOM 5620 N N . TRP A 1 731 ? 18.855 -2.936 -28.732 1.00 72.00 731 TRP A N 1
ATOM 5621 C CA . TRP A 1 731 ? 18.601 -3.177 -30.165 1.00 72.00 731 TRP A CA 1
ATOM 5622 C C . TRP A 1 731 ? 19.840 -2.946 -31.045 1.00 72.00 731 TRP A C 1
ATOM 5624 O O . TRP A 1 731 ? 19.782 -3.113 -32.261 1.00 72.00 731 TRP A O 1
ATOM 5634 N N . GLY A 1 732 ? 20.974 -2.557 -30.453 1.00 72.75 732 GLY A N 1
ATOM 5635 C CA . GLY A 1 732 ? 22.212 -2.329 -31.197 1.00 72.75 732 GLY A CA 1
ATOM 5636 C C . GLY A 1 732 ? 22.815 -3.627 -31.762 1.00 72.75 732 GLY A C 1
ATOM 5637 O O . GLY A 1 732 ? 22.571 -4.706 -31.226 1.00 72.75 732 GLY A O 1
ATOM 5638 N N . PRO A 1 733 ? 23.684 -3.547 -32.790 1.00 64.88 733 PRO A N 1
ATOM 5639 C CA . PRO A 1 733 ? 24.364 -4.714 -33.373 1.00 64.88 733 PRO A CA 1
ATOM 5640 C C . PRO A 1 733 ? 25.376 -5.376 -32.418 1.00 64.88 733 PRO A C 1
ATOM 5642 O O . PRO A 1 733 ? 25.958 -6.415 -32.734 1.00 64.88 733 PRO A O 1
ATOM 5645 N N . HIS A 1 734 ? 25.635 -4.760 -31.265 1.00 68.31 734 HIS A N 1
ATOM 5646 C CA . HIS A 1 734 ? 26.532 -5.268 -30.238 1.00 68.31 734 HIS A CA 1
ATOM 5647 C C . HIS A 1 734 ? 25.779 -6.141 -29.232 1.00 68.31 734 HIS A C 1
ATOM 5649 O O . HIS A 1 734 ? 24.589 -5.967 -28.996 1.00 68.31 734 HIS A O 1
ATOM 5655 N N . GLN A 1 735 ? 26.487 -7.081 -28.606 1.00 69.44 735 GLN A N 1
ATOM 5656 C CA . GLN A 1 735 ? 25.928 -7.827 -27.483 1.00 69.44 735 GLN A CA 1
ATOM 5657 C C . GLN A 1 735 ? 25.520 -6.830 -26.384 1.00 69.44 735 GLN A C 1
ATOM 5659 O O . GLN A 1 735 ? 26.339 -5.963 -26.055 1.00 69.44 735 GLN A O 1
ATOM 5664 N N . PRO A 1 736 ? 24.299 -6.925 -25.823 1.00 74.94 736 PRO A N 1
ATOM 5665 C CA . PRO A 1 736 ? 23.885 -6.015 -24.770 1.00 74.94 736 PRO A CA 1
ATOM 5666 C C . PRO A 1 736 ? 24.867 -6.049 -23.601 1.00 74.94 736 PRO A C 1
ATOM 5668 O O . PRO A 1 736 ? 25.436 -7.111 -23.316 1.00 74.94 736 PRO A O 1
ATOM 5671 N N . PRO A 1 737 ? 25.014 -4.931 -22.867 1.00 69.94 737 PRO A N 1
ATOM 5672 C CA . PRO A 1 737 ? 25.753 -4.939 -21.609 1.00 69.94 737 PRO A CA 1
ATOM 5673 C C . PRO A 1 737 ? 25.179 -5.974 -20.629 1.00 69.94 737 PRO A C 1
ATOM 5675 O O . PRO A 1 737 ? 25.933 -6.536 -19.836 1.00 69.94 737 PRO A O 1
ATOM 5678 N N . TYR A 1 738 ? 23.881 -6.289 -20.749 1.00 77.44 738 TYR A N 1
ATOM 5679 C CA . TYR A 1 738 ? 23.198 -7.271 -19.919 1.00 77.44 738 TYR A CA 1
ATOM 5680 C C . TYR A 1 738 ? 22.470 -8.351 -20.745 1.00 77.44 738 TYR A C 1
ATOM 5682 O O . TYR A 1 738 ? 21.616 -8.022 -21.568 1.00 77.44 738 TYR A O 1
ATOM 5690 N N . PRO A 1 739 ? 22.743 -9.655 -20.531 1.00 73.44 739 PRO A N 1
ATOM 5691 C CA . PRO A 1 739 ? 22.149 -10.735 -21.328 1.00 73.44 739 PRO A CA 1
ATOM 5692 C C . PRO A 1 739 ? 20.614 -10.811 -21.330 1.00 73.44 739 PRO A C 1
ATOM 5694 O O . PRO A 1 739 ? 20.044 -11.361 -22.269 1.00 73.44 739 PRO A O 1
ATOM 5697 N N . HIS A 1 740 ? 19.937 -10.303 -20.297 1.00 76.44 740 HIS A N 1
ATOM 5698 C CA . HIS A 1 740 ? 18.471 -10.299 -20.206 1.00 76.44 740 HIS A CA 1
ATOM 5699 C C . HIS A 1 740 ? 17.824 -9.157 -20.998 1.00 76.44 740 HIS A C 1
ATOM 5701 O O . HIS A 1 740 ? 16.633 -9.226 -21.259 1.00 76.44 740 HIS A O 1
ATOM 5707 N N . HIS A 1 741 ? 18.593 -8.153 -21.443 1.00 82.00 741 HIS A N 1
ATOM 5708 C CA . HIS A 1 741 ? 18.125 -7.115 -22.379 1.00 82.00 741 HIS A CA 1
ATOM 5709 C C . HIS A 1 741 ? 17.977 -7.622 -23.815 1.00 82.00 741 HIS A C 1
ATOM 5711 O O . HIS A 1 741 ? 17.604 -6.850 -24.698 1.00 82.00 741 HIS A O 1
ATOM 5717 N N . LEU A 1 742 ? 18.292 -8.895 -24.074 1.00 81.00 742 LEU A N 1
ATOM 5718 C CA . LEU A 1 742 ? 18.001 -9.505 -25.363 1.00 81.00 742 LEU A CA 1
ATOM 5719 C C . LEU A 1 742 ? 16.479 -9.531 -25.584 1.00 81.00 742 LEU A C 1
ATOM 5721 O O . LEU A 1 742 ? 15.760 -9.978 -24.687 1.00 81.00 742 LEU A O 1
ATOM 5725 N N . PRO A 1 743 ? 15.977 -9.085 -26.749 1.00 81.44 743 PRO A N 1
ATOM 5726 C CA . PRO A 1 743 ? 14.542 -8.878 -26.937 1.00 81.44 743 PRO A CA 1
ATOM 5727 C C . PRO A 1 743 ? 13.668 -10.132 -26.712 1.00 81.44 743 PRO A C 1
ATOM 5729 O O . PRO A 1 743 ? 12.579 -10.032 -26.154 1.00 81.44 743 PRO A O 1
ATOM 5732 N N . ASP A 1 744 ? 14.175 -11.329 -27.030 1.00 78.62 744 ASP A N 1
ATOM 5733 C CA . ASP A 1 744 ? 13.497 -12.622 -26.828 1.00 78.62 744 ASP A CA 1
ATOM 5734 C C . ASP A 1 744 ? 13.456 -13.099 -25.362 1.00 78.62 744 ASP A C 1
ATOM 5736 O O . ASP A 1 744 ? 12.769 -14.071 -25.041 1.00 78.62 744 ASP A O 1
ATOM 5740 N N . ARG A 1 745 ? 14.202 -12.441 -24.467 1.00 78.62 745 ARG A N 1
ATOM 5741 C CA . ARG A 1 745 ? 14.341 -12.792 -23.041 1.00 78.62 745 ARG A CA 1
ATOM 5742 C C . ARG A 1 745 ? 13.946 -11.659 -22.099 1.00 78.62 745 ARG A C 1
ATOM 5744 O O . ARG A 1 745 ? 14.041 -11.830 -20.884 1.00 78.62 745 ARG A O 1
ATOM 5751 N N . TYR A 1 746 ? 13.538 -10.518 -22.644 1.00 82.69 746 TYR A N 1
ATOM 5752 C CA . TYR A 1 746 ? 13.279 -9.313 -21.877 1.00 82.69 746 TYR A CA 1
ATOM 5753 C C . TYR A 1 746 ? 11.893 -9.367 -21.220 1.00 82.69 746 TYR A C 1
ATOM 5755 O O . TYR A 1 746 ? 10.872 -9.173 -21.877 1.00 82.69 746 TYR A O 1
ATOM 5763 N N . ASP A 1 747 ? 11.863 -9.645 -19.913 1.00 85.00 747 ASP A N 1
ATOM 5764 C CA . ASP A 1 747 ? 10.648 -9.657 -19.085 1.00 85.00 747 ASP A CA 1
ATOM 5765 C C . ASP A 1 747 ? 10.848 -8.811 -17.811 1.00 85.00 747 ASP A C 1
ATOM 5767 O O . ASP A 1 747 ? 11.111 -9.342 -16.725 1.00 85.00 747 ASP A O 1
ATOM 5771 N N . PRO A 1 748 ? 10.798 -7.476 -17.935 1.00 87.56 748 PRO A N 1
ATOM 5772 C CA . PRO A 1 748 ? 11.175 -6.585 -16.850 1.00 87.56 748 PRO A CA 1
ATOM 5773 C C . PRO A 1 748 ? 10.056 -6.353 -15.824 1.00 87.56 748 PRO A C 1
ATOM 5775 O O . PRO A 1 748 ? 8.867 -6.595 -16.058 1.00 87.56 748 PRO A O 1
ATOM 5778 N N . THR A 1 749 ? 10.449 -5.827 -14.666 1.00 91.94 749 THR A N 1
ATOM 5779 C CA . THR A 1 749 ? 9.581 -5.478 -13.527 1.00 91.94 749 THR A CA 1
ATOM 5780 C C . THR A 1 749 ? 9.796 -4.034 -13.105 1.00 91.94 749 THR A C 1
ATOM 5782 O O . THR A 1 749 ? 10.831 -3.453 -13.399 1.00 91.94 749 THR A O 1
ATOM 5785 N N . PHE A 1 750 ? 8.871 -3.414 -12.369 1.00 94.19 750 PHE A N 1
ATOM 5786 C CA . PHE A 1 750 ? 9.173 -2.110 -11.768 1.00 94.19 750 PHE A CA 1
ATOM 5787 C C . PHE A 1 750 ? 10.340 -2.243 -10.788 1.00 94.19 750 PHE A C 1
ATOM 5789 O O . PHE A 1 750 ? 10.220 -2.980 -9.809 1.00 94.19 750 PHE A O 1
ATOM 5796 N N . CYS A 1 751 ? 11.428 -1.498 -10.999 1.00 93.06 751 CYS A N 1
ATOM 5797 C CA . CYS A 1 751 ? 12.499 -1.445 -10.005 1.00 93.06 751 CYS A CA 1
ATOM 5798 C C . CYS A 1 751 ? 11.978 -0.935 -8.652 1.00 93.06 751 CYS A C 1
ATOM 5800 O O . CYS A 1 751 ? 10.913 -0.307 -8.584 1.00 93.06 751 CYS A O 1
ATOM 5802 N N . GLY A 1 752 ? 12.728 -1.163 -7.569 1.00 91.06 752 GLY A N 1
ATOM 5803 C CA . GLY A 1 752 ? 12.299 -0.798 -6.211 1.00 91.06 752 GLY A CA 1
ATOM 5804 C C . GLY A 1 752 ? 11.832 0.657 -6.085 1.00 91.06 752 GLY A C 1
ATOM 5805 O O . GLY A 1 752 ? 10.789 0.937 -5.491 1.00 91.06 752 GLY A O 1
ATOM 5806 N N . LYS A 1 753 ? 12.537 1.587 -6.740 1.00 90.25 753 LYS A N 1
ATOM 5807 C CA . LYS A 1 753 ? 12.163 3.005 -6.772 1.00 90.25 753 LYS A CA 1
ATOM 5808 C C . LYS A 1 753 ? 10.883 3.286 -7.568 1.00 90.25 753 LYS A C 1
ATOM 5810 O O . LYS A 1 753 ? 10.011 3.999 -7.073 1.00 90.25 753 LYS A O 1
ATOM 5815 N N . CYS A 1 754 ? 10.737 2.735 -8.774 1.00 92.69 754 CYS A N 1
ATOM 5816 C CA . CYS A 1 754 ? 9.505 2.888 -9.559 1.00 92.69 754 CYS A CA 1
ATOM 5817 C C . CYS A 1 754 ? 8.295 2.333 -8.802 1.00 92.69 754 CYS A C 1
ATOM 5819 O O . CYS A 1 754 ? 7.253 2.982 -8.748 1.00 92.69 754 CYS A O 1
ATOM 5821 N N . ASN A 1 755 ? 8.459 1.175 -8.160 1.00 95.06 755 ASN A N 1
ATOM 5822 C CA . ASN A 1 755 ? 7.421 0.542 -7.356 1.00 95.06 755 ASN A CA 1
ATOM 5823 C C . ASN A 1 755 ? 6.947 1.468 -6.216 1.00 95.06 755 ASN A C 1
ATOM 5825 O O . ASN A 1 755 ? 5.752 1.721 -6.078 1.00 95.06 755 ASN A O 1
ATOM 5829 N N . LEU A 1 756 ? 7.868 2.065 -5.457 1.00 93.44 756 LEU A N 1
ATOM 5830 C CA . LEU A 1 756 ? 7.531 3.013 -4.387 1.00 93.44 756 LEU A CA 1
ATOM 5831 C C . LEU A 1 756 ? 6.927 4.331 -4.907 1.00 93.44 756 LEU A C 1
ATOM 5833 O O . LEU A 1 756 ? 5.999 4.866 -4.300 1.00 93.44 756 LEU A O 1
ATOM 5837 N N . LYS A 1 757 ? 7.383 4.847 -6.055 1.00 91.00 757 LYS A N 1
ATOM 5838 C CA . LYS A 1 757 ? 6.776 6.032 -6.688 1.00 91.00 757 LYS A CA 1
ATOM 5839 C C . LYS A 1 757 ? 5.321 5.789 -7.089 1.00 91.00 757 LYS A C 1
ATOM 5841 O O . LYS A 1 757 ? 4.472 6.645 -6.826 1.00 91.00 757 LYS A O 1
ATOM 5846 N N . LEU A 1 758 ? 5.011 4.623 -7.663 1.00 92.50 758 LEU A N 1
ATOM 5847 C CA . LEU A 1 758 ? 3.634 4.220 -7.984 1.00 92.50 758 LEU A CA 1
ATOM 5848 C C . LEU A 1 758 ? 2.753 4.188 -6.729 1.00 92.50 758 LEU A C 1
ATOM 5850 O O . LEU A 1 758 ? 1.626 4.687 -6.751 1.00 92.50 758 LEU A O 1
ATOM 5854 N N . ARG A 1 759 ? 3.311 3.721 -5.605 1.00 94.00 759 ARG A N 1
ATOM 5855 C CA . ARG A 1 759 ? 2.656 3.754 -4.289 1.00 94.00 759 ARG A CA 1
ATOM 5856 C C . ARG A 1 759 ? 2.427 5.163 -3.736 1.00 94.00 759 ARG A C 1
ATOM 5858 O O . ARG A 1 759 ? 1.587 5.321 -2.856 1.00 94.00 759 ARG A O 1
ATOM 5865 N N . GLY A 1 760 ? 3.137 6.177 -4.235 1.00 91.31 760 GLY A N 1
ATOM 5866 C CA . GLY A 1 760 ? 3.031 7.569 -3.780 1.00 91.31 760 GLY A CA 1
ATOM 5867 C C . GLY A 1 760 ? 4.179 8.064 -2.907 1.00 91.31 760 GLY A C 1
ATOM 5868 O O . GLY A 1 760 ? 4.066 9.149 -2.348 1.00 91.31 760 GLY A O 1
ATOM 5869 N N . TRP A 1 761 ? 5.256 7.291 -2.757 1.00 91.62 761 TRP A N 1
ATOM 5870 C CA . TRP A 1 761 ? 6.405 7.715 -1.957 1.00 91.62 761 TRP A CA 1
ATOM 5871 C C . TRP A 1 761 ? 7.151 8.880 -2.617 1.00 91.62 761 TRP A C 1
ATOM 5873 O O . TRP A 1 761 ? 7.454 8.843 -3.812 1.00 91.62 761 TRP A O 1
ATOM 5883 N N . ASP A 1 762 ? 7.534 9.864 -1.805 1.00 87.25 762 ASP A N 1
ATOM 5884 C CA . ASP A 1 762 ? 8.377 10.995 -2.197 1.00 87.25 762 ASP A CA 1
ATOM 5885 C C . ASP A 1 762 ? 9.870 10.665 -2.028 1.00 87.25 762 ASP A C 1
ATOM 5887 O O . ASP A 1 762 ? 10.549 11.112 -1.101 1.00 87.25 762 ASP A O 1
ATOM 5891 N N . ILE A 1 763 ? 10.384 9.784 -2.888 1.00 80.25 763 ILE A N 1
ATOM 5892 C CA . ILE A 1 763 ? 11.776 9.316 -2.823 1.00 80.25 763 ILE A CA 1
ATOM 5893 C C . ILE A 1 763 ? 12.676 10.018 -3.850 1.00 80.25 763 ILE A C 1
ATOM 5895 O O . ILE A 1 763 ? 12.612 9.773 -5.059 1.00 80.25 763 ILE A O 1
ATOM 5899 N N . THR A 1 764 ? 13.576 10.869 -3.350 1.00 73.31 764 THR A N 1
ATOM 5900 C CA . THR A 1 764 ? 14.609 11.567 -4.135 1.00 73.31 764 THR A CA 1
ATOM 5901 C C . THR A 1 764 ? 15.821 10.671 -4.426 1.00 73.31 764 THR A C 1
ATOM 5903 O O . THR A 1 764 ? 15.880 9.521 -3.992 1.00 73.31 764 THR A O 1
ATOM 5906 N N . HIS A 1 765 ? 16.774 11.158 -5.225 1.00 62.16 765 HIS A N 1
ATOM 5907 C CA . HIS A 1 765 ? 18.025 10.448 -5.520 1.00 62.16 765 HIS A CA 1
ATOM 5908 C C . HIS A 1 765 ? 19.000 10.443 -4.334 1.00 62.16 765 HIS A C 1
ATOM 5910 O O . HIS A 1 765 ? 19.552 9.398 -4.002 1.00 62.16 765 HIS A O 1
ATOM 5916 N N . ASP A 1 766 ? 19.127 11.562 -3.619 1.00 66.25 766 ASP A N 1
ATOM 5917 C CA . ASP A 1 766 ? 20.005 11.676 -2.443 1.00 66.25 766 ASP A CA 1
ATOM 5918 C C . ASP A 1 766 ? 19.626 10.680 -1.334 1.00 66.25 766 ASP A C 1
ATOM 5920 O O . ASP A 1 766 ? 20.474 10.183 -0.589 1.00 66.25 766 ASP A O 1
ATOM 5924 N N . HIS A 1 767 ? 18.340 10.325 -1.245 1.00 67.38 767 HIS A N 1
ATOM 5925 C CA . HIS A 1 767 ? 17.878 9.304 -0.313 1.00 67.38 767 HIS A CA 1
ATOM 5926 C C . HIS A 1 767 ? 18.408 7.899 -0.642 1.00 67.38 767 HIS A C 1
ATOM 5928 O O . HIS A 1 767 ? 18.602 7.118 0.286 1.00 67.38 767 HIS A O 1
ATOM 5934 N N . ILE A 1 768 ? 18.690 7.617 -1.918 1.00 58.41 768 ILE A N 1
ATOM 5935 C CA . ILE A 1 768 ? 19.212 6.341 -2.436 1.00 58.41 768 ILE A CA 1
ATOM 5936 C C . ILE A 1 768 ? 20.705 6.227 -2.194 1.00 58.41 768 ILE A C 1
ATOM 5938 O O . ILE A 1 768 ? 21.162 5.192 -1.729 1.00 58.41 768 ILE A O 1
ATOM 5942 N N . LEU A 1 769 ? 21.455 7.296 -2.477 1.00 56.53 769 LEU A N 1
ATOM 5943 C CA . LEU A 1 769 ? 22.903 7.322 -2.257 1.00 56.53 769 LEU A CA 1
ATOM 5944 C C . LEU A 1 769 ? 23.261 7.169 -0.773 1.00 56.53 769 LEU A C 1
ATOM 5946 O O . LEU A 1 769 ? 24.365 6.751 -0.443 1.00 56.53 769 LEU A O 1
ATOM 5950 N N . GLY A 1 770 ? 22.323 7.505 0.119 1.00 63.22 770 GLY A N 1
ATOM 5951 C CA . GLY A 1 770 ? 22.448 7.268 1.554 1.00 63.22 770 GLY A CA 1
ATOM 5952 C C . GLY A 1 770 ? 22.073 5.856 2.017 1.00 63.22 770 GLY A C 1
ATOM 5953 O O . GLY A 1 770 ? 22.226 5.583 3.203 1.00 63.22 770 GLY A O 1
ATOM 5954 N N . LEU A 1 771 ? 21.553 4.983 1.145 1.00 66.94 771 LEU A N 1
ATOM 5955 C CA . LEU A 1 771 ? 21.435 3.556 1.443 1.00 66.94 771 LEU A CA 1
ATOM 5956 C C . LEU A 1 771 ? 22.772 2.904 1.081 1.00 66.94 771 LEU A C 1
ATOM 5958 O O . LEU A 1 771 ? 23.206 3.035 -0.062 1.00 66.94 771 LEU A O 1
ATOM 5962 N N . ASP A 1 772 ? 23.398 2.186 2.019 1.00 58.69 772 ASP A N 1
ATOM 5963 C CA . ASP A 1 772 ? 24.659 1.469 1.773 1.00 58.69 772 ASP A CA 1
ATOM 5964 C C . ASP A 1 772 ? 24.594 0.715 0.451 1.00 58.69 772 ASP A C 1
ATOM 5966 O O . ASP A 1 772 ? 23.631 -0.029 0.238 1.00 58.69 772 ASP A O 1
ATOM 5970 N N . ALA A 1 773 ? 25.576 0.921 -0.436 1.00 60.78 773 ALA A N 1
ATOM 5971 C CA . ALA A 1 773 ? 25.611 0.237 -1.722 1.00 60.78 773 ALA A CA 1
ATOM 5972 C C . ALA A 1 773 ? 25.407 -1.268 -1.480 1.00 60.78 773 ALA A C 1
ATOM 5974 O O . ALA A 1 773 ? 26.078 -1.839 -0.612 1.00 60.78 773 ALA A O 1
ATOM 5975 N N . PRO A 1 774 ? 24.456 -1.904 -2.183 1.00 55.06 774 PRO A N 1
ATOM 5976 C CA . PRO A 1 774 ? 24.242 -3.330 -2.027 1.00 55.06 774 PRO A CA 1
ATOM 5977 C C . PRO A 1 774 ? 25.578 -4.025 -2.301 1.00 55.06 774 PRO A C 1
ATOM 5979 O O . PRO A 1 774 ? 26.265 -3.710 -3.268 1.00 55.06 774 PRO A O 1
ATOM 5982 N N . GLN A 1 775 ? 25.990 -4.913 -1.401 1.00 52.53 775 GLN A N 1
ATOM 5983 C CA . GLN A 1 775 ? 27.054 -5.878 -1.659 1.00 52.53 775 GLN A CA 1
ATOM 5984 C C . GLN A 1 775 ? 26.331 -7.137 -2.138 1.00 52.53 775 GLN A C 1
ATOM 5986 O O . GLN A 1 775 ? 25.773 -7.849 -1.295 1.00 52.53 775 GLN A O 1
ATOM 5991 N N . PRO A 1 776 ? 26.244 -7.409 -3.456 1.00 53.03 776 PRO A N 1
ATOM 5992 C CA . PRO A 1 776 ? 25.565 -8.605 -3.918 1.00 53.03 776 PRO A CA 1
ATOM 5993 C C . PRO A 1 776 ? 26.250 -9.834 -3.306 1.00 53.03 776 PRO A C 1
ATOM 5995 O O . PRO A 1 776 ? 27.483 -9.897 -3.285 1.00 53.03 776 PRO A O 1
ATOM 5998 N N . PRO A 1 777 ? 25.499 -10.836 -2.823 1.00 45.81 777 PRO A N 1
ATOM 5999 C CA . PRO A 1 777 ? 26.072 -12.043 -2.217 1.00 45.81 777 PRO A CA 1
ATOM 6000 C C . PRO A 1 777 ? 26.954 -12.860 -3.189 1.00 45.81 777 PRO A C 1
ATOM 6002 O O . PRO A 1 777 ? 27.692 -13.749 -2.766 1.00 45.81 777 PRO A O 1
ATOM 6005 N N . ASP A 1 778 ? 26.895 -12.547 -4.485 1.00 56.25 778 ASP A N 1
ATOM 6006 C CA . ASP A 1 778 ? 27.634 -13.122 -5.608 1.00 56.25 778 ASP A CA 1
ATOM 6007 C C . ASP A 1 778 ? 28.525 -12.108 -6.359 1.00 56.25 778 ASP A C 1
ATOM 6009 O O . ASP A 1 778 ? 29.057 -12.425 -7.427 1.00 56.25 778 ASP A O 1
ATOM 6013 N N . ALA A 1 779 ? 28.732 -10.902 -5.818 1.00 66.31 779 ALA A N 1
ATOM 6014 C CA . ALA A 1 779 ? 29.624 -9.909 -6.409 1.00 66.31 779 ALA A CA 1
ATOM 6015 C C . ALA A 1 779 ? 31.088 -10.257 -6.156 1.00 66.31 779 ALA A C 1
ATOM 6017 O O . ALA A 1 779 ? 31.750 -9.680 -5.292 1.00 66.31 779 ALA A O 1
ATOM 6018 N N . LEU A 1 780 ? 31.610 -11.195 -6.943 1.00 80.31 780 LEU A N 1
ATOM 6019 C CA . LEU A 1 780 ? 33.054 -11.329 -7.055 1.00 80.31 780 LEU A CA 1
ATOM 6020 C C . LEU A 1 780 ? 33.572 -10.090 -7.747 1.00 80.31 780 LEU A C 1
ATOM 6022 O O . LEU A 1 780 ? 33.000 -9.683 -8.748 1.00 80.31 780 LEU A O 1
ATOM 6026 N N . THR A 1 781 ? 34.653 -9.518 -7.261 1.00 87.00 781 THR A N 1
ATOM 6027 C CA . THR A 1 781 ? 35.346 -8.412 -7.901 1.00 87.00 781 THR A CA 1
ATOM 6028 C C . THR A 1 781 ? 36.548 -8.954 -8.668 1.00 87.00 781 THR A C 1
ATOM 6030 O O . THR A 1 781 ? 37.371 -9.692 -8.125 1.00 87.00 781 THR A O 1
ATOM 6033 N N . LEU A 1 782 ? 36.648 -8.630 -9.958 1.00 90.44 782 LEU A N 1
ATOM 6034 C CA . LEU A 1 782 ? 37.759 -9.057 -10.814 1.00 90.44 782 LEU A CA 1
ATOM 6035 C C . LEU A 1 782 ? 38.666 -7.870 -11.096 1.00 90.44 782 LEU A C 1
ATOM 6037 O O . LEU A 1 782 ? 38.208 -6.805 -11.494 1.00 90.44 782 LEU A O 1
ATOM 6041 N N . LEU A 1 783 ? 39.966 -8.065 -10.949 1.00 92.12 783 LEU A N 1
ATOM 6042 C CA . 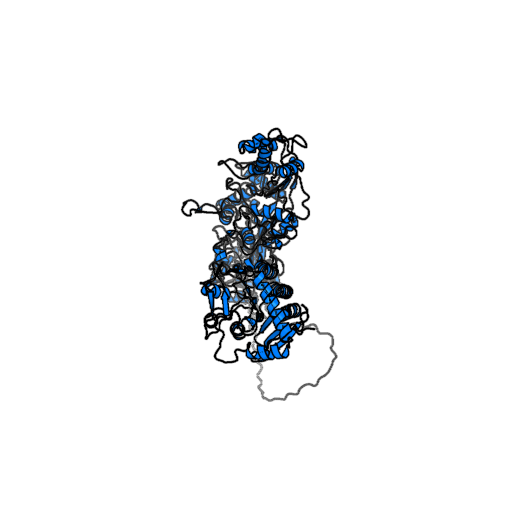LEU A 1 783 ? 40.974 -7.086 -11.302 1.00 92.12 783 LEU A CA 1
ATOM 6043 C C . LEU A 1 783 ? 41.889 -7.662 -12.380 1.00 92.12 783 LEU A C 1
ATOM 6045 O O . LEU A 1 783 ? 42.644 -8.594 -12.122 1.00 92.12 783 LEU A O 1
ATOM 6049 N N . LEU A 1 784 ? 41.817 -7.090 -13.579 1.00 90.62 784 LEU A N 1
ATOM 6050 C CA . LEU A 1 784 ? 42.635 -7.427 -14.736 1.00 90.62 784 LEU A CA 1
ATOM 6051 C C . LEU A 1 784 ? 43.746 -6.395 -14.906 1.00 90.62 784 LEU A C 1
ATOM 6053 O O . LEU A 1 784 ? 43.476 -5.211 -15.105 1.00 90.62 784 LEU A O 1
ATOM 6057 N N . TYR A 1 785 ? 44.988 -6.861 -14.878 1.00 88.44 785 TYR A N 1
ATOM 6058 C CA . TYR A 1 785 ? 46.160 -6.065 -15.224 1.00 88.44 785 TYR A CA 1
ATOM 6059 C C . TYR A 1 785 ? 46.891 -6.708 -16.395 1.00 88.44 785 TYR A C 1
ATOM 6061 O O . TYR A 1 785 ? 47.208 -7.893 -16.331 1.00 88.44 785 TYR A O 1
ATOM 6069 N N . TYR A 1 786 ? 47.189 -5.943 -17.443 1.00 84.50 786 TYR A N 1
ATOM 6070 C CA . TYR A 1 786 ? 47.874 -6.475 -18.621 1.00 84.50 786 TYR A CA 1
ATOM 6071 C C . TYR A 1 786 ? 48.816 -5.472 -19.284 1.00 84.50 786 TYR A C 1
ATOM 6073 O O . TYR A 1 786 ? 48.582 -4.261 -19.270 1.00 84.50 786 TYR A O 1
ATOM 6081 N N . ASP A 1 787 ? 49.874 -5.999 -19.894 1.00 78.06 787 ASP A N 1
ATOM 6082 C CA . ASP A 1 787 ? 50.840 -5.230 -20.673 1.00 78.06 787 ASP A CA 1
ATOM 6083 C C . ASP A 1 787 ? 50.394 -5.092 -22.139 1.00 78.06 787 ASP A C 1
ATOM 6085 O O . ASP A 1 787 ? 50.528 -6.012 -22.947 1.00 78.06 787 ASP A O 1
ATOM 6089 N N . ARG A 1 788 ? 49.831 -3.923 -22.472 1.00 73.56 788 ARG A N 1
ATOM 6090 C CA . ARG A 1 788 ? 49.369 -3.585 -23.827 1.00 73.56 788 ARG A CA 1
ATOM 6091 C C . ARG A 1 788 ? 50.521 -3.364 -24.812 1.00 73.56 788 ARG A C 1
ATOM 6093 O O . ARG A 1 788 ? 50.307 -3.524 -26.014 1.00 73.56 788 ARG A O 1
ATOM 6100 N N . ALA A 1 789 ? 51.694 -2.969 -24.317 1.00 64.81 789 ALA A N 1
ATOM 6101 C CA . ALA A 1 789 ? 52.834 -2.583 -25.143 1.00 64.81 789 ALA A CA 1
ATOM 6102 C C . ALA A 1 789 ? 53.561 -3.798 -25.735 1.00 64.81 789 ALA A C 1
ATOM 6104 O O . ALA A 1 789 ? 54.342 -3.654 -26.673 1.00 64.81 789 ALA A O 1
ATOM 6105 N N . ASP A 1 790 ? 53.290 -5.006 -25.234 1.00 66.06 790 ASP A N 1
ATOM 6106 C CA . ASP A 1 790 ? 53.879 -6.221 -25.774 1.00 66.06 790 ASP A CA 1
ATOM 6107 C C . ASP A 1 790 ? 52.973 -6.873 -26.840 1.00 66.06 790 ASP A C 1
ATOM 6109 O O . ASP A 1 790 ? 52.021 -7.576 -26.492 1.00 66.06 790 ASP A O 1
ATOM 6113 N N . PRO A 1 791 ? 53.272 -6.727 -28.149 1.00 60.00 791 PRO A N 1
ATOM 6114 C CA . PRO A 1 791 ? 52.484 -7.350 -29.217 1.00 60.00 791 PRO A CA 1
ATOM 6115 C C . PRO A 1 791 ? 52.593 -8.880 -29.235 1.00 60.00 791 PRO A C 1
ATOM 6117 O O . PRO A 1 791 ? 51.825 -9.546 -29.923 1.00 60.00 791 PRO A O 1
ATOM 6120 N N . GLY A 1 792 ? 53.559 -9.449 -28.509 1.00 65.50 792 GLY A N 1
ATOM 6121 C CA . GLY A 1 792 ? 53.650 -10.885 -28.305 1.00 65.50 792 GLY A CA 1
ATOM 6122 C C . GLY A 1 792 ? 52.539 -11.385 -27.390 1.00 65.50 792 GLY A C 1
ATOM 6123 O O . GLY A 1 792 ? 52.073 -12.497 -27.602 1.00 65.50 792 GLY A O 1
ATOM 6124 N N . LEU A 1 793 ? 52.074 -10.590 -26.421 1.00 68.81 793 LEU A N 1
ATOM 6125 C CA . LEU A 1 793 ? 50.975 -10.967 -25.535 1.00 68.81 793 LEU A CA 1
ATOM 6126 C C . LEU A 1 793 ? 49.640 -10.904 -26.289 1.00 68.81 793 LEU A C 1
ATOM 6128 O O . LEU A 1 793 ? 49.188 -9.832 -26.684 1.00 68.81 793 LEU A O 1
ATOM 6132 N N . ARG A 1 794 ? 48.941 -12.038 -26.434 1.00 83.12 794 ARG A N 1
ATOM 6133 C CA . ARG A 1 794 ? 47.549 -12.084 -26.937 1.00 83.12 794 ARG A CA 1
ATOM 6134 C C . ARG A 1 794 ? 46.551 -11.615 -25.863 1.00 83.12 794 ARG A C 1
ATOM 6136 O O . ARG A 1 794 ? 45.480 -12.194 -25.690 1.00 83.12 794 ARG A O 1
ATOM 6143 N N . TRP A 1 795 ? 46.900 -10.551 -25.136 1.00 84.56 795 TRP A N 1
ATOM 6144 C CA . TRP A 1 795 ? 46.194 -10.065 -23.948 1.00 84.56 795 TRP A CA 1
ATOM 6145 C C . 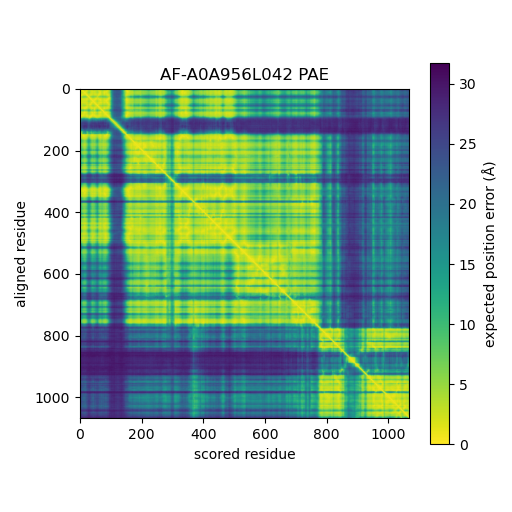TRP A 1 795 ? 44.722 -9.747 -24.233 1.00 84.56 795 TRP A C 1
ATOM 6147 O O . TRP A 1 795 ? 43.862 -10.028 -23.406 1.00 84.56 795 TRP A O 1
ATOM 6157 N N . ALA A 1 796 ? 44.401 -9.215 -25.418 1.00 83.19 796 ALA A N 1
ATOM 6158 C CA . ALA A 1 796 ? 43.033 -8.839 -25.775 1.00 83.19 796 ALA A CA 1
ATOM 6159 C C . ALA A 1 796 ? 42.101 -10.054 -25.885 1.00 83.19 796 ALA A C 1
ATOM 6161 O O . ALA A 1 796 ? 40.902 -9.957 -25.622 1.00 83.19 796 ALA A O 1
ATOM 6162 N N . GLU A 1 797 ? 42.642 -11.201 -26.291 1.00 88.81 797 GLU A N 1
ATOM 6163 C CA . GLU A 1 797 ? 41.888 -12.447 -26.376 1.00 88.81 797 GLU A CA 1
ATOM 6164 C C . GLU A 1 797 ? 41.734 -13.090 -25.002 1.00 88.81 797 GLU A C 1
ATOM 6166 O O . GLU A 1 797 ? 40.626 -13.479 -24.637 1.00 88.81 797 GLU A O 1
ATOM 6171 N N . GLU A 1 798 ? 42.803 -13.099 -24.206 1.00 88.06 798 GLU A N 1
ATOM 6172 C CA . GLU A 1 798 ? 42.775 -13.614 -22.837 1.00 88.06 798 GLU A CA 1
ATOM 6173 C C . GLU A 1 798 ? 41.795 -12.818 -21.963 1.00 88.06 798 GLU A C 1
ATOM 6175 O O . GLU A 1 798 ? 40.932 -13.400 -21.309 1.00 88.06 798 GLU A O 1
ATOM 6180 N N . ILE A 1 799 ? 41.819 -11.483 -22.038 1.00 88.31 799 ILE A N 1
ATOM 6181 C CA . ILE A 1 799 ? 40.843 -10.621 -21.355 1.00 88.31 799 ILE A CA 1
ATOM 6182 C C . ILE A 1 799 ? 39.423 -10.926 -21.812 1.00 88.31 799 ILE A C 1
ATOM 6184 O O . ILE A 1 799 ? 38.525 -10.992 -20.978 1.00 88.31 799 ILE A O 1
ATOM 6188 N N . ARG A 1 800 ? 39.188 -11.123 -23.115 1.00 87.69 800 ARG A N 1
ATOM 6189 C CA . ARG A 1 800 ? 37.848 -11.438 -23.631 1.00 87.69 800 ARG A CA 1
ATOM 6190 C C . ARG A 1 800 ? 37.321 -12.738 -23.031 1.00 87.69 800 ARG A C 1
ATOM 6192 O O . ARG A 1 800 ? 36.161 -12.785 -22.627 1.00 87.69 800 ARG A O 1
ATOM 6199 N N . THR A 1 801 ? 38.173 -13.752 -22.944 1.00 87.38 801 THR A N 1
ATOM 6200 C CA . THR A 1 801 ? 37.873 -15.044 -22.323 1.00 87.38 801 THR A CA 1
ATOM 6201 C C . THR A 1 801 ? 37.557 -14.891 -20.840 1.00 87.38 801 THR A C 1
ATOM 6203 O O . THR A 1 801 ? 36.497 -15.329 -20.391 1.00 87.38 801 THR A O 1
ATOM 6206 N N . VAL A 1 802 ? 38.440 -14.236 -20.080 1.00 87.75 802 VAL A N 1
ATOM 6207 C CA . VAL A 1 802 ? 38.261 -14.049 -18.635 1.00 87.75 802 VAL A CA 1
ATOM 6208 C C . VAL A 1 802 ? 37.014 -13.215 -18.360 1.00 87.75 802 VAL A C 1
ATOM 6210 O O . VAL A 1 802 ? 36.207 -13.587 -17.515 1.00 87.75 802 VAL A O 1
ATOM 6213 N N . ARG A 1 803 ? 36.804 -12.134 -19.121 1.00 84.31 803 ARG A N 1
ATOM 6214 C CA . ARG A 1 803 ? 35.612 -11.286 -19.034 1.00 84.31 803 ARG A CA 1
ATOM 6215 C C . ARG A 1 803 ? 34.355 -12.084 -19.340 1.00 84.31 803 ARG A C 1
ATOM 6217 O O . ARG A 1 803 ? 33.427 -12.010 -18.556 1.00 84.31 803 ARG A O 1
ATOM 6224 N N . GLY A 1 804 ? 34.329 -12.858 -20.425 1.00 82.81 804 GLY A N 1
ATOM 6225 C CA . GLY A 1 804 ? 33.167 -13.669 -20.795 1.00 82.81 804 GLY A CA 1
ATOM 6226 C C . GLY A 1 804 ? 32.811 -14.709 -19.731 1.00 82.81 804 GLY A C 1
ATOM 6227 O O . GLY A 1 804 ? 31.644 -14.846 -19.369 1.00 82.81 804 GLY A O 1
ATOM 6228 N N . GLY A 1 805 ? 33.814 -15.392 -19.172 1.00 82.38 805 GLY A N 1
ATOM 6229 C CA . GLY A 1 805 ? 33.614 -16.301 -18.044 1.00 82.38 805 GLY A CA 1
ATOM 6230 C C . GLY A 1 805 ? 33.124 -15.570 -16.793 1.00 82.38 805 GLY A C 1
ATOM 6231 O O . GLY A 1 805 ? 32.184 -16.026 -16.143 1.00 82.38 805 GLY A O 1
ATOM 6232 N N . PHE A 1 806 ? 33.715 -14.412 -16.490 1.00 83.31 806 PHE A N 1
ATOM 6233 C CA . PHE A 1 806 ? 33.380 -13.581 -15.339 1.00 83.31 806 PHE A CA 1
ATOM 6234 C C . PHE A 1 806 ? 31.960 -13.019 -15.385 1.00 83.31 806 PHE A C 1
ATOM 6236 O O . PHE A 1 806 ? 31.177 -13.280 -14.477 1.00 83.31 806 PHE A O 1
ATOM 6243 N N . THR A 1 807 ? 31.600 -12.326 -16.465 1.00 76.75 807 THR A N 1
ATOM 6244 C CA . THR A 1 807 ? 30.282 -11.701 -16.645 1.00 76.75 807 THR A CA 1
ATOM 6245 C C . THR A 1 807 ? 29.154 -12.721 -16.769 1.00 76.75 807 THR A C 1
ATOM 6247 O O . THR A 1 807 ? 27.996 -12.376 -16.562 1.00 76.75 807 THR A O 1
ATOM 6250 N N . SER A 1 808 ? 29.465 -13.983 -17.082 1.00 74.00 808 SER A N 1
ATOM 6251 C CA . SER A 1 808 ? 28.473 -15.064 -17.088 1.00 74.00 808 SER A CA 1
ATOM 6252 C C . SER A 1 808 ? 28.111 -15.598 -15.693 1.00 74.00 808 SER A C 1
ATOM 6254 O O . SER A 1 808 ? 27.146 -16.352 -15.568 1.00 74.00 808 SER A O 1
ATOM 6256 N N . VAL A 1 809 ? 28.875 -15.242 -14.650 1.00 71.19 809 VAL A N 1
ATOM 6257 C CA . VAL A 1 809 ? 28.769 -15.840 -13.305 1.00 71.19 809 VAL A CA 1
ATOM 6258 C C . VAL A 1 809 ? 28.735 -14.818 -12.171 1.00 71.19 809 VAL A C 1
ATOM 6260 O O . VAL A 1 809 ? 28.049 -15.063 -11.183 1.00 71.19 809 VAL A O 1
ATOM 6263 N N . SER A 1 810 ? 29.507 -13.735 -12.263 1.00 72.25 810 SER A N 1
ATOM 6264 C CA . SER A 1 810 ? 29.677 -12.735 -11.207 1.00 72.25 810 SER A CA 1
ATOM 6265 C C . SER A 1 810 ? 29.095 -11.387 -11.610 1.00 72.25 810 SER A C 1
ATOM 6267 O O . SER A 1 810 ? 29.187 -10.981 -12.770 1.00 72.25 810 SER A O 1
ATOM 6269 N N . ARG A 1 811 ? 28.567 -10.673 -10.613 1.00 60.09 811 ARG A N 1
ATOM 6270 C CA . ARG A 1 811 ? 28.028 -9.310 -10.733 1.00 60.09 811 ARG A CA 1
ATOM 6271 C C . ARG A 1 811 ? 28.954 -8.216 -10.222 1.00 60.09 811 ARG A C 1
ATOM 6273 O O . ARG A 1 811 ? 28.636 -7.037 -10.347 1.00 60.09 811 ARG A O 1
ATOM 6280 N N . GLY A 1 812 ? 30.041 -8.582 -9.550 1.00 64.50 812 GLY A N 1
ATOM 6281 C CA . GLY A 1 812 ? 30.897 -7.571 -8.947 1.00 64.50 812 GLY A CA 1
ATOM 6282 C C . GLY A 1 812 ? 31.693 -6.827 -10.017 1.00 64.50 812 GLY A C 1
ATOM 6283 O O . GLY A 1 812 ? 31.859 -7.320 -11.137 1.00 64.50 812 GLY A O 1
ATOM 6284 N N . PRO A 1 813 ? 32.175 -5.615 -9.704 1.00 70.62 813 PRO A N 1
ATOM 6285 C CA . PRO A 1 813 ? 32.938 -4.822 -10.650 1.00 70.62 813 PRO A CA 1
ATOM 6286 C C . PRO A 1 813 ? 34.131 -5.612 -11.189 1.00 70.62 813 PRO A C 1
ATOM 6288 O O . PRO A 1 813 ? 34.929 -6.172 -10.430 1.00 70.62 813 PRO A O 1
ATOM 6291 N N . TYR A 1 814 ? 34.272 -5.609 -12.514 1.00 80.38 814 TYR A N 1
ATOM 6292 C CA . TYR A 1 814 ? 35.539 -5.933 -13.147 1.00 80.38 814 TYR A CA 1
ATOM 6293 C C . TYR A 1 814 ? 36.294 -4.630 -13.412 1.00 80.38 814 TYR A C 1
ATOM 6295 O O . TYR A 1 814 ? 35.748 -3.650 -13.921 1.00 80.38 814 TYR A O 1
ATOM 6303 N N . ARG A 1 815 ? 37.563 -4.598 -13.029 1.00 83.44 815 ARG A N 1
ATOM 6304 C CA . ARG A 1 815 ? 38.452 -3.458 -13.211 1.00 83.44 815 ARG A CA 1
ATOM 6305 C C . ARG A 1 815 ? 39.545 -3.855 -14.167 1.00 83.44 815 ARG A C 1
ATOM 6307 O O . ARG A 1 815 ? 40.261 -4.817 -13.930 1.00 83.44 815 ARG A O 1
ATOM 6314 N N . GLU A 1 816 ? 39.673 -3.084 -15.229 1.00 84.56 816 GLU A N 1
ATOM 6315 C CA . GLU A 1 816 ? 40.717 -3.263 -16.219 1.00 84.56 816 GLU A CA 1
ATOM 6316 C C . GLU A 1 816 ? 41.775 -2.166 -16.055 1.00 84.56 816 GLU A C 1
ATOM 6318 O O . GLU A 1 816 ? 41.455 -0.985 -15.857 1.00 84.56 816 GLU A O 1
ATOM 6323 N N . ARG A 1 817 ? 43.047 -2.566 -16.077 1.00 82.19 817 ARG A N 1
ATOM 6324 C CA . ARG A 1 817 ? 44.205 -1.689 -15.920 1.00 82.19 817 ARG A CA 1
ATOM 6325 C C . ARG A 1 817 ? 45.306 -2.101 -16.888 1.00 82.19 817 ARG A C 1
ATOM 6327 O O . ARG A 1 817 ? 45.591 -3.283 -17.058 1.00 82.19 817 ARG A O 1
ATOM 6334 N N . PHE A 1 818 ? 45.947 -1.104 -17.482 1.00 79.50 818 PHE A N 1
ATOM 6335 C CA . PHE A 1 818 ? 47.054 -1.282 -18.414 1.00 79.50 818 PHE A CA 1
ATOM 6336 C C . PHE A 1 818 ? 48.188 -0.303 -18.090 1.00 79.50 818 PHE A C 1
ATOM 6338 O O . PHE A 1 818 ? 47.965 0.769 -17.512 1.00 79.50 818 PHE A O 1
ATOM 6345 N N . PHE A 1 819 ? 49.419 -0.719 -18.391 1.00 64.94 819 PHE A N 1
ATOM 6346 C CA . PHE A 1 819 ? 50.635 -0.141 -17.803 1.00 64.94 819 PHE A CA 1
ATOM 6347 C C . PHE A 1 819 ? 51.123 1.165 -18.431 1.00 64.94 819 PHE A C 1
ATOM 6349 O O . PHE A 1 819 ? 51.868 1.889 -17.777 1.00 64.94 819 PHE A O 1
ATOM 6356 N N . ASP A 1 820 ? 50.670 1.515 -19.635 1.00 60.41 820 ASP A N 1
ATOM 6357 C CA . ASP A 1 820 ? 51.154 2.697 -20.369 1.00 60.41 820 ASP A CA 1
ATOM 6358 C C . ASP A 1 820 ? 50.671 4.051 -19.786 1.00 60.41 820 ASP A C 1
ATOM 6360 O O . ASP A 1 820 ? 51.251 5.094 -20.088 1.00 60.41 820 ASP A O 1
ATOM 6364 N N . ARG A 1 821 ? 49.621 4.061 -18.944 1.00 54.97 821 ARG A N 1
ATOM 6365 C CA . ARG A 1 821 ? 48.967 5.297 -18.462 1.00 54.97 821 ARG A CA 1
ATOM 6366 C C . ARG A 1 821 ? 48.586 5.312 -16.977 1.00 54.97 821 ARG A C 1
ATOM 6368 O O . ARG A 1 821 ? 48.453 6.400 -16.426 1.00 54.97 821 ARG A O 1
ATOM 6375 N N . ASN A 1 822 ? 48.411 4.157 -16.317 1.00 51.47 822 ASN A N 1
ATOM 6376 C CA . ASN A 1 822 ? 47.668 4.081 -15.040 1.00 51.47 822 ASN A CA 1
ATOM 6377 C C . ASN A 1 822 ? 48.326 3.269 -13.901 1.00 51.47 822 ASN A C 1
ATOM 6379 O O . ASN A 1 822 ? 47.718 3.108 -12.842 1.00 51.47 822 ASN A O 1
ATOM 6383 N N . ALA A 1 823 ? 49.529 2.720 -14.074 1.00 59.09 823 ALA A N 1
ATOM 6384 C CA . ALA A 1 823 ? 50.018 1.642 -13.207 1.00 59.09 823 ALA A CA 1
ATOM 6385 C C . ALA A 1 823 ? 51.164 2.027 -12.255 1.00 59.09 823 ALA A C 1
ATOM 6387 O O . ALA A 1 823 ? 52.217 1.401 -12.257 1.00 59.09 823 ALA A O 1
ATOM 6388 N N . VAL A 1 824 ? 50.963 3.020 -11.387 1.00 74.25 824 VAL A N 1
ATOM 6389 C CA . VAL A 1 824 ? 51.864 3.223 -10.234 1.00 74.25 824 VAL A CA 1
ATOM 6390 C C . VAL A 1 824 ? 51.534 2.238 -9.108 1.00 74.25 824 VAL A C 1
ATOM 6392 O O . VAL A 1 824 ? 50.372 1.864 -8.938 1.00 74.25 824 VAL A O 1
ATOM 6395 N N . PHE A 1 825 ? 52.539 1.849 -8.313 1.00 80.50 825 PHE A N 1
ATOM 6396 C CA . PHE A 1 825 ? 52.397 0.873 -7.219 1.00 80.50 825 PHE A CA 1
ATOM 6397 C C . PHE A 1 825 ? 51.220 1.183 -6.280 1.00 80.50 825 PHE A C 1
ATOM 6399 O O . PHE A 1 825 ? 50.472 0.285 -5.915 1.00 80.50 825 PHE A O 1
ATOM 6406 N N . GLU A 1 826 ? 50.984 2.460 -5.968 1.00 82.31 826 GLU A N 1
ATOM 6407 C CA . GLU A 1 826 ? 49.857 2.890 -5.128 1.00 82.31 826 GLU A CA 1
ATOM 6408 C C . GLU A 1 826 ? 48.480 2.616 -5.743 1.00 82.31 826 GLU A C 1
ATOM 6410 O O . GLU A 1 826 ? 47.544 2.237 -5.041 1.00 82.31 826 GLU A O 1
ATOM 6415 N N . THR A 1 827 ? 48.346 2.771 -7.063 1.00 81.81 827 THR A N 1
ATOM 6416 C CA . THR A 1 827 ? 47.087 2.467 -7.759 1.00 81.81 827 THR A CA 1
ATOM 6417 C C . THR A 1 827 ? 46.841 0.966 -7.760 1.00 81.81 827 THR A C 1
ATOM 6419 O O . THR A 1 827 ? 45.738 0.535 -7.438 1.00 81.81 827 THR A O 1
ATOM 6422 N N . TRP A 1 828 ? 47.889 0.181 -8.030 1.00 85.94 828 TRP A N 1
ATOM 6423 C CA . TRP A 1 828 ? 47.836 -1.276 -7.936 1.00 85.94 828 TRP A CA 1
ATOM 6424 C C . TRP A 1 828 ? 47.476 -1.749 -6.527 1.00 85.94 828 TRP A C 1
ATOM 6426 O O . TRP A 1 828 ? 46.557 -2.547 -6.377 1.00 85.94 828 TRP A O 1
ATOM 6436 N N . ARG A 1 829 ? 48.118 -1.195 -5.493 1.00 85.88 829 ARG A N 1
ATOM 6437 C CA . ARG A 1 829 ? 47.843 -1.500 -4.084 1.00 85.88 829 ARG A CA 1
ATOM 6438 C C . ARG A 1 829 ? 46.378 -1.248 -3.727 1.00 85.88 829 ARG A C 1
ATOM 6440 O O . ARG A 1 829 ? 45.727 -2.118 -3.159 1.00 85.88 829 ARG A O 1
ATOM 6447 N N . ARG A 1 830 ? 45.845 -0.078 -4.097 1.00 82.50 830 ARG A N 1
ATOM 6448 C CA . ARG A 1 830 ? 44.436 0.275 -3.866 1.00 82.50 830 ARG A CA 1
ATOM 6449 C C . ARG A 1 830 ? 43.481 -0.660 -4.605 1.00 82.50 830 ARG A C 1
ATOM 6451 O O . ARG A 1 830 ? 42.462 -1.044 -4.046 1.00 82.50 830 ARG A O 1
ATOM 6458 N N . ASP A 1 831 ? 43.787 -0.995 -5.856 1.00 82.88 831 ASP A N 1
ATOM 6459 C CA . ASP A 1 831 ? 42.918 -1.849 -6.662 1.00 82.88 831 ASP A CA 1
ATOM 6460 C C . ASP A 1 831 ? 42.927 -3.308 -6.179 1.00 82.88 831 ASP A C 1
ATOM 6462 O O . ASP A 1 831 ? 41.878 -3.953 -6.174 1.00 82.88 831 ASP A O 1
ATOM 6466 N N . LEU A 1 832 ? 44.081 -3.810 -5.728 1.00 84.88 832 LEU A N 1
ATOM 6467 C CA . LEU A 1 832 ? 44.244 -5.172 -5.216 1.00 84.88 832 LEU A CA 1
ATOM 6468 C C . LEU A 1 832 ? 43.450 -5.413 -3.925 1.00 84.88 832 LEU A C 1
ATOM 6470 O O . LEU A 1 832 ? 42.852 -6.477 -3.781 1.00 84.88 832 LEU A O 1
ATOM 6474 N N . GLY A 1 833 ? 43.398 -4.407 -3.042 1.00 76.56 833 GLY A N 1
ATOM 6475 C CA . GLY A 1 833 ? 42.735 -4.442 -1.730 1.00 76.56 833 GLY A CA 1
ATOM 6476 C C . GLY A 1 833 ? 41.231 -4.733 -1.733 1.00 76.56 833 GLY A C 1
ATOM 6477 O O . GLY A 1 833 ? 40.641 -4.871 -0.668 1.00 76.56 833 GLY A O 1
ATOM 6478 N N . ASP A 1 834 ? 40.609 -4.802 -2.907 1.00 77.38 834 ASP A N 1
ATOM 6479 C CA . ASP A 1 834 ? 39.158 -4.864 -3.080 1.00 77.38 834 ASP A CA 1
ATOM 6480 C C . ASP A 1 834 ? 38.762 -5.831 -4.224 1.00 77.38 834 ASP A C 1
ATOM 6482 O O . ASP A 1 834 ? 37.744 -5.670 -4.902 1.00 77.38 834 ASP A O 1
ATOM 6486 N N . CYS A 1 835 ? 39.594 -6.851 -4.488 1.00 89.56 835 CYS A N 1
ATOM 6487 C CA . CYS A 1 835 ? 39.326 -7.881 -5.501 1.00 89.56 835 CYS A CA 1
ATOM 6488 C C . CYS A 1 835 ? 39.109 -9.297 -4.909 1.00 89.56 835 CYS A C 1
ATOM 6490 O O . CYS A 1 835 ? 39.713 -9.679 -3.910 1.00 89.56 835 CYS A O 1
ATOM 6492 N N . ASP A 1 836 ? 38.249 -10.114 -5.519 1.00 91.94 836 ASP A N 1
ATOM 6493 C CA . ASP A 1 836 ? 38.168 -11.565 -5.287 1.00 91.94 836 ASP A CA 1
ATOM 6494 C C . ASP A 1 836 ? 39.137 -12.326 -6.180 1.00 91.94 836 ASP A C 1
ATOM 6496 O O . ASP A 1 836 ? 39.777 -13.288 -5.751 1.00 91.94 836 ASP A O 1
ATOM 6500 N N . VAL A 1 837 ? 39.225 -11.893 -7.435 1.00 94.38 837 VAL A N 1
ATOM 6501 C CA . VAL A 1 837 ? 40.076 -12.491 -8.454 1.00 94.38 837 VAL A CA 1
ATOM 6502 C C . VAL A 1 837 ? 41.004 -11.418 -8.987 1.00 94.38 837 VAL A C 1
ATOM 6504 O O . VAL A 1 837 ? 40.559 -10.406 -9.520 1.00 94.38 837 VAL A O 1
ATOM 6507 N N . TYR A 1 838 ? 42.301 -11.656 -8.878 1.00 94.94 838 TYR A N 1
ATOM 6508 C CA . TYR A 1 838 ? 43.321 -10.857 -9.534 1.00 94.94 838 TYR A CA 1
ATOM 6509 C C . TYR A 1 838 ? 43.889 -11.665 -10.692 1.00 94.94 838 TYR A C 1
ATOM 6511 O O . TYR A 1 838 ? 44.423 -12.745 -10.471 1.00 94.94 838 TYR A O 1
ATOM 6519 N N . HIS A 1 839 ? 43.763 -11.168 -11.919 1.00 93.81 839 HIS A N 1
ATOM 6520 C CA . HIS A 1 839 ? 44.331 -11.791 -13.106 1.00 93.81 839 HIS A CA 1
ATOM 6521 C C . HIS A 1 839 ? 45.331 -10.832 -13.752 1.00 93.81 839 HIS A C 1
ATOM 6523 O O . HIS A 1 839 ? 45.009 -9.707 -14.132 1.00 93.81 839 HIS A O 1
ATOM 6529 N N . HIS A 1 840 ? 46.561 -11.302 -13.883 1.00 89.50 840 HIS A N 1
ATOM 6530 C CA . HIS A 1 840 ? 47.697 -10.546 -14.371 1.00 89.50 840 HIS A CA 1
ATOM 6531 C C . HIS A 1 840 ? 48.256 -11.176 -15.647 1.00 89.50 840 HIS A C 1
ATOM 6533 O O . HIS A 1 840 ? 48.591 -12.355 -15.629 1.00 89.50 840 HIS A O 1
ATOM 6539 N N . ILE A 1 841 ? 48.444 -10.385 -16.708 1.00 86.75 841 ILE A N 1
ATOM 6540 C CA . ILE A 1 841 ? 48.996 -10.820 -18.000 1.00 86.75 841 ILE A CA 1
ATOM 6541 C C . ILE A 1 841 ? 50.279 -10.036 -18.308 1.00 86.75 841 ILE A C 1
ATOM 6543 O O . ILE A 1 841 ? 50.240 -8.827 -18.543 1.00 86.75 841 ILE A O 1
ATOM 6547 N N . SER A 1 842 ? 51.430 -10.709 -18.302 1.00 78.94 842 SER A N 1
ATOM 6548 C CA . SER A 1 842 ? 52.732 -10.107 -18.627 1.00 78.94 842 SER A CA 1
ATOM 6549 C C . SER A 1 842 ? 53.734 -11.163 -19.086 1.00 78.94 842 SER A C 1
ATOM 6551 O O . SER A 1 842 ? 53.515 -12.352 -18.906 1.00 78.94 842 SER A O 1
ATOM 6553 N N . HIS A 1 843 ? 54.887 -10.768 -19.631 1.00 68.25 843 HIS A N 1
ATOM 6554 C CA . HIS A 1 843 ? 55.979 -11.740 -19.802 1.00 68.25 843 HIS A CA 1
ATOM 6555 C C . HIS A 1 843 ? 56.666 -12.090 -18.485 1.00 68.25 843 HIS A C 1
ATOM 6557 O O . HIS A 1 843 ? 57.245 -13.163 -18.405 1.00 68.25 843 HIS A O 1
ATOM 6563 N N . GLY A 1 844 ? 56.580 -11.227 -17.466 1.00 60.97 844 GLY A N 1
ATOM 6564 C CA . GLY A 1 844 ? 57.273 -11.408 -16.192 1.00 60.97 844 GLY A CA 1
ATOM 6565 C C . GLY A 1 844 ? 58.785 -11.279 -16.328 1.00 60.97 844 GLY A C 1
ATOM 6566 O O . GLY A 1 844 ? 59.416 -11.935 -17.152 1.00 60.97 844 GLY A O 1
ATOM 6567 N N . ASN A 1 845 ? 59.409 -10.442 -15.499 1.00 61.19 845 ASN A N 1
ATOM 6568 C CA . ASN A 1 845 ? 60.857 -10.498 -15.336 1.00 61.19 845 ASN A CA 1
ATOM 6569 C C . ASN A 1 845 ? 61.213 -10.596 -13.866 1.00 61.19 845 ASN A C 1
ATOM 6571 O O . ASN A 1 845 ? 60.792 -9.789 -13.037 1.00 61.19 845 ASN A O 1
ATOM 6575 N N . VAL A 1 846 ? 62.049 -11.581 -13.580 1.00 59.41 846 VAL A N 1
ATOM 6576 C CA . VAL A 1 846 ? 62.632 -11.784 -12.267 1.00 59.41 846 VAL A CA 1
ATOM 6577 C C . VAL A 1 846 ? 64.033 -11.166 -12.275 1.00 59.41 846 VAL A C 1
ATOM 6579 O O . VAL A 1 846 ? 64.790 -11.344 -13.230 1.00 59.41 846 VAL A O 1
ATOM 6582 N N . ARG A 1 847 ? 64.404 -10.423 -11.232 1.00 63.41 847 ARG A N 1
ATOM 6583 C CA . ARG A 1 847 ? 65.749 -9.863 -11.033 1.00 63.41 847 ARG A CA 1
ATOM 6584 C C . ARG A 1 847 ? 66.432 -10.540 -9.861 1.00 63.41 847 ARG A C 1
ATOM 6586 O O . ARG A 1 847 ? 65.821 -10.807 -8.824 1.00 63.41 847 ARG A O 1
ATOM 6593 N N . CYS A 1 848 ? 67.734 -10.745 -10.006 1.00 60.72 848 CYS A N 1
ATOM 6594 C CA . CYS A 1 848 ? 68.589 -11.166 -8.903 1.00 60.72 848 CYS A CA 1
ATOM 6595 C C . CYS A 1 848 ? 68.773 -9.995 -7.921 1.00 60.72 848 CYS A C 1
ATOM 6597 O O . CYS A 1 848 ? 69.254 -8.932 -8.319 1.00 60.72 848 CYS A O 1
ATOM 6599 N N . SER A 1 849 ? 68.453 -10.192 -6.637 1.00 56.44 849 SER A N 1
ATOM 6600 C CA . SER A 1 849 ? 68.566 -9.173 -5.578 1.00 56.44 849 SER A CA 1
ATOM 6601 C C . SER A 1 849 ? 69.967 -8.590 -5.442 1.00 56.44 849 SER A C 1
ATOM 6603 O O . SER A 1 849 ? 70.118 -7.399 -5.175 1.00 56.44 849 SER A O 1
ATOM 6605 N N . ARG A 1 850 ? 70.983 -9.430 -5.657 1.00 56.91 850 ARG A N 1
ATOM 6606 C CA . ARG A 1 850 ? 72.397 -9.087 -5.510 1.00 56.91 850 ARG A CA 1
ATOM 6607 C C . ARG A 1 850 ? 72.950 -8.308 -6.698 1.00 56.91 850 ARG A C 1
ATOM 6609 O O . ARG A 1 850 ? 73.781 -7.428 -6.508 1.00 56.91 850 ARG A O 1
ATOM 6616 N N . HIS A 1 851 ? 72.541 -8.660 -7.914 1.00 55.94 851 HIS A N 1
ATOM 6617 C CA . HIS A 1 851 ? 73.125 -8.092 -9.133 1.00 55.94 851 HIS A CA 1
ATOM 6618 C C . HIS A 1 851 ? 72.300 -6.940 -9.708 1.00 55.94 851 HIS A C 1
ATOM 6620 O O . HIS A 1 851 ? 72.801 -6.213 -10.559 1.00 55.94 851 HIS A O 1
ATOM 6626 N N . GLY A 1 852 ? 71.032 -6.793 -9.299 1.00 53.31 852 GLY A N 1
ATOM 6627 C CA . GLY A 1 852 ? 70.106 -5.795 -9.849 1.00 53.31 852 GLY A CA 1
ATOM 6628 C C . GLY A 1 852 ? 69.785 -5.990 -11.337 1.00 53.31 852 GLY A C 1
ATOM 6629 O O . GLY A 1 852 ? 68.956 -5.265 -11.888 1.00 53.31 852 GLY A O 1
ATOM 6630 N N . SER A 1 853 ? 70.416 -6.969 -11.989 1.00 55.59 853 SER A N 1
ATOM 6631 C CA . SER A 1 853 ? 70.225 -7.311 -13.386 1.00 55.59 853 SER A CA 1
ATOM 6632 C C . SER A 1 853 ? 68.946 -8.117 -13.572 1.00 55.59 853 SER A C 1
ATOM 6634 O O . SER A 1 853 ? 68.591 -8.979 -12.757 1.00 55.59 853 SER A O 1
ATOM 6636 N N . ARG A 1 854 ? 68.261 -7.837 -14.687 1.00 52.25 854 ARG A N 1
ATOM 6637 C CA . ARG A 1 854 ? 67.218 -8.707 -15.232 1.00 52.25 854 ARG A CA 1
ATOM 6638 C C . ARG A 1 854 ? 67.817 -10.104 -15.341 1.00 52.25 854 ARG A C 1
ATOM 6640 O O . ARG A 1 854 ? 68.874 -10.256 -15.950 1.00 52.25 854 ARG A O 1
ATOM 6647 N N . LEU A 1 855 ? 67.136 -11.123 -14.822 1.00 49.69 855 LEU A N 1
ATOM 6648 C CA . LEU A 1 855 ? 67.367 -12.500 -15.265 1.00 49.69 855 LEU A CA 1
ATOM 6649 C C . LEU A 1 855 ? 66.766 -12.639 -16.675 1.00 49.69 855 LEU A C 1
ATOM 6651 O O . LEU A 1 855 ? 65.896 -13.460 -16.937 1.00 49.69 855 LEU A O 1
ATOM 6655 N N . ALA A 1 856 ? 67.180 -11.766 -17.593 1.00 41.00 856 ALA A N 1
ATOM 6656 C CA . ALA A 1 856 ? 66.965 -11.935 -19.013 1.00 41.00 856 ALA A CA 1
ATOM 6657 C C . ALA A 1 856 ? 68.098 -12.838 -19.455 1.00 41.00 856 ALA A C 1
ATOM 6659 O O . ALA A 1 856 ? 69.233 -12.383 -19.488 1.00 41.00 856 ALA A O 1
ATOM 6660 N N . SER A 1 857 ? 67.773 -14.105 -19.704 1.00 42.22 857 SER A N 1
ATOM 6661 C CA . SER A 1 857 ? 68.734 -15.157 -20.034 1.00 42.22 857 SER A CA 1
ATOM 6662 C C . SER A 1 857 ? 69.885 -15.256 -19.031 1.00 42.22 857 SER A C 1
ATOM 6664 O O . SER A 1 857 ? 70.880 -14.543 -19.120 1.00 42.22 857 SER A O 1
ATOM 6666 N N . MET A 1 858 ? 69.807 -16.214 -18.107 1.00 34.31 858 MET A N 1
ATOM 6667 C CA . MET A 1 858 ? 71.064 -16.759 -17.610 1.00 34.31 858 MET A CA 1
ATOM 6668 C C . MET A 1 858 ? 71.816 -17.319 -18.819 1.00 34.31 858 MET A C 1
ATOM 6670 O O . MET A 1 858 ? 71.273 -18.160 -19.536 1.00 34.31 858 MET A O 1
ATOM 6674 N N . ASP A 1 859 ? 73.043 -16.854 -19.041 1.00 37.59 859 ASP A N 1
ATOM 6675 C CA . ASP A 1 859 ? 73.955 -17.264 -20.120 1.00 37.59 859 ASP A CA 1
ATOM 6676 C C . ASP A 1 859 ? 74.352 -18.756 -20.084 1.00 37.59 859 ASP A C 1
ATOM 6678 O O . ASP A 1 859 ? 75.336 -19.161 -20.692 1.00 37.59 859 ASP A O 1
ATOM 6682 N N . MET A 1 860 ? 73.599 -19.610 -19.392 1.00 37.88 860 MET A N 1
ATOM 6683 C CA . MET A 1 860 ? 73.956 -21.001 -19.142 1.00 37.88 860 MET A CA 1
ATOM 6684 C C . MET A 1 860 ? 72.769 -21.978 -19.216 1.00 37.88 860 MET A C 1
ATOM 6686 O O . MET A 1 860 ? 72.775 -22.950 -18.491 1.00 37.88 860 MET A O 1
ATOM 6690 N N . ALA A 1 861 ? 71.766 -21.784 -20.081 1.00 33.72 861 ALA A N 1
ATOM 6691 C CA . ALA A 1 861 ? 70.898 -22.894 -20.535 1.00 33.72 861 ALA A CA 1
ATOM 6692 C C . ALA A 1 861 ? 70.039 -22.509 -21.745 1.00 33.72 861 ALA A C 1
ATOM 6694 O O . ALA A 1 861 ? 68.827 -22.526 -21.633 1.00 33.72 861 ALA A O 1
ATOM 6695 N N . THR A 1 862 ? 70.641 -22.073 -22.856 1.00 35.72 862 THR A N 1
ATOM 6696 C CA . THR A 1 862 ? 69.985 -21.336 -23.961 1.00 35.72 862 THR A CA 1
ATOM 6697 C C . THR A 1 862 ? 68.486 -21.611 -24.189 1.00 35.72 862 THR A C 1
ATOM 6699 O O . THR A 1 862 ? 68.151 -22.570 -24.873 1.00 35.72 862 THR A O 1
ATOM 6702 N N . PRO A 1 863 ? 67.608 -20.665 -23.788 1.00 34.97 863 PRO A N 1
ATOM 6703 C CA . PRO A 1 863 ? 66.439 -20.247 -24.543 1.00 34.97 863 PRO A CA 1
ATOM 6704 C C . PRO A 1 863 ? 66.744 -18.843 -25.099 1.00 34.97 863 PRO A C 1
ATOM 6706 O O . PRO A 1 863 ? 66.808 -17.865 -24.345 1.00 34.97 863 PRO A O 1
ATOM 6709 N N . ARG A 1 864 ? 66.969 -18.687 -26.407 1.00 35.22 864 ARG A N 1
ATOM 6710 C CA . ARG A 1 864 ? 67.101 -17.336 -26.994 1.00 35.22 864 ARG A CA 1
ATOM 6711 C C . ARG A 1 864 ? 65.729 -16.919 -27.519 1.00 35.22 864 ARG A C 1
ATOM 6713 O O . ARG A 1 864 ? 65.237 -17.496 -28.472 1.00 35.22 864 ARG A O 1
ATOM 6720 N N . TYR A 1 865 ? 65.033 -15.969 -26.883 1.00 31.31 865 TYR A N 1
ATOM 6721 C CA . TYR A 1 865 ? 65.354 -14.544 -27.042 1.00 31.31 865 TYR A CA 1
ATOM 6722 C C . TYR A 1 865 ? 64.748 -13.579 -26.012 1.00 31.31 865 TYR A C 1
ATOM 6724 O O . TYR A 1 865 ? 63.526 -13.450 -25.993 1.00 31.31 865 TYR A O 1
ATOM 6732 N N . PRO A 1 866 ? 65.508 -12.752 -25.265 1.00 33.19 866 PRO A N 1
ATOM 6733 C CA . PRO A 1 866 ? 65.010 -11.467 -24.760 1.00 33.19 866 PRO A CA 1
ATOM 6734 C C . PRO A 1 866 ? 65.136 -10.335 -25.809 1.00 33.19 866 PRO A C 1
ATOM 6736 O O . PRO A 1 866 ? 66.167 -10.182 -26.457 1.00 33.19 866 PRO A O 1
ATOM 6739 N N . THR A 1 867 ? 64.031 -9.602 -25.971 1.00 35.78 867 THR A N 1
ATOM 6740 C CA . THR A 1 867 ? 63.759 -8.191 -26.358 1.00 35.78 867 THR A CA 1
ATOM 6741 C C . THR A 1 867 ? 64.494 -7.383 -27.441 1.00 35.78 867 THR A C 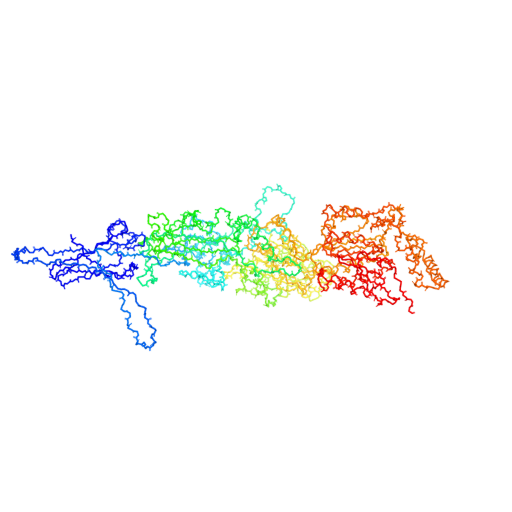1
ATOM 6743 O O . THR A 1 867 ? 63.937 -6.363 -27.820 1.00 35.78 867 THR A O 1
ATOM 6746 N N . TRP A 1 868 ? 65.615 -7.775 -28.050 1.00 38.09 868 TRP A N 1
ATOM 6747 C CA . TRP A 1 868 ? 66.298 -6.894 -29.036 1.00 38.09 868 TRP A CA 1
ATOM 6748 C C . TRP A 1 868 ? 66.340 -7.441 -30.468 1.00 38.09 868 TRP A C 1
ATOM 6750 O O . TRP A 1 868 ? 67.069 -6.933 -31.315 1.00 38.09 868 TRP A O 1
ATOM 6760 N N . CYS A 1 869 ? 65.564 -8.485 -30.782 1.00 37.56 869 CYS A N 1
ATOM 6761 C CA . CYS A 1 869 ? 65.541 -9.094 -32.126 1.00 37.56 869 CYS A CA 1
ATOM 6762 C C . CYS A 1 869 ? 64.143 -9.294 -32.713 1.00 37.56 869 CYS A C 1
ATOM 6764 O O . CYS A 1 869 ? 63.957 -10.145 -33.577 1.00 37.56 869 CYS A O 1
ATOM 6766 N N . ARG A 1 870 ? 63.162 -8.491 -32.286 1.00 40.50 870 ARG A N 1
ATOM 6767 C CA . ARG A 1 870 ? 61.809 -8.531 -32.864 1.00 40.50 870 ARG A CA 1
ATOM 6768 C C . ARG A 1 870 ? 61.749 -8.082 -34.332 1.00 40.50 870 ARG A C 1
ATOM 6770 O O . ARG A 1 870 ? 60.789 -8.420 -35.007 1.00 40.50 870 ARG A O 1
ATOM 6777 N N . SER A 1 871 ? 62.762 -7.381 -34.842 1.00 42.31 871 SER A N 1
ATOM 6778 C CA . SER A 1 871 ? 62.802 -6.898 -36.230 1.00 42.31 871 SER A CA 1
ATOM 6779 C C . SER A 1 871 ? 63.656 -7.739 -37.191 1.00 42.31 871 SER A C 1
ATOM 6781 O O . SER A 1 871 ? 63.717 -7.403 -38.370 1.00 42.31 871 SER A O 1
ATOM 6783 N N . ASP A 1 872 ? 64.296 -8.828 -36.742 1.00 44.41 872 ASP A N 1
ATOM 6784 C CA . ASP A 1 872 ? 65.193 -9.638 -37.588 1.00 44.41 872 ASP A CA 1
ATOM 6785 C C . ASP A 1 872 ? 64.840 -11.134 -37.527 1.00 44.41 872 ASP A C 1
ATOM 6787 O O . ASP A 1 872 ? 65.410 -11.911 -36.753 1.00 44.41 872 ASP A O 1
ATOM 6791 N N . ALA A 1 873 ? 63.882 -11.538 -38.369 1.00 49.53 873 ALA A N 1
ATOM 6792 C CA . ALA A 1 873 ? 63.421 -12.924 -38.514 1.00 49.53 873 ALA A CA 1
ATOM 6793 C C . ALA A 1 873 ? 64.561 -13.901 -38.863 1.00 49.53 873 ALA A C 1
ATOM 6795 O O . ALA A 1 873 ? 64.574 -15.045 -38.411 1.00 49.53 873 ALA A O 1
ATOM 6796 N N . THR A 1 874 ? 65.570 -13.432 -39.597 1.00 49.28 874 THR A N 1
ATOM 6797 C CA . THR A 1 874 ? 66.783 -14.185 -39.948 1.00 49.28 874 THR A CA 1
ATOM 6798 C C . THR A 1 874 ? 67.597 -14.558 -38.714 1.00 49.28 874 THR A C 1
ATOM 6800 O O . THR A 1 874 ? 68.187 -15.635 -38.636 1.00 49.28 874 THR A O 1
ATOM 6803 N N . LYS A 1 875 ? 67.625 -13.668 -37.719 1.00 45.06 875 LYS A N 1
ATOM 6804 C CA . LYS A 1 875 ? 68.335 -13.878 -36.457 1.00 45.06 875 LYS A CA 1
ATOM 6805 C C . LYS A 1 875 ? 67.618 -14.879 -35.555 1.00 45.06 875 LYS A C 1
ATOM 6807 O O . LYS A 1 875 ? 68.301 -15.672 -34.914 1.00 45.06 875 LYS A O 1
ATOM 6812 N N . VAL A 1 876 ? 66.282 -14.851 -35.543 1.00 46.56 876 VAL A N 1
ATOM 6813 C CA . VAL A 1 876 ? 65.422 -15.848 -34.878 1.00 46.56 876 VAL A CA 1
ATOM 6814 C C . VAL A 1 876 ? 65.657 -17.228 -35.473 1.00 46.56 876 VAL A C 1
ATOM 6816 O O . VAL A 1 876 ? 66.076 -18.122 -34.744 1.00 46.56 876 VAL A O 1
ATOM 6819 N N . GLN A 1 877 ? 65.526 -17.365 -36.794 1.00 51.19 877 GLN A N 1
ATOM 6820 C CA . GLN A 1 877 ? 65.721 -18.644 -37.476 1.00 51.19 877 GLN A CA 1
ATOM 6821 C C . GLN A 1 877 ? 67.124 -19.215 -37.236 1.00 51.19 877 GLN A C 1
ATOM 6823 O O . GLN A 1 877 ? 67.264 -20.353 -36.806 1.00 51.19 877 GLN A O 1
ATOM 6828 N N . ARG A 1 878 ? 68.172 -18.396 -37.393 1.00 54.59 878 ARG A N 1
ATOM 6829 C CA . ARG A 1 878 ? 69.560 -18.813 -37.145 1.00 54.59 878 ARG A CA 1
ATOM 6830 C C . ARG A 1 878 ? 69.792 -19.319 -35.719 1.00 54.59 878 ARG A C 1
ATOM 6832 O O . ARG A 1 878 ? 70.636 -20.184 -35.515 1.00 54.59 878 ARG A O 1
ATOM 6839 N N . LEU A 1 879 ? 69.115 -18.747 -34.725 1.00 45.69 879 LEU A N 1
ATOM 6840 C CA . LEU A 1 879 ? 69.283 -19.160 -33.333 1.00 45.69 879 LEU A CA 1
ATOM 6841 C C . LEU A 1 879 ? 68.498 -20.427 -33.004 1.00 45.69 879 LEU A C 1
ATOM 6843 O O . LEU A 1 879 ? 69.032 -21.258 -32.278 1.00 45.69 879 LEU A O 1
ATOM 6847 N N . SER A 1 880 ? 67.316 -20.614 -33.592 1.00 47.06 880 SER A N 1
ATOM 6848 C CA . SER A 1 880 ? 66.606 -21.898 -33.563 1.00 47.06 880 SER A CA 1
ATOM 6849 C C . SER A 1 880 ? 67.410 -23.007 -34.252 1.00 47.06 880 SER A C 1
ATOM 6851 O O . SER A 1 880 ? 67.499 -24.117 -33.735 1.00 47.06 880 SER A O 1
ATOM 6853 N N . ASP A 1 881 ? 68.070 -22.701 -35.371 1.00 51.81 881 ASP A N 1
ATOM 6854 C CA . ASP A 1 881 ? 68.935 -23.653 -36.075 1.00 51.81 881 ASP A CA 1
ATOM 6855 C C . ASP A 1 881 ? 70.190 -23.994 -35.245 1.00 51.81 881 ASP A C 1
ATOM 6857 O O . ASP A 1 881 ? 70.587 -25.155 -35.166 1.00 51.81 881 ASP A O 1
ATOM 6861 N N . GLN A 1 882 ? 70.790 -23.009 -34.562 1.00 47.19 882 GLN A N 1
ATOM 6862 C CA . GLN A 1 882 ? 71.907 -23.232 -33.632 1.00 47.19 882 GLN A CA 1
ATOM 6863 C C . GLN A 1 882 ? 71.496 -24.045 -32.401 1.00 47.19 882 GLN A C 1
ATOM 6865 O O . GLN A 1 882 ? 72.264 -24.888 -31.949 1.00 47.19 882 GLN A O 1
ATOM 6870 N N . GLU A 1 883 ? 70.299 -23.818 -31.864 1.00 44.44 883 GLU A N 1
ATOM 6871 C CA . GLU A 1 883 ? 69.735 -24.615 -30.776 1.00 44.44 883 GLU A CA 1
ATOM 6872 C C . GLU A 1 883 ? 69.550 -26.069 -31.219 1.00 44.44 883 GLU A C 1
ATOM 6874 O O . GLU A 1 883 ? 70.066 -26.975 -30.566 1.00 44.44 883 GLU A O 1
ATOM 6879 N N . ALA A 1 884 ? 68.928 -26.300 -32.378 1.00 49.84 884 ALA A N 1
ATOM 6880 C CA . ALA A 1 884 ? 68.778 -27.633 -32.958 1.00 49.84 884 ALA A CA 1
ATOM 6881 C C . ALA A 1 884 ? 70.133 -28.319 -33.207 1.00 49.84 884 ALA A C 1
ATOM 6883 O O . ALA A 1 884 ? 70.276 -29.519 -32.960 1.00 49.84 884 ALA A O 1
ATOM 6884 N N . GLN A 1 885 ? 71.140 -27.559 -33.642 1.00 48.62 885 GLN A N 1
ATOM 6885 C CA . GLN A 1 885 ? 72.491 -28.056 -33.878 1.00 48.62 885 GLN A CA 1
ATOM 6886 C C . GLN A 1 885 ? 73.233 -28.403 -32.579 1.00 48.62 885 GLN A C 1
ATOM 6888 O O . GLN A 1 885 ? 73.826 -29.471 -32.502 1.00 48.62 885 GLN A O 1
ATOM 6893 N N . ILE A 1 886 ? 73.128 -27.594 -31.523 1.00 46.50 886 ILE A N 1
ATOM 6894 C CA . ILE A 1 886 ? 73.685 -27.901 -30.191 1.00 46.50 886 ILE A CA 1
ATOM 6895 C C . ILE A 1 886 ? 72.995 -29.133 -29.589 1.00 46.50 886 ILE A C 1
ATOM 6897 O O . ILE A 1 886 ? 73.653 -30.005 -29.017 1.00 46.50 886 ILE A O 1
ATOM 6901 N N . CYS A 1 887 ? 71.674 -29.255 -29.764 1.00 48.50 887 CYS A N 1
ATOM 6902 C CA . CYS A 1 887 ? 70.923 -30.436 -29.336 1.00 48.50 887 CYS A CA 1
ATOM 6903 C C . CYS A 1 887 ? 71.405 -31.715 -30.038 1.00 48.50 887 CYS A C 1
ATOM 6905 O O . CYS A 1 887 ? 71.403 -32.801 -29.450 1.00 48.50 887 CYS A O 1
ATOM 6907 N N . HIS A 1 888 ? 71.803 -31.575 -31.303 1.00 50.28 888 HIS A N 1
ATOM 6908 C CA . HIS A 1 888 ? 72.336 -32.643 -32.134 1.00 50.28 888 HIS A CA 1
ATOM 6909 C C . HIS A 1 888 ? 73.793 -32.989 -31.776 1.00 50.28 888 HIS A C 1
ATOM 6911 O O . HIS A 1 888 ? 74.109 -34.163 -31.596 1.00 50.28 888 HIS A O 1
ATOM 6917 N N . GLU A 1 889 ? 74.660 -31.987 -31.608 1.00 45.75 889 GLU A N 1
ATOM 6918 C CA . GLU A 1 889 ? 76.096 -32.134 -31.322 1.00 45.75 889 GLU A CA 1
ATOM 6919 C C . GLU A 1 889 ? 76.378 -32.735 -29.938 1.00 45.75 889 GLU A C 1
ATOM 6921 O O . GLU A 1 889 ? 77.358 -33.460 -29.766 1.00 45.75 889 GLU A O 1
ATOM 6926 N N . HIS A 1 890 ? 75.505 -32.490 -28.958 1.00 47.47 890 HIS A N 1
ATOM 6927 C CA . HIS A 1 890 ? 75.674 -32.979 -27.587 1.00 47.47 890 HIS A CA 1
ATOM 6928 C C . HIS A 1 890 ? 74.799 -34.184 -27.224 1.00 47.47 890 HIS A C 1
ATOM 6930 O O . HIS A 1 890 ? 74.777 -34.557 -26.053 1.00 47.47 890 HIS A O 1
ATOM 6936 N N . ALA A 1 891 ? 74.114 -34.797 -28.200 1.00 44.47 891 ALA A N 1
ATOM 6937 C CA . ALA A 1 891 ? 73.225 -35.948 -28.015 1.00 44.47 891 ALA A CA 1
ATOM 6938 C C . ALA A 1 891 ? 72.291 -35.779 -26.799 1.00 44.47 891 ALA A C 1
ATOM 6940 O O . ALA A 1 891 ? 72.495 -36.406 -25.766 1.00 44.47 891 ALA A O 1
ATOM 6941 N N . PHE A 1 892 ? 71.299 -34.894 -26.947 1.00 50.22 892 PHE A N 1
ATOM 6942 C CA . PHE A 1 892 ? 70.293 -34.472 -25.958 1.00 50.22 892 PHE A CA 1
ATOM 6943 C C . PHE A 1 892 ? 69.933 -35.515 -24.873 1.00 50.22 892 PHE A C 1
ATOM 6945 O O . PHE A 1 892 ? 68.977 -36.280 -24.997 1.00 50.22 892 PHE A O 1
ATOM 6952 N N . ASP A 1 893 ? 70.706 -35.520 -23.790 1.00 48.03 893 ASP A N 1
ATOM 6953 C CA . ASP A 1 893 ? 70.521 -36.383 -22.628 1.00 48.03 893 ASP A CA 1
ATOM 6954 C C . ASP A 1 893 ? 69.701 -35.617 -21.579 1.00 48.03 893 ASP A C 1
ATOM 6956 O O . ASP A 1 893 ? 70.173 -34.647 -20.982 1.00 48.03 893 ASP A O 1
ATOM 6960 N N . ALA A 1 894 ? 68.444 -36.029 -21.384 1.00 44.91 894 ALA A N 1
ATOM 6961 C CA . ALA A 1 894 ? 67.519 -35.402 -20.442 1.00 44.91 894 ALA A CA 1
ATOM 6962 C C . ALA A 1 894 ? 67.992 -35.514 -18.981 1.00 44.91 894 ALA A C 1
ATOM 6964 O O . ALA A 1 894 ? 67.678 -34.629 -18.179 1.00 44.91 894 ALA A O 1
ATOM 6965 N N . ASP A 1 895 ? 68.778 -36.538 -18.636 1.00 45.56 895 ASP A N 1
ATOM 6966 C CA . ASP A 1 895 ? 69.353 -36.699 -17.302 1.00 45.56 895 ASP A CA 1
ATOM 6967 C C . ASP A 1 895 ? 70.530 -35.738 -17.107 1.00 45.56 895 ASP A C 1
ATOM 6969 O O . ASP A 1 895 ? 70.588 -35.064 -16.079 1.00 45.56 895 ASP A O 1
ATOM 6973 N N . ARG A 1 896 ? 71.381 -35.540 -18.125 1.00 45.41 896 ARG A N 1
ATOM 6974 C CA . ARG A 1 896 ? 72.419 -34.489 -18.113 1.00 45.41 896 ARG A CA 1
ATOM 6975 C C . ARG A 1 896 ? 71.856 -33.079 -18.158 1.00 45.41 896 ARG A C 1
ATOM 6977 O O . ARG A 1 896 ? 72.406 -32.203 -17.504 1.00 45.41 896 ARG A O 1
ATOM 6984 N N . LEU A 1 897 ? 70.770 -32.830 -18.889 1.00 43.81 897 LEU A N 1
ATOM 6985 C CA . LEU A 1 897 ? 70.101 -31.527 -18.879 1.00 43.81 897 LEU A CA 1
ATOM 6986 C C . LEU A 1 897 ? 69.440 -31.272 -17.518 1.00 43.81 897 LEU A C 1
ATOM 6988 O O . LEU A 1 897 ? 69.441 -30.140 -17.056 1.00 43.81 897 LEU A O 1
ATOM 6992 N N . THR A 1 898 ? 68.938 -32.314 -16.844 1.00 45.09 898 THR A N 1
ATOM 6993 C CA . THR A 1 898 ? 68.415 -32.243 -15.468 1.00 45.09 898 THR A CA 1
ATOM 6994 C C . THR A 1 898 ? 69.531 -32.058 -14.435 1.00 45.09 898 THR A C 1
ATOM 6996 O O . THR A 1 898 ? 69.351 -31.298 -13.489 1.00 45.09 898 THR A O 1
ATOM 6999 N N . GLU A 1 899 ? 70.687 -32.699 -14.613 1.00 46.22 899 GLU A N 1
ATOM 7000 C CA . GLU A 1 899 ? 71.890 -32.523 -13.788 1.00 46.22 899 GLU A CA 1
ATOM 7001 C C . GLU A 1 899 ? 72.468 -31.107 -13.968 1.00 46.22 899 GLU A C 1
ATOM 7003 O O . GLU A 1 899 ? 72.721 -30.399 -12.995 1.00 46.22 899 GLU A O 1
ATOM 7008 N N . TRP A 1 900 ? 72.563 -30.635 -15.213 1.00 40.09 900 TRP A N 1
ATOM 7009 C CA . TRP A 1 900 ? 73.059 -29.309 -15.577 1.00 40.09 900 TRP A CA 1
ATOM 7010 C C . TRP A 1 900 ? 72.090 -28.198 -15.158 1.00 40.09 900 TRP A C 1
ATOM 7012 O O . TRP A 1 900 ? 72.475 -27.267 -14.454 1.00 40.09 900 TRP A O 1
ATOM 7022 N N . ALA A 1 901 ? 70.800 -28.324 -15.458 1.00 41.41 901 ALA A N 1
ATOM 7023 C CA . ALA A 1 901 ? 69.781 -27.415 -14.949 1.00 41.41 901 ALA A CA 1
ATOM 7024 C C . ALA A 1 901 ? 69.596 -27.546 -13.420 1.00 41.41 901 ALA A C 1
ATOM 7026 O O . ALA A 1 901 ? 69.182 -26.585 -12.785 1.00 41.41 901 ALA A O 1
ATOM 7027 N N . GLY A 1 902 ? 69.996 -28.655 -12.789 1.00 42.25 902 GLY A N 1
ATOM 7028 C CA . GLY A 1 902 ? 70.125 -28.782 -11.331 1.00 42.25 902 GLY A CA 1
ATOM 7029 C C . GLY A 1 902 ? 71.267 -27.942 -10.739 1.00 42.25 902 GLY A C 1
ATOM 7030 O O . GLY A 1 902 ? 71.193 -27.533 -9.583 1.00 42.25 902 GLY A O 1
ATOM 7031 N N . THR A 1 903 ? 72.287 -27.608 -11.539 1.00 38.47 903 THR A N 1
ATOM 7032 C CA . THR A 1 903 ? 73.360 -26.658 -11.174 1.00 38.47 903 THR A CA 1
ATOM 7033 C C . THR A 1 903 ? 73.046 -25.194 -11.509 1.00 38.47 903 THR A C 1
ATOM 7035 O O . THR A 1 903 ? 73.730 -24.296 -11.017 1.00 38.47 903 THR A O 1
ATOM 7038 N N . LEU A 1 904 ? 72.008 -24.939 -12.314 1.00 36.94 904 LEU A N 1
ATOM 7039 C CA . LEU A 1 904 ? 71.723 -23.634 -12.923 1.00 36.94 904 LEU A CA 1
ATOM 7040 C C . LEU A 1 904 ? 70.351 -23.064 -12.549 1.00 36.94 904 LEU A C 1
ATOM 7042 O O . LEU A 1 904 ? 70.216 -21.868 -12.346 1.00 36.94 904 LEU A O 1
ATOM 7046 N N . ILE A 1 905 ? 69.333 -23.900 -12.386 1.00 43.78 905 ILE A N 1
ATOM 7047 C CA . ILE A 1 905 ? 67.969 -23.510 -12.000 1.00 43.78 905 ILE A CA 1
ATOM 7048 C C . ILE A 1 905 ? 67.669 -23.964 -10.570 1.00 43.78 905 ILE A C 1
ATOM 7050 O O . ILE A 1 905 ? 66.578 -24.393 -10.210 1.00 43.78 905 ILE A O 1
ATOM 7054 N N . VAL A 1 906 ? 68.674 -23.835 -9.723 1.00 43.97 906 VAL A N 1
ATOM 7055 C CA . VAL A 1 906 ? 68.494 -23.686 -8.290 1.00 43.97 906 VAL A CA 1
ATOM 7056 C C . VAL A 1 906 ? 69.299 -22.436 -7.970 1.00 43.97 906 VAL A C 1
ATOM 7058 O O . VAL A 1 906 ? 70.449 -22.357 -8.412 1.00 43.97 906 VAL A O 1
ATOM 7061 N N . PRO A 1 907 ? 68.772 -21.441 -7.238 1.00 46.38 907 PRO A N 1
ATOM 7062 C CA . PRO A 1 907 ? 69.641 -20.511 -6.540 1.00 46.38 907 PRO A CA 1
ATOM 7063 C C . PRO A 1 907 ? 70.442 -21.358 -5.540 1.00 46.38 907 PRO A C 1
ATOM 7065 O O . PRO A 1 907 ? 70.078 -21.507 -4.382 1.00 46.38 907 PRO A O 1
ATOM 7068 N N . SER A 1 908 ? 71.512 -22.002 -6.015 1.00 39.84 908 SER A N 1
ATOM 7069 C CA . SER A 1 908 ? 72.316 -23.004 -5.303 1.00 39.84 908 SER A CA 1
ATOM 7070 C C . SER A 1 908 ? 73.138 -22.380 -4.179 1.00 39.84 908 SER A C 1
ATOM 7072 O O . SER A 1 908 ? 73.919 -23.037 -3.497 1.00 39.84 908 SER A O 1
ATOM 7074 N N . SER A 1 909 ? 72.932 -21.088 -3.950 1.00 47.34 909 SER A N 1
ATOM 7075 C CA . SER A 1 909 ? 73.449 -20.378 -2.813 1.00 47.34 909 SER A CA 1
ATOM 7076 C C . SER A 1 909 ? 72.415 -19.395 -2.273 1.00 47.34 909 SER A C 1
ATOM 7078 O O . SER A 1 909 ? 71.849 -18.567 -2.986 1.00 47.34 909 SER A O 1
ATOM 7080 N N . TRP A 1 910 ? 72.215 -19.483 -0.962 1.00 48.28 910 TRP A N 1
ATOM 7081 C CA . TRP A 1 910 ? 71.321 -18.698 -0.108 1.00 48.28 910 TRP A CA 1
ATOM 7082 C C . TRP A 1 910 ? 71.495 -17.165 -0.197 1.00 48.28 910 TRP A C 1
ATOM 7084 O O . TRP A 1 910 ? 70.733 -16.430 0.424 1.00 48.28 910 TRP A O 1
ATOM 7094 N N . TRP A 1 911 ? 72.463 -16.666 -0.974 1.00 44.06 911 TRP A N 1
ATOM 7095 C CA . TRP A 1 911 ? 72.743 -15.242 -1.193 1.00 44.06 911 TRP A CA 1
ATOM 7096 C C . TRP A 1 911 ? 72.263 -14.684 -2.554 1.00 44.06 911 TRP A C 1
ATOM 7098 O O . TRP A 1 911 ? 72.474 -13.502 -2.821 1.00 44.06 911 TRP A O 1
ATOM 7108 N N . HIS A 1 912 ? 71.599 -15.478 -3.409 1.00 48.72 912 HIS A N 1
ATOM 7109 C CA . HIS A 1 912 ? 70.867 -14.990 -4.596 1.00 48.72 912 HIS A CA 1
ATOM 7110 C C . HIS A 1 912 ? 69.349 -15.053 -4.357 1.00 48.72 912 HIS A C 1
ATOM 7112 O O . HIS A 1 912 ? 68.668 -15.933 -4.878 1.00 48.72 912 HIS A O 1
ATOM 7118 N N . SER A 1 913 ? 68.797 -14.140 -3.554 1.00 57.34 913 SER A N 1
ATOM 7119 C CA . SER A 1 913 ? 67.337 -13.986 -3.465 1.00 57.34 913 SER A CA 1
ATOM 7120 C C . SER A 1 913 ? 66.796 -13.296 -4.727 1.00 57.34 913 SER A C 1
ATOM 7122 O O . SER A 1 913 ? 67.461 -12.452 -5.319 1.00 57.34 913 SER A O 1
ATOM 7124 N N . LEU A 1 914 ? 65.600 -13.649 -5.190 1.00 59.62 914 LEU A N 1
ATOM 7125 C CA . LEU A 1 914 ? 64.916 -12.885 -6.241 1.00 59.62 914 LEU A CA 1
ATOM 7126 C C . LEU A 1 914 ? 64.271 -11.649 -5.588 1.00 59.62 914 LEU A C 1
ATOM 7128 O O . LEU A 1 914 ? 63.675 -11.798 -4.518 1.00 59.62 914 LEU A O 1
ATOM 7132 N N . ARG A 1 915 ? 64.454 -10.448 -6.168 1.00 58.06 915 ARG A N 1
ATOM 7133 C CA . ARG A 1 915 ? 63.994 -9.158 -5.588 1.00 58.06 915 ARG A CA 1
ATOM 7134 C C . ARG A 1 915 ? 62.840 -8.522 -6.351 1.00 58.06 915 ARG A C 1
ATOM 7136 O O . ARG A 1 915 ? 61.896 -8.050 -5.722 1.00 58.06 915 ARG A O 1
ATOM 7143 N N . SER A 1 916 ? 62.895 -8.526 -7.682 1.00 59.16 916 SER A N 1
ATOM 7144 C CA . SER A 1 916 ? 61.770 -8.064 -8.499 1.00 59.16 916 SER A CA 1
ATOM 7145 C C . SER A 1 916 ? 60.812 -9.217 -8.721 1.00 59.16 916 SER A C 1
ATOM 7147 O O . SER A 1 916 ? 61.251 -10.332 -9.020 1.00 59.16 916 SER A O 1
ATOM 7149 N N . VAL A 1 917 ? 59.515 -8.953 -8.601 1.00 56.81 917 VAL A N 1
ATOM 7150 C CA . VAL A 1 917 ? 58.517 -10.011 -8.759 1.00 56.81 917 VAL A CA 1
ATOM 7151 C C . VAL A 1 917 ? 57.597 -9.767 -9.944 1.00 56.81 917 VAL A C 1
ATOM 7153 O O . VAL A 1 917 ? 57.077 -10.698 -10.549 1.00 56.81 917 VAL A O 1
ATOM 7156 N N . ILE A 1 918 ? 57.458 -8.506 -10.332 1.00 62.53 918 ILE A N 1
ATOM 7157 C CA . ILE A 1 918 ? 56.625 -8.072 -11.436 1.00 62.53 918 ILE A CA 1
ATOM 7158 C C . ILE A 1 918 ? 57.327 -6.860 -12.065 1.00 62.53 918 ILE A C 1
ATOM 7160 O O . ILE A 1 918 ? 57.489 -5.834 -11.404 1.00 62.53 918 ILE A O 1
ATOM 7164 N N . GLN A 1 919 ? 57.775 -6.979 -13.315 1.00 59.47 919 GLN A N 1
ATOM 7165 C CA . GLN A 1 919 ? 58.435 -5.902 -14.063 1.00 59.47 919 GLN A CA 1
ATOM 7166 C C . GLN A 1 919 ? 57.774 -5.768 -15.437 1.00 59.47 919 GLN A C 1
ATOM 7168 O O . GLN A 1 919 ? 57.576 -6.778 -16.117 1.00 59.47 919 GLN A O 1
ATOM 7173 N N . TRP A 1 920 ? 57.512 -4.531 -15.852 1.00 63.12 920 TRP A N 1
ATOM 7174 C CA . TRP A 1 920 ? 56.824 -4.187 -17.100 1.00 63.12 920 TRP A CA 1
ATOM 7175 C C . TRP A 1 920 ? 57.702 -3.280 -17.956 1.00 63.12 920 TRP A C 1
ATOM 7177 O O . TRP A 1 920 ? 58.359 -2.388 -17.418 1.00 63.12 920 TRP A O 1
ATOM 7187 N N . THR A 1 921 ? 57.684 -3.476 -19.271 1.00 54.06 921 THR A N 1
ATOM 7188 C CA . THR A 1 921 ? 58.404 -2.619 -20.220 1.00 54.06 921 THR A CA 1
ATOM 7189 C C . THR A 1 921 ? 57.449 -1.575 -20.777 1.00 54.06 921 THR A C 1
ATOM 7191 O O . THR A 1 921 ? 56.476 -1.925 -21.435 1.00 54.06 921 THR A O 1
ATOM 7194 N N . VAL A 1 922 ? 57.719 -0.296 -20.520 1.00 47.53 922 VAL A N 1
ATOM 7195 C CA . VAL A 1 922 ? 56.952 0.812 -21.104 1.00 47.53 922 VAL A CA 1
ATOM 7196 C C . VAL A 1 922 ? 57.787 1.420 -22.221 1.00 47.53 922 VAL A C 1
ATOM 7198 O O . VAL A 1 922 ? 58.465 2.415 -21.977 1.00 47.53 922 VAL A O 1
ATOM 7201 N N . ASP A 1 923 ? 57.809 0.813 -23.413 1.00 45.28 923 ASP A N 1
ATOM 7202 C CA . ASP A 1 923 ? 58.330 1.530 -24.580 1.00 45.28 923 ASP A CA 1
ATOM 7203 C C . ASP A 1 923 ? 58.007 0.902 -25.944 1.00 45.28 923 ASP A C 1
ATOM 7205 O O . ASP A 1 923 ? 57.878 -0.317 -26.069 1.00 45.28 923 ASP A O 1
ATOM 7209 N N . ASP A 1 924 ? 58.010 1.757 -26.973 1.00 50.19 924 ASP A N 1
ATOM 7210 C CA . ASP A 1 924 ? 57.902 1.366 -28.382 1.00 50.19 924 ASP A CA 1
ATOM 7211 C C . ASP A 1 924 ? 59.259 0.921 -28.982 1.00 50.19 924 ASP A C 1
ATOM 7213 O O . ASP A 1 924 ? 59.241 0.232 -29.998 1.00 50.19 924 ASP A O 1
ATOM 7217 N N . LEU A 1 925 ? 60.426 1.221 -28.367 1.00 44.75 925 LEU A N 1
ATOM 7218 C CA . LEU A 1 925 ? 61.764 0.671 -28.739 1.00 44.75 925 LEU A CA 1
ATOM 7219 C C . LEU A 1 925 ? 62.840 0.598 -27.600 1.00 44.75 925 LEU A C 1
ATOM 7221 O O . LEU A 1 925 ? 64.019 0.398 -27.879 1.00 44.75 925 LEU A O 1
ATOM 7225 N N . ASP A 1 926 ? 62.428 0.658 -26.334 1.00 45.56 926 ASP A N 1
ATOM 7226 C CA . ASP A 1 926 ? 63.128 0.320 -25.066 1.00 45.56 926 ASP A CA 1
ATOM 7227 C C . ASP A 1 926 ? 64.368 1.159 -24.655 1.00 45.56 926 ASP A C 1
ATOM 7229 O O . ASP A 1 926 ? 65.502 0.916 -25.066 1.00 45.56 926 ASP A O 1
ATOM 7233 N N . SER A 1 927 ? 64.197 2.097 -23.716 1.00 31.97 927 SER A N 1
ATOM 7234 C CA . SER A 1 927 ? 64.675 1.904 -22.332 1.00 31.97 927 SER A CA 1
ATOM 7235 C C . SER A 1 927 ? 64.355 3.110 -21.441 1.00 31.97 927 SER A C 1
ATOM 7237 O O . SER A 1 927 ? 64.603 4.264 -21.786 1.00 31.97 927 SER A O 1
ATOM 7239 N N . SER A 1 928 ? 63.938 2.792 -20.211 1.00 40.62 928 SER A N 1
ATOM 7240 C CA . SER A 1 928 ? 63.857 3.653 -19.018 1.00 40.62 928 SER A CA 1
ATOM 7241 C C . SER A 1 928 ? 62.523 4.340 -18.692 1.00 40.62 928 SER A C 1
ATOM 7243 O O . SER A 1 928 ? 62.480 5.555 -18.551 1.00 40.62 928 SER A O 1
ATOM 7245 N N . ARG A 1 929 ? 61.491 3.538 -18.369 1.00 51.56 929 ARG A N 1
ATOM 7246 C CA . ARG A 1 929 ? 60.784 3.570 -17.059 1.00 51.56 929 ARG A CA 1
ATOM 7247 C C . ARG A 1 929 ? 60.163 2.198 -16.756 1.00 51.56 929 ARG A C 1
ATOM 7249 O O . ARG A 1 929 ? 58.949 2.036 -16.809 1.00 51.56 929 ARG A O 1
ATOM 7256 N N . ASP A 1 930 ? 61.001 1.207 -16.447 1.00 58.62 930 ASP A N 1
ATOM 7257 C CA . ASP A 1 930 ? 60.517 -0.053 -15.871 1.00 58.62 930 ASP A CA 1
ATOM 7258 C C . ASP A 1 930 ? 59.714 0.263 -14.600 1.00 58.62 930 ASP A C 1
ATOM 7260 O O . ASP A 1 930 ? 60.246 0.856 -13.657 1.00 58.62 930 ASP A O 1
ATOM 7264 N N . ILE A 1 931 ? 58.441 -0.127 -14.558 1.00 61.81 931 ILE A N 1
ATOM 7265 C CA . ILE A 1 931 ? 57.700 -0.166 -13.298 1.00 61.81 931 ILE A CA 1
ATOM 7266 C C . ILE A 1 931 ? 58.021 -1.522 -12.671 1.00 61.81 931 ILE A C 1
ATOM 7268 O O . ILE A 1 931 ? 57.828 -2.568 -13.288 1.00 61.81 931 ILE A O 1
ATOM 7272 N N . GLU A 1 932 ? 58.574 -1.509 -11.465 1.00 72.75 932 GLU A N 1
ATOM 7273 C CA . GLU A 1 932 ? 58.965 -2.713 -10.739 1.00 72.75 932 GLU A CA 1
ATOM 7274 C C . GLU A 1 932 ? 58.197 -2.766 -9.425 1.00 72.75 932 GLU A C 1
ATOM 7276 O O . GLU A 1 932 ? 58.181 -1.785 -8.679 1.00 72.75 932 GLU A O 1
ATOM 7281 N N . PHE A 1 933 ? 57.575 -3.912 -9.149 1.00 78.19 933 PHE A N 1
ATOM 7282 C CA . PHE A 1 933 ? 57.046 -4.225 -7.827 1.00 78.19 933 PHE A CA 1
ATOM 7283 C C . PHE A 1 933 ? 57.960 -5.265 -7.181 1.00 78.19 933 PHE A C 1
ATOM 7285 O O . PHE A 1 933 ? 58.042 -6.417 -7.632 1.00 78.19 933 PHE A O 1
ATOM 7292 N N . THR A 1 934 ? 58.700 -4.841 -6.159 1.00 78.75 934 THR A N 1
ATOM 7293 C CA . THR A 1 934 ? 59.601 -5.726 -5.419 1.00 78.75 934 THR A CA 1
ATOM 7294 C C . THR A 1 934 ? 58.826 -6.590 -4.434 1.00 78.75 934 THR A C 1
ATOM 7296 O O . THR A 1 934 ? 57.712 -6.256 -4.021 1.00 78.75 934 THR A O 1
ATOM 7299 N N . TYR A 1 935 ? 59.437 -7.701 -4.027 1.00 81.00 935 TYR A N 1
ATOM 7300 C CA . TYR A 1 935 ? 58.891 -8.563 -2.980 1.00 81.00 935 TYR A CA 1
ATOM 7301 C C . TYR A 1 935 ? 58.593 -7.753 -1.714 1.00 81.00 935 TYR A C 1
ATOM 7303 O O . TYR A 1 935 ? 57.497 -7.843 -1.176 1.00 81.00 935 TYR A O 1
ATOM 7311 N N . GLU A 1 936 ? 59.529 -6.897 -1.295 1.00 84.81 936 GLU A N 1
ATOM 7312 C CA . GLU A 1 936 ? 59.393 -6.077 -0.090 1.00 84.81 936 GLU A CA 1
ATOM 7313 C C . GLU A 1 936 ? 58.280 -5.037 -0.224 1.00 84.81 936 GLU A C 1
ATOM 7315 O O . GLU A 1 936 ? 57.593 -4.761 0.750 1.00 84.81 936 GLU A O 1
ATOM 7320 N N . GLN A 1 937 ? 58.066 -4.466 -1.415 1.00 85.31 937 GLN A N 1
ATOM 7321 C CA . GLN A 1 937 ? 56.950 -3.546 -1.644 1.00 85.31 937 GLN A CA 1
ATOM 7322 C C . GLN A 1 937 ? 55.610 -4.267 -1.487 1.00 85.31 937 GLN A C 1
ATOM 7324 O O . GLN A 1 937 ? 54.713 -3.760 -0.815 1.00 85.31 937 GLN A O 1
ATOM 7329 N N . ILE A 1 938 ? 55.483 -5.462 -2.064 1.00 86.62 938 ILE A N 1
ATOM 7330 C CA . ILE A 1 938 ? 54.254 -6.261 -2.010 1.00 86.62 938 ILE A CA 1
ATOM 7331 C C . ILE A 1 938 ? 54.007 -6.784 -0.589 1.00 86.62 938 ILE A C 1
ATOM 7333 O O . ILE A 1 938 ? 52.903 -6.630 -0.073 1.00 86.62 938 ILE A O 1
ATOM 7337 N N . GLU A 1 939 ? 55.035 -7.314 0.072 1.00 88.19 939 GLU A N 1
ATOM 7338 C CA . GLU A 1 939 ? 54.997 -7.727 1.480 1.00 88.19 939 GLU A CA 1
ATOM 7339 C C . GLU A 1 939 ? 54.631 -6.550 2.392 1.00 88.19 939 GLU A C 1
ATOM 7341 O O . GLU A 1 939 ? 53.733 -6.663 3.223 1.00 88.19 939 GLU A O 1
ATOM 7346 N N . HIS A 1 940 ? 55.245 -5.380 2.190 1.00 87.31 940 HIS A N 1
ATOM 7347 C CA . HIS A 1 940 ? 54.904 -4.169 2.930 1.00 87.31 940 HIS A CA 1
ATOM 7348 C C . HIS A 1 940 ? 53.442 -3.758 2.704 1.00 87.31 940 HIS A C 1
ATOM 7350 O O . HIS A 1 940 ? 52.758 -3.397 3.660 1.00 87.31 940 HIS A O 1
ATOM 7356 N N . ALA A 1 941 ? 52.941 -3.815 1.467 1.00 84.94 941 ALA A N 1
ATOM 7357 C CA . ALA A 1 941 ? 51.557 -3.469 1.152 1.00 84.94 941 ALA A CA 1
ATOM 7358 C C . ALA A 1 941 ? 50.549 -4.410 1.829 1.00 84.94 941 ALA A C 1
ATOM 7360 O O . ALA A 1 941 ? 49.604 -3.926 2.459 1.00 84.94 941 ALA A O 1
ATOM 7361 N N . LEU A 1 942 ? 50.766 -5.723 1.733 1.00 85.88 942 LEU A N 1
ATOM 7362 C CA . LEU A 1 942 ? 49.898 -6.737 2.337 1.00 85.88 942 LEU A CA 1
ATOM 7363 C C . LEU A 1 942 ? 50.010 -6.757 3.874 1.00 85.88 942 LEU A C 1
ATOM 7365 O O . LEU A 1 942 ? 49.018 -6.972 4.568 1.00 85.88 942 LEU A O 1
ATOM 7369 N N . GLY A 1 943 ? 51.189 -6.448 4.425 1.00 83.81 943 GLY A N 1
ATOM 7370 C CA . GLY A 1 943 ? 51.433 -6.335 5.867 1.00 83.81 943 GLY A CA 1
ATOM 7371 C C . GLY A 1 943 ? 50.809 -5.105 6.540 1.00 83.81 943 GLY A C 1
ATOM 7372 O O . GLY A 1 943 ? 50.537 -5.149 7.736 1.00 83.81 943 GLY A O 1
ATOM 7373 N N . HIS A 1 944 ? 50.532 -4.027 5.795 1.00 81.88 944 HIS A N 1
ATOM 7374 C CA . HIS A 1 944 ? 49.953 -2.774 6.318 1.00 81.88 944 HIS A CA 1
ATOM 7375 C C . HIS A 1 944 ? 48.468 -2.591 5.959 1.00 81.88 944 HIS A C 1
ATOM 7377 O O . HIS A 1 944 ? 48.003 -1.472 5.740 1.00 81.88 944 HIS A O 1
ATOM 7383 N N . GLY A 1 945 ? 47.710 -3.690 5.901 1.00 72.12 945 GLY A N 1
ATOM 7384 C CA . GLY A 1 945 ? 46.246 -3.650 5.807 1.00 72.12 945 GLY A CA 1
ATOM 7385 C C . GLY A 1 945 ? 45.665 -3.582 4.392 1.00 72.12 945 GLY A C 1
ATOM 7386 O O . GLY A 1 945 ? 44.457 -3.406 4.257 1.00 72.12 945 GLY A O 1
ATOM 7387 N N . THR A 1 946 ? 46.471 -3.751 3.336 1.00 80.25 946 THR A N 1
ATOM 7388 C CA . THR A 1 946 ? 45.922 -4.019 1.993 1.00 80.25 946 THR A CA 1
ATOM 7389 C C . THR A 1 946 ? 45.458 -5.473 1.949 1.00 80.25 946 THR A C 1
ATOM 7391 O O . THR A 1 946 ? 46.278 -6.371 2.134 1.00 80.25 946 THR A O 1
ATOM 7394 N N . ALA A 1 947 ? 44.170 -5.728 1.714 1.00 85.44 947 ALA A N 1
ATOM 7395 C CA . ALA A 1 947 ? 43.679 -7.098 1.594 1.00 85.44 947 ALA A CA 1
ATOM 7396 C C . ALA A 1 947 ? 44.238 -7.776 0.329 1.00 85.44 947 ALA A C 1
ATOM 7398 O O . ALA A 1 947 ? 44.349 -7.156 -0.729 1.00 85.44 947 ALA A O 1
ATOM 7399 N N . ALA A 1 948 ? 44.600 -9.054 0.429 1.00 89.94 948 ALA A N 1
ATOM 7400 C CA . ALA A 1 948 ? 44.926 -9.854 -0.745 1.00 89.94 948 ALA A CA 1
ATOM 7401 C C . ALA A 1 948 ? 43.631 -10.276 -1.482 1.00 89.94 948 ALA A C 1
ATOM 7403 O O . ALA A 1 948 ? 42.552 -10.262 -0.879 1.00 89.94 948 ALA A O 1
ATOM 7404 N N . PRO A 1 949 ? 43.709 -10.691 -2.761 1.00 91.69 949 PRO A N 1
ATOM 7405 C CA . PRO A 1 949 ? 42.569 -11.237 -3.490 1.00 91.69 949 PRO A CA 1
ATOM 7406 C C . PRO A 1 949 ? 41.869 -12.357 -2.711 1.00 91.69 949 PRO A C 1
ATOM 7408 O O . PRO A 1 949 ? 42.521 -13.305 -2.268 1.00 91.69 949 PRO A O 1
ATOM 7411 N N . ARG A 1 950 ? 40.543 -12.289 -2.562 1.00 92.69 950 ARG A N 1
ATOM 7412 C CA . ARG A 1 950 ? 39.793 -13.205 -1.674 1.00 92.69 950 ARG A CA 1
ATOM 7413 C C . ARG A 1 950 ? 39.712 -14.658 -2.164 1.00 92.69 950 ARG A C 1
ATOM 7415 O O . ARG A 1 950 ? 39.431 -15.551 -1.367 1.00 92.69 950 ARG A O 1
ATOM 7422 N N . ARG A 1 951 ? 39.916 -14.925 -3.461 1.00 93.12 951 ARG A N 1
ATOM 7423 C CA . ARG A 1 951 ? 39.744 -16.264 -4.064 1.00 93.12 951 ARG A CA 1
ATOM 7424 C C . ARG A 1 951 ? 40.936 -16.741 -4.877 1.00 93.12 951 ARG A C 1
ATOM 7426 O O . ARG A 1 951 ? 41.350 -17.888 -4.709 1.00 93.12 951 ARG A O 1
ATOM 7433 N N . LEU A 1 952 ? 41.448 -15.906 -5.777 1.00 96.38 952 LEU A N 1
ATOM 7434 C CA . LEU A 1 952 ? 42.473 -16.320 -6.731 1.00 96.38 952 LEU A CA 1
ATOM 7435 C C . LEU A 1 952 ? 43.388 -15.159 -7.116 1.00 96.38 952 LEU A C 1
ATOM 7437 O O . LEU A 1 952 ? 42.910 -14.106 -7.530 1.00 96.38 952 LEU A O 1
ATOM 7441 N N . ALA A 1 953 ? 44.697 -15.402 -7.084 1.00 95.25 953 ALA A N 1
ATOM 7442 C CA . ALA A 1 953 ? 45.674 -14.613 -7.826 1.00 95.25 953 ALA A CA 1
ATOM 7443 C C . ALA A 1 953 ? 46.209 -15.448 -9.003 1.00 95.25 953 ALA A C 1
ATOM 7445 O O . ALA A 1 953 ? 46.904 -16.444 -8.815 1.00 95.25 953 ALA A O 1
ATOM 7446 N N . PHE A 1 954 ? 45.845 -15.071 -10.223 1.00 94.94 954 PHE A N 1
ATOM 7447 C CA . PHE A 1 954 ? 46.231 -15.729 -11.463 1.00 94.94 954 PHE A CA 1
ATOM 7448 C C . PHE A 1 954 ? 47.291 -14.891 -12.171 1.00 94.94 954 PHE A C 1
ATOM 7450 O O . PHE A 1 954 ? 47.017 -13.789 -12.642 1.00 94.94 954 PHE A O 1
ATOM 7457 N N . PHE A 1 955 ? 48.496 -15.428 -12.287 1.00 90.69 955 PHE A N 1
ATOM 7458 C CA . PHE A 1 955 ? 49.606 -14.787 -12.970 1.00 90.69 955 PHE A CA 1
ATOM 7459 C C . PHE A 1 955 ? 49.892 -15.505 -14.285 1.00 90.69 955 PHE A C 1
ATOM 7461 O O . PHE A 1 955 ? 50.649 -16.473 -14.319 1.00 90.69 955 PHE A O 1
ATOM 7468 N N . SER A 1 956 ? 49.320 -14.993 -15.374 1.00 87.50 956 SER A N 1
ATOM 7469 C CA . SER A 1 956 ? 49.694 -15.315 -16.756 1.00 87.50 956 SER A CA 1
ATOM 7470 C C . SER A 1 956 ? 51.034 -14.644 -17.075 1.00 87.50 956 SER A C 1
ATOM 7472 O O . SER A 1 956 ? 51.108 -13.642 -17.784 1.00 87.50 956 SER A O 1
ATOM 7474 N N . SER A 1 957 ? 52.094 -15.128 -16.416 1.00 77.50 957 SER A N 1
ATOM 7475 C CA . SER A 1 957 ? 53.437 -14.550 -16.449 1.00 77.50 957 SER A CA 1
ATOM 7476 C C . SER A 1 957 ? 54.511 -15.627 -16.490 1.00 77.50 957 SER A C 1
ATOM 7478 O O . SER A 1 957 ? 54.458 -16.595 -15.724 1.00 77.50 957 SER A O 1
ATOM 7480 N N . CYS A 1 958 ? 55.488 -15.468 -17.386 1.00 70.69 958 CYS A N 1
ATOM 7481 C CA . CYS A 1 958 ? 56.554 -16.448 -17.538 1.00 70.69 958 CYS A CA 1
ATOM 7482 C C . CYS A 1 958 ? 57.489 -16.386 -16.328 1.00 70.69 958 CYS A C 1
ATOM 7484 O O . CYS A 1 958 ? 57.808 -15.321 -15.803 1.00 70.69 958 CYS A O 1
ATOM 7486 N N . LEU A 1 959 ? 57.982 -17.553 -15.920 1.00 70.12 959 LEU A N 1
ATOM 7487 C CA . LEU A 1 959 ? 59.013 -17.737 -14.894 1.00 70.12 959 LEU A CA 1
ATOM 7488 C C . LEU A 1 959 ? 58.610 -17.381 -13.453 1.00 70.12 959 LEU A C 1
ATOM 7490 O O . LEU A 1 959 ? 59.311 -17.789 -12.528 1.00 70.12 959 LEU A O 1
ATOM 7494 N N . LEU A 1 960 ? 57.488 -16.694 -13.228 1.00 76.38 960 LEU A N 1
ATOM 7495 C CA . LEU A 1 960 ? 57.033 -16.335 -11.883 1.00 76.38 960 LEU A CA 1
ATOM 7496 C C . LEU A 1 960 ? 56.732 -17.567 -11.019 1.00 76.38 960 LEU A C 1
ATOM 7498 O O . LEU A 1 960 ? 56.959 -17.561 -9.811 1.00 76.38 960 LEU A O 1
ATOM 7502 N N . GLY A 1 961 ? 56.309 -18.662 -11.651 1.00 79.81 961 GLY A N 1
ATOM 7503 C CA . GLY A 1 961 ? 56.103 -19.947 -10.996 1.00 79.81 961 GLY A CA 1
ATOM 7504 C C . GLY A 1 961 ? 57.378 -20.578 -10.429 1.00 79.81 961 GLY A C 1
ATOM 7505 O O . GLY A 1 961 ? 57.260 -21.583 -9.741 1.00 79.81 961 GLY A O 1
ATOM 7506 N N . TRP A 1 962 ? 58.582 -20.043 -10.680 1.00 79.00 962 TRP A N 1
ATOM 7507 C CA . TRP A 1 962 ? 59.812 -20.486 -10.001 1.00 79.00 962 TRP A CA 1
ATOM 7508 C C . TRP A 1 962 ? 60.001 -19.855 -8.616 1.00 79.00 962 TRP A C 1
ATOM 7510 O O . TRP A 1 962 ? 60.752 -20.390 -7.801 1.00 79.00 962 TRP A O 1
ATOM 7520 N N . GLU A 1 963 ? 59.324 -18.745 -8.315 1.00 79.75 963 GLU A N 1
ATOM 7521 C CA . GLU A 1 963 ? 59.467 -18.025 -7.048 1.00 79.75 963 GLU A CA 1
ATOM 7522 C C . GLU A 1 963 ? 58.287 -18.312 -6.113 1.00 79.75 963 GLU A C 1
ATOM 7524 O O . GLU A 1 963 ? 57.337 -17.538 -5.988 1.00 79.75 963 GLU A O 1
ATOM 7529 N N . ARG A 1 964 ? 58.349 -19.446 -5.408 1.00 86.19 964 ARG A N 1
ATOM 7530 C CA . ARG A 1 964 ? 57.283 -19.853 -4.481 1.00 86.19 964 ARG A CA 1
ATOM 7531 C C . ARG A 1 964 ? 57.069 -18.864 -3.327 1.00 86.19 964 ARG A C 1
ATOM 7533 O O . ARG A 1 964 ? 55.946 -18.769 -2.844 1.00 86.19 964 ARG A O 1
ATOM 7540 N N . ARG A 1 965 ? 58.079 -18.088 -2.895 1.00 85.06 965 ARG A N 1
ATOM 7541 C CA . ARG A 1 965 ? 57.899 -17.094 -1.811 1.00 85.06 965 ARG A CA 1
ATOM 7542 C C . ARG A 1 965 ? 56.881 -16.030 -2.199 1.00 85.06 965 ARG A C 1
ATOM 7544 O O . ARG A 1 965 ? 56.149 -15.546 -1.348 1.00 85.06 965 ARG A O 1
ATOM 7551 N N . PHE A 1 966 ? 56.793 -15.711 -3.486 1.00 84.62 966 PHE A N 1
ATOM 7552 C CA . PHE A 1 966 ? 55.813 -14.759 -3.970 1.00 84.62 966 PHE A CA 1
ATOM 7553 C C . PHE A 1 966 ? 54.382 -15.275 -3.855 1.00 84.62 966 PHE A C 1
ATOM 7555 O O . PHE A 1 966 ? 53.525 -14.597 -3.299 1.00 84.62 966 PHE A O 1
ATOM 7562 N N . ALA A 1 967 ? 54.127 -16.497 -4.322 1.00 90.38 967 ALA A N 1
ATOM 7563 C CA . ALA A 1 967 ? 52.828 -17.126 -4.120 1.00 90.38 967 ALA A CA 1
ATOM 7564 C C . ALA A 1 967 ? 52.513 -17.243 -2.621 1.00 90.38 967 ALA A C 1
ATOM 7566 O O . ALA A 1 967 ? 51.395 -16.959 -2.201 1.00 90.38 967 ALA A O 1
ATOM 7567 N N . LYS A 1 968 ? 53.522 -17.577 -1.806 1.00 91.88 968 LYS A N 1
ATOM 7568 C CA . LYS A 1 968 ? 53.397 -17.656 -0.351 1.00 91.88 968 LYS A CA 1
ATOM 7569 C C . LYS A 1 968 ? 52.963 -16.334 0.289 1.00 91.88 968 LYS A C 1
ATOM 7571 O O . LYS A 1 968 ? 52.144 -16.395 1.192 1.00 91.88 968 LYS A O 1
ATOM 7576 N N . LEU A 1 969 ? 53.415 -15.174 -0.200 1.00 90.62 969 LEU A N 1
ATOM 7577 C CA . LEU A 1 969 ? 52.923 -13.873 0.281 1.00 90.62 969 LEU A CA 1
ATOM 7578 C C . LEU A 1 969 ? 51.401 -13.750 0.134 1.00 90.62 969 LEU A C 1
ATOM 7580 O O . LEU A 1 969 ? 50.712 -13.411 1.086 1.00 90.62 969 LEU A O 1
ATOM 7584 N N . PHE A 1 970 ? 50.850 -14.066 -1.036 1.00 92.88 970 PHE A N 1
ATOM 7585 C CA . PHE A 1 970 ? 49.400 -14.006 -1.248 1.00 92.88 970 PHE A CA 1
ATOM 7586 C C . PHE A 1 970 ? 48.654 -15.018 -0.365 1.00 92.88 970 PHE A C 1
ATOM 7588 O O . PHE A 1 970 ? 47.639 -14.673 0.238 1.00 92.88 970 PHE A O 1
ATOM 7595 N N . ILE A 1 971 ? 49.186 -16.240 -0.244 1.00 95.31 971 ILE A N 1
ATOM 7596 C CA . ILE A 1 971 ? 48.617 -17.297 0.605 1.00 95.31 971 ILE A CA 1
ATOM 7597 C C . ILE A 1 971 ? 48.600 -16.895 2.086 1.00 95.31 971 ILE A C 1
ATOM 7599 O O . ILE A 1 971 ? 47.565 -17.005 2.742 1.00 95.31 971 ILE A O 1
ATOM 7603 N N . ASP A 1 972 ? 49.722 -16.398 2.607 1.00 94.31 972 ASP A N 1
ATOM 7604 C CA . ASP A 1 972 ? 49.871 -16.007 4.013 1.00 94.31 972 ASP A CA 1
ATOM 7605 C C . ASP A 1 972 ? 48.996 -14.788 4.364 1.00 94.31 972 ASP A C 1
ATOM 7607 O O . ASP A 1 972 ? 48.621 -14.610 5.522 1.00 94.31 972 ASP A O 1
ATOM 7611 N N . HIS A 1 973 ? 48.607 -13.995 3.360 1.00 93.25 973 HIS A N 1
ATOM 7612 C CA . HIS A 1 973 ? 47.709 -12.845 3.488 1.00 93.25 973 HIS A CA 1
ATOM 7613 C C . HIS A 1 973 ? 46.263 -13.121 3.031 1.00 93.25 973 HIS A C 1
ATOM 7615 O O . HIS A 1 973 ? 45.489 -12.188 2.814 1.00 93.25 973 HIS A O 1
ATOM 7621 N N . GLY A 1 974 ? 45.864 -14.395 2.945 1.00 91.75 974 GLY A N 1
ATOM 7622 C CA . GLY A 1 974 ? 44.457 -14.799 2.859 1.00 91.75 974 GLY A CA 1
ATOM 7623 C C . GLY A 1 974 ? 43.935 -15.150 1.465 1.00 91.75 974 GLY A C 1
ATOM 7624 O O . GLY A 1 974 ? 42.777 -15.549 1.354 1.00 91.75 974 GLY A O 1
ATOM 7625 N N . THR A 1 975 ? 44.750 -15.074 0.409 1.00 95.12 975 THR A N 1
ATOM 7626 C CA . THR A 1 975 ? 44.372 -15.617 -0.903 1.00 95.12 975 THR A CA 1
ATOM 7627 C C . THR A 1 975 ? 44.480 -17.143 -0.870 1.00 95.12 975 THR A C 1
ATOM 7629 O O . THR A 1 975 ? 45.569 -17.657 -0.668 1.00 95.12 975 THR A O 1
ATOM 7632 N N . PRO A 1 976 ? 43.414 -17.925 -1.102 1.00 95.69 976 PRO A N 1
ATOM 7633 C CA . PRO A 1 976 ? 43.493 -19.380 -0.949 1.00 95.69 976 PRO A CA 1
ATOM 7634 C C . PRO A 1 976 ? 44.211 -20.090 -2.110 1.00 95.69 976 PRO A C 1
ATOM 7636 O O . PRO A 1 976 ? 44.726 -21.195 -1.922 1.00 95.69 976 PRO A O 1
ATOM 7639 N N . HIS A 1 977 ? 44.261 -19.467 -3.294 1.00 97.69 977 HIS A N 1
ATOM 7640 C CA . HIS A 1 977 ? 44.840 -20.054 -4.503 1.00 97.69 977 HIS A CA 1
ATOM 7641 C C . HIS A 1 977 ? 45.693 -19.049 -5.275 1.00 97.69 977 HIS A C 1
ATOM 7643 O O . HIS A 1 977 ? 45.254 -17.933 -5.560 1.00 97.69 977 HIS A O 1
ATOM 7649 N N . VAL A 1 978 ? 46.879 -19.479 -5.698 1.00 96.44 978 VAL A N 1
ATOM 7650 C CA . VAL A 1 978 ? 47.726 -18.725 -6.629 1.00 96.44 978 VAL A CA 1
ATOM 7651 C C . VAL A 1 978 ? 48.089 -19.613 -7.810 1.00 96.44 978 VAL A C 1
ATOM 7653 O O . VAL A 1 978 ? 48.534 -20.737 -7.602 1.00 96.44 978 VAL A O 1
ATOM 7656 N N . ILE A 1 979 ? 47.921 -19.127 -9.039 1.00 95.69 979 ILE A N 1
ATOM 7657 C CA . ILE A 1 979 ? 48.331 -19.831 -10.264 1.00 95.69 979 ILE A CA 1
ATOM 7658 C C . ILE A 1 979 ? 49.451 -19.039 -10.937 1.00 95.69 979 ILE A C 1
ATOM 7660 O O . ILE A 1 979 ? 49.309 -17.834 -11.125 1.00 95.69 979 ILE A O 1
ATOM 7664 N N . ALA A 1 980 ? 50.551 -19.699 -11.302 1.00 91.56 980 ALA A N 1
ATOM 7665 C CA . ALA A 1 980 ? 51.661 -19.095 -12.047 1.00 91.56 980 ALA A CA 1
ATOM 7666 C C . ALA A 1 980 ? 52.389 -20.128 -12.927 1.00 91.56 980 ALA A C 1
ATOM 7668 O O . ALA A 1 980 ? 52.198 -21.332 -12.758 1.00 91.56 980 ALA A O 1
ATOM 7669 N N . PHE A 1 981 ? 53.252 -19.668 -13.839 1.00 86.00 981 PHE A N 1
ATOM 7670 C CA . PHE A 1 981 ? 53.909 -20.517 -14.844 1.00 86.00 981 PHE A CA 1
ATOM 7671 C C . PHE A 1 981 ? 55.434 -20.515 -14.711 1.00 86.00 981 PHE A C 1
ATOM 7673 O O . PHE A 1 981 ? 56.045 -19.503 -14.358 1.00 86.00 981 PHE A O 1
ATOM 7680 N N . ARG A 1 982 ? 56.066 -21.658 -15.003 1.00 78.50 982 ARG A N 1
ATOM 7681 C CA . ARG A 1 982 ? 57.521 -21.848 -14.850 1.00 78.50 982 ARG A CA 1
ATOM 7682 C C . ARG A 1 982 ? 58.319 -21.754 -16.138 1.00 78.50 982 ARG A C 1
ATOM 7684 O O . ARG A 1 982 ? 59.521 -21.555 -16.077 1.00 78.50 982 ARG A O 1
ATOM 7691 N N . SER A 1 983 ? 57.722 -21.844 -17.309 1.00 66.25 983 SER A N 1
ATOM 7692 C CA . SER A 1 983 ? 58.493 -21.770 -18.553 1.00 66.25 983 SER A CA 1
ATOM 7693 C C . SER A 1 983 ? 58.085 -20.555 -19.382 1.00 66.25 983 SER A C 1
ATOM 7695 O O . SER A 1 983 ? 57.010 -19.985 -19.181 1.00 66.25 983 SER A O 1
ATOM 7697 N N . ARG A 1 984 ? 58.994 -20.093 -20.250 1.00 55.38 984 ARG A N 1
ATOM 7698 C CA . ARG A 1 984 ? 58.737 -18.981 -21.165 1.00 55.38 984 ARG A CA 1
ATOM 7699 C C . ARG A 1 984 ? 58.114 -19.522 -22.441 1.00 55.38 984 ARG A C 1
ATOM 7701 O O . ARG A 1 984 ? 58.707 -20.379 -23.086 1.00 55.38 984 ARG A O 1
ATOM 7708 N N . TYR A 1 985 ? 56.947 -18.994 -22.793 1.00 57.50 985 TYR A N 1
ATOM 7709 C CA . TYR A 1 985 ? 56.071 -19.600 -23.789 1.00 57.50 985 TYR A CA 1
ATOM 7710 C C . TYR A 1 985 ? 55.822 -18.733 -25.022 1.00 57.50 985 TYR A C 1
ATOM 7712 O O . TYR A 1 985 ? 55.738 -17.508 -24.935 1.00 57.50 985 TYR A O 1
ATOM 7720 N N . GLU A 1 986 ? 55.639 -19.398 -26.168 1.00 51.94 986 GLU A N 1
ATOM 7721 C CA . GLU A 1 986 ? 54.863 -18.853 -27.281 1.00 51.94 986 GLU A CA 1
ATOM 7722 C C . GLU A 1 986 ? 53.426 -18.639 -26.799 1.00 51.94 986 GLU A C 1
ATOM 7724 O O . GLU A 1 986 ? 52.797 -19.514 -26.199 1.00 51.94 986 GLU A O 1
ATOM 7729 N N . THR A 1 987 ? 52.898 -17.451 -27.036 1.00 51.00 987 THR A N 1
ATOM 7730 C CA . THR A 1 987 ? 51.724 -16.894 -26.361 1.00 51.00 987 THR A CA 1
ATOM 7731 C C . THR A 1 987 ? 50.394 -17.608 -26.581 1.00 51.00 987 THR A C 1
ATOM 7733 O O . THR A 1 987 ? 49.400 -17.236 -25.963 1.00 51.00 987 THR A O 1
ATOM 7736 N N . ALA A 1 988 ? 50.351 -18.650 -27.409 1.00 58.25 988 ALA A N 1
ATOM 7737 C CA . ALA A 1 988 ? 49.158 -19.460 -27.619 1.00 58.25 988 ALA A CA 1
ATOM 7738 C C . ALA A 1 988 ? 48.815 -20.363 -26.416 1.00 58.25 988 ALA A C 1
ATOM 7740 O O . ALA A 1 988 ? 47.643 -20.553 -26.121 1.00 58.25 988 ALA A O 1
ATOM 7741 N N . GLN A 1 989 ? 49.795 -20.890 -25.673 1.00 65.44 989 GLN A N 1
ATOM 7742 C CA . GLN A 1 989 ? 49.512 -21.956 -24.697 1.00 65.44 989 GLN A CA 1
ATOM 7743 C C . GLN A 1 989 ? 49.051 -21.469 -23.317 1.00 65.44 989 GLN A C 1
ATOM 7745 O O . GLN A 1 989 ? 48.230 -22.135 -22.691 1.00 65.44 989 GLN A O 1
ATOM 7750 N N . ALA A 1 990 ? 49.541 -20.317 -22.843 1.00 73.81 990 ALA A N 1
ATOM 7751 C CA . ALA A 1 990 ? 49.045 -19.702 -21.605 1.00 73.81 990 ALA A CA 1
ATOM 7752 C C . ALA A 1 990 ? 47.596 -19.220 -21.774 1.00 73.81 990 ALA A C 1
ATOM 7754 O O . ALA A 1 990 ? 46.764 -19.472 -20.906 1.00 73.81 990 ALA A O 1
ATOM 7755 N N . LEU A 1 991 ? 47.292 -18.638 -22.940 1.00 83.81 991 LEU A N 1
ATOM 7756 C CA . LEU A 1 991 ? 45.936 -18.295 -23.360 1.00 83.81 991 LEU A CA 1
ATOM 7757 C C . LEU A 1 991 ? 45.035 -19.536 -23.423 1.00 83.81 991 LEU A C 1
ATOM 7759 O O . LEU A 1 991 ? 43.958 -19.542 -22.844 1.00 83.81 991 LEU A O 1
ATOM 7763 N N . GLU A 1 992 ? 45.470 -20.616 -24.079 1.00 87.44 992 GLU A N 1
ATOM 7764 C CA . GLU A 1 992 ? 44.676 -21.851 -24.135 1.00 87.44 992 GLU A CA 1
ATOM 7765 C C . GLU A 1 992 ? 44.478 -22.479 -22.745 1.00 87.44 992 GLU A C 1
ATOM 7767 O O . GLU A 1 992 ? 43.402 -22.999 -22.443 1.00 87.44 992 GLU A O 1
ATOM 7772 N N . PHE A 1 993 ? 45.488 -22.417 -21.869 1.00 91.56 993 PHE A N 1
ATOM 7773 C CA . PHE A 1 993 ? 45.342 -22.845 -20.480 1.00 91.56 993 PHE A CA 1
ATOM 7774 C C . PHE A 1 993 ? 44.312 -21.981 -19.744 1.00 91.56 993 PHE A C 1
ATOM 7776 O O . PHE A 1 993 ? 43.425 -22.531 -19.091 1.00 91.56 993 PHE A O 1
ATOM 7783 N N . SER A 1 994 ? 44.398 -20.649 -19.838 1.00 90.88 994 SER A N 1
ATOM 7784 C CA . SER A 1 994 ? 43.466 -19.753 -19.153 1.00 90.88 994 SER A CA 1
ATOM 7785 C C . SER A 1 994 ? 42.047 -19.893 -19.707 1.00 90.88 994 SER A C 1
ATOM 7787 O O . SER A 1 994 ? 41.102 -19.950 -18.924 1.00 90.88 994 SER A O 1
ATOM 7789 N N . GLU A 1 995 ? 41.876 -20.094 -21.013 1.00 92.12 995 GLU A N 1
ATOM 7790 C CA . GLU A 1 995 ? 40.597 -20.453 -21.636 1.00 92.12 995 GLU A CA 1
ATOM 7791 C C . GLU A 1 995 ? 39.980 -21.716 -21.049 1.00 92.12 995 GLU A C 1
ATOM 7793 O O . GLU A 1 995 ? 38.806 -21.710 -20.671 1.00 92.12 995 GLU A O 1
ATOM 7798 N N . LEU A 1 996 ? 40.752 -22.797 -20.947 1.00 93.56 996 LEU A N 1
ATOM 7799 C CA . LEU A 1 996 ? 40.267 -24.052 -20.379 1.00 93.56 996 LEU A CA 1
ATOM 7800 C C . LEU A 1 996 ? 39.989 -23.923 -18.879 1.00 93.56 996 LEU A C 1
ATOM 7802 O O . LEU A 1 996 ? 38.964 -24.418 -18.406 1.00 93.56 996 LEU A O 1
ATOM 7806 N N . PHE A 1 997 ? 40.853 -23.219 -18.145 1.00 95.56 997 PHE A N 1
ATOM 7807 C CA . PHE A 1 997 ? 40.699 -22.980 -16.714 1.00 95.56 997 PHE A CA 1
ATOM 7808 C C . PHE A 1 997 ? 39.439 -22.166 -16.418 1.00 95.56 997 PHE A C 1
ATOM 7810 O O . PHE A 1 997 ? 38.581 -22.627 -15.667 1.00 95.56 997 PHE A O 1
ATOM 7817 N N . TYR A 1 998 ? 39.288 -20.986 -17.028 1.00 94.75 998 TYR A N 1
ATOM 7818 C CA . TYR A 1 998 ? 38.124 -20.133 -16.800 1.00 94.75 998 TYR A CA 1
ATOM 7819 C C . TYR A 1 998 ? 36.853 -20.796 -17.317 1.00 94.75 998 TYR A C 1
ATOM 7821 O O . TYR A 1 998 ? 35.844 -20.716 -16.636 1.00 94.75 998 TYR A O 1
ATOM 7829 N N . ARG A 1 999 ? 36.885 -21.554 -18.422 1.00 94.00 999 ARG A N 1
ATOM 7830 C CA . ARG A 1 999 ? 35.726 -22.352 -18.856 1.00 94.00 999 ARG A CA 1
ATOM 7831 C C . ARG A 1 999 ? 35.310 -23.384 -17.805 1.00 94.00 999 ARG A C 1
ATOM 7833 O O . ARG A 1 999 ? 34.125 -23.485 -17.492 1.00 94.00 999 ARG A O 1
ATOM 7840 N N . ALA A 1 1000 ? 36.265 -24.136 -17.258 1.00 94.12 1000 ALA A N 1
ATOM 7841 C CA . ALA A 1 1000 ? 35.992 -25.141 -16.234 1.00 94.12 1000 ALA A CA 1
ATOM 7842 C C . ALA A 1 1000 ? 35.516 -24.508 -14.915 1.00 94.12 1000 ALA A C 1
ATOM 7844 O O . ALA A 1 1000 ? 34.576 -25.003 -14.300 1.00 94.12 1000 ALA A O 1
ATOM 7845 N N . TRP A 1 1001 ? 36.114 -23.392 -14.500 1.00 94.50 1001 TRP A N 1
ATOM 7846 C CA . TRP A 1 1001 ? 35.773 -22.719 -13.246 1.00 94.50 1001 TRP A CA 1
ATOM 7847 C C . TRP A 1 1001 ? 34.467 -21.911 -13.338 1.00 94.50 1001 TRP A C 1
ATOM 7849 O O . TRP A 1 1001 ? 33.679 -21.871 -12.394 1.00 94.50 1001 TRP A O 1
ATOM 7859 N N . THR A 1 1002 ? 34.171 -21.334 -14.506 1.00 90.44 1002 THR A N 1
ATOM 7860 C CA . THR A 1 1002 ? 32.870 -20.729 -14.826 1.00 90.44 1002 THR A CA 1
ATOM 7861 C C . THR A 1 1002 ? 31.749 -21.764 -14.732 1.00 90.44 1002 THR A C 1
ATOM 7863 O O . THR A 1 1002 ? 30.684 -21.453 -14.199 1.00 90.44 1002 THR A O 1
ATOM 7866 N N . ALA A 1 1003 ? 31.985 -23.012 -15.161 1.00 89.62 1003 ALA A N 1
ATOM 7867 C CA . ALA A 1 1003 ? 30.994 -24.086 -15.046 1.00 89.62 1003 ALA A CA 1
ATOM 7868 C C . ALA A 1 1003 ? 30.599 -24.384 -13.586 1.00 89.62 1003 ALA A C 1
ATOM 7870 O O . ALA A 1 1003 ? 29.471 -24.806 -13.331 1.00 89.62 1003 ALA A O 1
ATOM 7871 N N . THR A 1 1004 ? 31.484 -24.101 -12.626 1.00 88.88 1004 THR A N 1
ATOM 7872 C CA . THR A 1 1004 ? 31.214 -24.227 -11.186 1.00 88.88 1004 THR A CA 1
ATOM 7873 C C . THR A 1 1004 ? 30.912 -22.893 -10.504 1.00 88.88 1004 THR A C 1
ATOM 7875 O O . THR A 1 1004 ? 30.929 -22.778 -9.278 1.00 88.88 1004 THR A O 1
ATOM 7878 N N . ARG A 1 1005 ? 30.602 -21.861 -11.294 1.00 83.75 1005 ARG A N 1
ATOM 7879 C CA . ARG A 1 1005 ? 30.271 -20.514 -10.821 1.00 83.75 1005 ARG A CA 1
ATOM 7880 C C . ARG A 1 1005 ? 31.351 -19.885 -9.933 1.00 83.75 1005 ARG A C 1
ATOM 7882 O O . ARG A 1 1005 ? 31.044 -19.237 -8.933 1.00 83.75 1005 ARG A O 1
ATOM 7889 N N . PHE A 1 1006 ? 32.619 -20.083 -10.288 1.00 90.31 1006 PHE A N 1
ATOM 7890 C CA . PHE A 1 1006 ? 33.768 -19.555 -9.549 1.00 90.31 1006 PHE A CA 1
ATOM 7891 C C . PHE A 1 1006 ? 33.802 -19.928 -8.062 1.00 90.31 1006 PHE A C 1
ATOM 7893 O O . PHE A 1 1006 ? 34.365 -19.193 -7.241 1.00 90.31 1006 PHE A O 1
ATOM 7900 N N . ALA A 1 1007 ? 33.210 -21.062 -7.681 1.00 87.50 1007 ALA A N 1
ATOM 7901 C CA . ALA A 1 1007 ? 33.313 -21.561 -6.320 1.00 87.50 1007 ALA A CA 1
ATOM 7902 C C . ALA A 1 1007 ? 34.792 -21.766 -5.956 1.00 87.50 1007 ALA A C 1
ATOM 7904 O O . ALA A 1 1007 ? 35.551 -22.392 -6.700 1.00 87.50 1007 ALA A O 1
ATOM 7905 N N . ALA A 1 1008 ? 35.221 -21.213 -4.817 1.00 87.88 1008 ALA A N 1
ATOM 7906 C CA . ALA A 1 1008 ? 36.628 -21.255 -4.411 1.00 87.88 1008 ALA A CA 1
ATOM 7907 C C . ALA A 1 1008 ? 37.140 -22.698 -4.259 1.00 87.88 1008 ALA A C 1
ATOM 7909 O O . ALA A 1 1008 ? 38.283 -22.981 -4.598 1.00 87.88 1008 ALA A O 1
ATOM 7910 N N . VAL A 1 1009 ? 36.275 -23.618 -3.821 1.00 89.31 1009 VAL A N 1
ATOM 7911 C CA . VAL A 1 1009 ? 36.593 -25.047 -3.658 1.00 89.31 1009 VAL A CA 1
ATOM 7912 C C . VAL A 1 1009 ? 36.935 -25.755 -4.975 1.00 89.31 1009 VAL A C 1
ATOM 7914 O O . VAL A 1 1009 ? 37.666 -26.740 -4.961 1.00 89.31 1009 VAL A O 1
ATOM 7917 N N . ASP A 1 1010 ? 36.477 -25.229 -6.113 1.00 95.19 1010 ASP A N 1
ATOM 7918 C CA . ASP A 1 1010 ? 36.630 -25.873 -7.422 1.00 95.19 1010 ASP A CA 1
ATOM 7919 C C . ASP A 1 1010 ? 37.825 -25.353 -8.230 1.00 95.19 1010 ASP A C 1
ATOM 7921 O O . ASP A 1 1010 ? 38.107 -25.877 -9.310 1.00 95.19 1010 ASP A O 1
ATOM 7925 N N . VAL A 1 1011 ? 38.568 -24.364 -7.713 1.00 95.56 1011 VAL A N 1
ATOM 7926 C CA . VAL A 1 1011 ? 39.767 -23.819 -8.377 1.00 95.56 1011 VAL A CA 1
ATOM 7927 C C . VAL A 1 1011 ? 40.771 -24.930 -8.684 1.00 95.56 1011 VAL A C 1
ATOM 7929 O O . VAL A 1 1011 ? 41.318 -24.983 -9.784 1.00 95.56 1011 VAL A O 1
ATOM 7932 N N . THR A 1 1012 ? 40.983 -25.851 -7.741 1.00 96.25 1012 THR A N 1
ATOM 7933 C CA . THR A 1 1012 ? 41.915 -26.976 -7.918 1.00 96.25 1012 THR A CA 1
ATOM 7934 C C . THR A 1 1012 ? 41.463 -27.910 -9.042 1.00 96.25 1012 THR A C 1
ATOM 7936 O O . THR A 1 1012 ? 42.271 -28.298 -9.882 1.00 96.25 1012 THR A O 1
ATOM 7939 N N . THR A 1 1013 ? 40.170 -28.233 -9.109 1.00 96.25 1013 THR A N 1
ATOM 7940 C CA . THR A 1 1013 ? 39.604 -29.091 -10.161 1.00 96.25 1013 THR A CA 1
ATOM 7941 C C . THR A 1 1013 ? 39.709 -28.430 -11.536 1.00 96.25 1013 THR A C 1
ATOM 7943 O O . THR A 1 1013 ? 40.153 -29.063 -12.496 1.00 96.25 1013 THR A O 1
ATOM 7946 N N . ALA A 1 1014 ? 39.358 -27.144 -11.631 1.00 96.31 1014 ALA A N 1
ATOM 7947 C CA . ALA A 1 1014 ? 39.484 -26.372 -12.864 1.00 96.31 1014 ALA A CA 1
ATOM 7948 C C . ALA A 1 1014 ? 40.946 -26.270 -13.326 1.00 96.31 1014 ALA A C 1
ATOM 7950 O O . ALA A 1 1014 ? 41.234 -26.447 -14.511 1.00 96.31 1014 ALA A O 1
ATOM 7951 N N . PHE A 1 1015 ? 41.873 -26.051 -12.387 1.00 96.94 1015 PHE A N 1
ATOM 7952 C CA . PHE A 1 1015 ? 43.308 -26.040 -12.653 1.00 96.94 1015 PHE A CA 1
ATOM 7953 C C . PHE A 1 1015 ? 43.784 -27.380 -13.206 1.00 96.94 1015 PHE A C 1
ATOM 7955 O O . PHE A 1 1015 ? 44.410 -27.397 -14.257 1.00 96.94 1015 PHE A O 1
ATOM 7962 N N . LEU A 1 1016 ? 43.467 -28.501 -12.550 1.00 95.31 1016 LEU A N 1
ATOM 7963 C CA . LEU A 1 1016 ? 43.902 -29.831 -12.987 1.00 95.31 1016 LEU A CA 1
ATOM 7964 C C . LEU A 1 1016 ? 43.397 -30.164 -14.395 1.00 95.31 1016 LEU A C 1
ATOM 7966 O O . LEU A 1 1016 ? 44.158 -30.677 -15.212 1.00 95.31 1016 LEU A O 1
ATOM 7970 N N . SER A 1 1017 ? 42.142 -29.818 -14.695 1.00 93.75 1017 SER A N 1
ATOM 7971 C CA . SER A 1 1017 ? 41.554 -29.988 -16.028 1.00 93.75 1017 SER A CA 1
ATOM 7972 C C . SER A 1 1017 ? 42.351 -29.238 -17.104 1.00 93.75 1017 SER A C 1
ATOM 7974 O O . SER A 1 1017 ? 42.767 -29.826 -18.105 1.00 93.75 1017 SER A O 1
ATOM 7976 N N . ALA A 1 1018 ? 42.641 -27.954 -16.868 1.00 93.31 1018 ALA A N 1
ATOM 7977 C CA . ALA A 1 1018 ? 43.429 -27.137 -17.787 1.00 93.31 1018 ALA A CA 1
ATOM 7978 C C . ALA A 1 1018 ? 44.896 -27.596 -17.871 1.00 93.31 1018 ALA A C 1
ATOM 7980 O O . ALA A 1 1018 ? 45.475 -27.644 -18.954 1.00 93.31 1018 ALA A O 1
ATOM 7981 N N . ALA A 1 1019 ? 45.486 -27.983 -16.741 1.00 91.88 1019 ALA A N 1
ATOM 7982 C CA . ALA A 1 1019 ? 46.894 -28.338 -16.613 1.00 91.88 1019 ALA A CA 1
ATOM 7983 C C . ALA A 1 1019 ? 47.236 -29.660 -17.301 1.00 91.88 1019 ALA A C 1
ATOM 7985 O O . ALA A 1 1019 ? 48.283 -29.766 -17.931 1.00 91.88 1019 ALA A O 1
ATOM 7986 N N . VAL A 1 1020 ? 46.343 -30.650 -17.244 1.00 88.75 1020 VAL A N 1
ATOM 7987 C CA . VAL A 1 1020 ? 46.507 -31.915 -17.977 1.00 88.75 1020 VAL A CA 1
ATOM 7988 C C . VAL A 1 1020 ? 46.388 -31.695 -19.485 1.00 88.75 1020 VAL A C 1
ATOM 7990 O O . VAL A 1 1020 ? 47.129 -32.301 -20.258 1.00 88.75 1020 VAL A O 1
ATOM 7993 N N . ALA A 1 1021 ? 45.481 -30.812 -19.910 1.00 88.19 1021 ALA A N 1
ATOM 7994 C CA . ALA A 1 1021 ? 45.294 -30.482 -21.318 1.00 88.19 1021 ALA A CA 1
ATOM 7995 C C . ALA A 1 1021 ? 46.422 -29.604 -21.880 1.00 88.19 1021 ALA A C 1
ATOM 7997 O O . ALA A 1 1021 ? 46.695 -29.663 -23.077 1.00 88.19 1021 ALA A O 1
ATOM 7998 N N . ARG A 1 1022 ? 47.057 -28.775 -21.041 1.00 89.19 1022 ARG A N 1
ATOM 7999 C CA . ARG A 1 1022 ? 48.123 -27.831 -21.414 1.00 89.19 1022 ARG A CA 1
ATOM 8000 C C . ARG A 1 1022 ? 49.304 -27.894 -20.430 1.00 89.19 1022 ARG A C 1
ATOM 8002 O O . ARG A 1 1022 ? 49.613 -26.905 -19.766 1.00 89.19 1022 ARG A O 1
ATOM 8009 N N . PRO A 1 1023 ? 49.998 -29.043 -20.345 1.00 85.38 1023 PRO A N 1
ATOM 8010 C CA . PRO A 1 1023 ? 51.029 -29.289 -19.333 1.00 85.38 1023 PRO A CA 1
ATOM 8011 C C . PRO A 1 1023 ? 52.369 -28.623 -19.655 1.00 85.38 1023 PRO A C 1
ATOM 8013 O O . PRO A 1 1023 ? 53.215 -28.456 -18.781 1.00 85.38 1023 PRO A O 1
ATOM 8016 N N . HIS A 1 1024 ? 52.560 -28.257 -20.920 1.00 75.88 1024 HIS A N 1
ATOM 8017 C CA . HIS A 1 1024 ? 53.775 -27.660 -21.459 1.00 75.88 1024 HIS A CA 1
ATOM 8018 C C . HIS A 1 1024 ? 54.128 -26.358 -20.729 1.00 75.88 1024 HIS A C 1
ATOM 8020 O O . HIS A 1 1024 ? 55.268 -26.186 -20.314 1.00 75.88 1024 HIS A O 1
ATOM 8026 N N . ALA A 1 1025 ? 53.131 -25.525 -20.406 1.00 71.75 1025 ALA A N 1
ATOM 8027 C CA . ALA A 1 1025 ? 53.305 -24.266 -19.671 1.00 71.75 1025 ALA A CA 1
ATOM 8028 C C . ALA A 1 1025 ? 53.908 -24.402 -18.255 1.00 71.75 1025 ALA A C 1
ATOM 8030 O O . ALA A 1 1025 ? 54.200 -23.398 -17.600 1.00 71.75 1025 ALA A O 1
ATOM 8031 N N . GLU A 1 1026 ? 54.085 -25.635 -17.779 1.00 84.94 1026 GLU A N 1
ATOM 8032 C CA . GLU A 1 1026 ? 54.379 -25.981 -16.396 1.00 84.94 1026 GLU A CA 1
ATOM 8033 C C . GLU A 1 1026 ? 53.566 -25.145 -15.393 1.00 84.94 1026 GLU A C 1
ATOM 8035 O O . GLU A 1 1026 ? 54.137 -24.424 -14.556 1.00 84.94 1026 GLU A O 1
ATOM 8040 N N . PRO A 1 1027 ? 52.223 -25.167 -15.498 1.00 91.69 1027 PRO A N 1
ATOM 8041 C CA . PRO A 1 1027 ? 51.390 -24.407 -14.591 1.00 91.69 1027 PRO A CA 1
ATOM 8042 C C . PRO A 1 1027 ? 51.563 -24.956 -13.172 1.00 91.69 1027 PRO A C 1
ATOM 8044 O O . PRO A 1 1027 ? 51.628 -26.168 -12.939 1.00 91.69 1027 PRO A O 1
ATOM 8047 N N . CYS A 1 1028 ? 51.640 -24.042 -12.214 1.00 93.81 1028 CYS A N 1
ATOM 8048 C CA . CYS A 1 1028 ? 51.747 -24.330 -10.793 1.00 93.81 1028 CYS A CA 1
ATOM 8049 C C . CYS A 1 1028 ? 50.563 -23.700 -10.065 1.00 93.81 1028 CYS A C 1
ATOM 8051 O O . CYS A 1 1028 ? 50.328 -22.500 -10.196 1.00 93.81 1028 CYS A O 1
ATOM 8053 N N . LEU A 1 1029 ? 49.855 -24.502 -9.275 1.00 96.94 1029 LEU A N 1
ATOM 8054 C CA . LEU A 1 1029 ? 48.846 -24.058 -8.324 1.00 96.94 1029 LEU A CA 1
ATOM 8055 C C . LEU A 1 1029 ? 49.431 -24.134 -6.915 1.00 96.94 1029 LEU A C 1
ATOM 8057 O O . LEU A 1 1029 ? 49.776 -25.208 -6.425 1.00 96.94 1029 LEU A O 1
ATOM 8061 N N . PHE A 1 1030 ? 49.507 -22.993 -6.250 1.00 97.12 1030 PHE A N 1
ATOM 8062 C CA . PHE A 1 1030 ? 49.923 -22.878 -4.861 1.00 97.12 1030 PHE A CA 1
ATOM 8063 C C . PHE A 1 1030 ? 48.685 -22.746 -3.972 1.00 97.12 1030 PHE A C 1
ATOM 8065 O O . PHE A 1 1030 ? 47.759 -21.999 -4.288 1.00 97.12 1030 PHE A O 1
ATOM 8072 N N . THR A 1 1031 ? 48.689 -23.463 -2.850 1.00 97.12 1031 THR A N 1
ATOM 8073 C CA . THR A 1 1031 ? 47.654 -23.431 -1.804 1.00 97.12 1031 THR A CA 1
ATOM 8074 C C . THR A 1 1031 ? 48.326 -23.428 -0.434 1.00 97.12 1031 THR A C 1
ATOM 8076 O O . THR A 1 1031 ? 49.511 -23.743 -0.333 1.00 97.12 1031 THR A O 1
ATOM 8079 N N . ALA A 1 1032 ? 47.590 -23.165 0.648 1.00 95.38 1032 ALA A N 1
ATOM 8080 C CA . ALA A 1 1032 ? 48.147 -23.260 2.004 1.00 95.38 1032 ALA A CA 1
ATOM 8081 C C . ALA A 1 1032 ? 48.767 -24.639 2.316 1.00 95.38 1032 ALA A C 1
ATOM 8083 O O . ALA A 1 1032 ? 49.782 -24.721 3.004 1.00 95.38 1032 ALA A O 1
ATOM 8084 N N . ALA A 1 1033 ? 48.198 -25.722 1.775 1.00 95.81 1033 ALA A N 1
ATOM 8085 C CA . ALA A 1 1033 ? 48.643 -27.083 2.067 1.00 95.81 1033 ALA A CA 1
ATOM 8086 C C . ALA A 1 1033 ? 49.830 -27.540 1.202 1.00 95.81 1033 ALA A C 1
ATOM 8088 O O . ALA A 1 1033 ? 50.716 -28.245 1.687 1.00 95.81 1033 ALA A O 1
ATOM 8089 N N . GLN A 1 1034 ? 49.835 -27.183 -0.084 1.00 96.62 1034 GLN A N 1
ATOM 8090 C CA . GLN A 1 1034 ? 50.704 -27.822 -1.073 1.00 96.62 1034 GLN A CA 1
ATOM 8091 C C . GLN A 1 1034 ? 50.885 -26.995 -2.348 1.00 96.62 1034 GLN A C 1
ATOM 8093 O O . GLN A 1 1034 ? 50.145 -26.042 -2.611 1.00 96.62 1034 GLN A O 1
ATOM 8098 N N . ILE A 1 1035 ? 51.845 -27.428 -3.163 1.00 96.69 1035 ILE A N 1
ATOM 8099 C CA . ILE A 1 1035 ? 52.087 -26.953 -4.521 1.00 96.69 1035 ILE A CA 1
ATOM 8100 C C . ILE A 1 1035 ? 51.720 -28.081 -5.487 1.00 96.69 1035 ILE A C 1
ATOM 8102 O O . ILE A 1 1035 ? 52.277 -29.173 -5.404 1.00 96.69 1035 ILE A O 1
ATOM 8106 N N . VAL A 1 1036 ? 50.795 -27.823 -6.405 1.00 96.31 1036 VAL A N 1
ATOM 8107 C CA . VAL A 1 1036 ? 50.426 -28.744 -7.484 1.00 96.31 1036 VAL A CA 1
ATOM 8108 C C . VAL A 1 1036 ? 51.075 -28.247 -8.767 1.00 96.31 1036 VAL A C 1
ATOM 8110 O O . VAL A 1 1036 ? 50.744 -27.172 -9.261 1.00 96.31 1036 VAL A O 1
ATOM 8113 N N . ARG A 1 1037 ? 52.013 -29.018 -9.304 1.00 93.06 1037 ARG A N 1
ATOM 8114 C CA . ARG A 1 1037 ? 52.746 -28.699 -10.530 1.00 93.06 1037 ARG A CA 1
ATOM 8115 C C . ARG A 1 1037 ? 52.320 -29.660 -11.624 1.00 93.06 1037 ARG A C 1
ATOM 8117 O O . ARG A 1 1037 ? 52.392 -30.865 -11.412 1.00 93.06 1037 ARG A O 1
ATOM 8124 N N . ALA A 1 1038 ? 51.951 -29.152 -12.794 1.00 90.50 1038 ALA A N 1
ATOM 8125 C CA . ALA A 1 1038 ? 51.860 -29.991 -13.984 1.00 90.50 1038 ALA A CA 1
ATOM 8126 C C . ALA A 1 1038 ? 53.082 -29.797 -14.878 1.00 90.50 1038 ALA A C 1
ATOM 8128 O O . ALA A 1 1038 ? 53.676 -28.724 -14.880 1.00 90.50 1038 ALA A O 1
ATOM 8129 N N . TYR A 1 1039 ? 53.470 -30.834 -15.611 1.00 85.50 1039 TYR A N 1
ATOM 8130 C CA . TYR A 1 1039 ? 54.561 -30.777 -16.583 1.00 85.50 1039 TYR A CA 1
ATOM 8131 C C . TYR A 1 1039 ? 54.330 -31.789 -17.702 1.00 85.50 1039 TYR A C 1
ATOM 8133 O O . TYR A 1 1039 ? 53.639 -32.793 -17.524 1.00 85.50 1039 TYR A O 1
ATOM 8141 N N . ALA A 1 1040 ? 54.886 -31.530 -18.881 1.00 80.31 1040 ALA A N 1
ATOM 8142 C CA . ALA A 1 1040 ? 54.758 -32.441 -20.011 1.00 80.31 1040 ALA A CA 1
ATOM 8143 C C . ALA A 1 1040 ? 55.752 -33.611 -19.895 1.00 80.31 1040 ALA A C 1
ATOM 8145 O O . ALA A 1 1040 ? 56.947 -33.402 -19.700 1.00 80.31 1040 ALA A O 1
ATOM 8146 N N . ARG A 1 1041 ? 55.272 -34.851 -20.059 1.00 73.25 1041 ARG A N 1
ATOM 8147 C CA . ARG A 1 1041 ? 56.126 -36.048 -20.177 1.00 73.25 1041 ARG A CA 1
ATOM 8148 C C . ARG A 1 1041 ? 56.796 -36.155 -21.544 1.00 73.25 1041 ARG A C 1
ATOM 8150 O O . ARG A 1 1041 ? 57.929 -36.613 -21.632 1.00 73.25 1041 ARG A O 1
ATOM 8157 N N . THR A 1 1042 ? 56.088 -35.764 -22.601 1.00 70.38 1042 THR A N 1
ATOM 8158 C CA . THR A 1 1042 ? 56.539 -35.859 -23.997 1.00 70.38 1042 THR A CA 1
ATOM 8159 C C . THR A 1 1042 ? 56.228 -34.567 -24.741 1.00 70.38 1042 THR A C 1
ATOM 8161 O O . THR A 1 1042 ? 55.464 -33.733 -24.257 1.00 70.38 1042 THR A O 1
ATOM 8164 N N . MET A 1 1043 ? 56.779 -34.417 -25.945 1.00 63.62 1043 MET A N 1
ATOM 8165 C CA . MET A 1 1043 ? 56.486 -33.288 -26.836 1.00 63.62 1043 MET A CA 1
ATOM 8166 C C . MET A 1 1043 ? 55.022 -33.244 -27.318 1.00 63.62 1043 MET A C 1
ATOM 8168 O O . MET A 1 1043 ? 54.601 -32.240 -27.888 1.00 63.62 1043 MET A O 1
ATOM 8172 N N . ALA A 1 1044 ? 54.228 -34.302 -27.110 1.00 67.69 1044 ALA A N 1
ATOM 8173 C CA . ALA A 1 1044 ? 52.820 -34.302 -27.485 1.00 67.69 1044 ALA A CA 1
ATOM 8174 C C . ALA A 1 1044 ? 52.017 -33.315 -26.609 1.00 67.69 1044 ALA A C 1
ATOM 8176 O O . ALA A 1 1044 ? 52.170 -33.312 -25.384 1.00 67.69 1044 ALA A O 1
ATOM 8177 N N . PRO A 1 1045 ? 51.113 -32.505 -27.189 1.00 58.12 1045 PRO A N 1
ATOM 8178 C CA . PRO A 1 1045 ? 50.433 -31.415 -26.481 1.00 58.12 1045 PRO A CA 1
ATOM 8179 C C . PRO A 1 1045 ? 49.579 -31.855 -25.278 1.00 58.12 1045 PRO A C 1
ATOM 8181 O O . PRO A 1 1045 ? 49.340 -31.041 -24.396 1.00 58.12 1045 PRO A O 1
ATOM 8184 N N . ASN A 1 1046 ? 49.181 -33.133 -25.198 1.00 68.25 1046 ASN A N 1
ATOM 8185 C CA . ASN A 1 1046 ? 48.258 -33.655 -24.179 1.00 68.25 1046 ASN A CA 1
ATOM 8186 C C . ASN A 1 1046 ? 48.870 -34.735 -23.258 1.00 68.25 1046 ASN A C 1
ATOM 8188 O O . ASN A 1 1046 ? 48.132 -35.476 -22.613 1.00 68.25 1046 ASN A O 1
ATOM 8192 N N . SER A 1 1047 ? 50.198 -34.895 -23.210 1.00 72.75 1047 SER A N 1
ATOM 8193 C CA . SER A 1 1047 ? 50.843 -35.892 -22.335 1.00 72.75 1047 SER A CA 1
ATOM 8194 C C . SER A 1 1047 ? 51.376 -35.244 -21.055 1.00 72.75 1047 SER A C 1
ATOM 8196 O O . SER A 1 1047 ? 52.587 -35.076 -20.893 1.00 72.75 1047 SER A O 1
ATOM 8198 N N . GLY A 1 1048 ? 50.471 -34.813 -20.181 1.00 78.81 1048 GLY A N 1
ATOM 8199 C CA . GLY A 1 1048 ? 50.808 -34.154 -18.920 1.00 78.81 1048 GLY A CA 1
ATOM 8200 C C . GLY A 1 1048 ? 50.901 -35.113 -17.743 1.00 78.81 1048 GLY A C 1
ATOM 8201 O O . GLY A 1 1048 ? 50.170 -36.097 -17.682 1.00 78.81 1048 GLY A O 1
ATOM 8202 N N . ASP A 1 1049 ? 51.767 -34.785 -16.795 1.00 87.06 1049 ASP A N 1
ATOM 8203 C CA . ASP A 1 1049 ? 51.800 -35.355 -15.455 1.00 87.06 1049 ASP A CA 1
ATOM 8204 C C . ASP A 1 1049 ? 51.549 -34.279 -14.409 1.00 87.06 1049 ASP A C 1
ATOM 8206 O O . ASP A 1 1049 ? 51.794 -33.100 -14.662 1.00 87.06 1049 ASP A O 1
ATOM 8210 N N . VAL A 1 1050 ? 51.100 -34.695 -13.224 1.00 92.50 1050 VAL A N 1
ATOM 8211 C CA . VAL A 1 1050 ? 50.885 -33.810 -12.076 1.00 92.50 1050 VAL A CA 1
ATOM 8212 C C . VAL A 1 1050 ? 51.686 -34.312 -10.879 1.00 92.50 1050 VAL A C 1
ATOM 8214 O O . VAL A 1 1050 ? 51.617 -35.482 -10.511 1.00 92.50 1050 VAL A O 1
ATOM 8217 N N . GLU A 1 1051 ? 52.434 -33.409 -10.256 1.00 93.31 1051 GLU A N 1
ATOM 8218 C CA . GLU A 1 1051 ? 53.241 -33.632 -9.061 1.00 93.31 1051 GLU A CA 1
ATOM 8219 C C . GLU A 1 1051 ? 52.685 -32.777 -7.915 1.00 93.31 1051 GLU A C 1
ATOM 8221 O O . GLU A 1 1051 ? 52.442 -31.579 -8.079 1.00 93.31 1051 GLU A O 1
ATOM 8226 N N . ILE A 1 1052 ? 52.471 -33.395 -6.751 1.00 95.38 1052 ILE A N 1
ATOM 8227 C CA . ILE A 1 1052 ? 52.042 -32.707 -5.530 1.00 95.38 1052 ILE A CA 1
ATOM 8228 C C . ILE A 1 1052 ? 53.250 -32.600 -4.605 1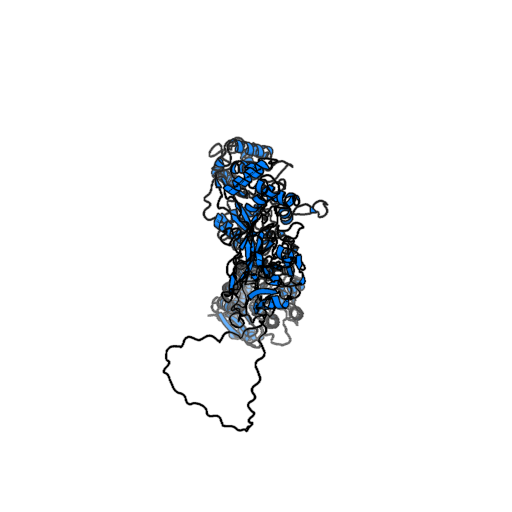.00 95.38 1052 ILE A C 1
ATOM 8230 O O . ILE A 1 1052 ? 53.805 -33.610 -4.177 1.00 95.38 1052 ILE A O 1
ATOM 8234 N N . LEU A 1 1053 ? 53.642 -31.371 -4.292 1.00 94.50 1053 LEU A N 1
ATOM 8235 C CA . LEU A 1 1053 ? 54.857 -31.037 -3.561 1.00 94.50 1053 LEU A CA 1
ATOM 8236 C C . LEU A 1 1053 ? 54.513 -30.290 -2.272 1.00 94.50 1053 LEU A C 1
ATOM 8238 O O . LEU A 1 1053 ? 53.565 -29.502 -2.216 1.00 94.50 1053 LEU A O 1
ATOM 8242 N N . ARG A 1 1054 ? 55.322 -30.487 -1.228 1.00 94.25 1054 ARG A N 1
ATOM 8243 C CA . ARG A 1 1054 ? 55.260 -29.649 -0.021 1.00 94.25 1054 ARG A CA 1
ATOM 8244 C C . ARG A 1 1054 ? 55.960 -28.312 -0.270 1.00 94.25 1054 ARG A C 1
ATOM 8246 O O . ARG A 1 1054 ? 56.866 -28.209 -1.091 1.00 94.25 1054 ARG A O 1
ATOM 8253 N N . TRP A 1 1055 ? 55.596 -27.286 0.499 1.00 90.88 1055 TRP A N 1
ATOM 8254 C CA . TRP A 1 1055 ? 56.208 -25.952 0.404 1.00 90.88 1055 TRP A CA 1
ATOM 8255 C C . TRP A 1 1055 ? 57.724 -25.924 0.610 1.00 90.88 1055 TRP A C 1
ATOM 8257 O O . TRP A 1 1055 ? 58.382 -25.028 0.096 1.00 90.88 1055 TRP A O 1
ATOM 8267 N N . ASN A 1 1056 ? 58.273 -26.878 1.360 1.00 88.69 1056 ASN A N 1
ATOM 8268 C CA . ASN A 1 1056 ? 59.702 -27.024 1.629 1.00 88.69 1056 ASN A CA 1
ATOM 8269 C C . ASN A 1 1056 ? 60.359 -28.144 0.810 1.00 88.69 1056 ASN A C 1
ATOM 8271 O O . ASN A 1 1056 ? 61.499 -28.494 1.086 1.00 88.69 1056 ASN A O 1
ATOM 8275 N N . ASP A 1 1057 ? 59.652 -28.715 -0.166 1.00 87.62 1057 ASP A N 1
ATOM 8276 C CA . ASP A 1 1057 ? 60.190 -29.770 -1.015 1.00 87.62 1057 ASP A CA 1
ATOM 8277 C C . ASP A 1 1057 ? 61.192 -29.175 -2.014 1.00 87.62 1057 ASP A C 1
ATOM 8279 O O . ASP A 1 1057 ? 60.855 -28.260 -2.776 1.00 87.62 1057 ASP A O 1
ATOM 8283 N N . ASP A 1 1058 ? 62.427 -29.672 -2.002 1.00 79.44 1058 ASP A N 1
ATOM 8284 C CA . ASP A 1 1058 ? 63.470 -29.268 -2.950 1.00 79.44 1058 ASP A CA 1
ATOM 8285 C C . ASP A 1 1058 ? 63.188 -29.798 -4.363 1.00 79.44 1058 ASP A C 1
ATOM 8287 O O . ASP A 1 1058 ? 63.610 -29.193 -5.352 1.00 79.44 1058 ASP A O 1
ATOM 8291 N N . GLY A 1 1059 ? 62.380 -30.860 -4.479 1.00 78.88 1059 GLY A N 1
ATOM 8292 C CA . GLY A 1 1059 ? 61.864 -31.389 -5.739 1.00 78.88 1059 GLY A CA 1
ATOM 8293 C C . GLY A 1 1059 ? 61.075 -30.356 -6.544 1.00 78.88 1059 GLY A C 1
ATOM 8294 O O . GLY A 1 1059 ? 61.034 -30.444 -7.772 1.00 78.88 1059 GLY A O 1
ATOM 8295 N N . PHE A 1 1060 ? 60.555 -29.307 -5.891 1.00 82.12 1060 PHE A N 1
ATOM 8296 C CA . PHE A 1 1060 ? 59.970 -28.164 -6.582 1.00 82.12 1060 PHE A CA 1
ATOM 8297 C C . PHE A 1 1060 ? 60.944 -27.538 -7.573 1.00 82.12 1060 PHE A C 1
ATOM 8299 O O . PHE A 1 1060 ? 60.562 -27.330 -8.715 1.00 82.12 1060 PHE A O 1
ATOM 8306 N N . TYR A 1 1061 ? 62.206 -27.305 -7.219 1.00 73.56 1061 TYR A N 1
ATOM 8307 C CA . TYR A 1 1061 ? 63.161 -26.658 -8.127 1.00 73.56 1061 TYR A CA 1
ATOM 8308 C C . TYR A 1 1061 ? 63.710 -27.594 -9.201 1.00 73.56 1061 TYR A C 1
ATOM 8310 O O . TYR A 1 1061 ? 64.432 -27.150 -10.088 1.00 73.56 1061 TYR A O 1
ATOM 8318 N N . ARG A 1 1062 ? 63.340 -28.879 -9.189 1.00 72.38 1062 ARG A N 1
ATOM 8319 C CA . ARG A 1 1062 ? 63.806 -29.809 -10.210 1.00 72.38 1062 ARG A CA 1
ATOM 8320 C C . ARG A 1 1062 ? 63.235 -29.413 -11.582 1.00 72.38 1062 ARG A C 1
ATOM 8322 O O . ARG A 1 1062 ? 62.010 -29.403 -11.744 1.00 72.38 1062 ARG A O 1
ATOM 8329 N N . PRO A 1 1063 ? 64.072 -29.096 -12.577 1.00 64.06 1063 PRO A N 1
ATOM 8330 C CA . PRO A 1 1063 ? 63.615 -28.855 -13.942 1.00 64.06 1063 PRO A CA 1
ATOM 8331 C C . PRO A 1 1063 ? 63.024 -30.147 -14.529 1.00 64.06 1063 PRO A C 1
ATOM 8333 O O . PRO A 1 1063 ? 63.468 -31.246 -14.188 1.00 64.06 1063 PRO A O 1
ATOM 8336 N N . ARG A 1 1064 ? 61.987 -30.032 -15.366 1.00 66.44 1064 ARG A N 1
ATOM 8337 C CA . ARG A 1 1064 ? 61.334 -31.171 -16.024 1.00 66.44 1064 ARG A CA 1
ATOM 8338 C C . ARG A 1 1064 ? 61.284 -30.885 -17.520 1.00 66.44 1064 ARG A C 1
ATOM 8340 O O . ARG A 1 1064 ? 60.581 -29.988 -17.956 1.00 66.44 1064 ARG A O 1
ATOM 8347 N N . PHE A 1 1065 ? 62.051 -31.634 -18.302 1.00 61.06 1065 PHE A N 1
ATOM 8348 C CA . PHE A 1 1065 ? 62.044 -31.498 -19.756 1.00 61.06 1065 PHE A CA 1
ATOM 8349 C C . PHE A 1 1065 ? 61.256 -32.653 -20.378 1.00 61.06 1065 PHE A C 1
ATOM 8351 O O . PHE A 1 1065 ? 61.375 -33.782 -19.890 1.00 61.06 1065 PHE A O 1
ATOM 8358 N N . PRO A 1 1066 ? 60.461 -32.408 -21.435 1.00 57.84 1066 PRO A N 1
ATOM 8359 C CA . PRO A 1 1066 ? 59.763 -33.480 -22.128 1.00 57.84 1066 PRO A CA 1
ATOM 8360 C C . PRO A 1 1066 ? 60.776 -34.488 -22.680 1.00 57.84 1066 PRO A C 1
ATOM 8362 O O . PRO A 1 1066 ? 61.755 -34.106 -23.322 1.00 57.84 1066 PRO A O 1
ATOM 8365 N N . GLN A 1 1067 ? 60.545 -35.780 -22.460 1.00 52.25 1067 GLN A N 1
ATOM 8366 C CA . GLN A 1 1067 ? 61.347 -36.827 -23.087 1.00 52.25 1067 GLN A CA 1
ATOM 8367 C C . GLN A 1 1067 ? 61.043 -36.854 -24.594 1.00 52.25 1067 GLN A C 1
ATOM 8369 O O . GLN A 1 1067 ? 59.882 -36.732 -25.009 1.00 52.25 1067 GLN A O 1
ATOM 8374 N N . ARG A 1 1068 ? 62.077 -37.014 -25.434 1.00 47.31 1068 ARG A N 1
ATOM 8375 C CA . ARG A 1 1068 ? 61.872 -37.392 -26.839 1.00 47.31 1068 ARG A CA 1
ATOM 8376 C C . ARG A 1 1068 ? 61.316 -38.816 -26.829 1.00 47.31 1068 ARG A C 1
ATOM 8378 O O . ARG A 1 1068 ? 61.986 -39.711 -26.320 1.00 47.31 1068 ARG A O 1
ATOM 8385 N N . GLY A 1 1069 ? 60.078 -38.969 -27.299 1.00 47.34 1069 GLY A N 1
ATOM 8386 C CA . GLY A 1 1069 ? 59.440 -40.274 -27.479 1.00 47.34 1069 GLY A CA 1
ATOM 8387 C C . GLY A 1 1069 ? 60.173 -41.129 -28.496 1.00 47.34 1069 GLY A C 1
ATOM 8388 O O . GLY A 1 1069 ? 60.708 -40.539 -29.466 1.00 47.34 1069 GLY A O 1
#

Sequence (1069 aa):
MPVLPVRCDWTHFAPSVETVELDYDPPAEGELVSVRLEVRDFAGTLVHRSAELDCAEGPAQVRWTGAIEQGNDANHEPFATPLRSPYTLEIHATLAPDEPVLAPVLVDMPVGGIVGCDQPVHHQAPPPVQDDMPPPVPDEGPPPPPPALSVQLAVLYHSVEVVRGPWEATTTVHGRTTPAGLCHRLNQLGYYAGPPARAGGTPDLLDKAKERFRRNHGDLRQIAVPSAAQFADALDQAIVGGTGRPTLCTDDEQPIAEGTALPTAGGPALRVYLEAVGFDEDLMNRTDEFMQQIPADRNHPDFSACANKTTSEAGKLNRPMIPLEAVVYLKRHDDARAAAPRAVGDVRVDWRATGVGEDTSRLPFADRLHDGTRTYIERLFKSERVDLQHDGNTNCPALYGGIRTANNDHRNPFWREAEPYAPYARPTDDDGARAVWVPAYTDHGANPARVGRSGVYLRPSLIAGDHYRLSATLSFAGRANADALAQANPGMRYVARPLAVWRRVEVFAIVGWPTRAYGGLTAKCRQRYADAYTTVDFTNTNFTAISHAIDHNDYAAWFQHVRQLKPSVQHVVGVIDTTHVHDEGPIVFLAPDPALGDEAQAGLFGFASEMLGELVFADGVPSAGGFLMARISNRLRVGHPCGGVIFLEYRFSDPVRAKLEQIGGDAPTVSNGNANLMGIIDQAVNADANYVFTHELAHCFWLTHHEASSGVVREHHDQYDHNCVMSYPYWGPHQPPYPHHLPDRYDPTFCGKCNLKLRGWDITHDHILGLDAPQPPDALTLLLYYDRADPGLRWAEEIRTVRGGFTSVSRGPYRERFFDRNAVFETWRRDLGDCDVYHHISHGNVRCSRHGSRLASMDMATPRYPTWCRSDATKVQRLSDQEAQICHEHAFDADRLTEWAGTLIVPSSWWHSLRSVIQWTVDDLDSSRDIEFTYEQIEHALGHGTAAPRRLAFFSSCLLGWERRFAKLFIDHGTPHVIAFRSRYETAQALEFSELFYRAWTATRFAAVDVTTAFLSAAVARPHAEPCLFTAAQIVRAYARTMAPNSGDVEILRWNDDGFYRPRFPQRG